Protein AF-0000000076529712 (afdb_homodimer)

Sequence (1008 aa):
MPRIRPVQHPPAPPSTFYTDSRTPSPSPGPHLEVPNSRHLSGILLLMRKHGPDDDAASHISELRLTRFKNFENATIPLGRTSILTGRNSSGKSNILDALDVLHRLTNAEPLSDALDGRRREGGPVRGGASGCVPHGGDSFALGCTVTVTHPHGKYSYDYDVEVTPSPFPHIIQETLRGPQRAAKSGRWNQQVLIDAQPDSGGVGLEAAVSSGRRGPNRRIHLRDDRSVLSQLPTVIPGSNRAERDILDAQRDISASLRRSFHFDPAPSLMRDWVPLRGARLRRSGENLAPILKHLKDQEPGTFSRLEQLAQQIADCDIDSLDFSSTDTGEIMLAIRERRGQEASLTTARSMSDGLLRFLAIATALSSPVSDLDLDALAPAYSSDVTAPSAGVLLAIEEIENGLHPSQAGRLLHLINEATERINVNALITTHSPALLDALSGDQLHDVLVCHHDQVSRLIDLPGYAQAMSGGRLGAVVTSGALEEAAHPGPDPDYSEFLSLIGAQMPRIRPVQHPPAPPSTFYTDSRTPSPSPGPHLEVPNSRHLSGILLLMRKHGPDDDAASHISELRLTRFKNFENATIPLGRTSILTGRNSSGKSNILDALDVLHRLTNAEPLSDALDGRRREGGPVRGGASGCVPHGGDSFALGCTVTVTHPHGKYSYDYDVEVTPSPFPHIIQETLRGPQRAAKSGRWNQQVLIDAQPDSGGVGLEAAVSSGRRGPNRRIHLRDDRSVLSQLPTVIPGSNRAERDILDAQRDISASLRRSFHFDPAPSLMRDWVPLRGARLRRSGENLAPILKHLKDQEPGTFSRLEQLAQQIADCDIDSLDFSSTDTGEIMLAIRERRGQEASLTTARSMSDGLLRFLAIATALSSPVSDLDLDALAPAYSSDVTAPSAGVLLAIEEIENGLHPSQAGRLLHLINEATERINVNALITTHSPALLDALSGDQLHDVLVCHHDQVSRLIDLPGYAQAMSGGRLGAVVTSGALEEAAHPGPDPDYSEFLSLIGAQ

pLDDT: mean 78.97, std 23.89, range [20.06, 98.62]

Solvent-accessible surface area (backbone atoms only — not comparable to full-atom values): 53768 Å² total; per-residue (Å²): 132,84,79,79,77,79,82,78,74,79,81,75,79,79,80,82,81,78,78,75,82,71,72,76,72,75,71,79,67,80,76,73,72,69,77,72,72,62,73,61,50,66,71,57,65,75,62,70,79,74,65,88,85,70,62,29,37,32,40,65,40,30,38,32,30,47,28,34,35,78,25,60,65,25,59,44,78,41,53,55,53,25,37,34,33,53,53,34,63,24,44,66,68,54,55,56,47,50,53,51,51,56,28,43,41,52,38,79,46,47,37,53,54,54,28,50,20,70,83,41,88,85,35,35,45,70,39,24,53,66,40,36,27,21,80,95,54,74,42,23,27,39,33,36,28,32,35,36,42,42,94,88,46,75,50,58,34,41,39,40,42,27,38,20,39,68,94,54,37,30,50,50,34,39,38,33,32,28,62,38,39,28,66,84,81,55,49,77,41,80,42,70,43,33,46,30,32,62,32,91,87,56,88,35,25,34,27,37,37,46,60,40,54,92,70,87,52,54,71,46,81,43,65,22,40,31,44,62,72,43,43,42,77,80,73,50,87,46,87,46,71,29,42,40,38,51,51,49,51,45,48,49,48,42,52,34,35,46,32,42,42,70,43,54,64,38,46,87,54,37,43,46,78,30,59,53,68,66,66,43,44,44,46,40,32,42,47,46,38,33,40,52,52,46,29,47,73,75,35,46,68,61,35,51,49,54,39,50,50,51,38,68,56,35,62,45,56,53,73,41,74,44,69,46,73,48,95,86,49,28,31,28,34,23,34,31,31,52,60,86,92,44,75,37,81,42,44,41,44,64,49,48,56,29,57,48,36,46,51,46,51,52,46,63,48,67,46,60,74,82,36,46,57,45,74,71,76,54,71,83,58,81,76,57,79,74,58,34,73,49,41,36,38,39,35,29,70,46,70,58,65,62,48,35,42,59,47,26,53,59,54,51,50,49,52,51,48,18,36,70,70,68,43,29,25,37,42,34,31,43,60,52,37,48,45,50,50,53,50,50,80,82,48,45,72,32,28,31,35,28,48,91,38,33,55,40,42,43,81,71,35,54,51,34,72,63,36,49,71,76,40,51,57,17,56,26,51,35,69,39,43,52,64,41,38,60,51,70,58,74,82,70,76,46,55,64,59,31,59,70,68,63,55,124,133,83,78,78,75,76,78,74,73,76,79,76,78,79,77,75,75,75,75,74,76,72,68,74,73,74,72,78,66,79,75,71,72,69,76,73,73,63,70,62,50,65,70,58,62,76,62,71,79,75,65,90,86,72,61,29,38,34,41,65,39,30,39,33,31,47,30,33,34,78,26,61,65,24,58,44,77,41,52,57,51,25,38,35,34,52,53,33,62,25,46,66,68,54,55,55,47,50,54,49,51,55,30,44,41,53,37,80,45,47,38,53,53,53,27,50,20,71,83,42,88,86,37,35,44,70,39,25,53,65,40,38,28,20,80,93,52,73,42,24,27,39,34,37,30,33,36,36,41,43,95,89,45,75,49,56,34,41,40,40,41,27,38,22,39,69,94,54,38,30,51,50,33,38,38,34,32,27,62,38,39,28,66,84,81,55,49,75,38,78,42,70,41,34,47,30,32,62,33,92,87,56,88,33,25,35,27,37,36,44,58,41,55,92,72,86,52,54,72,47,81,42,66,21,40,32,43,63,72,42,44,43,79,80,74,51,87,46,86,46,71,29,43,40,39,50,51,50,52,46,48,51,47,41,52,35,36,48,33,42,40,69,42,55,64,38,46,87,54,36,42,46,79,29,58,53,68,68,65,44,44,42,48,40,30,42,48,45,39,34,40,52,52,48,28,48,74,76,35,47,67,62,33,52,50,53,39,51,50,50,39,68,57,34,64,45,56,52,73,40,74,44,71,48,74,48,96,85,49,27,30,28,35,24,34,31,31,51,60,86,93,44,77,36,81,43,44,41,45,63,49,47,57,28,57,48,37,46,51,46,52,52,46,64,49,66,45,61,72,82,36,44,56,46,72,72,76,54,70,82,59,81,76,58,80,74,57,34,74,48,41,34,38,39,34,29,68,46,71,56,66,60,48,34,42,60,47,25,52,57,55,51,48,49,53,51,47,17,36,70,71,68,42,28,25,36,41,34,31,43,59,50,37,48,45,48,49,53,51,51,79,81,49,45,72,32,29,30,34,28,48,92,37,32,56,40,43,45,79,71,36,55,51,34,72,64,36,50,72,74,40,52,57,16,57,27,52,36,70,39,41,54,66,43,36,60,49,69,57,75,83,70,78,48,56,64,59,32,60,71,67,61,56,121

Radius of gyration: 34.39 Å; Cα contacts (8 Å, |Δi|>4): 1915; chains: 2; bounding box: 92×117×98 Å

Organism: NCBI:txid131109

Nearest PDB structures (foldseek):
  6p74-assembly1_A-2  TM=4.990E-01  e=2.902E-08  Thermus scotoductus
  5z69-assembly1_B  TM=4.116E-01  e=1.310E-06  Caldanaerobacter subterraneus subsp. tengcongensis MB4
  3zth-assembly1_A  TM=4.188E-01  e=2.885E-02  Streptococcus thermophilus LMG 18311
  6p74-assembly1_A-2  TM=4.990E-01  e=1.889E-08  Thermus scotoductus
  5z69-assembly1_B  TM=4.120E-01  e=1.194E-06  Caldanaerobacter subterraneus subsp. tengcongensis MB4

Secondary structure (DSSP, 8-state):
------------------------------------GGGGHHHHHT-----GGG--EEEEEEEEEEEETTEEEEEEE--SEEEEEESTTSSHHHHHHHHHHHHHHTSSS-HHHHHH-SSSTT-S-TTHHHHTSPTT-S-EEEEEEEEEEETTEEEEEEEEEEEE-SSS-EEEEEEEEEEEE-TTT--EEEEEEEEEEE-SSSSSEEEEE--SSSSPPEEEEE-SSS-HHHHHHHH----SHHHHHHHHHHHHHHHHHHTEEEE---GGGGGS-EES---SB-TT-TTHHHHHHHHHHH-HHHHHHHHHHHHHH-SS-EEEEEEEE-TTSEEEEEEEEEETTEEEEEEGGGS-HHHHHHHHHHHHHHS-GGGB---TTS-S----TTS--PPEEEEESSTTTT--GGGHHHHHHHHHHHHHHS-EEEEEE---HHHHHT--GGGGGGEEEEETTEEEEGGGSTTHHHHHTTS-HHHHHHHTHHHHHHS--S---THHHHHHTT--/------------------------------------GGGGHHHHHT-----GGG--EEEEEEEEEEEETTEEEEEEE--SEEEEEESTTSSHHHHHHHHHHHHHHTSSS-HHHHHH-SSSTT-S-TTHHHHTSPTT-S-EEEEEEEEEEETTEEEEEEEEEEEE-SSS-EEEEEEEEEEEE-TTT--EEEEEEEEEEE-SSSSSEEEEE--SSSSPPEEEEE-SSS-HHHHHHHH----SHHHHHHHHHHHHHHHHHHTEEEE---GGGGGS-EES---SB-TT-TTHHHHHHHHHHH-HHHHHHHHHHHHHH-SS-EEEEEEEE-TTSEEEEEEEEEETTEEEEEEGGGS-HHHHHHHHHHHHHHS-GGGB---TTS-S----TTS--PPEEEEESSTTTT--GGGHHHHHHHHHHHHHHS-EEEEEE---HHHHHT--GGGGGGEEEEETTEEEEGGGSTTHHHHHTTS-HHHHHHHTHHHHHHS--SS--THHHHHHTT--

Structure (mmCIF, N/CA/C/O backbone):
data_AF-0000000076529712-model_v1
#
loop_
_entity.id
_entity.type
_entity.pdbx_description
1 polymer 'Chromosome segregation protein SMC'
#
loop_
_atom_site.group_PDB
_atom_site.id
_atom_site.type_symbol
_atom_site.label_atom_id
_atom_site.label_alt_id
_atom_site.label_comp_id
_atom_site.label_asym_id
_atom_site.label_entity_id
_atom_site.label_seq_id
_atom_site.pdbx_PDB_ins_code
_atom_site.Cartn_x
_atom_site.Cartn_y
_atom_site.Cartn_z
_atom_site.occupancy
_atom_site.B_iso_or_equiv
_atom_site.auth_seq_id
_atom_site.auth_comp_id
_atom_site.auth_asym_id
_atom_site.auth_atom_id
_atom_site.pdbx_PDB_model_num
ATOM 1 N N . MET A 1 1 ? -14.477 -66.875 43.25 1 23.61 1 MET A N 1
ATOM 2 C CA . MET A 1 1 ? -14.508 -65.5 42.688 1 23.61 1 MET A CA 1
ATOM 3 C C . MET A 1 1 ? -13.648 -64.562 43.5 1 23.61 1 MET A C 1
ATOM 5 O O . MET A 1 1 ? -14.156 -63.781 44.312 1 23.61 1 MET A O 1
ATOM 9 N N . PRO A 1 2 ? -12.477 -64.875 43.844 1 23.08 2 PRO A N 1
ATOM 10 C CA . PRO A 1 2 ? -11.812 -64.188 44.969 1 23.08 2 PRO A CA 1
ATOM 11 C C . PRO A 1 2 ? -11.445 -62.75 44.625 1 23.08 2 PRO A C 1
ATOM 13 O O . PRO A 1 2 ? -11.281 -62.406 43.469 1 23.08 2 PRO A O 1
ATOM 16 N N . ARG A 1 3 ? -11.844 -61.75 45.5 1 22.91 3 ARG A N 1
ATOM 17 C CA . ARG A 1 3 ? -12.008 -60.312 45.656 1 22.91 3 ARG A CA 1
ATOM 18 C C . ARG A 1 3 ? -10.664 -59.594 45.656 1 22.91 3 ARG A C 1
ATOM 20 O O . ARG A 1 3 ? -9.852 -59.812 46.562 1 22.91 3 ARG A O 1
ATOM 27 N N . ILE A 1 4 ? -10.031 -59.531 44.562 1 24.47 4 ILE A N 1
ATOM 28 C CA . ILE A 1 4 ? -8.625 -59.156 44.469 1 24.47 4 ILE A CA 1
ATOM 29 C C . ILE A 1 4 ? -8.43 -57.75 45.031 1 24.47 4 ILE A C 1
ATOM 31 O O . ILE A 1 4 ? -9.078 -56.781 44.594 1 24.47 4 ILE A O 1
ATOM 35 N N . ARG A 1 5 ? -7.961 -57.688 46.219 1 23.81 5 ARG A N 1
ATOM 36 C CA . ARG A 1 5 ? -7.832 -56.562 47.156 1 23.81 5 ARG A CA 1
ATOM 37 C C . ARG A 1 5 ? -7.059 -55.406 46.531 1 23.81 5 ARG A C 1
ATOM 39 O O . ARG A 1 5 ? -6.152 -55.625 45.719 1 23.81 5 ARG A O 1
ATOM 46 N N . PRO A 1 6 ? -7.504 -54.125 46.75 1 25.16 6 PRO A N 1
ATOM 47 C CA . PRO A 1 6 ? -7.328 -52.781 46.188 1 25.16 6 PRO A CA 1
ATOM 48 C C . PRO A 1 6 ? -5.949 -52.219 46.5 1 25.16 6 PRO A C 1
ATOM 50 O O . PRO A 1 6 ? -5.418 -52.406 47.594 1 25.16 6 PRO A O 1
ATOM 53 N N . VAL A 1 7 ? -5.059 -52.344 45.594 1 25.03 7 VAL A N 1
ATOM 54 C CA . VAL A 1 7 ? -3.635 -52.062 45.75 1 25.03 7 VAL A CA 1
ATOM 55 C C . VAL A 1 7 ? -3.439 -50.656 46.281 1 25.03 7 VAL A C 1
ATOM 57 O O . VAL A 1 7 ? -3.955 -49.688 45.719 1 25.03 7 VAL A O 1
ATOM 60 N N . GLN A 1 8 ? -3.254 -50.5 47.531 1 22.31 8 GLN A N 1
ATOM 61 C CA . GLN A 1 8 ? -3.123 -49.375 48.469 1 22.31 8 GLN A CA 1
ATOM 62 C C . GLN A 1 8 ? -1.999 -48.438 48.062 1 22.31 8 GLN A C 1
ATOM 64 O O . GLN A 1 8 ? -0.872 -48.875 47.812 1 22.31 8 GLN A O 1
ATOM 69 N N . HIS A 1 9 ? -2.293 -47.406 47.312 1 24.91 9 HIS A N 1
ATOM 70 C CA . HIS A 1 9 ? -1.47 -46.375 46.688 1 24.91 9 HIS A CA 1
ATOM 71 C C . HIS A 1 9 ? -0.575 -45.688 47.688 1 24.91 9 HIS A C 1
ATOM 73 O O . HIS A 1 9 ? -1.021 -45.375 48.812 1 24.91 9 HIS A O 1
ATOM 79 N N . PRO A 1 10 ? 0.63 -46 47.656 1 24.98 10 PRO A N 1
ATOM 80 C CA . PRO A 1 10 ? 1.547 -45.656 48.75 1 24.98 10 PRO A CA 1
ATOM 81 C C . PRO A 1 10 ? 1.507 -44.188 49.125 1 24.98 10 PRO A C 1
ATOM 83 O O . PRO A 1 10 ? 1.146 -43.344 48.281 1 24.98 10 PRO A O 1
ATOM 86 N N . PRO A 1 11 ? 1.487 -43.812 50.344 1 22.28 11 PRO A N 1
ATOM 87 C CA . PRO A 1 11 ? 1.259 -42.562 51.031 1 22.28 11 PRO A CA 1
ATOM 88 C C . PRO A 1 11 ? 2.215 -41.438 50.594 1 22.28 11 PRO A C 1
ATOM 90 O O . PRO A 1 11 ? 3.279 -41.75 50.031 1 22.28 11 PRO A O 1
ATOM 93 N N . ALA A 1 12 ? 1.808 -40.25 50.469 1 25.34 12 ALA A N 1
ATOM 94 C CA . ALA A 1 12 ? 2.123 -38.906 50 1 25.34 12 ALA A CA 1
ATOM 95 C C . ALA A 1 12 ? 3.334 -38.344 50.75 1 25.34 12 ALA A C 1
ATOM 97 O O . ALA A 1 12 ? 3.395 -38.375 51.969 1 25.34 12 ALA A O 1
ATOM 98 N N . PRO A 1 13 ? 4.398 -38.406 50.125 1 22.02 13 PRO A N 1
ATOM 99 C CA . PRO A 1 13 ? 5.629 -38.156 50.875 1 22.02 13 PRO A CA 1
ATOM 100 C C . PRO A 1 13 ? 5.582 -36.875 51.719 1 22.02 13 PRO A C 1
ATOM 102 O O . PRO A 1 13 ? 4.844 -35.969 51.375 1 22.02 13 PRO A O 1
ATOM 105 N N . PRO A 1 14 ? 5.996 -36.844 52.938 1 21.33 14 PRO A N 1
ATOM 106 C CA . PRO A 1 14 ? 5.781 -35.906 54.031 1 21.33 14 PRO A CA 1
ATOM 107 C C . PRO A 1 14 ? 6.457 -34.562 53.781 1 21.33 14 PRO A C 1
ATOM 109 O O . PRO A 1 14 ? 6.105 -33.562 54.438 1 21.33 14 PRO A O 1
ATOM 112 N N . SER A 1 15 ? 7.367 -34.406 52.875 1 20.38 15 SER A N 1
ATOM 113 C CA . SER A 1 15 ? 8.641 -34 53.469 1 20.38 15 SER A CA 1
ATOM 114 C C . SER A 1 15 ? 8.555 -32.594 54.031 1 20.38 15 SER A C 1
ATOM 116 O O . SER A 1 15 ? 7.59 -31.859 53.75 1 20.38 15 SER A O 1
ATOM 118 N N . THR A 1 16 ? 9.75 -31.797 53.938 1 21.33 16 THR A N 1
ATOM 119 C CA . THR A 1 16 ? 10.656 -31.078 54.812 1 21.33 16 THR A CA 1
ATOM 120 C C . THR A 1 16 ? 10.25 -29.625 54.969 1 21.33 16 THR A C 1
ATOM 122 O O . THR A 1 16 ? 9.742 -29.016 54 1 21.33 16 THR A O 1
ATOM 125 N N . PHE A 1 17 ? 10.383 -29.031 56.125 1 21.2 17 PHE A N 1
ATOM 126 C CA . PHE A 1 17 ? 9.969 -27.875 56.906 1 21.2 17 PHE A CA 1
ATOM 127 C C . PHE A 1 17 ? 10.672 -26.625 56.438 1 21.2 17 PHE A C 1
ATOM 129 O O . PHE A 1 17 ? 11.883 -26.469 56.625 1 21.2 17 PHE A O 1
ATOM 136 N N . TYR A 1 18 ? 10.656 -26.25 55.188 1 21.36 18 TYR A N 1
ATOM 137 C CA . TYR A 1 18 ? 11.484 -25.094 54.875 1 21.36 18 TYR A CA 1
ATOM 138 C C . TYR A 1 18 ? 11.195 -23.922 55.812 1 21.36 18 TYR A C 1
ATOM 140 O O . TYR A 1 18 ? 10.031 -23.609 56.062 1 21.36 18 TYR A O 1
ATOM 148 N N . THR A 1 19 ? 12.133 -23.656 56.656 1 20.31 19 THR A N 1
ATOM 149 C CA . THR A 1 19 ? 12.227 -22.688 57.75 1 20.31 19 THR A CA 1
ATOM 150 C C . THR A 1 19 ? 11.836 -21.297 57.25 1 20.31 19 THR A C 1
ATOM 152 O O . THR A 1 19 ? 11.977 -20.984 56.062 1 20.31 19 THR A O 1
ATOM 155 N N . ASP A 1 20 ? 11.328 -20.453 58.125 1 21.41 20 ASP A N 1
ATOM 156 C CA . ASP A 1 20 ? 10.469 -19.281 58.312 1 21.41 20 ASP A CA 1
ATOM 157 C C . ASP A 1 20 ? 11.219 -17.984 58 1 21.41 20 ASP A C 1
ATOM 159 O O . ASP A 1 20 ? 10.656 -16.891 58.125 1 21.41 20 ASP A O 1
ATOM 163 N N . SER A 1 21 ? 12.453 -17.984 57.438 1 22.62 21 SER A N 1
ATOM 164 C CA . SER A 1 21 ? 13.164 -16.781 57.875 1 22.62 21 SER A CA 1
ATOM 165 C C . SER A 1 21 ? 12.383 -15.523 57.531 1 22.62 21 SER A C 1
ATOM 167 O O . SER A 1 21 ? 11.969 -15.344 56.375 1 22.62 21 SER A O 1
ATOM 169 N N . ARG A 1 22 ? 12.008 -14.727 58.531 1 24.61 22 ARG A N 1
ATOM 170 C CA . ARG A 1 22 ? 11.148 -13.555 58.719 1 24.61 22 ARG A CA 1
ATOM 171 C C . ARG A 1 22 ? 11.75 -12.328 58.031 1 24.61 22 ARG A C 1
ATOM 173 O O . ARG A 1 22 ? 12.727 -11.758 58.531 1 24.61 22 ARG A O 1
ATOM 180 N N . THR A 1 23 ? 12.312 -12.414 56.906 1 26.3 23 THR A N 1
ATOM 181 C CA . THR A 1 23 ? 13.023 -11.164 56.688 1 26.3 23 THR A CA 1
ATOM 182 C C . THR A 1 23 ? 12.109 -9.969 56.938 1 26.3 23 THR A C 1
ATOM 184 O O . THR A 1 23 ? 10.945 -9.977 56.531 1 26.3 23 THR A O 1
ATOM 187 N N . PRO A 1 24 ? 12.469 -9.094 57.844 1 23.95 24 PRO A N 1
ATOM 188 C CA . PRO A 1 24 ? 11.656 -7.996 58.375 1 23.95 24 PRO A CA 1
ATOM 189 C C . PRO A 1 24 ? 11.094 -7.105 57.25 1 23.95 24 PRO A C 1
ATOM 191 O O . PRO A 1 24 ? 11.664 -7.043 56.156 1 23.95 24 PRO A O 1
ATOM 194 N N . SER A 1 25 ? 9.805 -6.93 57.25 1 23.81 25 SER A N 1
ATOM 195 C CA . SER A 1 25 ? 9.008 -6.141 56.312 1 23.81 25 SER A CA 1
ATOM 196 C C . SER A 1 25 ? 9.523 -4.707 56.219 1 23.81 25 SER A C 1
ATOM 198 O O . SER A 1 25 ? 9.727 -4.055 57.25 1 23.81 25 SER A O 1
ATOM 200 N N . PRO A 1 26 ? 10.422 -4.473 55.281 1 26.05 26 PRO A N 1
ATOM 201 C CA . PRO A 1 26 ? 10.906 -3.09 55.281 1 26.05 26 PRO A CA 1
ATOM 202 C C . PRO A 1 26 ? 9.805 -2.08 55.594 1 26.05 26 PRO A C 1
ATOM 204 O O . PRO A 1 26 ? 8.625 -2.352 55.312 1 26.05 26 PRO A O 1
ATOM 207 N N . SER A 1 27 ? 9.938 -1.269 56.625 1 24.25 27 SER A N 1
ATOM 208 C CA . SER A 1 27 ? 9.008 -0.262 57.125 1 24.25 27 SER A CA 1
ATOM 209 C C . SER A 1 27 ? 8.484 0.617 56 1 24.25 27 SER A C 1
ATOM 211 O O . SER A 1 27 ? 9.219 0.935 55.062 1 24.25 27 SER A O 1
ATOM 213 N N . PRO A 1 28 ? 7.125 0.669 55.844 1 27.2 28 PRO A N 1
ATOM 214 C CA . PRO A 1 28 ? 6.477 1.385 54.719 1 27.2 28 PRO A CA 1
ATOM 215 C C . PRO A 1 28 ? 6.938 2.838 54.625 1 27.2 28 PRO A C 1
ATOM 217 O O . PRO A 1 28 ? 7.098 3.516 55.625 1 27.2 28 PRO A O 1
ATOM 220 N N . GLY A 1 29 ? 8.016 3.08 53.906 1 26.06 29 GLY A N 1
ATOM 221 C CA . GLY A 1 29 ? 8.484 4.457 53.844 1 26.06 29 G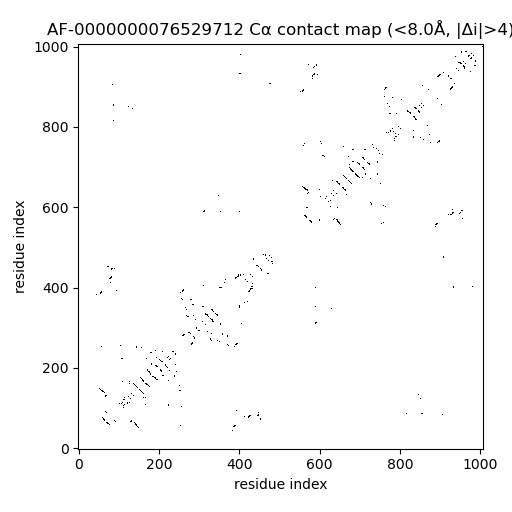LY A CA 1
ATOM 222 C C . GLY A 1 29 ? 7.352 5.469 53.812 1 26.06 29 GLY A C 1
ATOM 223 O O . GLY A 1 29 ? 6.199 5.113 53.531 1 26.06 29 GLY A O 1
ATOM 224 N N . PRO A 1 30 ? 7.539 6.637 54.469 1 26.28 30 PRO A N 1
ATOM 225 C CA . PRO A 1 30 ? 6.473 7.613 54.719 1 26.28 30 PRO A CA 1
ATOM 226 C C . PRO A 1 30 ? 5.648 7.914 53.469 1 26.28 30 PRO A C 1
ATOM 228 O O . PRO A 1 30 ? 6.137 7.754 52.344 1 26.28 30 PRO A O 1
ATOM 231 N N . HIS A 1 31 ? 4.332 7.641 53.562 1 25.98 31 HIS A N 1
ATOM 232 C CA . HIS A 1 31 ? 3.303 7.957 52.562 1 25.98 31 HIS A CA 1
ATOM 233 C C . HIS A 1 31 ? 3.447 9.383 52.062 1 25.98 31 HIS A C 1
ATOM 235 O O . HIS A 1 31 ? 3.463 10.336 52.844 1 25.98 31 HIS A O 1
ATOM 241 N N . LEU A 1 32 ? 4.379 9.516 51.094 1 27.3 32 LEU A N 1
ATOM 242 C CA . LEU A 1 32 ? 4.363 10.867 50.531 1 27.3 32 LEU A CA 1
ATOM 243 C C . LEU A 1 32 ? 2.934 11.352 50.312 1 27.3 32 LEU A C 1
ATOM 245 O O . LEU A 1 32 ? 2.143 10.68 49.656 1 27.3 32 LEU A O 1
ATOM 249 N N . GLU A 1 33 ? 2.443 12.062 51.312 1 25.81 33 GLU A N 1
ATOM 250 C CA . GLU A 1 33 ? 1.136 12.711 51.219 1 25.81 33 GLU A CA 1
ATOM 251 C C . GLU A 1 33 ? 0.905 13.32 49.844 1 25.81 33 GLU A C 1
ATOM 253 O O . GLU A 1 33 ? 1.71 14.133 49.375 1 25.81 33 GLU A O 1
ATOM 258 N N . VAL A 1 34 ? 0.301 12.5 49 1 27.75 34 VAL A N 1
ATOM 259 C CA . VAL A 1 34 ? -0.154 13.023 47.719 1 27.75 34 VAL A CA 1
ATOM 260 C C . VAL A 1 34 ? -0.857 14.359 47.938 1 27.75 34 VAL A C 1
ATOM 262 O O . VAL A 1 34 ? -1.713 14.492 48.812 1 27.75 34 VAL A O 1
ATOM 265 N N . PRO A 1 35 ? -0.172 15.414 47.594 1 26.75 35 PRO A N 1
ATOM 266 C CA . PRO A 1 35 ? -0.808 16.719 47.844 1 26.75 35 PRO A CA 1
ATOM 267 C C . PRO A 1 35 ? -2.309 16.703 47.562 1 26.75 35 PRO A C 1
ATOM 269 O O . PRO A 1 35 ? -2.785 15.867 46.781 1 26.75 35 PRO A O 1
ATOM 272 N N . ASN A 1 36 ? -3.15 17.219 48.469 1 24.94 36 ASN A N 1
ATOM 273 C CA . ASN A 1 36 ? -4.598 17.359 48.562 1 24.94 36 ASN A CA 1
ATOM 274 C C . ASN A 1 36 ? -5.219 17.781 47.25 1 24.94 36 ASN A C 1
ATOM 276 O O . ASN A 1 36 ? -4.637 18.578 46.5 1 24.94 36 ASN A O 1
ATOM 280 N N . SER A 1 37 ? -6.242 17.016 46.812 1 27.77 37 SER A N 1
ATOM 281 C CA . SER A 1 37 ? -7.16 17.062 45.688 1 27.77 37 SER A CA 1
ATOM 282 C C . SER A 1 37 ? -7.793 18.438 45.531 1 27.77 37 SER A C 1
ATOM 284 O O . SER A 1 37 ? -8.602 18.672 44.625 1 27.77 37 SER A O 1
ATOM 286 N N . ARG A 1 38 ? -7.742 19.25 46.594 1 29.02 38 ARG A N 1
ATOM 287 C CA . ARG A 1 38 ? -8.555 20.469 46.656 1 29.02 38 ARG A CA 1
ATOM 288 C C . ARG A 1 38 ? -8.094 21.484 45.594 1 29.02 38 ARG A C 1
ATOM 290 O O . ARG A 1 38 ? -8.805 22.438 45.312 1 29.02 38 ARG A O 1
ATOM 297 N N . HIS A 1 39 ? -6.805 21.469 45.469 1 25.27 39 HIS A N 1
ATOM 298 C CA . HIS A 1 39 ? -6.398 22.531 44.562 1 25.27 39 HIS A CA 1
ATOM 299 C C . HIS A 1 39 ? -6.844 22.234 43.156 1 25.27 39 HIS A C 1
ATOM 301 O O . HIS A 1 39 ? -6.641 23.062 42.25 1 25.27 39 HIS A O 1
ATOM 307 N N . LEU A 1 40 ? -7.277 20.953 42.906 1 27.67 40 LEU A N 1
ATOM 308 C CA . LEU A 1 40 ? -7.789 20.656 41.562 1 27.67 40 LEU A CA 1
ATOM 309 C C . LEU A 1 40 ? -9.188 21.234 41.375 1 27.67 40 LEU A C 1
ATOM 311 O O . LEU A 1 40 ? -9.719 21.266 40.281 1 27.67 40 LEU A O 1
ATOM 315 N N . SER A 1 41 ? -9.938 21.516 42.562 1 28.16 41 SER A N 1
ATOM 316 C CA . SER A 1 41 ? -11.336 21.938 42.5 1 28.16 41 SER A CA 1
ATOM 317 C C . SER A 1 41 ? -11.461 23.328 41.875 1 28.16 41 SER A C 1
ATOM 319 O O . SER A 1 41 ? -12.453 23.609 41.188 1 28.16 41 SER A O 1
ATOM 321 N N . GLY A 1 42 ? -10.617 24.234 42.344 1 24.84 42 GLY A N 1
ATOM 322 C CA . GLY A 1 42 ? -10.805 25.609 41.906 1 24.84 42 GLY A CA 1
ATOM 323 C C . GLY A 1 42 ? -10.633 25.781 40.406 1 24.84 42 GLY A C 1
ATOM 324 O O . GLY A 1 42 ? -11.062 26.781 39.844 1 24.84 42 GLY A O 1
ATOM 325 N N . ILE A 1 43 ? -9.75 24.938 39.875 1 26.59 43 ILE A N 1
ATOM 326 C CA . ILE A 1 43 ? -9.484 25.062 38.438 1 26.59 43 ILE A CA 1
ATOM 327 C C . ILE A 1 43 ? -10.688 24.562 37.625 1 26.59 43 ILE A C 1
ATOM 329 O O . ILE A 1 43 ? -10.914 24.984 36.5 1 26.59 43 ILE A O 1
ATOM 333 N N . LEU A 1 44 ? -11.609 23.75 38.219 1 27.48 44 LEU A N 1
ATOM 334 C CA . LEU A 1 44 ? -12.82 23.234 37.594 1 27.48 44 LEU A CA 1
ATOM 335 C C . LEU A 1 44 ? -13.859 24.344 37.438 1 27.48 44 LEU A C 1
ATOM 337 O O . LEU A 1 44 ? -14.664 24.312 36.5 1 27.48 44 LEU A O 1
ATOM 341 N N . LEU A 1 45 ? -14.031 25.234 38.438 1 27.09 45 LEU A N 1
ATOM 342 C CA . LEU A 1 45 ? -15.164 26.156 38.531 1 27.09 45 LEU A CA 1
ATOM 343 C C . LEU A 1 45 ? -15.094 27.203 37.406 1 27.09 45 LEU A C 1
ATOM 345 O O . LEU A 1 45 ? -16.125 27.766 37.031 1 27.09 45 LEU A O 1
ATOM 349 N N . LEU A 1 46 ? -13.914 27.641 37.031 1 25.17 46 LEU A N 1
ATOM 350 C CA . LEU A 1 46 ? -13.984 28.719 36.062 1 25.17 46 LEU A CA 1
ATOM 351 C C . LEU A 1 46 ? -14.406 28.203 34.688 1 25.17 46 LEU A C 1
ATOM 353 O O . LEU A 1 46 ? -14.094 28.812 33.656 1 25.17 46 LEU A O 1
ATOM 357 N N . MET A 1 47 ? -14.992 27.047 34.625 1 28.92 47 MET A N 1
ATOM 358 C CA . MET A 1 47 ? -15.688 26.484 33.5 1 28.92 47 MET A CA 1
ATOM 359 C C . MET A 1 47 ? -16.906 27.328 33.125 1 28.92 47 MET A C 1
ATOM 361 O O . MET A 1 47 ? -17.984 27.141 33.688 1 28.92 47 MET A O 1
ATOM 365 N N . ARG A 1 48 ? -16.812 28.641 32.906 1 28.19 48 ARG A N 1
ATOM 366 C CA . ARG A 1 48 ? -18.031 29.344 32.531 1 28.19 48 ARG A CA 1
ATOM 367 C C . ARG A 1 48 ? -18.656 28.703 31.297 1 28.19 48 ARG A C 1
ATOM 369 O O . ARG A 1 48 ? -17.938 28.281 30.375 1 28.19 48 ARG A O 1
ATOM 376 N N . LYS A 1 49 ? -19.922 28.391 31.312 1 31.56 49 LYS A N 1
ATOM 377 C CA . LYS A 1 49 ? -20.984 28.016 30.391 1 31.56 49 LYS A CA 1
ATOM 378 C C . LYS A 1 49 ? -20.984 28.906 29.156 1 31.56 49 LYS A C 1
ATOM 380 O O . LYS A 1 49 ? -21.609 29.969 29.141 1 31.56 49 LYS A O 1
ATOM 385 N N . HIS A 1 50 ? -19.953 29.25 28.422 1 32.12 50 HIS A N 1
ATOM 386 C CA . HIS A 1 50 ? -20.359 30.062 27.297 1 32.12 50 HIS A CA 1
ATOM 387 C C . HIS A 1 50 ? -21.328 29.297 26.391 1 32.12 50 HIS A C 1
ATOM 389 O O . HIS A 1 50 ? -21.266 28.078 26.297 1 32.12 50 HIS A O 1
ATOM 395 N N . GLY A 1 51 ? -22.562 29.812 26.047 1 31.91 51 GLY A N 1
ATOM 396 C CA . GLY A 1 51 ? -23.656 29.359 25.203 1 31.91 51 GLY A CA 1
ATOM 397 C C . GLY A 1 51 ? -23.172 28.812 23.859 1 31.91 51 GLY A C 1
ATOM 398 O O . GLY A 1 51 ? -22.031 29.062 23.469 1 31.91 51 GLY A O 1
ATOM 399 N N . PRO A 1 52 ? -23.969 27.969 23.094 1 37.97 52 PRO A N 1
ATOM 400 C CA . PRO A 1 52 ? -23.75 27.328 21.797 1 37.97 52 PRO A CA 1
ATOM 401 C C . PRO A 1 52 ? -23.172 28.281 20.766 1 37.97 52 PRO A C 1
ATOM 403 O O . PRO A 1 52 ? -22.578 27.828 19.781 1 37.97 52 PRO A O 1
ATOM 406 N N . ASP A 1 53 ? -23.594 29.531 20.672 1 37.03 53 ASP A N 1
ATOM 407 C CA . ASP A 1 53 ? -23.453 30.578 19.672 1 37.03 53 ASP A CA 1
ATOM 408 C C . ASP A 1 53 ? -21.984 31.031 19.547 1 37.03 53 ASP A C 1
ATOM 410 O O . ASP A 1 53 ? -21.641 31.797 18.656 1 37.03 53 ASP A O 1
ATOM 414 N N . ASP A 1 54 ? -21.172 31.078 20.562 1 40.66 54 ASP A N 1
ATOM 415 C CA . ASP A 1 54 ? -19.875 31.734 20.656 1 40.66 54 ASP A CA 1
ATOM 416 C C . ASP A 1 54 ? -18.75 30.844 20.141 1 40.66 54 ASP A C 1
ATOM 418 O O . ASP A 1 54 ? -17.578 31.016 20.516 1 40.66 54 ASP A O 1
ATOM 422 N N . ASP A 1 55 ? -18.906 29.688 19.625 1 48.69 55 ASP A N 1
ATOM 423 C CA . ASP A 1 55 ? -17.859 28.672 19.5 1 48.69 55 ASP A CA 1
ATOM 424 C C . ASP A 1 55 ? -16.906 29 18.359 1 48.69 55 ASP A C 1
ATOM 426 O O . ASP A 1 55 ? -17.297 29.062 17.203 1 48.69 55 ASP A O 1
ATOM 430 N N . ALA A 1 56 ? -15.836 29.75 18.562 1 55.47 56 ALA A N 1
ATOM 431 C CA . ALA A 1 56 ? -14.711 30.031 17.656 1 55.47 56 ALA A CA 1
ATOM 432 C C . ALA A 1 56 ? -14.164 28.75 17.047 1 55.47 56 ALA A C 1
ATOM 434 O O . ALA A 1 56 ? -14.164 27.688 17.672 1 55.47 56 ALA A O 1
ATOM 435 N N . ALA A 1 57 ? -14.188 28.688 15.602 1 77.06 57 ALA A N 1
ATOM 436 C CA . ALA A 1 57 ? -13.617 27.578 14.844 1 77.06 57 ALA A CA 1
ATOM 437 C C . ALA A 1 57 ? -12.242 27.938 14.289 1 77.06 57 ALA A C 1
ATOM 439 O O . ALA A 1 57 ? -12.055 29.031 13.742 1 77.06 57 ALA A O 1
ATOM 440 N N . SER A 1 58 ? -11.148 27.297 14.797 1 86.5 58 SER A N 1
ATOM 441 C CA . SER A 1 58 ? -9.82 27.531 14.242 1 86.5 58 SER A CA 1
ATOM 442 C C . SER A 1 58 ? -9.398 26.406 13.305 1 86.5 58 SER A C 1
ATOM 444 O O . SER A 1 58 ? -9.789 25.25 13.5 1 86.5 58 SER A O 1
ATOM 446 N N . HIS A 1 59 ? -8.727 26.781 12.203 1 90.5 59 HIS A N 1
ATOM 447 C CA . HIS A 1 59 ? -8.219 25.797 11.266 1 90.5 59 HIS A CA 1
ATOM 448 C C . HIS A 1 59 ? -6.902 26.25 10.641 1 90.5 59 HIS A C 1
ATOM 450 O O . HIS A 1 59 ? -6.621 27.453 10.586 1 90.5 59 HIS A O 1
ATOM 456 N N . ILE A 1 60 ? -6.117 25.328 10.281 1 95.5 60 ILE A N 1
ATOM 457 C CA . ILE A 1 60 ? -4.895 25.641 9.555 1 95.5 60 ILE A CA 1
ATOM 458 C C . ILE A 1 60 ? -5.238 26.062 8.125 1 95.5 60 ILE A C 1
ATOM 460 O O . ILE A 1 60 ? -5.82 25.281 7.367 1 95.5 60 ILE A O 1
ATOM 464 N N . SER A 1 61 ? -4.844 27.25 7.754 1 95.81 61 SER A N 1
ATOM 465 C CA . SER A 1 61 ? -5.25 27.781 6.453 1 95.81 61 SER A CA 1
ATOM 466 C C . SER A 1 61 ? -4.082 27.797 5.477 1 95.81 61 SER A C 1
ATOM 468 O O . SER A 1 61 ? -4.277 27.938 4.266 1 95.81 61 SER A O 1
ATOM 470 N N . GLU A 1 62 ? -2.908 27.688 6.023 1 97.56 62 GLU A N 1
ATOM 471 C CA . GLU A 1 62 ? -1.727 27.734 5.168 1 97.56 62 GLU A CA 1
ATOM 472 C C . GLU A 1 62 ? -0.546 27.016 5.812 1 97.56 62 GLU A C 1
ATOM 474 O O . GLU A 1 62 ? -0.361 27.078 7.027 1 97.56 62 GLU A O 1
ATOM 479 N N . LEU A 1 63 ? 0.192 26.328 4.992 1 98.12 63 LEU A N 1
ATOM 480 C CA . LEU A 1 63 ? 1.498 25.797 5.371 1 98.12 63 LEU A CA 1
ATOM 481 C C . LEU A 1 63 ? 2.613 26.516 4.625 1 98.12 63 LEU A C 1
ATOM 483 O O . LEU A 1 63 ? 2.484 26.812 3.43 1 98.12 63 LEU A O 1
ATOM 487 N N . ARG A 1 64 ? 3.623 26.812 5.309 1 98.5 64 ARG A N 1
ATOM 488 C CA . ARG A 1 64 ? 4.789 27.453 4.707 1 98.5 64 ARG A CA 1
ATOM 489 C C . ARG A 1 64 ? 6.023 26.562 4.828 1 98.5 64 ARG A C 1
ATOM 491 O O . ARG A 1 64 ? 6.438 26.219 5.934 1 98.5 64 ARG A O 1
ATOM 498 N N . LEU A 1 65 ? 6.477 26.172 3.748 1 98.38 65 LEU A N 1
ATOM 499 C CA . LEU A 1 65 ? 7.707 25.391 3.674 1 98.38 65 LEU A CA 1
ATOM 500 C C . LEU A 1 65 ? 8.867 26.25 3.178 1 98.38 65 LEU A C 1
ATOM 502 O O . LEU A 1 65 ? 9.273 26.141 2.016 1 98.38 65 LEU A O 1
ATOM 506 N N . THR A 1 66 ? 9.477 27.031 4.051 1 97.94 66 THR A N 1
ATOM 507 C CA . THR A 1 66 ? 10.539 27.984 3.729 1 97.94 66 THR A CA 1
ATOM 508 C C . THR A 1 66 ? 11.805 27.25 3.295 1 97.94 66 THR A C 1
ATOM 510 O O . THR A 1 66 ? 12.391 27.578 2.256 1 97.94 66 THR A O 1
ATOM 513 N N . ARG A 1 67 ? 12.266 26.391 4.066 1 97.5 67 ARG A N 1
ATOM 514 C CA . ARG A 1 67 ? 13.328 25.438 3.797 1 97.5 67 ARG A CA 1
ATOM 515 C C . ARG A 1 67 ? 12.992 24.062 4.387 1 97.5 67 ARG A C 1
ATOM 517 O O . ARG A 1 67 ? 13.195 23.828 5.582 1 97.5 67 ARG A O 1
ATOM 524 N N . PHE A 1 68 ? 12.555 23.203 3.605 1 97.56 68 PHE A N 1
ATOM 525 C CA . PHE A 1 68 ? 12.094 21.906 4.109 1 97.56 68 PHE A CA 1
ATOM 526 C C . PHE A 1 68 ? 12.156 20.844 3.02 1 97.56 68 PHE A C 1
ATOM 528 O O . PHE A 1 68 ? 11.406 20.906 2.045 1 97.56 68 PHE A O 1
ATOM 535 N N . LYS A 1 69 ? 12.977 19.938 3.197 1 94.38 69 LYS A N 1
ATOM 536 C CA . LYS A 1 69 ? 13.164 18.844 2.234 1 94.38 69 LYS A CA 1
ATOM 537 C C . LYS A 1 69 ? 13.359 19.391 0.824 1 94.38 69 LYS A C 1
ATOM 539 O O . LYS A 1 69 ? 14.312 20.141 0.568 1 94.38 69 LYS A O 1
ATOM 544 N N . ASN A 1 70 ? 12.484 19.125 -0.106 1 91.31 70 ASN A N 1
ATOM 545 C CA . ASN A 1 70 ? 12.727 19.594 -1.467 1 91.31 70 ASN A CA 1
ATOM 546 C C . ASN A 1 70 ? 12.195 21.016 -1.672 1 91.31 70 ASN A C 1
ATOM 548 O O . ASN A 1 70 ? 12.406 21.609 -2.727 1 91.31 70 ASN A O 1
ATOM 552 N N . PHE A 1 71 ? 11.531 21.578 -0.757 1 95.25 71 PHE A N 1
ATOM 553 C CA . PHE A 1 71 ? 10.852 22.859 -0.938 1 95.25 71 PHE A CA 1
ATOM 554 C C . PHE A 1 71 ? 11.727 24.016 -0.475 1 95.25 71 PHE A C 1
ATOM 556 O O . PHE A 1 71 ? 12.43 23.906 0.533 1 95.25 71 PHE A O 1
ATOM 563 N N . GLU A 1 72 ? 11.68 25.109 -1.187 1 94.5 72 GLU A N 1
ATOM 564 C CA . GLU A 1 72 ? 12.266 26.406 -0.841 1 94.5 72 GLU A CA 1
ATOM 565 C C . GLU A 1 72 ? 11.258 27.531 -1.03 1 94.5 72 GLU A C 1
ATOM 567 O O . GLU A 1 72 ? 10.961 27.922 -2.162 1 94.5 72 GLU A O 1
ATOM 572 N N . ASN A 1 73 ? 10.789 28.031 0.029 1 96.19 73 ASN A N 1
ATOM 573 C CA . ASN A 1 73 ? 9.844 29.141 0.057 1 96.19 73 ASN A CA 1
ATOM 574 C C . ASN A 1 73 ? 8.539 28.781 -0.649 1 96.19 73 ASN A C 1
ATOM 576 O O . ASN A 1 73 ? 8.07 29.531 -1.51 1 96.19 73 ASN A O 1
ATOM 580 N N . ALA A 1 74 ? 8.031 27.625 -0.381 1 96.81 74 ALA A N 1
ATOM 581 C CA . ALA A 1 74 ? 6.738 27.203 -0.91 1 96.81 74 ALA A CA 1
ATOM 582 C C . ALA A 1 74 ? 5.617 27.484 0.087 1 96.81 74 ALA A C 1
ATOM 584 O O . ALA A 1 74 ? 5.785 27.281 1.293 1 96.81 74 ALA A O 1
ATOM 585 N N . THR A 1 75 ? 4.523 28.016 -0.368 1 97 75 THR A N 1
ATOM 586 C CA . THR A 1 75 ? 3.328 28.266 0.429 1 97 75 THR A CA 1
ATOM 587 C C . THR A 1 75 ? 2.168 27.406 -0.06 1 97 75 THR A C 1
ATOM 589 O O . THR A 1 75 ? 1.847 27.406 -1.25 1 97 75 THR A O 1
ATOM 592 N N . ILE A 1 76 ? 1.582 26.656 0.804 1 97.56 76 ILE A N 1
ATOM 593 C CA . ILE A 1 76 ? 0.492 25.75 0.47 1 97.56 76 ILE A CA 1
ATOM 594 C C . ILE A 1 76 ? -0.806 26.234 1.104 1 97.56 76 ILE A C 1
ATOM 596 O O . ILE A 1 76 ? -1.012 26.094 2.311 1 97.56 76 ILE A O 1
ATOM 600 N N . PRO A 1 77 ? -1.687 26.781 0.295 1 96.81 77 PRO A N 1
ATOM 601 C CA . PRO A 1 77 ? -2.998 27.156 0.838 1 96.81 77 PRO A CA 1
ATOM 602 C C . PRO A 1 77 ? -3.865 25.938 1.151 1 96.81 77 PRO A C 1
ATOM 604 O O . PRO A 1 77 ? -3.932 25 0.353 1 96.81 77 PRO A O 1
ATOM 607 N N . LEU A 1 78 ? -4.441 25.938 2.291 1 95.75 78 LEU A N 1
ATOM 608 C CA . LEU A 1 78 ? -5.312 24.844 2.686 1 95.75 78 LEU A CA 1
ATOM 609 C C . LEU A 1 78 ? -6.758 25.312 2.818 1 95.75 78 LEU A C 1
ATOM 611 O O . LEU A 1 78 ? -7.02 26.375 3.391 1 95.75 78 LEU A O 1
ATOM 615 N N . GLY A 1 79 ? -7.652 24.578 2.18 1 92.06 79 GLY A N 1
ATOM 616 C CA . GLY A 1 79 ? -9.078 24.797 2.33 1 92.06 79 GLY A CA 1
ATOM 617 C C . GLY A 1 79 ? -9.789 23.641 3.02 1 92.06 79 GLY A C 1
ATOM 618 O O . GLY A 1 79 ? -9.172 22.891 3.777 1 92.06 79 GLY A O 1
ATOM 619 N N . ARG A 1 80 ? -11.055 23.719 2.883 1 91.06 80 ARG A N 1
ATOM 620 C CA . ARG A 1 80 ? -11.812 22.594 3.434 1 91.06 80 ARG A CA 1
ATOM 621 C C . ARG A 1 80 ? -11.359 21.281 2.82 1 91.06 80 ARG A C 1
ATOM 623 O O . ARG A 1 80 ? -11.227 20.266 3.523 1 91.06 80 ARG A O 1
ATOM 630 N N . THR A 1 81 ? -11.219 21.359 1.575 1 94.38 81 THR A N 1
ATOM 631 C CA . THR A 1 81 ? -10.617 20.234 0.846 1 94.38 81 THR A CA 1
ATOM 632 C C . THR A 1 81 ? -9.406 20.719 0.043 1 94.38 81 THR A C 1
ATOM 634 O O . THR A 1 81 ? -9.484 21.719 -0.669 1 94.38 81 THR A O 1
ATOM 637 N N . SER A 1 82 ? -8.32 20.094 0.24 1 97.31 82 SER A N 1
ATOM 638 C CA . SER A 1 82 ? -7.109 20.328 -0.529 1 97.31 82 SER A CA 1
ATOM 639 C C . SER A 1 82 ? -6.594 19.047 -1.167 1 97.31 82 SER A C 1
ATOM 641 O O . SER A 1 82 ? -6.25 18.094 -0.465 1 97.31 82 SER A O 1
ATOM 643 N N . ILE A 1 83 ? -6.551 19.047 -2.455 1 97.25 83 ILE A N 1
ATOM 644 C CA . ILE A 1 83 ? -6.148 17.875 -3.211 1 97.25 83 ILE A CA 1
ATOM 645 C C . ILE A 1 83 ? -4.793 18.109 -3.869 1 97.25 83 ILE A C 1
ATOM 647 O O . ILE A 1 83 ? -4.668 18.969 -4.75 1 97.25 83 ILE A O 1
ATOM 651 N N . LEU A 1 84 ? -3.812 17.359 -3.439 1 96.69 84 LEU A N 1
ATOM 652 C CA . LEU A 1 84 ? -2.459 17.469 -3.973 1 96.69 84 LEU A CA 1
ATOM 653 C C . LEU A 1 84 ? -2.229 16.453 -5.086 1 96.69 84 LEU A C 1
ATOM 655 O O . LEU A 1 84 ? -2.498 15.266 -4.91 1 96.69 84 LEU A O 1
ATOM 659 N N . THR A 1 85 ? -1.788 16.89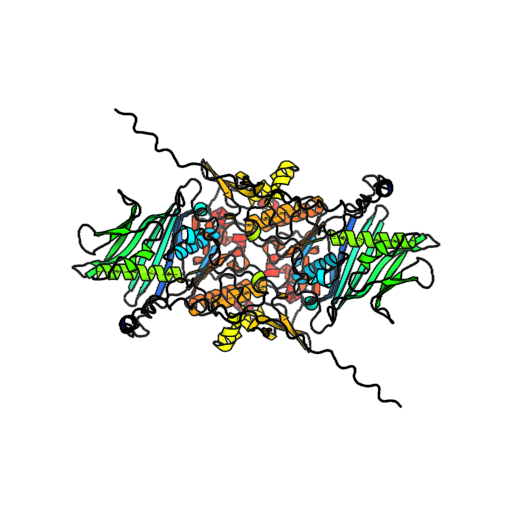1 -6.223 1 93.56 85 THR A N 1
ATOM 660 C CA . THR A 1 85 ? -1.38 16.031 -7.328 1 93.56 85 THR A CA 1
ATOM 661 C C . THR A 1 85 ? -0.036 16.484 -7.895 1 93.56 85 THR A C 1
ATOM 663 O O . THR A 1 85 ? 0.463 17.547 -7.547 1 93.56 85 THR A O 1
ATOM 666 N N . GLY A 1 86 ? 0.61 15.578 -8.625 1 90.56 86 GLY A N 1
ATOM 667 C CA . GLY A 1 86 ? 1.929 15.812 -9.188 1 90.56 86 GLY A CA 1
ATOM 668 C C . GLY A 1 86 ? 2.684 14.539 -9.508 1 90.56 86 GLY A C 1
ATOM 669 O O . GLY A 1 86 ? 2.266 13.453 -9.109 1 90.56 86 GLY A O 1
ATOM 670 N N . ARG A 1 87 ? 3.779 14.703 -10.18 1 88.38 87 ARG A N 1
ATOM 671 C CA . ARG A 1 87 ? 4.586 13.562 -10.602 1 88.38 87 ARG A CA 1
ATOM 672 C C . ARG A 1 87 ? 5.195 12.844 -9.406 1 88.38 87 ARG A C 1
ATOM 674 O O . ARG A 1 87 ? 5.105 13.328 -8.273 1 88.38 87 ARG A O 1
ATOM 681 N N . ASN A 1 88 ? 5.746 11.672 -9.711 1 86.69 88 ASN A N 1
ATOM 682 C CA . ASN A 1 88 ? 6.434 10.953 -8.641 1 86.69 88 ASN A CA 1
ATOM 683 C C . ASN A 1 88 ? 7.613 11.758 -8.094 1 86.69 88 ASN A C 1
ATOM 685 O O . ASN A 1 88 ? 8.375 12.352 -8.859 1 86.69 88 ASN A O 1
ATOM 689 N N . SER A 1 89 ? 7.727 11.797 -6.781 1 87.94 89 SER A N 1
ATOM 690 C CA . SER A 1 89 ? 8.828 12.453 -6.082 1 87.94 89 SER A CA 1
ATOM 691 C C . SER A 1 89 ? 8.773 13.969 -6.27 1 87.94 89 SER A C 1
ATOM 693 O O . SER A 1 89 ? 9.812 14.633 -6.258 1 87.94 89 SER A O 1
ATOM 695 N N . SER A 1 90 ? 7.535 14.492 -6.516 1 88.19 90 SER A N 1
ATOM 696 C CA . SER A 1 90 ? 7.387 15.93 -6.699 1 88.19 90 SER A CA 1
ATOM 697 C C . SER A 1 90 ? 7.273 16.656 -5.359 1 88.19 90 SER A C 1
ATOM 699 O O . SER A 1 90 ? 7.355 17.875 -5.301 1 88.19 90 SER A O 1
ATOM 701 N N . GLY A 1 91 ? 7.02 15.93 -4.309 1 92.69 91 GLY A N 1
ATOM 702 C CA . GLY A 1 91 ? 6.996 16.547 -2.99 1 92.69 91 GLY A CA 1
ATOM 703 C C . GLY A 1 91 ? 5.652 16.422 -2.299 1 92.69 91 GLY A C 1
ATOM 704 O O . GLY A 1 91 ? 5.473 16.922 -1.188 1 92.69 91 GLY A O 1
ATOM 705 N N . LYS A 1 92 ? 4.664 15.727 -2.881 1 94.44 92 LYS A N 1
ATOM 706 C CA . LYS A 1 92 ? 3.338 15.586 -2.287 1 94.44 92 LYS A CA 1
ATOM 707 C C . LYS A 1 92 ? 3.432 15.055 -0.858 1 94.44 92 LYS A C 1
ATOM 709 O O . LYS A 1 92 ? 2.873 15.648 0.067 1 94.44 92 LYS A O 1
ATOM 714 N N . SER A 1 93 ? 4.184 14.039 -0.681 1 93.88 93 SER A N 1
ATOM 715 C CA . SER A 1 93 ? 4.316 13.414 0.634 1 93.88 93 SER A CA 1
ATOM 716 C C . SER A 1 93 ? 5.082 14.32 1.596 1 93.88 93 SER A C 1
ATOM 718 O O . SER A 1 93 ? 4.832 14.305 2.803 1 93.88 93 SER A O 1
ATOM 720 N N . ASN A 1 94 ? 5.996 15.102 1.093 1 96 94 ASN A N 1
ATOM 721 C CA . ASN A 1 94 ? 6.773 16.016 1.932 1 96 94 ASN A CA 1
ATOM 722 C C . ASN A 1 94 ? 5.887 17.078 2.568 1 96 94 ASN A C 1
ATOM 724 O O . ASN A 1 94 ? 6.152 17.531 3.688 1 96 94 ASN A O 1
ATOM 728 N N . ILE A 1 95 ? 4.84 17.469 1.849 1 97.94 95 ILE A N 1
ATOM 729 C CA . ILE A 1 95 ? 3.893 18.422 2.404 1 97.94 95 ILE A CA 1
ATOM 730 C C . ILE A 1 95 ? 3.193 17.812 3.617 1 97.94 95 ILE A C 1
ATOM 732 O O . ILE A 1 95 ? 3.031 18.484 4.645 1 97.94 95 ILE A O 1
ATOM 736 N N . LEU A 1 96 ? 2.809 16.594 3.52 1 96.5 96 LEU A N 1
ATOM 737 C CA . LEU A 1 96 ? 2.193 15.906 4.652 1 96.5 96 LEU A CA 1
ATOM 738 C C . LEU A 1 96 ? 3.193 15.734 5.793 1 96.5 96 LEU A C 1
ATOM 740 O O . LEU A 1 96 ? 2.828 15.836 6.965 1 96.5 96 LEU A O 1
ATOM 744 N N . ASP A 1 97 ? 4.426 15.508 5.445 1 95.94 97 ASP A N 1
ATOM 745 C CA . ASP A 1 97 ? 5.469 15.43 6.461 1 95.94 97 ASP A CA 1
ATOM 746 C C . ASP A 1 97 ? 5.586 16.734 7.234 1 95.94 97 ASP A C 1
ATOM 748 O O . ASP A 1 97 ? 5.805 16.734 8.445 1 95.94 97 ASP A O 1
ATOM 752 N N . ALA A 1 98 ? 5.523 17.797 6.516 1 97.88 98 ALA A N 1
ATOM 753 C CA . ALA A 1 98 ? 5.609 19.109 7.152 1 97.88 98 ALA A CA 1
ATOM 754 C C . ALA A 1 98 ? 4.512 19.297 8.195 1 97.88 98 ALA A C 1
ATOM 756 O O . ALA A 1 98 ? 4.773 19.766 9.305 1 97.88 98 ALA A O 1
ATOM 757 N N . LEU A 1 99 ? 3.367 18.922 7.832 1 96.81 99 LEU A N 1
ATOM 758 C CA . LEU A 1 99 ? 2.254 18.969 8.773 1 96.81 99 LEU A CA 1
ATOM 759 C C . LEU A 1 99 ? 2.531 18.094 9.984 1 96.81 99 LEU A C 1
ATOM 761 O O . LEU A 1 99 ? 2.258 18.484 11.125 1 96.81 99 LEU A O 1
ATOM 765 N N . ASP A 1 100 ? 3.051 16.938 9.734 1 94.31 100 ASP A N 1
ATOM 766 C CA . ASP A 1 100 ? 3.379 16.016 10.812 1 94.31 100 ASP A CA 1
ATOM 767 C C . ASP A 1 100 ? 4.43 16.609 11.75 1 94.31 100 ASP A C 1
ATOM 769 O O . ASP A 1 100 ? 4.32 16.484 12.969 1 94.31 100 ASP A O 1
ATOM 773 N N . VAL A 1 101 ? 5.414 17.234 11.188 1 96.25 101 VAL A N 1
ATOM 774 C CA . VAL A 1 101 ? 6.461 17.859 11.984 1 96.25 101 VAL A CA 1
ATOM 775 C C . VAL A 1 101 ? 5.852 18.938 12.891 1 96.25 101 VAL A C 1
ATOM 777 O O . VAL A 1 101 ? 6.113 18.969 14.094 1 96.25 101 VAL A O 1
ATOM 780 N N . LEU A 1 102 ? 5.027 19.812 12.344 1 96.94 102 LEU A N 1
ATOM 781 C CA . LEU A 1 102 ? 4.391 20.875 13.109 1 96.94 102 LEU A CA 1
ATOM 782 C C . LEU A 1 102 ? 3.514 20.297 14.219 1 96.94 102 LEU A C 1
ATOM 784 O O . LEU A 1 102 ? 3.484 20.828 15.328 1 96.94 102 LEU A O 1
ATOM 788 N N . HIS A 1 103 ? 2.848 19.266 13.867 1 93.25 103 HIS A N 1
ATOM 789 C CA . HIS A 1 103 ? 2.035 18.578 14.859 1 93.25 103 HIS A CA 1
ATOM 790 C C . HIS A 1 103 ? 2.887 18.078 16.031 1 93.25 103 HIS A C 1
ATOM 792 O O . HIS A 1 103 ? 2.529 18.281 17.188 1 93.25 103 HIS A O 1
ATOM 798 N N . ARG A 1 104 ? 3.941 17.5 15.719 1 91.94 104 ARG A N 1
ATOM 799 C CA . ARG A 1 104 ? 4.812 16.906 16.734 1 91.94 104 ARG A CA 1
ATOM 800 C C . ARG A 1 104 ? 5.434 18 17.609 1 91.94 104 ARG A C 1
ATOM 802 O O . ARG A 1 104 ? 5.703 17.766 18.797 1 91.94 104 ARG A O 1
ATOM 809 N N . LEU A 1 105 ? 5.609 19.125 17.078 1 92.12 105 LEU A N 1
ATOM 810 C CA . LEU A 1 105 ? 6.234 20.234 17.797 1 92.12 105 LEU A CA 1
ATOM 811 C C . LEU A 1 105 ? 5.297 20.781 18.875 1 92.12 105 LEU A C 1
ATOM 813 O O . LEU A 1 105 ? 5.727 21.516 19.766 1 92.12 105 LEU A O 1
ATOM 817 N N . THR A 1 106 ? 4.094 20.516 18.734 1 89.62 106 THR A N 1
ATOM 818 C CA . THR A 1 106 ? 3.137 21.016 19.719 1 89.62 106 THR A CA 1
ATOM 819 C C . THR A 1 106 ? 3.289 20.266 21.031 1 89.62 106 THR A C 1
ATOM 821 O O . THR A 1 106 ? 2.832 20.75 22.078 1 89.62 106 THR A O 1
ATOM 824 N N . ASN A 1 107 ? 4.012 19.141 20.797 1 82.88 107 ASN A N 1
ATOM 825 C CA . ASN A 1 107 ? 4.184 18.344 22.016 1 82.88 107 ASN A CA 1
ATOM 826 C C . ASN A 1 107 ? 5.387 18.812 22.828 1 82.88 107 ASN A C 1
ATOM 828 O O . ASN A 1 107 ? 6.348 19.344 22.266 1 82.88 107 ASN A O 1
ATOM 832 N N . ALA A 1 108 ? 5.332 19 24.062 1 84.94 108 ALA A N 1
ATOM 833 C CA . ALA A 1 108 ? 6.383 19.5 24.938 1 84.94 108 ALA A CA 1
ATOM 834 C C . ALA A 1 108 ? 7.512 18.484 25.094 1 84.94 108 ALA A C 1
ATOM 836 O O . ALA A 1 108 ? 8.242 18.5 26.094 1 84.94 108 ALA A O 1
ATOM 837 N N . GLU A 1 109 ? 7.754 17.719 24.094 1 88.56 109 GLU A N 1
ATOM 838 C CA . GLU A 1 109 ? 8.828 16.734 24.172 1 88.56 109 GLU A CA 1
ATOM 839 C C . GLU A 1 109 ? 10.078 17.219 23.438 1 88.56 109 GLU A C 1
ATOM 841 O O . GLU A 1 109 ? 9.992 18.094 22.578 1 88.56 109 GLU A O 1
ATOM 846 N N . PRO A 1 110 ? 11.18 16.641 23.922 1 94 110 PRO A N 1
ATOM 847 C CA . PRO A 1 110 ? 12.398 17 23.188 1 94 110 PRO A CA 1
ATOM 848 C C . PRO A 1 110 ? 12.32 16.672 21.703 1 94 110 PRO A C 1
ATOM 850 O O . PRO A 1 110 ? 11.734 15.656 21.312 1 94 110 PRO A O 1
ATOM 853 N N . LEU A 1 111 ? 12.945 17.547 20.906 1 95.56 111 LEU A N 1
ATOM 854 C CA . LEU A 1 111 ? 12.891 17.422 19.453 1 95.56 111 LEU A CA 1
ATOM 855 C C . LEU A 1 111 ? 13.453 16.078 19 1 95.56 111 LEU A C 1
ATOM 857 O O . LEU A 1 111 ? 12.977 15.484 18.031 1 95.56 111 LEU A O 1
ATOM 861 N N . SER A 1 112 ? 14.477 15.562 19.703 1 94.44 112 SER A N 1
ATOM 862 C CA . SER A 1 112 ? 15.078 14.281 19.344 1 94.44 112 SER A CA 1
ATOM 863 C C . SER A 1 112 ? 14.055 13.148 19.453 1 94.44 112 SER A C 1
ATOM 865 O O . SER A 1 112 ? 14.031 12.25 18.609 1 94.44 112 SER A O 1
ATOM 867 N N . ASP A 1 113 ? 13.242 13.234 20.422 1 92.12 113 ASP A N 1
ATOM 868 C CA . ASP A 1 113 ? 12.188 12.234 20.594 1 92.12 113 ASP A CA 1
ATOM 869 C C . ASP A 1 113 ? 11.047 12.461 19.594 1 92.12 113 ASP A C 1
ATOM 871 O O . ASP A 1 113 ? 10.531 11.508 19.016 1 92.12 113 ASP A O 1
ATOM 875 N N . ALA A 1 114 ? 10.727 13.672 19.391 1 92.12 114 ALA A N 1
ATOM 876 C CA . ALA A 1 114 ? 9.578 14.023 18.547 1 92.12 114 ALA A CA 1
ATOM 877 C C . ALA A 1 114 ? 9.844 13.68 17.094 1 92.12 114 ALA A C 1
ATOM 879 O O . ALA A 1 114 ? 8.961 13.188 16.391 1 92.12 114 ALA A O 1
ATOM 880 N N . LEU A 1 115 ? 11.07 13.914 16.641 1 94.19 115 LEU A N 1
ATOM 881 C CA . LEU A 1 115 ? 11.336 13.82 15.211 1 94.19 115 LEU A CA 1
ATOM 882 C C . LEU A 1 115 ? 12.062 12.523 14.883 1 94.19 115 LEU A C 1
ATOM 884 O O . LEU A 1 115 ? 11.938 12 13.773 1 94.19 115 LEU A O 1
ATOM 888 N N . ASP A 1 116 ? 12.781 11.953 15.867 1 91.81 116 ASP A N 1
ATOM 889 C CA . ASP A 1 116 ? 13.641 10.805 15.578 1 91.81 116 ASP A CA 1
ATOM 890 C C . ASP A 1 116 ? 13.227 9.594 16.406 1 91.81 116 ASP A C 1
ATOM 892 O O . ASP A 1 116 ? 13.781 8.5 16.234 1 91.81 116 ASP A O 1
ATOM 896 N N . GLY A 1 117 ? 12.32 9.797 17.219 1 84.31 117 GLY A N 1
ATOM 897 C CA . GLY A 1 117 ? 11.969 8.734 18.141 1 84.31 117 GLY A CA 1
ATOM 898 C C . GLY A 1 117 ? 11.391 7.512 17.453 1 84.31 117 GLY A C 1
ATOM 899 O O . GLY A 1 117 ? 10.391 7.609 16.734 1 84.31 117 GLY A O 1
ATOM 900 N N . ARG A 1 118 ? 11.906 6.344 17.75 1 71.56 118 ARG A N 1
ATOM 901 C CA . ARG A 1 118 ? 11.492 5.098 17.109 1 71.56 118 ARG A CA 1
ATOM 902 C C . ARG A 1 118 ? 10.305 4.48 17.844 1 71.56 118 ARG A C 1
ATOM 904 O O . ARG A 1 118 ? 9.555 3.691 17.266 1 71.56 118 ARG A O 1
ATOM 911 N N . ARG A 1 119 ? 10.125 4.816 18.984 1 65.69 119 ARG A N 1
ATOM 912 C CA . ARG A 1 119 ? 9.094 4.18 19.797 1 65.69 119 ARG A CA 1
ATOM 913 C C . ARG A 1 119 ? 7.789 4.965 19.734 1 65.69 119 ARG A C 1
ATOM 915 O O . ARG A 1 119 ? 6.785 4.559 20.328 1 65.69 119 ARG A O 1
ATOM 922 N N . ARG A 1 120 ? 7.84 6.004 19.094 1 65.88 120 ARG A N 1
ATOM 923 C CA . ARG A 1 120 ? 6.629 6.805 18.938 1 65.88 120 ARG A CA 1
ATOM 924 C C . ARG A 1 120 ? 5.633 6.125 18.016 1 65.88 120 ARG A C 1
ATOM 926 O O . ARG A 1 120 ? 6.023 5.414 17.094 1 65.88 120 ARG A O 1
ATOM 933 N N . GLU A 1 121 ? 4.352 6.293 18.406 1 65 121 GLU A N 1
ATOM 934 C CA . GLU A 1 121 ? 3.33 5.863 17.469 1 65 121 GLU A CA 1
ATOM 935 C C . GLU A 1 121 ? 3.551 6.496 16.094 1 65 121 GLU A C 1
ATOM 937 O O . GLU A 1 121 ? 3.707 7.711 15.977 1 65 121 GLU A O 1
ATOM 942 N N . GLY A 1 122 ? 3.742 5.723 15.141 1 67.31 122 GLY A N 1
ATOM 943 C CA . GLY A 1 122 ? 3.99 6.195 13.789 1 67.31 122 GLY A CA 1
ATOM 944 C C . GLY A 1 122 ? 5.465 6.258 13.438 1 67.31 122 GLY A C 1
ATOM 945 O O . GLY A 1 122 ? 5.824 6.492 12.281 1 67.31 122 GLY A O 1
ATOM 946 N N . GLY A 1 123 ? 6.266 6.152 14.492 1 78.62 123 GLY A N 1
ATOM 947 C CA . GLY A 1 123 ? 7.695 6.145 14.227 1 78.62 123 GLY A CA 1
ATOM 948 C C . GLY A 1 123 ? 8.266 7.531 13.977 1 78.62 123 GLY A C 1
ATOM 949 O O . GLY A 1 123 ? 7.602 8.539 14.242 1 78.62 123 GLY A O 1
ATOM 950 N N . PRO A 1 124 ? 9.516 7.633 13.602 1 87.19 124 PRO A N 1
ATOM 951 C CA . PRO A 1 124 ? 10.125 8.922 13.258 1 87.19 124 PRO A CA 1
ATOM 952 C C . PRO A 1 124 ? 9.508 9.547 12.016 1 87.19 124 PRO A C 1
ATOM 954 O O . PRO A 1 124 ? 8.82 8.867 11.25 1 87.19 124 PRO A O 1
ATOM 957 N N . VAL A 1 125 ? 9.688 10.852 11.977 1 90.56 125 VAL A N 1
ATOM 958 C CA . VAL A 1 125 ? 9.336 11.477 10.703 1 90.56 125 VAL A CA 1
ATOM 959 C C . VAL A 1 125 ? 10.188 10.883 9.586 1 90.56 125 VAL A C 1
ATOM 961 O O . VAL A 1 125 ? 11.32 10.453 9.82 1 90.56 125 VAL A O 1
ATOM 964 N N . ARG A 1 126 ? 9.633 10.844 8.422 1 87.75 126 ARG A N 1
ATOM 965 C CA . ARG A 1 126 ? 10.336 10.266 7.281 1 87.75 126 ARG A CA 1
ATOM 966 C C . ARG A 1 126 ? 11.695 10.922 7.086 1 87.75 126 ARG A C 1
ATOM 968 O O . ARG A 1 126 ? 11.773 12.125 6.828 1 87.75 126 ARG A O 1
ATOM 975 N N . GLY A 1 127 ? 12.758 10.141 7.254 1 88.06 127 GLY A N 1
ATOM 976 C CA . GLY A 1 127 ? 14.117 10.656 7.113 1 88.06 127 GLY A CA 1
ATOM 977 C C . GLY A 1 127 ? 14.664 11.25 8.398 1 88.06 127 GLY A C 1
ATOM 978 O O . GLY A 1 127 ? 15.828 11.641 8.453 1 88.06 127 GLY A O 1
ATOM 979 N N . GLY A 1 128 ? 13.836 11.359 9.438 1 91.69 128 GLY A N 1
ATOM 980 C CA . GLY A 1 128 ? 14.266 11.969 10.688 1 91.69 128 GLY A CA 1
ATOM 981 C C . GLY A 1 128 ? 14.484 13.469 10.57 1 91.69 128 GLY A C 1
ATOM 982 O O . GLY A 1 128 ? 14.18 14.07 9.531 1 91.69 128 GLY A O 1
ATOM 983 N N . ALA A 1 129 ? 15.039 14.023 11.664 1 95.5 129 ALA A N 1
ATOM 984 C CA . ALA A 1 129 ? 15.312 15.453 11.672 1 95.5 129 ALA A CA 1
ATOM 985 C C . ALA A 1 129 ? 16.281 15.836 10.555 1 95.5 129 ALA A C 1
ATOM 987 O O . ALA A 1 129 ? 16.094 16.859 9.891 1 95.5 129 ALA A O 1
ATOM 988 N N . SER A 1 130 ? 17.234 15.008 10.359 1 93.31 130 SER A N 1
ATOM 989 C CA . SER A 1 130 ? 18.234 15.273 9.328 1 93.31 130 SER A CA 1
ATOM 990 C C . SER A 1 130 ? 17.609 15.25 7.938 1 93.31 130 SER A C 1
ATOM 992 O O . SER A 1 130 ? 18.016 16 7.051 1 93.31 130 SER A O 1
ATOM 994 N N . GLY A 1 131 ? 16.609 14.438 7.797 1 92.5 131 GLY A N 1
ATOM 995 C CA . GLY A 1 131 ? 15.938 14.32 6.512 1 92.5 131 GLY A CA 1
ATOM 996 C C . GLY A 1 131 ? 15.023 15.492 6.195 1 92.5 131 GLY A C 1
ATOM 997 O O . GLY A 1 131 ? 14.594 15.656 5.055 1 92.5 131 GLY A O 1
ATOM 998 N N . CYS A 1 132 ? 14.758 16.266 7.203 1 96.75 132 CYS A N 1
ATOM 999 C CA . CYS A 1 132 ? 13.914 17.438 7 1 96.75 132 CYS A CA 1
ATOM 1000 C C . CYS A 1 132 ? 14.703 18.578 6.379 1 96.75 132 CYS A C 1
ATOM 1002 O O . CYS A 1 132 ? 14.117 19.531 5.855 1 96.75 132 CYS A O 1
ATOM 1004 N N . VAL A 1 133 ? 16.031 18.516 6.406 1 95.88 133 VAL A N 1
ATOM 1005 C CA . VAL A 1 133 ? 16.891 19.594 5.938 1 95.88 133 VAL A CA 1
ATOM 1006 C C . VAL A 1 133 ? 17.078 19.484 4.426 1 95.88 133 VAL A C 1
ATOM 1008 O O . VAL A 1 133 ? 17.391 18.422 3.904 1 95.88 133 VAL A O 1
ATOM 1011 N N . PRO A 1 134 ? 16.797 20.594 3.764 1 92.81 134 PRO A N 1
ATOM 1012 C CA . PRO A 1 134 ? 17.109 20.578 2.332 1 92.81 134 PRO A CA 1
ATOM 1013 C C . PRO A 1 134 ? 18.578 20.219 2.051 1 92.81 134 PRO A C 1
ATOM 1015 O O . PRO A 1 134 ? 19.438 20.484 2.887 1 92.81 134 PRO A O 1
ATOM 1018 N N . HIS A 1 135 ? 18.734 19.703 0.895 1 86.56 135 HIS A N 1
ATOM 1019 C CA . HIS A 1 135 ? 20.109 19.344 0.507 1 86.56 135 HIS A CA 1
ATOM 1020 C C . HIS A 1 135 ? 21.016 20.562 0.54 1 86.56 135 HIS A C 1
ATOM 1022 O O . HIS A 1 135 ? 20.656 21.641 0.049 1 86.56 135 HIS A O 1
ATOM 1028 N N . GLY A 1 136 ? 22.141 20.297 1.136 1 83.88 136 GLY A N 1
ATOM 1029 C CA . GLY A 1 136 ? 23.125 21.359 1.212 1 83.88 136 GLY A CA 1
ATOM 1030 C C . GLY A 1 136 ? 22.859 22.328 2.354 1 83.88 136 GLY A C 1
ATOM 1031 O O . GLY A 1 136 ? 23.656 23.25 2.588 1 83.88 136 GLY A O 1
ATOM 1032 N N . GLY A 1 137 ? 21.781 22.188 3.045 1 90.12 137 GLY A N 1
ATOM 1033 C CA . GLY A 1 137 ? 21.453 23.062 4.156 1 90.12 137 GLY A CA 1
ATOM 1034 C C . GLY A 1 137 ? 21.875 22.5 5.504 1 90.12 137 GLY A C 1
ATOM 1035 O O . GLY A 1 137 ? 22.312 21.359 5.594 1 90.12 137 GLY A O 1
ATOM 1036 N N . ASP A 1 138 ? 21.734 23.422 6.516 1 94.5 138 ASP A N 1
ATOM 1037 C CA . ASP A 1 138 ? 22.094 23 7.863 1 94.5 138 ASP A CA 1
ATOM 1038 C C . ASP A 1 138 ? 20.891 23.047 8.797 1 94.5 138 ASP A C 1
ATOM 1040 O O . ASP A 1 138 ? 20.969 22.609 9.953 1 94.5 138 ASP A O 1
ATOM 1044 N N . SER A 1 139 ? 19.859 23.594 8.289 1 97.5 139 SER A N 1
ATOM 1045 C CA . SER A 1 139 ? 18.641 23.688 9.078 1 97.5 139 SER A CA 1
ATOM 1046 C C . SER A 1 139 ? 17.406 23.656 8.188 1 97.5 139 SER A C 1
ATOM 1048 O O . SER A 1 139 ? 17.516 23.703 6.957 1 97.5 139 SER A O 1
ATOM 1050 N N . PHE A 1 140 ? 16.297 23.406 8.82 1 98.12 140 PHE A N 1
ATOM 1051 C CA . PHE A 1 140 ? 15.023 23.516 8.109 1 98.12 140 PHE A CA 1
ATOM 1052 C C . PHE A 1 140 ? 14.086 24.5 8.805 1 98.12 140 PHE A C 1
ATOM 1054 O O . PHE A 1 140 ? 14.242 24.766 9.992 1 98.12 140 PHE A O 1
ATOM 1061 N N . ALA A 1 141 ? 13.219 25.109 8.016 1 98.62 141 ALA A N 1
ATOM 1062 C CA . ALA A 1 141 ? 12.281 26.125 8.5 1 98.62 141 ALA A CA 1
ATOM 1063 C C . ALA A 1 141 ? 10.898 25.922 7.879 1 98.62 141 ALA A C 1
ATOM 1065 O O . ALA A 1 141 ? 10.781 25.688 6.672 1 98.62 141 ALA A O 1
ATOM 1066 N N . LEU A 1 142 ? 9.898 25.891 8.695 1 98.31 142 LEU A N 1
ATOM 1067 C CA . LEU A 1 142 ? 8.523 25.781 8.227 1 98.31 142 LEU A CA 1
ATOM 1068 C C . LEU A 1 142 ? 7.562 26.484 9.18 1 98.31 142 LEU A C 1
ATOM 1070 O O . LEU A 1 142 ? 7.965 26.938 10.258 1 98.31 142 LEU A O 1
ATOM 1074 N N . GLY A 1 143 ? 6.348 26.672 8.781 1 98.56 143 GLY A N 1
ATOM 1075 C CA . GLY A 1 143 ? 5.336 27.344 9.578 1 98.56 143 GLY A CA 1
ATOM 1076 C C . GLY A 1 143 ? 3.928 27.141 9.047 1 98.56 143 GLY A C 1
ATOM 1077 O O . GLY A 1 143 ? 3.717 26.391 8.094 1 98.56 143 GLY A O 1
ATOM 1078 N N . CYS A 1 144 ? 3.018 27.734 9.766 1 98.31 144 CYS A N 1
ATOM 1079 C CA . CYS A 1 144 ? 1.622 27.656 9.352 1 98.31 144 CYS A CA 1
ATOM 1080 C C . CYS A 1 144 ? 0.865 28.922 9.734 1 98.31 144 CYS A C 1
ATOM 1082 O O . CYS A 1 144 ? 1.353 29.719 10.531 1 98.31 144 CYS A O 1
ATOM 1084 N N . THR A 1 145 ? -0.209 29.125 9.062 1 98.06 145 THR A N 1
ATOM 1085 C CA . THR A 1 145 ? -1.194 30.141 9.422 1 98.06 145 THR A CA 1
ATOM 1086 C C . THR A 1 145 ? -2.473 29.484 9.953 1 98.06 145 THR A C 1
ATOM 1088 O O . THR A 1 145 ? -3.008 28.562 9.328 1 98.06 145 THR A O 1
ATOM 1091 N N . VAL A 1 146 ? -2.855 29.875 11.086 1 96 146 VAL A N 1
ATOM 1092 C CA . VAL A 1 146 ? -4.109 29.406 11.672 1 96 146 VAL A CA 1
ATOM 1093 C C . VAL A 1 146 ? -5.137 30.547 11.656 1 96 146 VAL A C 1
ATOM 1095 O O . VAL A 1 146 ? -4.875 31.641 12.148 1 96 146 VAL A O 1
ATOM 1098 N N . THR A 1 147 ? -6.242 30.266 11.055 1 93.75 147 THR A N 1
ATOM 1099 C CA . THR A 1 147 ? -7.332 31.234 10.992 1 93.75 147 THR A CA 1
ATOM 1100 C C . THR A 1 147 ? -8.406 30.891 12.023 1 93.75 147 THR A C 1
ATOM 1102 O O . THR A 1 147 ? -8.812 29.734 12.156 1 93.75 147 THR A O 1
ATOM 1105 N N . VAL A 1 148 ? -8.773 31.906 12.711 1 89.81 148 VAL A N 1
ATOM 1106 C CA . VAL A 1 148 ? -9.797 31.75 13.742 1 89.81 148 VAL A CA 1
ATOM 1107 C C . VAL A 1 148 ? -11.016 32.625 13.391 1 89.81 148 VAL A C 1
ATOM 1109 O O . VAL A 1 148 ? -10.875 33.812 13.109 1 89.81 148 VAL A O 1
ATOM 1112 N N . THR A 1 149 ? -12.094 31.969 13.344 1 83.56 149 THR A N 1
ATOM 1113 C CA . THR A 1 149 ? -13.336 32.688 13.07 1 83.56 149 THR A CA 1
ATOM 1114 C C . THR A 1 149 ? -14.156 32.844 14.352 1 83.56 149 THR A C 1
ATOM 1116 O O . THR A 1 149 ? -14.438 31.859 15.039 1 83.56 149 THR A O 1
ATOM 1119 N N . HIS A 1 150 ? -14.383 34.094 14.711 1 73.81 150 HIS A N 1
ATOM 1120 C CA . HIS A 1 150 ? -15.25 34.438 15.828 1 73.81 150 HIS A CA 1
ATOM 1121 C C . HIS A 1 150 ? -16.453 35.25 15.352 1 73.81 150 HIS A C 1
ATOM 1123 O O . HIS A 1 150 ? -16.469 35.75 14.227 1 73.81 150 HIS A O 1
ATOM 1129 N N . PRO A 1 151 ? -17.5 35.219 16.156 1 66.75 151 PRO A N 1
ATOM 1130 C CA . PRO A 1 151 ? -18.688 36 15.773 1 66.75 151 PRO A CA 1
ATOM 1131 C C . PRO A 1 151 ? -18.344 37.469 15.414 1 66.75 151 PRO A C 1
ATOM 1133 O O . PRO A 1 151 ? -19.047 38.094 14.625 1 66.75 151 PRO A O 1
ATOM 1136 N N . HIS A 1 152 ? -17.359 37.938 15.984 1 68.75 152 HIS A N 1
ATOM 1137 C CA . HIS A 1 152 ? -17.078 39.344 15.789 1 68.75 152 HIS A CA 1
ATOM 1138 C C . HIS A 1 152 ? -16.047 39.531 14.688 1 68.75 152 HIS A C 1
ATOM 1140 O O . HIS A 1 152 ? -15.688 40.688 14.375 1 68.75 152 HIS A O 1
ATOM 1146 N N . GLY A 1 153 ? -15.523 38.531 14.156 1 78.12 153 GLY A N 1
ATOM 1147 C CA . GLY A 1 153 ? -14.578 38.688 13.062 1 78.12 153 GLY A CA 1
ATOM 1148 C C . GLY A 1 153 ? -13.656 37.5 12.898 1 78.12 153 GLY A C 1
ATOM 1149 O O . GLY A 1 153 ? -13.797 36.5 13.586 1 78.12 153 GLY A O 1
ATOM 1150 N N . LYS A 1 154 ? -12.812 37.656 11.797 1 87.25 154 LYS A N 1
ATOM 1151 C CA . LYS A 1 154 ? -11.812 36.625 11.477 1 87.25 154 LYS A CA 1
ATOM 1152 C C . LYS A 1 154 ? -10.398 37.156 11.695 1 87.25 154 LYS A C 1
ATOM 1154 O O . LYS A 1 154 ? -10.109 38.312 11.383 1 87.25 154 LYS A O 1
ATOM 1159 N N . TYR A 1 155 ? -9.625 36.406 12.406 1 88.75 155 TYR A N 1
ATOM 1160 C CA . TYR A 1 155 ? -8.227 36.781 12.531 1 88.75 155 TYR A CA 1
ATOM 1161 C C . TYR A 1 155 ? -7.32 35.594 12.297 1 88.75 155 TYR A C 1
ATOM 1163 O O . TYR A 1 155 ? -7.793 34.438 12.25 1 88.75 155 TYR A O 1
ATOM 1171 N N . SER A 1 156 ? -6.055 35.875 12.047 1 94.69 156 SER A N 1
ATOM 1172 C CA . SER A 1 156 ? -5.113 34.781 11.734 1 94.69 156 SER A CA 1
ATOM 1173 C C . SER A 1 156 ? -3.838 34.906 12.562 1 94.69 156 SER A C 1
ATOM 1175 O O . SER A 1 156 ? -3.459 36.031 12.969 1 94.69 156 SER A O 1
ATOM 1177 N N . TYR A 1 157 ? -3.293 33.844 12.914 1 96.62 157 TYR A N 1
ATOM 1178 C CA . TYR A 1 157 ? -1.987 33.719 13.555 1 96.62 157 TYR A CA 1
ATOM 1179 C C . TYR A 1 157 ? -0.975 33.094 12.609 1 96.62 157 TYR A C 1
ATOM 1181 O O . TYR A 1 157 ? -1.303 32.156 11.875 1 96.62 157 TYR A O 1
ATOM 1189 N N . ASP A 1 158 ? 0.237 33.625 12.617 1 98.06 158 ASP A N 1
ATOM 1190 C CA . ASP A 1 158 ? 1.347 33.031 11.875 1 98.06 158 ASP A CA 1
ATOM 1191 C C . ASP A 1 158 ? 2.393 32.438 12.82 1 98.06 158 ASP A C 1
ATOM 1193 O O . ASP A 1 158 ? 2.9 33.125 13.695 1 98.06 158 ASP A O 1
ATOM 1197 N N . TYR A 1 159 ? 2.643 31.234 12.68 1 98.31 159 TYR A N 1
ATOM 1198 C CA . TYR A 1 159 ? 3.652 30.516 13.453 1 98.31 159 TYR A CA 1
ATOM 1199 C C . TYR A 1 159 ? 4.77 30 12.555 1 98.31 159 TYR A C 1
ATOM 1201 O O . TYR A 1 159 ? 4.512 29.312 11.562 1 98.31 159 TYR A O 1
ATOM 1209 N N . ASP A 1 160 ? 6.023 30.344 12.781 1 98.5 160 ASP A N 1
ATOM 1210 C CA . ASP A 1 160 ? 7.184 29.906 12.008 1 98.5 160 ASP A CA 1
ATOM 1211 C C . ASP A 1 160 ? 8.297 29.406 12.93 1 98.5 160 ASP A C 1
ATOM 1213 O O . ASP A 1 160 ? 8.547 29.984 13.984 1 98.5 160 ASP A O 1
ATOM 1217 N N . VAL A 1 161 ? 8.977 28.328 12.516 1 98.38 161 VAL A N 1
ATOM 1218 C CA . VAL A 1 161 ? 10.023 27.734 13.344 1 98.38 161 VAL A CA 1
ATOM 1219 C C . VAL A 1 161 ? 11.18 27.281 12.453 1 98.38 161 VAL A C 1
ATOM 1221 O O . VAL A 1 161 ? 10.961 26.828 11.328 1 98.38 161 VAL A O 1
ATOM 1224 N N . GLU A 1 162 ? 12.344 27.438 12.93 1 98.44 162 GLU A N 1
ATOM 1225 C CA . GLU A 1 162 ? 13.555 26.922 12.312 1 98.44 162 GLU A CA 1
ATOM 1226 C C . GLU A 1 162 ? 14.305 25.984 13.25 1 98.44 162 GLU A C 1
ATOM 1228 O O . GLU A 1 162 ? 14.523 26.312 14.414 1 98.44 162 GLU A O 1
ATOM 1233 N N . VAL A 1 163 ? 14.688 24.797 12.75 1 98.06 163 VAL A N 1
ATOM 1234 C CA . VAL A 1 163 ? 15.297 23.75 13.547 1 98.06 163 VAL A CA 1
ATOM 1235 C C . VAL A 1 163 ? 16.578 23.266 12.883 1 98.06 163 VAL A C 1
ATOM 1237 O O . VAL A 1 163 ? 16.656 23.156 11.648 1 98.06 163 VAL A O 1
ATOM 1240 N N . THR A 1 164 ? 17.594 23.016 13.641 1 97.25 164 THR A N 1
ATOM 1241 C CA . THR A 1 164 ? 18.781 22.344 13.141 1 97.25 164 THR A CA 1
ATOM 1242 C C . THR A 1 164 ? 18.938 20.969 13.789 1 97.25 164 THR A C 1
ATOM 1244 O O . THR A 1 164 ? 18.672 20.812 14.984 1 97.25 164 THR A O 1
ATOM 1247 N N . PRO A 1 165 ? 19.234 19.984 12.969 1 95.94 165 PRO A N 1
ATOM 1248 C CA . PRO A 1 165 ? 19.391 18.641 13.523 1 95.94 165 PRO A CA 1
ATOM 1249 C C . PRO A 1 165 ? 20.75 18.438 14.203 1 95.94 165 PRO A C 1
ATOM 1251 O O . PRO A 1 165 ? 20.953 17.453 14.914 1 95.94 165 PRO A O 1
ATOM 1254 N N . SER A 1 166 ? 21.703 19.266 13.93 1 92.31 166 SER A N 1
ATOM 1255 C CA . SER A 1 166 ? 23.078 19.062 14.391 1 92.31 166 SER A CA 1
ATOM 1256 C C . SER A 1 166 ? 23.453 20.078 15.453 1 92.31 166 SER A C 1
ATOM 1258 O O . SER A 1 166 ? 23.141 21.266 15.328 1 92.31 166 SER A O 1
ATOM 1260 N N . PRO A 1 167 ? 24.172 19.703 16.406 1 90.31 167 PRO A N 1
ATOM 1261 C CA . PRO A 1 167 ? 24.609 18.359 16.75 1 90.31 167 PRO A CA 1
ATOM 1262 C C . PRO A 1 167 ? 23.469 17.469 17.266 1 90.31 167 PRO A C 1
ATOM 1264 O O . PRO A 1 167 ? 23.531 16.25 17.125 1 90.31 167 PRO A O 1
ATOM 1267 N N . PHE A 1 168 ? 22.531 18.156 17.938 1 92.38 168 PHE A N 1
ATOM 1268 C CA . PHE A 1 168 ? 21.234 17.578 18.281 1 92.38 168 PHE A CA 1
ATOM 1269 C C . PHE A 1 168 ? 20.094 18.484 17.859 1 92.38 168 PHE A C 1
ATOM 1271 O O . PHE A 1 168 ? 20.266 19.703 17.781 1 92.38 168 PHE A O 1
ATOM 1278 N N . PRO A 1 169 ? 19.062 17.875 17.562 1 96.19 169 PRO A N 1
ATOM 1279 C CA . PRO A 1 169 ? 17.953 18.719 17.094 1 96.19 169 PRO A CA 1
ATOM 1280 C C . PRO A 1 169 ? 17.594 19.812 18.094 1 96.19 169 PRO A C 1
ATOM 1282 O O . PRO A 1 169 ? 17.312 19.516 19.266 1 96.19 169 PRO A O 1
ATOM 1285 N N . HIS A 1 170 ? 17.562 21.031 17.734 1 95.94 170 HIS A N 1
ATOM 1286 C CA . HIS A 1 170 ? 17.172 22.156 18.578 1 95.94 170 HIS A CA 1
ATOM 1287 C C . HIS A 1 170 ? 16.641 23.312 17.75 1 95.94 170 HIS A C 1
ATOM 1289 O O . HIS A 1 170 ? 16.906 23.406 16.547 1 95.94 170 HIS A O 1
ATOM 1295 N N . ILE A 1 171 ? 15.891 24.156 18.344 1 97.19 171 ILE A N 1
ATOM 1296 C CA . ILE A 1 171 ? 15.273 25.328 17.703 1 97.19 171 ILE A CA 1
ATOM 1297 C C . ILE A 1 171 ? 16.297 26.453 17.578 1 97.19 171 ILE A C 1
ATOM 1299 O O . ILE A 1 171 ? 17 26.766 18.547 1 97.19 171 ILE A O 1
ATOM 1303 N N . ILE A 1 172 ? 16.359 27 16.391 1 95.69 172 ILE A N 1
ATOM 1304 C CA . ILE A 1 172 ? 17.219 28.141 16.125 1 95.69 172 ILE A CA 1
ATOM 1305 C C . ILE A 1 172 ? 16.406 29.438 16.25 1 95.69 172 ILE A C 1
ATOM 1307 O O . ILE A 1 172 ? 16.906 30.438 16.75 1 95.69 172 ILE A O 1
ATOM 1311 N N . GLN A 1 173 ? 15.297 29.391 15.727 1 97.06 173 GLN A N 1
ATOM 1312 C CA . GLN A 1 173 ? 14.406 30.547 15.703 1 97.06 173 GLN A CA 1
ATOM 1313 C C . GLN A 1 173 ? 12.945 30.125 15.719 1 97.06 173 GLN A C 1
ATOM 1315 O O . GLN A 1 173 ? 12.586 29.094 15.141 1 97.06 173 GLN A O 1
ATOM 1320 N N . GLU A 1 174 ? 12.156 30.906 16.359 1 98.06 174 GLU A N 1
ATOM 1321 C CA . GLU A 1 174 ? 10.719 30.672 16.438 1 98.06 174 GLU A CA 1
ATOM 1322 C C . GLU A 1 174 ? 9.961 32 16.578 1 98.06 174 GLU A C 1
ATOM 1324 O O . GLU A 1 174 ? 10.32 32.844 17.406 1 98.06 174 GLU A O 1
ATOM 1329 N N . THR A 1 175 ? 9 32.156 15.734 1 98.25 175 THR A N 1
ATOM 1330 C CA . THR A 1 175 ? 8.258 33.438 15.75 1 98.25 175 THR A CA 1
ATOM 1331 C C . THR A 1 175 ? 6.754 33.188 15.742 1 98.25 175 THR A C 1
ATOM 1333 O O . THR A 1 175 ? 6.277 32.281 15.047 1 98.25 175 THR A O 1
ATOM 1336 N N . LEU A 1 176 ? 6.055 33.906 16.516 1 98.06 176 LEU A N 1
ATOM 1337 C CA . LEU A 1 176 ? 4.594 33.906 16.562 1 98.06 176 LEU A CA 1
ATOM 1338 C C . LEU A 1 176 ? 4.066 35.312 16.312 1 98.06 176 LEU A C 1
ATOM 1340 O O . LEU A 1 176 ? 4.449 36.281 16.984 1 98.06 176 LEU A O 1
ATOM 1344 N N . ARG A 1 177 ? 3.209 35.438 15.312 1 97.62 177 ARG A N 1
ATOM 1345 C CA . ARG A 1 177 ? 2.578 36.688 14.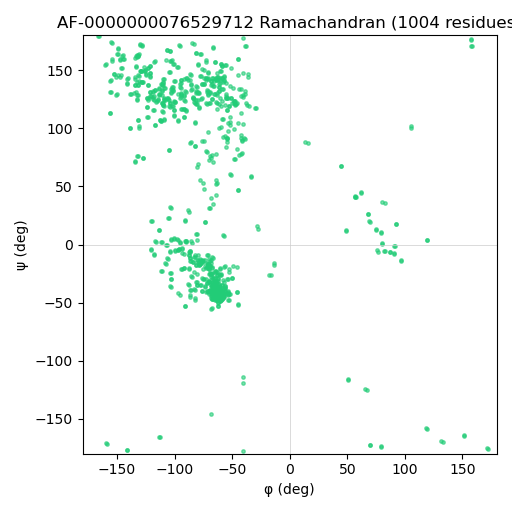969 1 97.62 177 ARG A CA 1
ATOM 1346 C C . ARG A 1 177 ? 1.06 36.594 15.039 1 97.62 177 ARG A C 1
ATOM 1348 O O . ARG A 1 177 ? 0.491 35.531 14.758 1 97.62 177 ARG A O 1
ATOM 1355 N N . GLY A 1 178 ? 0.456 37.656 15.383 1 95.12 178 GLY A N 1
ATOM 1356 C CA . GLY A 1 178 ? -0.996 37.688 15.445 1 95.12 178 GLY A CA 1
ATOM 1357 C C . GLY A 1 178 ? -1.537 38.969 16.062 1 95.12 178 GLY A C 1
ATOM 1358 O O . GLY A 1 178 ? -0.782 39.906 16.328 1 95.12 178 GLY A O 1
ATOM 1359 N N . PRO A 1 179 ? -2.836 39 16.219 1 91.94 179 PRO A N 1
ATOM 1360 C CA . PRO A 1 179 ? -3.467 40.156 16.828 1 91.94 179 PRO A CA 1
ATOM 1361 C C . PRO A 1 179 ? -3.23 40.25 18.344 1 91.94 179 PRO A C 1
ATOM 1363 O O . PRO A 1 179 ? -3.215 39.219 19.016 1 91.94 179 PRO A O 1
ATOM 1366 N N . GLN A 1 180 ? -3.07 41.406 18.797 1 90.94 180 GLN A N 1
ATOM 1367 C CA . GLN A 1 180 ? -2.957 41.719 20.219 1 90.94 180 GLN A CA 1
ATOM 1368 C C . GLN A 1 180 ? -3.562 43.062 20.547 1 90.94 180 GLN A C 1
ATOM 1370 O O . GLN A 1 180 ? -3.432 44 19.766 1 90.94 180 GLN A O 1
ATOM 1375 N N . ARG A 1 181 ? -4.148 43.188 21.703 1 88.88 181 ARG A N 1
ATOM 1376 C CA . ARG A 1 181 ? -4.73 44.438 22.141 1 88.88 181 ARG A CA 1
ATOM 1377 C C . ARG A 1 181 ? -3.664 45.375 22.703 1 88.88 181 ARG A C 1
ATOM 1379 O O . ARG A 1 181 ? -2.848 44.938 23.531 1 88.88 181 ARG A O 1
ATOM 1386 N N . ALA A 1 182 ? -3.729 46.531 22.203 1 86.12 182 ALA A N 1
ATOM 1387 C CA . ALA A 1 182 ? -2.842 47.562 22.75 1 86.12 182 ALA A CA 1
ATOM 1388 C C . ALA A 1 182 ? -3.137 47.781 24.234 1 86.12 182 ALA A C 1
ATOM 1390 O O . ALA A 1 182 ? -4.301 47.812 24.641 1 86.12 182 ALA A O 1
ATOM 1391 N N . ALA A 1 183 ? -2.088 47.938 25 1 82.69 183 ALA A N 1
ATOM 1392 C CA . ALA A 1 183 ? -2.236 48.062 26.453 1 82.69 183 ALA A CA 1
ATOM 1393 C C . ALA A 1 183 ? -3.072 49.312 26.797 1 82.69 183 ALA A C 1
ATOM 1395 O O . ALA A 1 183 ? -3.92 49.25 27.703 1 82.69 183 ALA A O 1
ATOM 1396 N N . LYS A 1 184 ? -2.9 50.406 26.094 1 81.94 184 LYS A N 1
ATOM 1397 C CA . LYS A 1 184 ? -3.562 51.656 26.438 1 81.94 184 LYS A CA 1
ATOM 1398 C C . LYS A 1 184 ? -4.902 51.781 25.719 1 81.94 184 LYS A C 1
ATOM 1400 O O . LYS A 1 184 ? -5.945 51.938 26.359 1 81.94 184 LYS A O 1
ATOM 1405 N N . SER A 1 185 ? -4.941 51.625 24.406 1 82.31 185 SER A N 1
ATOM 1406 C CA . SER A 1 185 ? -6.129 51.906 23.609 1 82.31 185 SER A CA 1
ATOM 1407 C C . SER A 1 185 ? -7.066 50.688 23.562 1 82.31 185 SER A C 1
ATOM 1409 O O . SER A 1 185 ? -8.266 50.844 23.328 1 82.31 185 SER A O 1
ATOM 1411 N N . GLY A 1 186 ? -6.5 49.562 23.703 1 83.94 186 GLY A N 1
ATOM 1412 C CA . GLY A 1 186 ? -7.312 48.344 23.609 1 83.94 186 GLY A CA 1
ATOM 1413 C C . GLY A 1 186 ? -7.594 47.938 22.172 1 83.94 186 GLY A C 1
ATOM 1414 O O . GLY A 1 186 ? -8.297 46.938 21.938 1 83.94 186 GLY A O 1
ATOM 1415 N N . ARG A 1 187 ? -7.082 48.688 21.266 1 84.44 187 ARG A N 1
ATOM 1416 C CA . ARG A 1 187 ? -7.285 48.375 19.859 1 84.44 187 ARG A CA 1
ATOM 1417 C C . ARG A 1 187 ? -6.465 47.156 19.438 1 84.44 187 ARG A C 1
ATOM 1419 O O . ARG A 1 187 ? -5.32 47 19.875 1 84.44 187 ARG A O 1
ATOM 1426 N N . TRP A 1 188 ? -7.066 46.375 18.578 1 87.12 188 TRP A N 1
ATOM 1427 C CA . TRP A 1 188 ? -6.379 45.188 18.078 1 87.12 188 TRP A CA 1
ATOM 1428 C C . TRP A 1 188 ? -5.402 45.562 16.969 1 87.12 188 TRP A C 1
ATOM 1430 O O . TRP A 1 188 ? -5.758 46.281 16.031 1 87.12 188 TRP A O 1
ATOM 1440 N N . ASN A 1 189 ? -4.164 45.062 17.078 1 87.12 189 ASN A N 1
ATOM 1441 C CA . ASN A 1 189 ? -3.143 45.25 16.047 1 87.12 189 ASN A CA 1
ATOM 1442 C C . ASN A 1 189 ? -2.406 43.938 15.75 1 87.12 189 ASN A C 1
ATOM 1444 O O . ASN A 1 189 ? -2.199 43.125 16.641 1 87.12 189 ASN A O 1
ATOM 1448 N N . GLN A 1 190 ? -2.086 43.812 14.484 1 90.12 190 GLN A N 1
ATOM 1449 C CA . GLN A 1 190 ? -1.226 42.688 14.109 1 90.12 190 GLN A CA 1
ATOM 1450 C C . GLN A 1 190 ? 0.231 42.969 14.469 1 90.12 190 GLN A C 1
ATOM 1452 O O . GLN A 1 190 ? 0.775 44.031 14.094 1 90.12 190 GLN A O 1
ATOM 1457 N N . GLN A 1 191 ? 0.837 42.094 15.219 1 91.75 191 GLN A N 1
ATOM 1458 C CA . GLN A 1 191 ? 2.225 42.312 15.609 1 91.75 191 GLN A CA 1
ATOM 1459 C C . GLN A 1 191 ? 2.928 41 15.922 1 91.75 191 GLN A C 1
ATOM 1461 O O . GLN A 1 191 ? 2.303 39.938 15.898 1 91.75 191 GLN A O 1
ATOM 1466 N N . VAL A 1 192 ? 4.207 41.125 16.156 1 95.69 192 VAL A N 1
ATOM 1467 C CA . VAL A 1 192 ? 4.988 39.969 16.594 1 95.69 192 VAL A CA 1
ATOM 1468 C C . VAL A 1 192 ? 4.758 39.719 18.094 1 95.69 192 VAL A C 1
ATOM 1470 O O . VAL A 1 192 ? 5.059 40.594 18.922 1 95.69 192 VAL A O 1
ATOM 1473 N N . LEU A 1 193 ? 4.219 38.594 18.391 1 96.19 193 LEU A N 1
ATOM 1474 C CA . LEU A 1 193 ? 3.898 38.281 19.766 1 96.19 193 LEU A CA 1
ATOM 1475 C C . LEU A 1 193 ? 5.102 37.656 20.484 1 96.19 193 LEU A C 1
ATOM 1477 O O . LEU A 1 193 ? 5.359 37.969 21.641 1 96.19 193 LEU A O 1
ATOM 1481 N N . ILE A 1 194 ? 5.723 36.781 19.781 1 96.94 194 ILE A N 1
ATOM 1482 C CA . ILE A 1 194 ? 6.91 36.094 20.297 1 96.94 194 ILE A CA 1
ATOM 1483 C C . ILE A 1 194 ? 7.988 36.062 19.219 1 96.94 194 ILE A C 1
ATOM 1485 O O . ILE A 1 194 ? 7.707 35.75 18.047 1 96.94 194 ILE A O 1
ATOM 1489 N N . ASP A 1 195 ? 9.148 36.438 19.531 1 97.25 195 ASP A N 1
ATOM 1490 C CA . ASP A 1 195 ? 10.328 36.312 18.688 1 97.25 195 ASP A CA 1
ATOM 1491 C C . ASP A 1 195 ? 11.5 35.688 19.438 1 97.25 195 ASP A C 1
ATOM 1493 O O . ASP A 1 195 ? 12.164 36.375 20.219 1 97.25 195 ASP A O 1
ATOM 1497 N N . ALA A 1 196 ? 11.719 34.469 19.188 1 96.94 196 ALA A N 1
ATOM 1498 C CA . ALA A 1 196 ? 12.773 33.719 19.875 1 96.94 196 ALA A CA 1
ATOM 1499 C C . ALA A 1 196 ? 14 33.531 18.984 1 96.94 196 ALA A C 1
ATOM 1501 O O . ALA A 1 196 ? 13.883 33.125 17.844 1 96.94 196 ALA A O 1
ATOM 1502 N N . GLN A 1 197 ? 15.125 33.844 19.547 1 94.69 197 GLN A N 1
ATOM 1503 C CA . GLN A 1 197 ? 16.422 33.75 18.891 1 94.69 197 GLN A CA 1
ATOM 1504 C C . GLN A 1 197 ? 17.453 33.094 19.797 1 94.69 197 GLN A C 1
ATOM 1506 O O . GLN A 1 197 ? 17.234 32.969 21 1 94.69 197 GLN A O 1
ATOM 1511 N N . PRO A 1 198 ? 18.5 32.625 19.125 1 90.88 198 PRO A N 1
ATOM 1512 C CA . PRO A 1 198 ? 19.516 32.031 19.984 1 90.88 198 PRO A CA 1
ATOM 1513 C C . PRO A 1 198 ? 20.047 33 21.047 1 90.88 198 PRO A C 1
ATOM 1515 O O . PRO A 1 198 ? 20.188 34.188 20.766 1 90.88 198 PRO A O 1
ATOM 1518 N N . ASP A 1 199 ? 20.25 32.438 22.219 1 83.06 199 ASP A N 1
ATOM 1519 C CA . ASP A 1 199 ? 20.781 33.25 23.312 1 83.06 199 ASP A CA 1
ATOM 1520 C C . ASP A 1 199 ? 22.25 33.625 23.062 1 83.06 199 ASP A C 1
ATOM 1522 O O . ASP A 1 199 ? 23.062 32.75 22.75 1 83.06 199 ASP A O 1
ATOM 1526 N N . SER A 1 200 ? 22.594 34.938 23.016 1 70 200 SER A N 1
ATOM 1527 C CA . SER A 1 200 ? 23.953 35.438 22.734 1 70 200 SER A CA 1
ATOM 1528 C C . SER A 1 200 ? 24.953 34.906 23.734 1 70 200 SER A C 1
ATOM 1530 O O . SER A 1 200 ? 26.141 34.75 23.422 1 70 200 SER A O 1
ATOM 1532 N N . GLY A 1 201 ? 24.609 34.656 24.875 1 64.12 201 GLY A N 1
ATOM 1533 C CA . GLY A 1 201 ? 25.578 34.344 25.922 1 64.12 201 GLY A CA 1
ATOM 1534 C C . GLY A 1 201 ? 25.438 32.938 26.469 1 64.12 201 GLY A C 1
ATOM 1535 O O . GLY A 1 201 ? 26.188 32.531 27.359 1 64.12 201 GLY A O 1
ATOM 1536 N N . GLY A 1 202 ? 24.484 32.094 25.938 1 65.88 202 GLY A N 1
ATOM 1537 C CA . GLY A 1 202 ? 24.266 30.844 26.641 1 65.88 202 GLY A CA 1
ATOM 1538 C C . GLY A 1 202 ? 23.609 29.781 25.781 1 65.88 202 GLY A C 1
ATOM 1539 O O . GLY A 1 202 ? 23.734 29.797 24.562 1 65.88 202 GLY A O 1
ATOM 1540 N N . VAL A 1 203 ? 23.25 28.703 26.547 1 81.75 203 VAL A N 1
ATOM 1541 C CA . VAL A 1 203 ? 22.516 27.578 26 1 81.75 203 VAL A CA 1
ATOM 1542 C C . VAL A 1 203 ? 21.016 27.891 25.984 1 81.75 203 VAL A C 1
ATOM 1544 O O . VAL A 1 203 ? 20.5 28.547 26.891 1 81.75 203 VAL A O 1
ATOM 1547 N N . GLY A 1 204 ? 20.453 27.766 24.844 1 92.12 204 GLY A N 1
ATOM 1548 C CA . GLY A 1 204 ? 19.016 27.938 24.781 1 92.12 204 GLY A CA 1
ATOM 1549 C C . GLY A 1 204 ? 18.594 29.094 23.875 1 92.12 204 GLY A C 1
ATOM 1550 O O . GLY A 1 204 ? 19.281 29.406 22.906 1 92.12 204 GLY A O 1
ATOM 1551 N N . LEU A 1 205 ? 17.297 29.578 24.172 1 95.56 205 LEU A N 1
ATOM 1552 C CA . LEU A 1 205 ? 16.719 30.641 23.359 1 95.56 205 LEU A CA 1
ATOM 1553 C C . LEU A 1 205 ? 16.375 31.859 24.219 1 95.56 205 LEU A C 1
ATOM 1555 O O . LEU A 1 205 ? 16.094 31.703 25.422 1 95.56 205 LEU A O 1
ATOM 1559 N N . GLU A 1 206 ? 16.547 33 23.656 1 95.5 206 GLU A N 1
ATOM 1560 C CA . GLU A 1 206 ? 15.977 34.219 24.219 1 95.5 206 GLU A CA 1
ATOM 1561 C C . GLU A 1 206 ? 14.781 34.688 23.391 1 95.5 206 GLU A C 1
ATOM 1563 O O . GLU A 1 206 ? 14.891 34.906 22.188 1 95.5 206 GLU A O 1
ATOM 1568 N N . ALA A 1 207 ? 13.672 34.875 24.109 1 95.62 207 ALA A N 1
ATOM 1569 C CA . ALA A 1 207 ? 12.453 35.25 23.391 1 95.62 207 ALA A CA 1
ATOM 1570 C C . ALA A 1 207 ? 11.953 36.594 23.859 1 95.62 207 ALA A C 1
ATOM 1572 O O . ALA A 1 207 ? 11.805 36.844 25.047 1 95.62 207 ALA A O 1
ATOM 1573 N N . ALA A 1 208 ? 11.742 37.469 22.922 1 95.75 208 ALA A N 1
ATOM 1574 C CA . ALA A 1 208 ? 11.047 38.719 23.203 1 95.75 208 ALA A CA 1
ATOM 1575 C C . ALA A 1 208 ? 9.531 38.5 23.25 1 95.75 208 ALA A C 1
ATOM 1577 O O . ALA A 1 208 ? 8.945 37.969 22.312 1 95.75 208 ALA A O 1
ATOM 1578 N N . VAL A 1 209 ? 8.969 38.875 24.344 1 95 209 VAL A N 1
ATOM 1579 C CA . VAL A 1 209 ? 7.531 38.75 24.547 1 95 209 VAL A CA 1
ATOM 1580 C C . VAL A 1 209 ? 6.852 40.094 24.422 1 95 209 VAL A C 1
ATOM 1582 O O . VAL A 1 209 ? 7.184 41.031 25.141 1 95 209 VAL A O 1
ATOM 1585 N N . SER A 1 210 ? 5.875 40.125 23.516 1 93.94 210 SER A N 1
ATOM 1586 C CA . SER A 1 210 ? 5.188 41.406 23.281 1 93.94 210 SER A CA 1
ATOM 1587 C C . SER A 1 210 ? 4.402 41.812 24.531 1 93.94 210 SER A C 1
ATOM 1589 O O . SER A 1 210 ? 3.688 41 25.125 1 93.94 210 SER A O 1
ATOM 1591 N N . SER A 1 211 ? 4.449 43.094 24.938 1 88.25 211 SER A N 1
ATOM 1592 C CA . SER A 1 211 ? 3.75 43.625 26.094 1 88.25 211 SER A CA 1
ATOM 1593 C C . SER A 1 211 ? 2.512 44.438 25.688 1 88.25 211 SER A C 1
ATOM 1595 O O . SER A 1 211 ? 1.715 44.812 26.531 1 88.25 211 SER A O 1
ATOM 1597 N N . GLY A 1 212 ? 2.355 44.625 24.375 1 84.19 212 GLY A N 1
ATOM 1598 C CA . GLY A 1 212 ? 1.273 45.469 23.922 1 84.19 212 GLY A CA 1
ATOM 1599 C C . GLY A 1 212 ? 1.563 46.969 24.094 1 84.19 212 GLY A C 1
ATOM 1600 O O . GLY A 1 212 ? 0.711 47.812 23.812 1 84.19 212 GLY A O 1
ATOM 1601 N N . ARG A 1 213 ? 2.648 47.25 24.719 1 84.94 213 ARG A N 1
ATOM 1602 C CA . ARG A 1 213 ? 3.049 48.625 24.938 1 84.94 213 ARG A CA 1
ATOM 1603 C C . ARG A 1 213 ? 4.16 49.031 23.969 1 84.94 213 ARG A C 1
ATOM 1605 O O . ARG A 1 213 ? 4.797 48.188 23.359 1 84.94 213 ARG A O 1
ATOM 1612 N N . ARG A 1 214 ? 4.148 50.406 23.859 1 80.5 214 ARG A N 1
ATOM 1613 C CA . ARG A 1 214 ? 5.273 50.938 23.094 1 80.5 214 ARG A CA 1
ATOM 1614 C C . ARG A 1 214 ? 6.574 50.812 23.875 1 80.5 214 ARG A C 1
ATOM 1616 O O . ARG A 1 214 ? 6.594 51.031 25.094 1 80.5 214 ARG A O 1
ATOM 1623 N N . GLY A 1 215 ? 7.648 50.281 23.344 1 81.5 215 GLY A N 1
ATOM 1624 C CA . GLY A 1 215 ? 8.922 50.125 24.031 1 81.5 215 GLY A CA 1
ATOM 1625 C C . GLY A 1 215 ? 9.531 48.75 23.859 1 81.5 215 GLY A C 1
ATOM 1626 O O . GLY A 1 215 ? 9.047 47.969 23.047 1 81.5 215 GLY A O 1
ATOM 1627 N N . PRO A 1 216 ? 10.555 48.625 24.688 1 86.69 216 PRO A N 1
ATOM 1628 C CA . PRO A 1 216 ? 11.242 47.344 24.562 1 86.69 216 PRO A CA 1
ATOM 1629 C C . PRO A 1 216 ? 10.445 46.188 25.188 1 86.69 216 PRO A C 1
ATOM 1631 O O . PRO A 1 216 ? 9.812 46.344 26.234 1 86.69 216 PRO A O 1
ATOM 1634 N N . ASN A 1 217 ? 10.391 45.062 24.547 1 89 217 ASN A N 1
ATOM 1635 C CA . ASN A 1 217 ? 9.711 43.875 25.031 1 89 217 ASN A CA 1
ATOM 1636 C C . ASN A 1 217 ? 10.539 43.156 26.078 1 89 217 ASN A C 1
ATOM 1638 O O . ASN A 1 217 ? 11.766 43.188 26.047 1 89 217 ASN A O 1
ATOM 1642 N N . ARG A 1 218 ? 9.812 42.625 26.969 1 89.38 218 ARG A N 1
ATOM 1643 C CA . ARG A 1 218 ? 10.477 41.75 27.953 1 89.38 218 ARG A CA 1
ATOM 1644 C C . ARG A 1 218 ? 11.055 40.531 27.281 1 89.38 218 ARG A C 1
ATOM 1646 O O . ARG A 1 218 ? 10.445 39.938 26.391 1 89.38 218 ARG A O 1
ATOM 1653 N N . ARG A 1 219 ? 12.258 40.156 27.797 1 92.75 219 ARG A N 1
ATOM 1654 C CA . ARG A 1 219 ? 12.906 38.969 27.266 1 92.75 219 ARG A CA 1
ATOM 1655 C C . ARG A 1 219 ? 12.93 37.844 28.297 1 92.75 219 ARG A C 1
ATOM 1657 O O . ARG A 1 219 ? 13.117 38.094 29.484 1 92.75 219 ARG A O 1
ATOM 1664 N N . ILE A 1 220 ? 12.656 36.656 27.812 1 93.19 220 ILE A N 1
ATOM 1665 C CA . ILE A 1 220 ? 12.68 35.5 28.688 1 93.19 220 ILE A CA 1
ATOM 1666 C C . ILE A 1 220 ? 13.586 34.438 28.094 1 93.19 220 ILE A C 1
ATOM 1668 O O . ILE A 1 220 ? 13.75 34.344 26.875 1 93.19 220 ILE A O 1
ATOM 1672 N N . HIS A 1 221 ? 14.164 33.594 28.984 1 94.12 221 HIS A N 1
ATOM 1673 C CA . HIS A 1 221 ? 15.031 32.5 28.578 1 94.12 221 HIS A CA 1
ATOM 1674 C C . HIS A 1 221 ? 14.266 31.188 28.5 1 94.12 221 HIS A C 1
ATOM 1676 O O . HIS A 1 221 ? 13.531 30.844 29.438 1 94.12 221 HIS A O 1
ATOM 1682 N N . LEU A 1 222 ? 14.438 30.531 27.375 1 95.25 222 LEU A N 1
ATOM 1683 C CA . LEU A 1 222 ? 13.711 29.297 27.141 1 95.25 222 LEU A CA 1
ATOM 1684 C C . LEU A 1 222 ? 14.656 28.203 26.656 1 95.25 222 LEU A C 1
ATOM 1686 O O . LEU A 1 222 ? 15.773 28.484 26.234 1 95.25 222 LEU A O 1
ATOM 1690 N N . ARG A 1 223 ? 14.148 26.953 26.766 1 94.69 223 ARG A N 1
ATOM 1691 C CA . ARG A 1 223 ? 14.898 25.812 26.234 1 94.69 223 ARG A CA 1
ATOM 1692 C C . ARG A 1 223 ? 14.82 25.766 24.719 1 94.69 223 ARG A C 1
ATOM 1694 O O . ARG A 1 223 ? 13.805 26.141 24.125 1 94.69 223 ARG A O 1
ATOM 1701 N N . ASP A 1 224 ? 15.906 25.219 24.094 1 96 224 ASP A N 1
ATOM 1702 C CA . ASP A 1 224 ? 15.914 25.156 22.641 1 96 224 ASP A CA 1
ATOM 1703 C C . ASP A 1 224 ? 15.695 23.734 22.156 1 96 224 ASP A C 1
ATOM 1705 O O . ASP A 1 224 ? 15.602 23.5 20.938 1 96 224 ASP A O 1
ATOM 1709 N N . ASP A 1 225 ? 15.531 22.734 23.047 1 95.31 225 ASP A N 1
ATOM 1710 C CA . ASP A 1 225 ? 15.32 21.344 22.641 1 95.31 225 ASP A CA 1
ATOM 1711 C C . ASP A 1 225 ? 13.836 21.031 22.484 1 95.31 225 ASP A C 1
ATOM 1713 O O . ASP A 1 225 ? 13.453 19.891 22.281 1 95.31 225 ASP A O 1
ATOM 1717 N N . ARG A 1 226 ? 12.992 22.016 22.672 1 95.69 226 ARG A N 1
ATOM 1718 C CA . ARG A 1 226 ? 11.547 21.938 22.453 1 95.69 226 ARG A CA 1
ATOM 1719 C C . ARG A 1 226 ? 11 23.266 21.922 1 95.69 226 ARG A C 1
ATOM 1721 O O . ARG A 1 226 ? 11.672 24.297 22 1 95.69 226 ARG A O 1
ATOM 1728 N N . SER A 1 227 ? 9.844 23.203 21.391 1 96.31 227 SER A N 1
ATOM 1729 C CA . SER A 1 227 ? 9.289 24.406 20.781 1 96.31 227 SER A CA 1
ATOM 1730 C C . SER A 1 227 ? 8.992 25.469 21.844 1 96.31 227 SER A C 1
ATOM 1732 O O . SER A 1 227 ? 8.586 25.125 22.969 1 96.31 227 SER A O 1
ATOM 1734 N N . VAL A 1 228 ? 9.219 26.688 21.5 1 96.75 228 VAL A N 1
ATOM 1735 C CA . VAL A 1 228 ? 8.836 27.812 22.344 1 96.75 228 VAL A CA 1
ATOM 1736 C C . VAL A 1 228 ? 7.324 27.781 22.578 1 96.75 228 VAL A C 1
ATOM 1738 O O . VAL A 1 228 ? 6.863 28 23.703 1 96.75 228 VAL A O 1
ATOM 1741 N N . LEU A 1 229 ? 6.652 27.453 21.516 1 96.81 229 LEU A N 1
ATOM 1742 C CA . LEU A 1 229 ? 5.195 27.375 21.562 1 96.81 229 LEU A CA 1
ATOM 1743 C C . LEU A 1 229 ? 4.738 26.484 22.703 1 96.81 229 LEU A C 1
ATOM 1745 O O . LEU A 1 229 ? 3.822 26.844 23.453 1 96.81 229 LEU A O 1
ATOM 1749 N N . SER A 1 230 ? 5.367 25.406 22.875 1 95.31 230 SER A N 1
ATOM 1750 C CA . SER A 1 230 ? 4.957 24.438 23.891 1 95.31 230 SER A CA 1
ATOM 1751 C C . SER A 1 230 ? 5.344 24.906 25.297 1 95.31 230 SER A C 1
ATOM 1753 O O . SER A 1 230 ? 4.801 24.422 26.281 1 95.31 230 SER A O 1
ATOM 1755 N N . GLN A 1 231 ? 6.184 25.859 25.438 1 96 231 GLN A N 1
ATOM 1756 C CA . GLN A 1 231 ? 6.68 26.328 26.719 1 96 231 GLN A CA 1
ATOM 1757 C C . GLN A 1 231 ? 5.867 27.516 27.219 1 96 231 GLN A C 1
ATOM 1759 O O . GLN A 1 231 ? 5.887 27.828 28.406 1 96 231 GLN A O 1
ATOM 1764 N N . LEU A 1 232 ? 5.184 28.203 26.391 1 95.75 232 LEU A N 1
ATOM 1765 C CA . LEU A 1 232 ? 4.559 29.484 26.672 1 95.75 232 LEU A CA 1
ATOM 1766 C C . LEU A 1 232 ? 3.584 29.375 27.844 1 95.75 232 LEU A C 1
ATOM 1768 O O . LEU A 1 232 ? 3.576 30.219 28.734 1 95.75 232 LEU A O 1
ATOM 1772 N N . PRO A 1 233 ? 2.811 28.297 27.891 1 93.62 233 PRO A N 1
ATOM 1773 C CA . PRO A 1 233 ? 1.853 28.219 29 1 93.62 233 PRO A CA 1
ATOM 1774 C C . PRO A 1 233 ? 2.531 28.141 30.359 1 93.62 233 PRO A C 1
ATOM 1776 O O . PRO A 1 233 ? 1.928 28.5 31.375 1 93.62 233 PRO A O 1
ATOM 1779 N N . THR A 1 234 ? 3.734 27.719 30.391 1 93.12 234 THR A N 1
ATOM 1780 C CA . THR A 1 234 ? 4.426 27.547 31.656 1 93.12 234 THR A CA 1
ATOM 1781 C C . THR A 1 234 ? 5.199 28.797 32.031 1 93.12 234 THR A C 1
ATOM 1783 O O . THR A 1 234 ? 5.496 29.031 33.219 1 93.12 234 THR A O 1
ATOM 1786 N N . VAL A 1 235 ? 5.52 29.688 31.125 1 94.06 235 VAL A N 1
ATOM 1787 C CA . VAL A 1 235 ? 6.438 30.781 31.406 1 94.06 235 VAL A CA 1
ATOM 1788 C C . VAL A 1 235 ? 5.676 32.125 31.391 1 94.06 235 VAL A C 1
ATOM 1790 O O . VAL A 1 235 ? 6.16 33.125 31.891 1 94.06 235 VAL A O 1
ATOM 1793 N N . ILE A 1 236 ? 4.551 32.125 30.703 1 94.06 236 ILE A N 1
ATOM 1794 C CA . ILE A 1 236 ? 3.725 33.312 30.656 1 94.06 236 ILE A CA 1
ATOM 1795 C C . ILE A 1 236 ? 2.557 33.188 31.625 1 94.06 236 ILE A C 1
ATOM 1797 O O . ILE A 1 236 ? 1.636 32.406 31.391 1 94.06 236 ILE A O 1
ATOM 1801 N N . PRO A 1 237 ? 2.449 34 32.656 1 91.44 237 PRO A N 1
ATOM 1802 C CA . PRO A 1 237 ? 1.422 33.875 33.688 1 91.44 237 PRO A CA 1
ATOM 1803 C C . PRO A 1 237 ? 0.037 34.281 33.219 1 91.44 237 PRO A C 1
ATOM 1805 O O . PRO A 1 237 ? -0.976 33.812 33.719 1 91.44 237 PRO A O 1
ATOM 1808 N N . GLY A 1 238 ? -0.026 35.188 32.281 1 90.94 238 GLY A N 1
ATOM 1809 C CA . GLY A 1 238 ? -1.319 35.688 31.844 1 90.94 238 GLY A CA 1
ATOM 1810 C C . GLY A 1 238 ? -1.894 36.75 32.781 1 90.94 238 GLY A C 1
ATOM 1811 O O . GLY A 1 238 ? -3.104 36.812 33 1 90.94 238 GLY A O 1
ATOM 1812 N N . SER A 1 239 ? -1.062 37.562 33.312 1 89.69 239 SER A N 1
ATOM 1813 C CA . SER A 1 239 ? -1.447 38.5 34.344 1 89.69 239 SER A CA 1
ATOM 1814 C C . SER A 1 239 ? -2.061 39.75 33.75 1 89.69 239 SER A C 1
ATOM 1816 O O . SER A 1 239 ? -2.754 40.531 34.438 1 89.69 239 SER A O 1
ATOM 1818 N N . ASN A 1 240 ? -1.773 40.031 32.594 1 88.5 240 ASN A N 1
ATOM 1819 C CA . ASN A 1 240 ? -2.328 41.188 31.891 1 88.5 240 ASN A CA 1
ATOM 1820 C C . ASN A 1 240 ? -2.924 40.812 30.531 1 88.5 240 ASN A C 1
ATOM 1822 O O . ASN A 1 240 ? -2.844 39.656 30.125 1 88.5 240 ASN A O 1
ATOM 1826 N N . ARG A 1 241 ? -3.588 41.75 29.938 1 88.38 241 ARG A N 1
ATOM 1827 C CA . ARG A 1 241 ? -4.324 41.5 28.703 1 88.38 241 ARG A CA 1
ATOM 1828 C C . ARG A 1 241 ? -3.385 41.031 27.594 1 88.38 241 ARG A C 1
ATOM 1830 O O . ARG A 1 241 ? -3.725 40.125 26.828 1 88.38 241 ARG A O 1
ATOM 1837 N N . ALA A 1 242 ? -2.256 41.656 27.453 1 89.94 242 ALA A N 1
ATOM 1838 C CA . ALA A 1 242 ? -1.29 41.312 26.422 1 89.94 242 ALA A CA 1
ATOM 1839 C C . ALA A 1 242 ? -0.836 39.844 26.547 1 89.94 242 ALA A C 1
ATOM 1841 O O . ALA A 1 242 ? -0.759 39.125 25.547 1 89.94 242 ALA A O 1
ATOM 1842 N N . GLU A 1 243 ? -0.571 39.438 27.734 1 92.25 243 GLU A N 1
ATOM 1843 C CA . GLU A 1 243 ? -0.146 38.062 28 1 92.25 243 GLU A CA 1
ATOM 1844 C C . GLU A 1 243 ? -1.271 37.094 27.703 1 92.25 243 GLU A C 1
ATOM 1846 O O . GLU A 1 243 ? -1.029 36 27.188 1 92.25 243 GLU A O 1
ATOM 1851 N N . ARG A 1 244 ? -2.455 37.438 28.016 1 93.44 244 ARG A N 1
ATOM 1852 C CA . ARG A 1 244 ? -3.596 36.562 27.75 1 93.44 244 ARG A CA 1
ATOM 1853 C C . ARG A 1 244 ? -3.799 36.406 26.234 1 93.44 244 ARG A C 1
ATOM 1855 O O . ARG A 1 244 ? -4.141 35.312 25.781 1 93.44 244 ARG A O 1
ATOM 1862 N N . ASP A 1 245 ? -3.574 37.5 25.5 1 93.12 245 ASP A N 1
ATOM 1863 C CA . ASP A 1 245 ? -3.682 37.406 24.047 1 93.12 245 ASP A CA 1
ATOM 1864 C C . ASP A 1 245 ? -2.648 36.438 23.469 1 93.12 245 ASP A C 1
ATOM 1866 O O . ASP A 1 245 ? -2.938 35.719 22.531 1 93.12 245 ASP A O 1
ATOM 1870 N N . ILE A 1 246 ? -1.471 36.406 24.031 1 95.25 246 ILE A N 1
ATOM 1871 C CA . ILE A 1 246 ? -0.411 35.5 23.594 1 95.25 246 ILE A CA 1
ATOM 1872 C C . ILE A 1 246 ? -0.808 34.062 23.906 1 95.25 246 ILE A C 1
ATOM 1874 O O . ILE A 1 246 ? -0.638 33.188 23.078 1 95.25 246 ILE A O 1
ATOM 1878 N N . LEU A 1 247 ? -1.36 33.875 25.047 1 95.12 247 LEU A N 1
ATOM 1879 C CA . LEU A 1 247 ? -1.776 32.531 25.453 1 95.12 247 LEU A CA 1
ATOM 1880 C C . LEU A 1 247 ? -2.938 32.062 24.594 1 95.12 247 LEU A C 1
ATOM 1882 O O . LEU A 1 247 ? -3.029 30.859 24.281 1 95.12 247 LEU A O 1
ATOM 1886 N N . ASP A 1 248 ? -3.801 32.938 24.203 1 91.5 248 ASP A N 1
ATOM 1887 C CA . ASP A 1 248 ? -4.879 32.594 23.281 1 91.5 248 ASP A CA 1
ATOM 1888 C C . ASP A 1 248 ? -4.332 32.156 21.922 1 91.5 248 ASP A C 1
ATOM 1890 O O . ASP A 1 248 ? -4.793 31.172 21.359 1 91.5 248 ASP A O 1
ATOM 1894 N N . ALA A 1 249 ? -3.352 32.906 21.422 1 94.06 249 ALA A N 1
ATOM 1895 C CA . ALA A 1 249 ? -2.699 32.531 20.172 1 94.06 249 ALA A CA 1
ATOM 1896 C C . ALA A 1 249 ? -2.061 31.141 20.266 1 94.06 249 ALA A C 1
ATOM 1898 O O . ALA A 1 249 ? -2.236 30.312 19.375 1 94.06 249 ALA A O 1
ATOM 1899 N N . GLN A 1 250 ? -1.361 30.953 21.359 1 94.81 250 GLN A N 1
ATOM 1900 C CA . GLN A 1 250 ? -0.717 29.672 21.609 1 94.81 250 GLN A CA 1
ATOM 1901 C C . GLN A 1 250 ? -1.739 28.547 21.625 1 94.81 250 GLN A C 1
ATOM 1903 O O . GLN A 1 250 ? -1.52 27.484 21.016 1 94.81 250 GLN A O 1
ATOM 1908 N N . ARG A 1 251 ? -2.807 28.75 22.25 1 92.44 251 ARG A N 1
ATOM 1909 C CA . ARG A 1 251 ? -3.854 27.734 22.375 1 92.44 251 ARG A CA 1
ATOM 1910 C C . ARG A 1 251 ? -4.473 27.422 21.016 1 92.44 251 ARG A C 1
ATOM 1912 O O . ARG A 1 251 ? -4.648 26.25 20.656 1 92.44 251 ARG A O 1
ATOM 1919 N N . ASP A 1 252 ? -4.758 28.453 20.297 1 91.69 252 ASP A N 1
ATOM 1920 C CA . ASP A 1 252 ? -5.414 28.266 19 1 91.69 252 ASP A CA 1
ATOM 1921 C C . ASP A 1 252 ? -4.504 27.531 18.031 1 91.69 252 ASP A C 1
ATOM 1923 O O . ASP A 1 252 ? -4.949 26.609 17.328 1 91.69 252 ASP A O 1
ATOM 1927 N N . ILE A 1 253 ? -3.285 27.875 18.016 1 94.75 253 ILE A N 1
ATOM 1928 C CA . ILE A 1 253 ? -2.328 27.234 17.109 1 94.75 253 ILE A CA 1
ATOM 1929 C C . ILE A 1 253 ? -2.115 25.781 17.531 1 94.75 253 ILE A C 1
ATOM 1931 O O . ILE A 1 253 ? -2.191 24.875 16.703 1 94.75 253 ILE A O 1
ATOM 1935 N N . SER A 1 254 ? -1.919 25.609 18.812 1 93.31 254 SER A N 1
ATOM 1936 C CA . SER A 1 254 ? -1.672 24.266 19.328 1 93.31 254 SER A CA 1
ATOM 1937 C C . SER A 1 254 ? -2.879 23.359 19.094 1 93.31 254 SER A C 1
ATOM 1939 O O . SER A 1 254 ? -2.73 22.203 18.688 1 93.31 254 SER A O 1
ATOM 1941 N N . ALA A 1 255 ? -4 23.875 19.328 1 89.06 255 ALA A N 1
ATOM 1942 C CA . ALA A 1 255 ? -5.219 23.078 19.156 1 89.06 255 ALA A CA 1
ATOM 1943 C C . ALA A 1 255 ? -5.398 22.688 17.688 1 89.06 255 ALA A C 1
ATOM 1945 O O . ALA A 1 255 ? -5.738 21.531 17.391 1 89.06 255 ALA A O 1
ATOM 1946 N N . SER A 1 256 ? -5.16 23.609 16.781 1 91.19 256 SER A N 1
ATOM 1947 C CA . SER A 1 256 ? -5.32 23.328 15.359 1 91.19 256 SER A CA 1
ATOM 1948 C C . SER A 1 256 ? -4.312 22.297 14.883 1 91.19 256 SER A C 1
ATOM 1950 O O . SER A 1 256 ? -4.66 21.391 14.117 1 91.19 256 SER A O 1
ATOM 1952 N N . LEU A 1 257 ? -3.137 22.391 15.344 1 93.25 257 LEU A N 1
ATOM 1953 C CA . LEU A 1 257 ? -2.09 21.469 14.938 1 93.25 257 LEU A CA 1
ATOM 1954 C C . LEU A 1 257 ? -2.301 20.094 15.57 1 93.25 257 LEU A C 1
ATOM 1956 O O . LEU A 1 257 ? -2.072 19.062 14.93 1 93.25 257 LEU A O 1
ATOM 1960 N N . ARG A 1 258 ? -2.766 20.094 16.766 1 89.12 258 ARG A N 1
ATOM 1961 C CA . ARG A 1 258 ? -3.016 18.828 17.453 1 89.12 258 ARG A CA 1
ATOM 1962 C C . ARG A 1 258 ? -4.176 18.078 16.812 1 89.12 258 ARG A C 1
ATOM 1964 O O . ARG A 1 258 ? -4.254 16.844 16.906 1 89.12 258 ARG A O 1
ATOM 1971 N N . ARG A 1 259 ? -4.988 18.812 16.219 1 87.75 259 ARG A N 1
ATOM 1972 C CA . ARG A 1 259 ? -6.156 18.203 15.578 1 87.75 259 ARG A CA 1
ATOM 1973 C C . ARG A 1 259 ? -5.859 17.844 14.133 1 87.75 259 ARG A C 1
ATOM 1975 O O . ARG A 1 259 ? -6.777 17.703 13.32 1 87.75 259 ARG A O 1
ATOM 1982 N N . SER A 1 260 ? -4.691 17.719 13.828 1 89.88 260 SER A N 1
ATOM 1983 C CA . SER A 1 260 ? -4.281 17.156 12.555 1 89.88 260 SER A CA 1
ATOM 1984 C C . SER A 1 260 ? -4.008 15.656 12.68 1 89.88 260 SER A C 1
ATOM 1986 O O . SER A 1 260 ? -3.396 15.211 13.648 1 89.88 260 SER A O 1
ATOM 1988 N N . PHE A 1 261 ? -4.617 14.883 11.781 1 88.12 261 PHE A N 1
ATOM 1989 C CA . PHE A 1 261 ? -4.52 13.422 11.828 1 88.12 261 PHE A CA 1
ATOM 1990 C C . PHE A 1 261 ? -3.988 12.875 10.516 1 88.12 261 PHE A C 1
ATOM 1992 O O . PHE A 1 261 ? -4.66 12.953 9.484 1 88.12 261 PHE A O 1
ATOM 1999 N N . HIS A 1 262 ? -2.762 12.383 10.625 1 91.25 262 HIS A N 1
ATOM 2000 C CA . HIS A 1 262 ? -2.193 11.688 9.477 1 91.25 262 HIS A CA 1
ATOM 2001 C C . HIS A 1 262 ? -2.66 10.234 9.422 1 91.25 262 HIS A C 1
ATOM 2003 O O . HIS A 1 262 ? -2.178 9.398 10.18 1 91.25 262 HIS A O 1
ATOM 2009 N N . PHE A 1 263 ? -3.549 9.992 8.5 1 92.19 263 PHE A N 1
ATOM 2010 C CA . PHE A 1 263 ? -4.152 8.672 8.422 1 92.19 263 PHE A CA 1
ATOM 2011 C C . PHE A 1 263 ? -3.533 7.867 7.281 1 92.19 263 PHE A C 1
ATOM 2013 O O . PHE A 1 263 ? -3.6 8.273 6.117 1 92.19 263 PHE A O 1
ATOM 2020 N N . ASP A 1 264 ? -2.93 6.758 7.609 1 89.81 264 ASP A N 1
ATOM 2021 C CA . ASP A 1 264 ? -2.275 5.867 6.656 1 89.81 264 ASP A CA 1
ATOM 2022 C C . ASP A 1 264 ? -2.686 4.414 6.891 1 89.81 264 ASP A C 1
ATOM 2024 O O . ASP A 1 264 ? -1.894 3.613 7.391 1 89.81 264 ASP A O 1
ATOM 2028 N N . PRO A 1 265 ? -3.896 4.121 6.453 1 93.44 265 PRO A N 1
ATOM 2029 C CA . PRO A 1 265 ? -4.398 2.77 6.719 1 93.44 265 PRO A CA 1
ATOM 2030 C C . PRO A 1 265 ? -3.541 1.686 6.066 1 93.44 265 PRO A C 1
ATOM 2032 O O . PRO A 1 265 ? -3.209 1.784 4.883 1 93.44 265 PRO A O 1
ATOM 2035 N N . ALA A 1 266 ? -3.215 0.685 6.883 1 91.19 266 ALA A N 1
ATOM 2036 C CA . ALA A 1 266 ? -2.438 -0.47 6.441 1 91.19 266 ALA A CA 1
ATOM 2037 C C . ALA A 1 266 ? -3.248 -1.757 6.566 1 91.19 266 ALA A C 1
ATOM 2039 O O . ALA A 1 266 ? -3.299 -2.365 7.637 1 91.19 266 ALA A O 1
ATOM 2040 N N . PRO A 1 267 ? -3.752 -2.246 5.449 1 92.38 267 PRO A N 1
ATOM 2041 C CA . PRO A 1 267 ? -4.621 -3.426 5.496 1 92.38 267 PRO A CA 1
ATOM 2042 C C . PRO A 1 267 ? -3.949 -4.621 6.168 1 92.38 267 PRO A C 1
ATOM 2044 O O . PRO A 1 267 ? -4.609 -5.387 6.875 1 92.38 267 PRO A O 1
ATOM 2047 N N . SER A 1 268 ? -2.65 -4.859 6.027 1 87.69 268 SER A N 1
ATOM 2048 C CA . SER A 1 268 ? -1.952 -6 6.613 1 87.69 268 SER A CA 1
ATOM 2049 C C . SER A 1 268 ? -2.078 -6.004 8.133 1 87.69 268 SER A C 1
ATOM 2051 O O . SER A 1 268 ? -2.068 -7.066 8.758 1 87.69 268 SER A O 1
ATOM 2053 N N . LEU A 1 269 ? -2.271 -4.824 8.742 1 90.44 269 LEU A N 1
ATOM 2054 C CA . LEU A 1 269 ? -2.361 -4.703 10.195 1 90.44 269 LEU A CA 1
ATOM 2055 C C . LEU A 1 269 ? -3.811 -4.797 10.664 1 90.44 269 LEU A C 1
ATOM 2057 O O . LEU A 1 269 ? -4.078 -4.918 11.859 1 90.44 269 LEU A O 1
ATOM 2061 N N . MET A 1 270 ? -4.699 -4.805 9.789 1 94.44 270 MET A N 1
ATOM 2062 C CA . MET A 1 270 ? -6.121 -4.758 10.133 1 94.44 270 MET A CA 1
ATOM 2063 C C . MET A 1 270 ? -6.711 -6.164 10.188 1 94.44 270 MET A C 1
ATOM 2065 O O . MET A 1 270 ? -7.898 -6.328 10.477 1 94.44 270 MET A O 1
ATOM 2069 N N . ARG A 1 271 ? -5.859 -7.18 9.961 1 92.62 271 ARG A N 1
ATOM 2070 C CA . ARG A 1 271 ? -6.34 -8.547 9.789 1 92.62 271 ARG A CA 1
ATOM 2071 C C . ARG A 1 271 ? -6.16 -9.352 11.078 1 92.62 271 ARG A C 1
ATOM 2073 O O . ARG A 1 271 ? -6.453 -10.547 11.109 1 92.62 271 ARG A O 1
ATOM 2080 N N . ASP A 1 272 ? -5.754 -8.75 12.102 1 90.56 272 ASP A N 1
ATOM 2081 C CA . ASP A 1 272 ? -5.449 -9.469 13.336 1 90.56 272 ASP A CA 1
ATOM 2082 C C . ASP A 1 272 ? -6.52 -9.219 14.391 1 90.56 272 ASP A C 1
ATOM 2084 O O . ASP A 1 272 ? -7.363 -8.336 14.234 1 90.56 272 ASP A O 1
ATOM 2088 N N . TRP A 1 273 ? -6.422 -10.062 15.422 1 93.44 273 TRP A N 1
ATOM 2089 C CA . TRP A 1 273 ? -7.254 -9.867 16.609 1 93.44 273 TRP A CA 1
ATOM 2090 C C . TRP A 1 273 ? -6.82 -8.617 17.375 1 93.44 273 TRP A C 1
ATOM 2092 O O . TRP A 1 273 ? -5.629 -8.398 17.594 1 93.44 273 TRP A O 1
ATOM 2102 N N . VAL A 1 274 ? -7.797 -7.793 17.688 1 93.62 274 VAL A N 1
ATOM 2103 C CA . VAL A 1 274 ? -7.504 -6.566 18.422 1 93.62 274 VAL A CA 1
ATOM 2104 C C . VAL A 1 274 ? -8.406 -6.477 19.656 1 93.62 274 VAL A C 1
ATOM 2106 O O . VAL A 1 274 ? -9.578 -6.844 19.609 1 93.62 274 VAL A O 1
ATOM 2109 N N . PRO A 1 275 ? -7.844 -6.02 20.75 1 92.5 275 PRO A N 1
ATOM 2110 C CA . PRO A 1 275 ? -8.688 -5.852 21.938 1 92.5 275 PRO A CA 1
ATOM 2111 C C . PRO A 1 275 ? -9.859 -4.898 21.688 1 92.5 275 PRO A C 1
ATOM 2113 O O . PRO A 1 275 ? -9.711 -3.896 20.984 1 92.5 275 PRO A O 1
ATOM 2116 N N . LEU A 1 276 ? -10.953 -5.207 22.266 1 89.31 276 LEU A N 1
ATOM 2117 C CA . LEU A 1 276 ? -12.164 -4.41 22.109 1 89.31 276 LEU A CA 1
ATOM 2118 C C . LEU A 1 276 ? -12.023 -3.061 22.812 1 89.31 276 LEU A C 1
ATOM 2120 O O . LEU A 1 276 ? -12.648 -2.08 22.406 1 89.31 276 LEU A O 1
ATOM 2124 N N . ARG A 1 277 ? -11.031 -2.955 23.594 1 76.31 277 ARG A N 1
ATOM 2125 C CA . ARG A 1 277 ? -10.859 -1.691 24.312 1 76.31 277 ARG A CA 1
ATOM 2126 C C . ARG A 1 277 ? -10.07 -0.694 23.469 1 76.31 277 ARG A C 1
ATOM 2128 O O . ARG A 1 277 ? -9.414 -1.076 22.484 1 76.31 277 ARG A O 1
ATOM 2135 N N . GLY A 1 278 ? -10.414 0.536 23.641 1 63.84 278 GLY A N 1
ATOM 2136 C CA . GLY A 1 278 ? -9.68 1.583 22.953 1 63.84 278 GLY A CA 1
ATOM 2137 C C . GLY A 1 278 ? -10.43 2.18 21.781 1 63.84 278 GLY A C 1
ATOM 2138 O O . GLY A 1 278 ? -10.594 1.532 20.75 1 63.84 278 GLY A O 1
ATOM 2139 N N . ALA A 1 279 ? -10.992 3.221 21.922 1 67.88 279 ALA A N 1
ATOM 2140 C CA . ALA A 1 279 ? -12.016 3.723 21 1 67.88 279 ALA A CA 1
ATOM 2141 C C . ALA A 1 279 ? -11.469 4.84 20.125 1 67.88 279 ALA A C 1
ATOM 2143 O O . ALA A 1 279 ? -12.219 5.695 19.656 1 67.88 279 ALA A O 1
ATOM 2144 N N . ARG A 1 280 ? -10.148 4.914 19.938 1 85.88 280 ARG A N 1
ATOM 2145 C CA . ARG A 1 280 ? -9.727 5.945 19 1 85.88 280 ARG A CA 1
ATOM 2146 C C . ARG A 1 280 ? -8.992 5.332 17.797 1 85.88 280 ARG A C 1
ATOM 2148 O O . ARG A 1 280 ? -8.125 4.477 17.969 1 85.88 280 ARG A O 1
ATOM 2155 N N . LEU A 1 281 ? -9.398 5.738 16.672 1 89.5 281 LEU A N 1
ATOM 2156 C CA . LEU A 1 281 ? -8.836 5.195 15.438 1 89.5 281 LEU A CA 1
ATOM 2157 C C . LEU A 1 281 ? -7.352 5.512 15.328 1 89.5 281 LEU A C 1
ATOM 2159 O O . LEU A 1 281 ? -6.957 6.68 15.391 1 89.5 281 LEU A O 1
ATOM 2163 N N . ARG A 1 282 ? -6.59 4.559 15.219 1 89.44 282 ARG A N 1
ATOM 2164 C CA . ARG A 1 282 ? -5.141 4.715 15.117 1 89.44 282 ARG A CA 1
ATOM 2165 C C . ARG A 1 282 ? -4.727 5.059 13.688 1 89.44 282 ARG A C 1
ATOM 2167 O O . ARG A 1 282 ? -5.48 4.82 12.742 1 89.44 282 ARG A O 1
ATOM 2174 N N . ARG A 1 283 ? -3.539 5.5 13.555 1 88.31 283 ARG A N 1
ATOM 2175 C CA . ARG A 1 283 ? -3.018 5.988 12.281 1 88.31 283 ARG A CA 1
ATOM 2176 C C . ARG A 1 283 ? -3.033 4.891 11.219 1 88.31 283 ARG A C 1
ATOM 2178 O O . ARG A 1 283 ? -3.322 5.148 10.055 1 88.31 283 ARG A O 1
ATOM 2185 N N . SER A 1 284 ? -2.762 3.676 11.625 1 89.88 284 SER A N 1
ATOM 2186 C CA . SER A 1 284 ? -2.654 2.561 10.688 1 89.88 284 SER A CA 1
ATOM 2187 C C . SER A 1 284 ? -4.016 1.927 10.422 1 89.88 284 SER A C 1
ATOM 2189 O O . SER A 1 284 ? -4.156 1.092 9.531 1 89.88 284 SER A O 1
ATOM 2191 N N . GLY A 1 285 ? -4.969 2.281 11.188 1 92.25 285 GLY A N 1
ATOM 2192 C CA . GLY A 1 285 ? -6.285 1.675 11.07 1 92.25 285 GLY A CA 1
ATOM 2193 C C . GLY A 1 285 ? -6.348 0.272 11.641 1 92.25 285 GLY A C 1
ATOM 2194 O O . GLY A 1 285 ? -7.355 -0.422 11.484 1 92.25 285 GLY A O 1
ATOM 2195 N N . GLU A 1 286 ? -5.332 -0.169 12.406 1 92.19 286 GLU A N 1
ATOM 2196 C CA . GLU A 1 286 ? -5.246 -1.536 12.914 1 92.19 286 GLU A CA 1
ATOM 2197 C C . GLU A 1 286 ? -6.406 -1.851 13.852 1 92.19 286 GLU A C 1
ATOM 2199 O O . GLU A 1 286 ? -6.773 -3.014 14.031 1 92.19 286 GLU A O 1
ATOM 2204 N N . ASN A 1 287 ? -6.961 -0.858 14.484 1 92.88 287 ASN A N 1
ATOM 2205 C CA . ASN A 1 287 ? -8.062 -1.082 15.422 1 92.88 287 ASN A CA 1
ATOM 2206 C C . ASN A 1 287 ? -9.398 -0.694 14.805 1 92.88 287 ASN A C 1
ATOM 2208 O O . ASN A 1 287 ? -10.289 -0.203 15.508 1 92.88 287 ASN A O 1
ATOM 2212 N N . LEU A 1 288 ? -9.508 -0.857 13.531 1 94.62 288 LEU A N 1
ATOM 2213 C CA . LEU A 1 288 ? -10.75 -0.547 12.828 1 94.62 288 LEU A CA 1
ATOM 2214 C C . LEU A 1 288 ? -11.914 -1.339 13.406 1 94.62 288 LEU A C 1
ATOM 2216 O O . LEU A 1 288 ? -13.016 -0.799 13.586 1 94.62 288 LEU A O 1
ATOM 2220 N N . ALA A 1 289 ? -11.695 -2.58 13.781 1 95.5 289 ALA A N 1
ATOM 2221 C CA . ALA A 1 289 ? -12.766 -3.469 14.234 1 95.5 289 ALA A CA 1
ATOM 2222 C C . ALA A 1 289 ? -13.43 -2.93 15.492 1 95.5 289 ALA A C 1
ATOM 2224 O O . ALA A 1 289 ? -14.641 -2.734 15.531 1 95.5 289 ALA A O 1
ATOM 2225 N N . PRO A 1 290 ? -12.688 -2.605 16.547 1 93.62 290 PRO A N 1
ATOM 2226 C CA . PRO A 1 290 ? -13.352 -2.064 17.734 1 93.62 290 PRO A CA 1
ATOM 2227 C C . PRO A 1 290 ? -14.023 -0.718 17.469 1 93.62 290 PRO A C 1
ATOM 2229 O O . PRO A 1 290 ? -15.039 -0.4 18.094 1 93.62 290 PRO A O 1
ATOM 2232 N N . ILE A 1 291 ? -13.5 0.076 16.609 1 93.12 291 ILE A N 1
ATOM 2233 C CA . ILE A 1 291 ? -14.109 1.36 16.281 1 93.12 291 ILE A CA 1
ATOM 2234 C C . ILE A 1 291 ? -15.469 1.134 15.625 1 93.12 291 ILE A C 1
ATOM 2236 O O . ILE A 1 291 ? -16.453 1.773 15.992 1 93.12 291 ILE A O 1
ATOM 2240 N N . LEU A 1 292 ? -15.492 0.255 14.664 1 94 292 LEU A N 1
ATOM 2241 C CA . LEU A 1 292 ? -16.75 -0.056 13.984 1 94 292 LEU A CA 1
ATOM 2242 C C . LEU A 1 292 ? -17.75 -0.649 14.969 1 94 292 LEU A C 1
ATOM 2244 O O . LEU A 1 292 ? -18.953 -0.357 14.883 1 94 292 LEU A O 1
ATOM 2248 N N . LYS A 1 293 ? -17.266 -1.461 15.844 1 93.88 293 LYS A N 1
ATOM 2249 C CA . LYS A 1 293 ? -18.156 -2.027 16.859 1 93.88 293 LYS A CA 1
ATOM 2250 C C . LYS A 1 293 ? -18.734 -0.935 17.75 1 93.88 293 LYS A C 1
ATOM 2252 O O . LYS A 1 293 ? -19.922 -0.965 18.078 1 93.88 293 LYS A O 1
ATOM 2257 N N . HIS A 1 294 ? -17.922 -0.048 18.125 1 90.88 294 HIS A N 1
ATOM 2258 C CA . HIS A 1 294 ? -18.375 1.091 18.922 1 90.88 294 HIS A CA 1
ATOM 2259 C C . HIS A 1 294 ? -19.438 1.896 18.172 1 90.88 294 HIS A C 1
ATOM 2261 O O . HIS A 1 294 ? -20.438 2.289 18.766 1 90.88 294 HIS A O 1
ATOM 2267 N N . LEU A 1 295 ? -19.203 2.139 16.922 1 90.38 295 LEU A N 1
ATOM 2268 C CA . LEU A 1 295 ? -20.172 2.875 16.109 1 90.38 295 LEU A CA 1
ATOM 2269 C C . LEU A 1 295 ? -21.484 2.119 16.016 1 90.38 295 LEU A C 1
ATOM 2271 O O . LEU A 1 295 ? -22.562 2.727 16.047 1 90.38 295 LEU A O 1
ATOM 2275 N N . LYS A 1 296 ? -21.391 0.835 15.852 1 93.56 296 LYS A N 1
ATOM 2276 C CA . LYS A 1 296 ? -22.594 0.015 15.789 1 93.56 296 LYS A CA 1
ATOM 2277 C C . LYS A 1 296 ? -23.453 0.197 17.031 1 93.56 296 LYS A C 1
ATOM 2279 O O . LYS A 1 296 ? -24.672 0.285 16.938 1 93.56 296 LYS A O 1
ATOM 2284 N N . ASP A 1 297 ? -22.812 0.334 18.141 1 91.44 297 ASP A N 1
ATOM 2285 C CA . ASP A 1 297 ? -23.5 0.407 19.422 1 91.44 297 ASP A CA 1
ATOM 2286 C C . ASP A 1 297 ? -23.938 1.838 19.734 1 91.44 297 ASP A C 1
ATOM 2288 O O . ASP A 1 297 ? -25.031 2.064 20.234 1 91.44 297 ASP A O 1
ATOM 2292 N N . GLN A 1 298 ? -23.109 2.816 19.422 1 88.25 298 GLN A N 1
ATOM 2293 C CA . GLN A 1 298 ? -23.344 4.18 19.891 1 88.25 298 GLN A CA 1
ATOM 2294 C C . GLN A 1 298 ? -23.906 5.055 18.781 1 88.25 298 GLN A C 1
ATOM 2296 O O . GLN A 1 298 ? -24.625 6.023 19.047 1 88.25 298 GLN A O 1
ATOM 2301 N N . GLU A 1 299 ? -23.547 4.746 17.578 1 89.81 299 GLU A N 1
ATOM 2302 C CA . GLU A 1 299 ? -24 5.527 16.438 1 89.81 299 GLU A CA 1
ATOM 2303 C C . GLU A 1 299 ? -24.484 4.625 15.305 1 89.81 299 GLU A C 1
ATOM 2305 O O . GLU A 1 299 ? -23.938 4.648 14.203 1 89.81 299 GLU A O 1
ATOM 2310 N N . PRO A 1 300 ? -25.656 3.963 15.484 1 93 300 PRO A N 1
ATOM 2311 C CA . PRO A 1 300 ? -26.125 2.969 14.516 1 93 300 PRO A CA 1
ATOM 2312 C C . PRO A 1 300 ? -26.375 3.564 13.125 1 93 300 PRO A C 1
ATOM 2314 O O . PRO A 1 300 ? -26.219 2.869 12.117 1 93 300 PRO A O 1
ATOM 2317 N N . GLY A 1 301 ? -26.734 4.812 13.102 1 92.12 301 GLY A N 1
ATOM 2318 C CA . GLY A 1 301 ? -26.922 5.453 11.812 1 92.12 301 GLY A CA 1
ATOM 2319 C C . GLY A 1 301 ? -25.641 5.508 10.984 1 92.12 301 GLY A C 1
ATOM 2320 O O . GLY A 1 301 ? -25.641 5.148 9.805 1 92.12 301 GLY A O 1
ATOM 2321 N N . THR A 1 302 ? -24.609 5.984 11.656 1 90.75 302 THR A N 1
ATOM 2322 C CA . THR A 1 302 ? -23.312 6.047 10.984 1 90.75 302 THR A CA 1
ATOM 2323 C C . THR A 1 302 ? -22.844 4.648 10.586 1 90.75 302 THR A C 1
ATOM 2325 O O . THR A 1 302 ? -22.328 4.457 9.477 1 90.75 302 THR A O 1
ATOM 2328 N N . PHE A 1 303 ? -23.062 3.697 11.453 1 94.56 303 PHE A N 1
ATOM 2329 C CA . PHE A 1 303 ? -22.672 2.322 11.164 1 94.56 303 PHE A CA 1
ATOM 2330 C C . PHE A 1 303 ? -23.422 1.791 9.953 1 94.56 303 PHE A C 1
ATOM 2332 O O . PHE A 1 303 ? -22.844 1.164 9.07 1 94.56 303 PHE A O 1
ATOM 2339 N N . SER A 1 304 ? -24.688 2.043 9.898 1 95.31 304 SER A N 1
ATOM 2340 C CA . SER A 1 304 ? -25.516 1.591 8.781 1 95.31 304 SER A CA 1
ATOM 2341 C C . SER A 1 304 ? -25.047 2.197 7.461 1 95.31 304 SER A C 1
ATOM 2343 O O . SER A 1 304 ? -25.047 1.528 6.426 1 95.31 304 SER A O 1
ATOM 2345 N N . ARG A 1 305 ? -24.656 3.375 7.547 1 92.38 305 ARG A N 1
ATOM 2346 C CA . ARG A 1 305 ? -24.141 4.035 6.352 1 92.38 305 ARG A CA 1
ATOM 2347 C C . ARG A 1 305 ? -22.844 3.363 5.879 1 92.38 305 ARG A C 1
ATOM 2349 O O . ARG A 1 305 ? -22.656 3.154 4.68 1 92.38 305 ARG A O 1
ATOM 2356 N N . LEU A 1 306 ? -21.969 3.078 6.777 1 94.25 306 LEU A N 1
ATOM 2357 C CA . LEU A 1 306 ? -20.719 2.404 6.441 1 94.25 306 LEU A CA 1
ATOM 2358 C C . LEU A 1 306 ? -20.984 1.022 5.855 1 94.25 306 LEU A C 1
ATOM 2360 O O . LEU A 1 306 ? -20.312 0.597 4.922 1 94.25 306 LEU A O 1
ATOM 2364 N N . GLU A 1 307 ? -21.969 0.371 6.398 1 95.5 307 GLU A N 1
ATOM 2365 C CA . GLU A 1 307 ? -22.375 -0.925 5.867 1 95.5 307 GLU A CA 1
ATOM 2366 C C . GLU A 1 307 ? -22.875 -0.801 4.43 1 95.5 307 GLU A C 1
ATOM 2368 O O . GLU A 1 307 ? -22.516 -1.613 3.572 1 95.5 307 GLU A O 1
ATOM 2373 N N . GLN A 1 308 ? -23.609 0.156 4.195 1 93.62 308 GLN A N 1
ATOM 2374 C CA . GLN A 1 308 ? -24.125 0.388 2.852 1 93.62 308 GLN A CA 1
ATOM 2375 C C . GLN A 1 308 ? -23 0.693 1.874 1 93.62 308 GLN A C 1
ATOM 2377 O O . GLN A 1 308 ? -23.016 0.217 0.736 1 93.62 308 GLN A O 1
ATOM 2382 N N . LEU A 1 309 ? -22.109 1.476 2.328 1 91.69 309 LEU A N 1
ATOM 2383 C CA . LEU A 1 309 ? -20.953 1.801 1.495 1 91.69 309 LEU A CA 1
ATOM 2384 C C . LEU A 1 309 ? -20.156 0.546 1.155 1 91.69 309 LEU A C 1
ATOM 2386 O O . LEU A 1 309 ? -19.75 0.361 0.01 1 91.69 309 LEU A O 1
ATOM 2390 N N . ALA A 1 310 ? -19.953 -0.292 2.146 1 93.06 310 ALA A N 1
ATOM 2391 C CA . ALA A 1 310 ? -19.25 -1.552 1.914 1 93.06 310 ALA A CA 1
ATOM 2392 C C . ALA A 1 310 ? -19.969 -2.395 0.863 1 93.06 310 ALA A C 1
ATOM 2394 O O . ALA A 1 310 ? -19.328 -2.977 -0.016 1 93.06 310 ALA A O 1
ATOM 2395 N N . GLN A 1 311 ? -21.266 -2.412 0.941 1 91.38 311 GLN A N 1
ATOM 2396 C CA . GLN A 1 311 ? -22.094 -3.184 0.015 1 91.38 311 GLN A CA 1
ATOM 2397 C C . GLN A 1 311 ? -21.969 -2.643 -1.406 1 91.38 311 GLN A C 1
ATOM 2399 O O . GLN A 1 311 ? -22.016 -3.406 -2.373 1 91.38 311 GLN A O 1
ATOM 2404 N N . GLN A 1 312 ? -21.766 -1.435 -1.486 1 86.69 312 GLN A N 1
ATOM 2405 C CA . GLN A 1 312 ? -21.719 -0.797 -2.797 1 86.69 312 GLN A CA 1
ATOM 2406 C C . GLN A 1 312 ? -20.359 -0.995 -3.451 1 86.69 312 GLN A C 1
ATOM 2408 O O . GLN A 1 312 ? -20.25 -1.087 -4.676 1 86.69 312 GLN A O 1
ATOM 2413 N N . ILE A 1 313 ? -19.344 -1.004 -2.674 1 86.81 313 ILE A N 1
ATOM 2414 C CA . ILE A 1 313 ? -17.969 -1.036 -3.201 1 86.81 313 ILE A CA 1
ATOM 2415 C C . ILE A 1 313 ? -17.594 -2.471 -3.551 1 86.81 313 ILE A C 1
ATOM 2417 O O . ILE A 1 313 ? -16.938 -2.715 -4.566 1 86.81 313 ILE A O 1
ATOM 2421 N N . ALA A 1 314 ? -17.984 -3.357 -2.77 1 85.44 314 ALA A N 1
ATOM 2422 C CA . ALA A 1 314 ? -17.562 -4.746 -2.924 1 85.44 314 ALA A CA 1
ATOM 2423 C C . ALA A 1 314 ? -18.391 -5.457 -3.992 1 85.44 314 ALA A C 1
ATOM 2425 O O . ALA A 1 314 ? -19.609 -5.25 -4.086 1 85.44 314 ALA A O 1
ATOM 2426 N N . ASP A 1 315 ? -17.766 -6.195 -4.844 1 78.25 315 ASP A N 1
ATOM 2427 C CA . ASP A 1 315 ? -18.422 -6.992 -5.871 1 78.25 315 ASP A CA 1
ATOM 2428 C C . ASP A 1 315 ? -18.938 -8.305 -5.293 1 78.25 315 ASP A C 1
ATOM 2430 O O . ASP A 1 315 ? -19.344 -9.203 -6.039 1 78.25 315 ASP A O 1
ATOM 2434 N N . CYS A 1 316 ? -18.922 -8.492 -4.051 1 76 316 CYS A N 1
ATOM 2435 C CA . CYS A 1 316 ? -19.547 -9.641 -3.41 1 76 316 CYS A CA 1
ATOM 2436 C C . CYS A 1 316 ? -20.812 -9.234 -2.676 1 76 316 CYS A C 1
ATOM 2438 O O . CYS A 1 316 ? -21.031 -8.055 -2.424 1 76 316 CYS A O 1
ATOM 2440 N N . ASP A 1 317 ? -21.641 -10.18 -2.449 1 82.88 317 ASP A N 1
ATOM 2441 C CA . ASP A 1 317 ? -22.938 -9.898 -1.826 1 82.88 317 ASP A CA 1
ATOM 2442 C C . ASP A 1 317 ? -22.797 -9.805 -0.307 1 82.88 317 ASP A C 1
ATOM 2444 O O . ASP A 1 317 ? -23.078 -10.766 0.406 1 82.88 317 ASP A O 1
ATOM 2448 N N . ILE A 1 318 ? -22.438 -8.625 0.076 1 88.06 318 ILE A N 1
ATOM 2449 C CA . ILE A 1 318 ? -22.312 -8.375 1.509 1 88.06 318 ILE A CA 1
ATOM 2450 C C . ILE A 1 318 ? -23.703 -8.109 2.107 1 88.06 318 ILE A C 1
ATOM 2452 O O . ILE A 1 318 ? -24.391 -7.172 1.704 1 88.06 318 ILE A O 1
ATOM 2456 N N . ASP A 1 319 ? -24.078 -8.914 3.047 1 91.44 319 ASP A N 1
ATOM 2457 C CA . ASP A 1 319 ? -25.328 -8.703 3.764 1 91.44 319 ASP A CA 1
ATOM 2458 C C . ASP A 1 319 ? -25.156 -7.672 4.879 1 91.44 319 ASP A C 1
ATOM 2460 O O . ASP A 1 319 ? -25.984 -6.773 5.031 1 91.44 319 ASP A O 1
ATOM 2464 N N . SER A 1 320 ? -24.094 -7.879 5.641 1 93.62 320 SER A N 1
ATOM 2465 C CA . SER A 1 320 ? -23.844 -6.977 6.758 1 93.62 320 SER A CA 1
ATOM 2466 C C . SER A 1 320 ? -22.391 -7.031 7.203 1 93.62 320 SER A C 1
ATOM 2468 O O . SER A 1 320 ? -21.672 -7.988 6.898 1 93.62 320 SER A O 1
ATOM 2470 N N . LEU A 1 321 ? -21.969 -5.898 7.824 1 95.56 321 LEU A N 1
ATOM 2471 C CA . LEU A 1 321 ? -20.719 -5.938 8.57 1 95.56 321 LEU A CA 1
ATOM 2472 C C . LEU A 1 321 ? -20.906 -6.648 9.906 1 95.56 321 LEU A C 1
ATOM 2474 O O . LEU A 1 321 ? -21.938 -6.477 10.57 1 95.56 321 LEU A O 1
ATOM 2478 N N . ASP A 1 322 ? -19.969 -7.441 10.234 1 95.56 322 ASP A N 1
ATOM 2479 C CA . ASP A 1 322 ? -20.031 -8.227 11.461 1 95.56 322 ASP A CA 1
ATOM 2480 C C . ASP A 1 322 ? -18.656 -8.312 12.125 1 95.56 322 ASP A C 1
ATOM 2482 O O . ASP A 1 322 ? -17.719 -7.629 11.719 1 95.56 322 ASP A O 1
ATOM 2486 N N . PHE A 1 323 ? -18.656 -9.102 13.25 1 95.94 323 PHE A N 1
ATOM 2487 C CA . PHE A 1 323 ? -17.422 -9.234 14.008 1 95.94 323 PHE A CA 1
ATOM 2488 C C . PHE A 1 323 ? -17.25 -10.664 14.516 1 95.94 323 PHE A C 1
ATOM 2490 O O . PHE A 1 323 ? -18.234 -11.328 14.859 1 95.94 323 PHE A O 1
ATOM 2497 N N . SER A 1 324 ? -16.016 -11.094 14.398 1 94.69 324 SER A N 1
ATOM 2498 C CA . SER A 1 324 ? -15.641 -12.297 15.141 1 94.69 324 SER A CA 1
ATOM 2499 C C . SER A 1 324 ? -15.008 -11.945 16.484 1 94.69 324 SER A C 1
ATOM 2501 O O . SER A 1 324 ? -14.227 -10.992 16.562 1 94.69 324 SER A O 1
ATOM 2503 N N . SER A 1 325 ? -15.359 -12.703 17.547 1 93.88 325 SER A N 1
ATOM 2504 C CA . SER A 1 325 ? -14.859 -12.414 18.875 1 93.88 325 SER A CA 1
ATOM 2505 C C . SER A 1 325 ? -14.203 -13.641 19.5 1 93.88 325 SER A C 1
ATOM 2507 O O . SER A 1 325 ? -14.547 -14.781 19.156 1 93.88 325 SER A O 1
ATOM 2509 N N . THR A 1 326 ? -13.25 -13.328 20.312 1 92.38 326 THR A N 1
ATOM 2510 C CA . THR A 1 326 ? -12.625 -14.391 21.109 1 92.38 326 THR A CA 1
ATOM 2511 C C . THR A 1 326 ? -13.109 -14.336 22.547 1 92.38 326 THR A C 1
ATOM 2513 O O . THR A 1 326 ? -13.695 -13.344 22.984 1 92.38 326 THR A O 1
ATOM 2516 N N . ASP A 1 327 ? -12.789 -15.438 23.203 1 90.75 327 ASP A N 1
ATOM 2517 C CA . ASP A 1 327 ? -13.156 -15.508 24.609 1 90.75 327 ASP A CA 1
ATOM 2518 C C . ASP A 1 327 ? -12.32 -14.539 25.453 1 90.75 327 ASP A C 1
ATOM 2520 O O . ASP A 1 327 ? -12.719 -14.164 26.547 1 90.75 327 ASP A O 1
ATOM 2524 N N . THR A 1 328 ? -11.242 -14.117 24.922 1 91 328 THR A N 1
ATOM 2525 C CA . THR A 1 328 ? -10.328 -13.25 25.656 1 91 328 THR A CA 1
ATOM 2526 C C . THR A 1 328 ? -10.68 -11.781 25.422 1 91 328 THR A C 1
ATOM 2528 O O . THR A 1 328 ? -9.969 -10.891 25.891 1 91 328 THR A O 1
ATOM 2531 N N . GLY A 1 329 ? -11.703 -11.508 24.703 1 90.88 329 GLY A N 1
ATOM 2532 C CA . GLY A 1 329 ? -12.172 -10.141 24.547 1 90.88 329 GLY A CA 1
ATOM 2533 C C . GLY A 1 329 ? -11.578 -9.445 23.344 1 90.88 329 GLY A C 1
ATOM 2534 O O . GLY A 1 329 ? -11.547 -8.211 23.281 1 90.88 329 GLY A O 1
ATOM 2535 N N . GLU A 1 330 ? -11.047 -10.156 22.438 1 94.25 330 GLU A N 1
ATOM 2536 C CA . GLU A 1 330 ? -10.539 -9.602 21.188 1 94.25 330 GLU A CA 1
ATOM 2537 C C . GLU A 1 330 ? -11.555 -9.742 20.062 1 94.25 330 GLU A C 1
ATOM 2539 O O . GLU A 1 330 ? -12.438 -10.602 20.109 1 94.25 330 GLU A O 1
ATOM 2544 N N . ILE A 1 331 ? -11.43 -8.812 19.141 1 95.38 331 ILE A N 1
ATOM 2545 C CA . ILE A 1 331 ? -12.406 -8.828 18.047 1 95.38 331 ILE A CA 1
ATOM 2546 C C . ILE A 1 331 ? -11.695 -8.672 16.719 1 95.38 331 ILE A C 1
ATOM 2548 O O . ILE A 1 331 ? -10.594 -8.109 16.656 1 95.38 331 ILE A O 1
ATOM 2552 N N . MET A 1 332 ? -12.289 -9.188 15.68 1 96.25 332 MET A N 1
ATOM 2553 C CA . MET A 1 332 ? -11.852 -9.039 14.297 1 96.25 332 MET A CA 1
ATOM 2554 C C . MET A 1 332 ? -13.031 -8.695 13.391 1 96.25 332 MET A C 1
ATOM 2556 O O . MET A 1 332 ? -14.125 -9.242 13.555 1 96.25 332 MET A O 1
ATOM 2560 N N . LEU A 1 333 ? -12.781 -7.754 12.484 1 96.81 333 LEU A N 1
ATOM 2561 C CA . LEU A 1 333 ? -13.812 -7.371 11.531 1 96.81 333 LEU A CA 1
ATOM 2562 C C . LEU A 1 333 ? -14.188 -8.547 10.633 1 96.81 333 LEU A C 1
ATOM 2564 O O . LEU A 1 333 ? -13.32 -9.336 10.242 1 96.81 333 LEU A O 1
ATOM 2568 N N . ALA A 1 334 ? -15.484 -8.672 10.328 1 96.12 334 ALA A N 1
ATOM 2569 C CA . ALA A 1 334 ? -15.992 -9.703 9.422 1 96.12 334 ALA A CA 1
ATOM 2570 C C . ALA A 1 334 ? -17.156 -9.172 8.586 1 96.12 334 ALA A C 1
ATOM 2572 O O . ALA A 1 334 ? -17.703 -8.109 8.875 1 96.12 334 ALA A O 1
ATOM 2573 N N . ILE A 1 335 ? -17.359 -9.852 7.52 1 94.06 335 ILE A N 1
ATOM 2574 C CA . ILE A 1 335 ? -18.516 -9.555 6.688 1 94.06 335 ILE A CA 1
ATOM 2575 C C . ILE A 1 335 ? -19.375 -10.812 6.535 1 94.06 335 ILE A C 1
ATOM 2577 O O . ILE A 1 335 ? -18.859 -11.922 6.41 1 94.06 335 ILE A O 1
ATOM 2581 N N . ARG A 1 336 ? -20.656 -10.594 6.633 1 92.88 336 ARG A N 1
ATOM 2582 C CA . ARG A 1 336 ? -21.594 -11.656 6.316 1 92.88 336 ARG A CA 1
ATOM 2583 C C . ARG A 1 336 ? -21.984 -11.625 4.844 1 92.88 336 ARG A C 1
ATOM 2585 O O . ARG A 1 336 ? -22.531 -10.625 4.363 1 92.88 336 ARG A O 1
ATOM 2592 N N . GLU A 1 337 ? -21.609 -12.672 4.168 1 87.62 337 GLU A N 1
ATOM 2593 C CA . GLU A 1 337 ? -21.891 -12.781 2.738 1 87.62 337 GLU A CA 1
ATOM 2594 C C . GLU A 1 337 ? -22.953 -13.836 2.461 1 87.62 337 GLU A C 1
ATOM 2596 O O . GLU A 1 337 ? -22.984 -14.883 3.117 1 87.62 337 GLU A O 1
ATOM 2601 N N . ARG A 1 338 ? -23.859 -13.414 1.612 1 78.44 338 ARG A N 1
ATOM 2602 C CA . ARG A 1 338 ? -24.891 -14.367 1.206 1 78.44 338 ARG A CA 1
ATOM 2603 C C . ARG A 1 338 ? -24.547 -15.023 -0.122 1 78.44 338 ARG A C 1
ATOM 2605 O O . ARG A 1 338 ? -24.25 -14.336 -1.103 1 78.44 338 ARG A O 1
ATOM 2612 N N . ARG A 1 339 ? -24.156 -16.25 -0.081 1 69.5 339 ARG A N 1
ATOM 2613 C CA . ARG A 1 339 ? -24 -16.984 -1.326 1 69.5 339 ARG A CA 1
ATOM 2614 C C . ARG A 1 339 ? -25.094 -18.047 -1.468 1 69.5 339 ARG A C 1
ATOM 2616 O O . ARG A 1 339 ? -25.094 -19.047 -0.749 1 69.5 339 ARG A O 1
ATOM 2623 N N . GLY A 1 340 ? -26 -17.812 -2.328 1 65.19 340 GLY A N 1
ATOM 2624 C CA . GLY A 1 340 ? -27.172 -18.656 -2.398 1 65.19 340 GLY A CA 1
ATOM 2625 C C . GLY A 1 340 ? -28.062 -18.547 -1.171 1 65.19 340 GLY A C 1
ATOM 2626 O O . GLY A 1 340 ? -28.484 -17.453 -0.802 1 65.19 340 GLY A O 1
ATOM 2627 N N . GLN A 1 341 ? -28.344 -19.688 -0.532 1 65.25 341 GLN A N 1
ATOM 2628 C CA . GLN A 1 341 ? -29.266 -19.734 0.589 1 65.25 341 GLN A CA 1
ATOM 2629 C C . GLN A 1 341 ? -28.531 -19.672 1.923 1 65.25 341 GLN A C 1
ATOM 2631 O O . GLN A 1 341 ? -29.156 -19.5 2.975 1 65.25 341 GLN A O 1
ATOM 2636 N N . GLU A 1 342 ? -27.203 -19.672 1.845 1 73.94 342 GLU A N 1
ATOM 2637 C CA . GLU A 1 342 ? -26.469 -19.719 3.111 1 73.94 342 GLU A CA 1
ATOM 2638 C C . GLU A 1 342 ? -25.625 -18.469 3.32 1 73.94 342 GLU A C 1
ATOM 2640 O O . GLU A 1 342 ? -25.062 -17.938 2.367 1 73.94 342 GLU A O 1
ATOM 2645 N N . ALA A 1 343 ? -25.781 -17.984 4.547 1 81.75 343 ALA A N 1
ATOM 2646 C CA . ALA A 1 343 ? -24.938 -16.859 4.945 1 81.75 343 ALA A CA 1
ATOM 2647 C C . ALA A 1 343 ? -23.656 -17.344 5.613 1 81.75 343 ALA A C 1
ATOM 2649 O O . ALA A 1 343 ? -23.688 -18.312 6.383 1 81.75 343 ALA A O 1
ATOM 2650 N N . SER A 1 344 ? -22.578 -16.844 5.086 1 86.19 344 SER A N 1
ATOM 2651 C CA . SER A 1 344 ? -21.297 -17.219 5.656 1 86.19 344 SER A CA 1
ATOM 2652 C C . SER A 1 344 ? -20.531 -15.984 6.148 1 86.19 344 SER A C 1
ATOM 2654 O O . SER A 1 344 ? -20.812 -14.859 5.711 1 86.19 344 SER A O 1
ATOM 2656 N N . LEU A 1 345 ? -19.688 -16.297 7.125 1 89.81 345 LEU A N 1
ATOM 2657 C CA . LEU A 1 345 ? -18.906 -15.219 7.715 1 89.81 345 LEU A CA 1
ATOM 2658 C C . LEU A 1 345 ? -17.484 -15.203 7.148 1 89.81 345 LEU A C 1
ATOM 2660 O O . LEU A 1 345 ? -16.812 -16.234 7.133 1 89.81 345 LEU A O 1
ATOM 2664 N N . THR A 1 346 ? -17.078 -14.109 6.586 1 90.25 346 THR A N 1
ATOM 2665 C CA . THR A 1 346 ? -15.727 -13.891 6.086 1 90.25 346 THR A CA 1
ATOM 2666 C C . THR A 1 346 ? -14.992 -12.875 6.949 1 90.25 346 THR A C 1
ATOM 2668 O O . THR A 1 346 ? -15.43 -11.727 7.082 1 90.25 346 THR A O 1
ATOM 2671 N N . THR A 1 347 ? -13.906 -13.273 7.523 1 93.38 347 THR A N 1
ATOM 2672 C CA . THR A 1 347 ? -13.164 -12.383 8.414 1 93.38 347 THR A CA 1
ATOM 2673 C C . THR A 1 347 ? -12.242 -11.461 7.613 1 93.38 347 THR A C 1
ATOM 2675 O O . THR A 1 347 ? -12.086 -11.633 6.402 1 93.38 347 THR A O 1
ATOM 2678 N N . ALA A 1 348 ? -11.609 -10.484 8.32 1 95.31 348 ALA A N 1
ATOM 2679 C CA . ALA A 1 348 ? -10.703 -9.516 7.711 1 95.31 348 ALA A CA 1
ATOM 2680 C C . ALA A 1 348 ? -9.516 -10.211 7.059 1 95.31 348 ALA A C 1
ATOM 2682 O O . ALA A 1 348 ? -8.914 -9.68 6.125 1 95.31 348 ALA A O 1
ATOM 2683 N N . ARG A 1 349 ? -9.211 -11.422 7.441 1 91 349 ARG A N 1
ATOM 2684 C CA . ARG A 1 349 ? -8.078 -12.164 6.902 1 91 349 ARG A CA 1
ATOM 2685 C C . ARG A 1 349 ? -8.289 -12.508 5.434 1 91 349 ARG A C 1
ATOM 2687 O O . ARG A 1 349 ? -7.328 -12.68 4.684 1 91 349 ARG A O 1
ATOM 2694 N N . SER A 1 350 ? -9.531 -12.57 5.059 1 90 350 SER A N 1
ATOM 2695 C CA . SER A 1 350 ? -9.844 -12.977 3.695 1 90 350 SER A CA 1
ATOM 2696 C C . SER A 1 350 ? -10.414 -11.82 2.885 1 90 350 SER A C 1
ATOM 2698 O O . SER A 1 350 ? -10.812 -12 1.73 1 90 350 SER A O 1
ATOM 2700 N N . MET A 1 351 ? -10.492 -10.688 3.496 1 90.94 351 MET A N 1
ATOM 2701 C CA . MET A 1 351 ? -11.039 -9.531 2.801 1 90.94 351 MET A CA 1
ATOM 2702 C C . MET A 1 351 ? -10 -8.898 1.885 1 90.94 351 MET A C 1
ATOM 2704 O O . MET A 1 351 ? -8.797 -9.055 2.104 1 90.94 351 MET A O 1
ATOM 2708 N N . SER A 1 352 ? -10.516 -8.234 0.893 1 90.19 352 SER A N 1
ATOM 2709 C CA . SER A 1 352 ? -9.594 -7.535 0.005 1 90.19 352 SER A CA 1
ATOM 2710 C C . SER A 1 352 ? -8.969 -6.324 0.693 1 90.19 352 SER A C 1
ATOM 2712 O O . SER A 1 352 ? -9.609 -5.691 1.539 1 90.19 352 SER A O 1
ATOM 2714 N N . ASP A 1 353 ? -7.711 -6.008 0.321 1 90.19 353 ASP A N 1
ATOM 2715 C CA . ASP A 1 353 ? -7.023 -4.832 0.839 1 90.19 353 ASP A CA 1
ATOM 2716 C C . ASP A 1 353 ? -7.805 -3.557 0.534 1 90.19 353 ASP A C 1
ATOM 2718 O O . ASP A 1 353 ? -7.93 -2.678 1.389 1 90.19 353 ASP A O 1
ATOM 2722 N N . GLY A 1 354 ? -8.344 -3.49 -0.698 1 90.88 354 GLY A N 1
ATOM 2723 C CA . GLY A 1 354 ? -9.086 -2.307 -1.095 1 90.88 354 GLY A CA 1
ATOM 2724 C C . GLY A 1 354 ? -10.312 -2.053 -0.229 1 90.88 354 GLY A C 1
ATOM 2725 O O . GLY A 1 354 ? -10.594 -0.909 0.13 1 90.88 354 GLY A O 1
ATOM 2726 N N . LEU A 1 355 ? -11 -3.059 0.095 1 92.56 355 LEU A N 1
ATOM 2727 C CA . LEU A 1 355 ? -12.188 -2.916 0.931 1 92.56 355 LEU A CA 1
ATOM 2728 C C . LEU A 1 355 ? -11.812 -2.465 2.338 1 92.56 355 LEU A C 1
ATOM 2730 O O . LEU A 1 355 ? -12.43 -1.551 2.889 1 92.56 355 LEU A O 1
ATOM 2734 N N . LEU A 1 356 ? -10.812 -3.1 2.922 1 95.25 356 LEU A N 1
ATOM 2735 C CA . LEU A 1 356 ? -10.367 -2.734 4.262 1 95.25 356 LEU A CA 1
ATOM 2736 C C . LEU A 1 356 ? -9.914 -1.28 4.305 1 95.25 356 LEU A C 1
ATOM 2738 O O . LEU A 1 356 ? -10.297 -0.532 5.207 1 95.25 356 LEU A O 1
ATOM 2742 N N . ARG A 1 357 ? -9.117 -0.931 3.371 1 94.75 357 ARG A N 1
ATOM 2743 C CA . ARG A 1 357 ? -8.609 0.436 3.312 1 94.75 357 ARG A CA 1
ATOM 2744 C C . ARG A 1 357 ? -9.75 1.435 3.137 1 94.75 357 ARG A C 1
ATOM 2746 O O . ARG A 1 357 ? -9.781 2.473 3.801 1 94.75 357 ARG A O 1
ATOM 2753 N N . PHE A 1 358 ? -10.672 1.086 2.275 1 94.5 358 PHE A N 1
ATOM 2754 C CA . PHE A 1 358 ? -11.812 1.965 2.035 1 94.5 358 PHE A CA 1
ATOM 2755 C C . PHE A 1 358 ? -12.641 2.133 3.301 1 94.5 358 PHE A C 1
ATOM 2757 O O . PHE A 1 358 ? -13.016 3.25 3.658 1 94.5 358 PHE A O 1
ATOM 2764 N N . LEU A 1 359 ? -12.938 1.054 3.955 1 95.31 359 LEU A N 1
ATOM 2765 C CA . LEU A 1 359 ? -13.727 1.107 5.18 1 95.31 359 LEU A CA 1
ATOM 2766 C C . LEU A 1 359 ? -13.039 1.965 6.234 1 95.31 359 LEU A C 1
ATOM 2768 O O . LEU A 1 359 ? -13.695 2.725 6.949 1 95.31 359 LEU A O 1
ATOM 2772 N N . ALA A 1 360 ? -11.758 1.821 6.344 1 96.19 360 ALA A N 1
ATOM 2773 C CA . ALA A 1 360 ? -10.992 2.635 7.285 1 96.19 360 ALA A CA 1
ATOM 2774 C C . ALA A 1 360 ? -11.117 4.121 6.953 1 96.19 360 ALA A C 1
ATOM 2776 O O . ALA A 1 360 ? -11.391 4.938 7.832 1 96.19 360 ALA A O 1
ATOM 2777 N N . ILE A 1 361 ? -10.969 4.48 5.723 1 95.19 361 ILE A N 1
ATOM 2778 C CA . ILE A 1 361 ? -11.047 5.867 5.273 1 95.19 361 ILE A CA 1
ATOM 2779 C C . ILE A 1 361 ? -12.461 6.402 5.492 1 95.19 361 ILE A C 1
ATOM 2781 O O . ILE A 1 361 ? -12.641 7.504 6.023 1 95.19 361 ILE A O 1
ATOM 2785 N N . ALA A 1 362 ? -13.422 5.578 5.098 1 94.44 362 ALA A N 1
ATOM 2786 C CA . ALA A 1 362 ? -14.812 5.984 5.293 1 94.44 362 ALA A CA 1
ATOM 2787 C C . ALA A 1 362 ? -15.117 6.215 6.77 1 94.44 362 ALA A C 1
ATOM 2789 O O . ALA A 1 362 ? -15.82 7.164 7.125 1 94.44 362 ALA A O 1
ATOM 2790 N N . THR A 1 363 ? -14.586 5.352 7.598 1 93.81 363 THR A N 1
ATOM 2791 C CA . THR A 1 363 ? -14.773 5.488 9.039 1 93.81 363 THR A CA 1
ATOM 2792 C C . THR A 1 363 ? -14.148 6.781 9.547 1 93.81 363 THR A C 1
ATOM 2794 O O . THR A 1 363 ? -14.766 7.523 10.305 1 93.81 363 THR A O 1
ATOM 2797 N N . ALA A 1 364 ? -12.961 7.086 9.117 1 91.88 364 ALA A N 1
ATOM 2798 C CA . ALA A 1 364 ? -12.266 8.305 9.523 1 91.88 364 ALA A CA 1
ATOM 2799 C C . ALA A 1 364 ? -13.039 9.547 9.094 1 91.88 364 ALA A C 1
ATOM 2801 O O . ALA A 1 364 ? -13.109 10.531 9.836 1 91.88 364 ALA A O 1
ATOM 2802 N N . LEU A 1 365 ? -13.656 9.469 7.953 1 90.12 365 LEU A N 1
ATOM 2803 C CA . LEU A 1 365 ? -14.367 10.609 7.387 1 90.12 365 LEU A CA 1
ATOM 2804 C C . LEU A 1 365 ? -15.758 10.75 8 1 90.12 365 LEU A C 1
ATOM 2806 O O . LEU A 1 365 ? -16.391 11.797 7.871 1 90.12 365 LEU A O 1
ATOM 2810 N N . SER A 1 366 ? -16.219 9.68 8.625 1 86.19 366 SER A N 1
ATOM 2811 C CA . SER A 1 366 ? -17.578 9.703 9.148 1 86.19 366 SER A CA 1
ATOM 2812 C C . SER A 1 366 ? -17.578 9.836 10.672 1 86.19 366 SER A C 1
ATOM 2814 O O . SER A 1 366 ? -18.641 10.039 11.281 1 86.19 366 SER A O 1
ATOM 2816 N N . SER A 1 367 ? -16.469 9.656 11.227 1 76.88 367 SER A N 1
ATOM 2817 C CA . SER A 1 3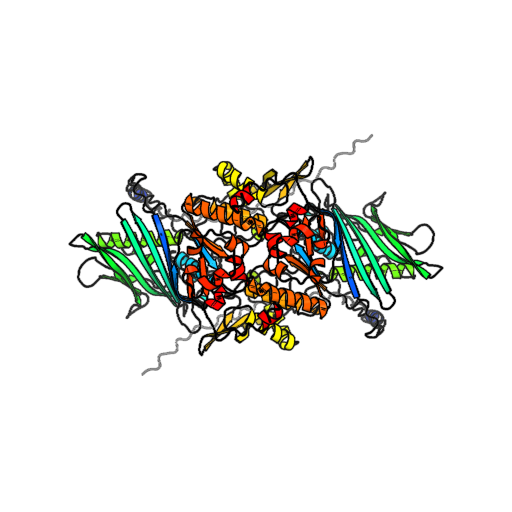67 ? -16.391 9.625 12.688 1 76.88 367 SER A CA 1
ATOM 2818 C C . SER A 1 367 ? -16.219 11.031 13.258 1 76.88 367 SER A C 1
ATOM 2820 O O . SER A 1 367 ? -15.539 11.867 12.664 1 76.88 367 SER A O 1
ATOM 2822 N N . PRO A 1 368 ? -16.938 11.156 14.391 1 65.38 368 PRO A N 1
ATOM 2823 C CA . PRO A 1 368 ? -16.656 12.406 15.102 1 65.38 368 PRO A CA 1
ATOM 2824 C C . PRO A 1 368 ? -15.195 12.539 15.508 1 65.38 368 PRO A C 1
ATOM 2826 O O . PRO A 1 368 ? -14.5 11.531 15.641 1 65.38 368 PRO A O 1
ATOM 2829 N N . VAL A 1 369 ? -14.797 13.68 15.664 1 62.22 369 VAL A N 1
ATOM 2830 C CA . VAL A 1 369 ? -13.414 14.039 15.984 1 62.22 369 VAL A CA 1
ATOM 2831 C C . VAL A 1 369 ? -12.961 13.281 17.234 1 62.22 369 VAL A C 1
ATOM 2833 O O . VAL A 1 369 ? -11.812 12.836 17.312 1 62.22 369 VAL A O 1
ATOM 2836 N N . SER A 1 370 ? -13.836 13 18.062 1 60.12 370 SER A N 1
ATOM 2837 C CA . SER A 1 370 ? -13.523 12.367 19.344 1 60.12 370 SER A CA 1
ATOM 2838 C C . SER A 1 370 ? -13.102 10.914 19.156 1 60.12 370 SER A C 1
ATOM 2840 O O . SER A 1 370 ? -12.484 10.32 20.031 1 60.12 370 SER A O 1
ATOM 2842 N N . ASP A 1 371 ? -13.242 10.414 18.016 1 64.75 371 ASP A N 1
ATOM 2843 C CA . ASP A 1 371 ? -12.969 9 17.781 1 64.75 371 ASP A CA 1
ATOM 2844 C C . ASP A 1 371 ? -11.625 8.812 17.078 1 64.75 371 ASP A C 1
ATOM 2846 O O . ASP A 1 371 ? -11.211 7.68 16.812 1 64.75 371 ASP A O 1
ATOM 2850 N N . LEU A 1 372 ? -10.953 9.914 16.906 1 67.06 372 LEU A N 1
ATOM 2851 C CA . LEU A 1 372 ? -9.641 9.82 16.266 1 67.06 372 LEU A CA 1
ATOM 2852 C C . LEU A 1 372 ? -8.523 9.922 17.297 1 67.06 372 LEU A C 1
ATOM 2854 O O . LEU A 1 372 ? -8.641 10.68 18.266 1 67.06 372 LEU A O 1
ATOM 2858 N N . ASP A 1 373 ? -7.535 9.008 17.188 1 67.88 373 ASP A N 1
ATOM 2859 C CA . ASP A 1 373 ? -6.395 9.039 18.094 1 67.88 373 ASP A CA 1
ATOM 2860 C C . ASP A 1 373 ? -5.477 10.219 17.797 1 67.88 373 ASP A C 1
ATOM 2862 O O . ASP A 1 373 ? -4.477 10.07 17.094 1 67.88 373 ASP A O 1
ATOM 2866 N N . LEU A 1 374 ? -5.926 11.336 18.297 1 51.78 374 LEU A N 1
ATOM 2867 C CA . LEU A 1 374 ? -5.148 12.562 18.156 1 51.78 374 LEU A CA 1
ATOM 2868 C C . LEU A 1 374 ? -4.121 12.688 19.266 1 51.78 374 LEU A C 1
ATOM 2870 O O . LEU A 1 374 ? -4.465 12.625 20.453 1 51.78 374 LEU A O 1
ATOM 2874 N N . ASP A 1 375 ? -2.766 12.039 19.016 1 54.81 375 ASP A N 1
ATOM 2875 C CA . ASP A 1 375 ? -1.634 12.023 19.938 1 54.81 375 ASP A CA 1
ATOM 2876 C C . ASP A 1 375 ? -2.055 12.461 21.344 1 54.81 375 ASP A C 1
ATOM 2878 O O . ASP A 1 375 ? -2.496 13.602 21.531 1 54.81 375 ASP A O 1
ATOM 2882 N N . ALA A 1 376 ? -2.496 11.438 22.141 1 42.75 376 ALA A N 1
ATOM 2883 C CA . ALA A 1 376 ? -2.92 11.516 23.531 1 42.75 376 ALA A CA 1
ATOM 2884 C C . ALA A 1 376 ? -1.858 12.203 24.391 1 42.75 376 ALA A C 1
ATOM 2886 O O . ALA A 1 376 ? -2.025 12.336 25.609 1 42.75 376 ALA A O 1
ATOM 2887 N N . LEU A 1 377 ? -0.605 12.188 23.938 1 40.25 377 LEU A N 1
ATOM 2888 C CA . LEU A 1 377 ? 0.288 12.703 24.969 1 40.25 377 LEU A CA 1
ATOM 2889 C C . LEU A 1 377 ? -0.135 14.102 25.406 1 40.25 377 LEU A C 1
ATOM 2891 O O . LEU A 1 377 ? 0.537 14.727 26.219 1 40.25 377 LEU A O 1
ATOM 2895 N N . ALA A 1 378 ? -0.879 14.648 24.594 1 38.62 378 ALA A N 1
ATOM 2896 C CA . ALA A 1 378 ? -1.113 15.992 25.109 1 38.62 378 ALA A CA 1
ATOM 2897 C C . ALA A 1 378 ? -1.723 15.93 26.516 1 38.62 378 ALA A C 1
ATOM 2899 O O . ALA A 1 378 ? -2.629 15.141 26.766 1 38.62 378 ALA A O 1
ATOM 2900 N N . PRO A 1 379 ? -0.951 16.266 27.484 1 33.66 379 PRO A N 1
ATOM 2901 C CA . PRO A 1 379 ? -1.573 16.391 28.812 1 33.66 379 PRO A CA 1
ATOM 2902 C C . PRO A 1 379 ? -3.039 16.812 28.734 1 33.66 379 PRO A C 1
ATOM 2904 O O . PRO A 1 379 ? -3.445 17.484 27.781 1 33.66 379 PRO A O 1
ATOM 2907 N N . ALA A 1 380 ? -3.889 15.922 29.219 1 32.62 380 ALA A N 1
ATOM 2908 C CA . ALA A 1 380 ? -5.266 16.266 29.562 1 32.62 380 ALA A CA 1
ATOM 2909 C C . ALA A 1 380 ? -5.387 17.734 29.953 1 32.62 380 ALA A C 1
ATOM 2911 O O . ALA A 1 380 ? -5.613 18.047 31.125 1 32.62 380 ALA A O 1
ATOM 2912 N N . TYR A 1 381 ? -4.367 18.531 29.688 1 30.33 381 TYR A N 1
ATOM 2913 C CA . TYR A 1 381 ? -4.66 19.797 30.344 1 30.33 381 TYR A CA 1
ATOM 2914 C C . TYR A 1 381 ? -6.129 20.172 30.188 1 30.33 381 TYR A C 1
ATOM 2916 O O . TYR A 1 381 ? -6.922 20.016 31.109 1 30.33 381 TYR A O 1
ATOM 2924 N N . SER A 1 382 ? -6.332 21.422 29.344 1 31.03 382 SER A N 1
ATOM 2925 C CA . SER A 1 382 ? -7.543 22.188 29.609 1 31.03 382 SER A CA 1
ATOM 2926 C C . SER A 1 382 ? -8.789 21.438 29.141 1 31.03 382 SER A C 1
ATOM 2928 O O . SER A 1 382 ? -8.906 21.109 27.969 1 31.03 382 SER A O 1
ATOM 2930 N N . SER A 1 383 ? -9.203 20.469 29.75 1 32.59 383 SER A N 1
ATOM 2931 C CA . SER A 1 383 ? -10.641 20.219 29.797 1 32.59 383 SER A CA 1
ATOM 2932 C C . SER A 1 383 ? -11.422 21.453 29.328 1 32.59 383 SER A C 1
ATOM 2934 O O . SER A 1 383 ? -12.625 21.547 29.562 1 32.59 383 SER A O 1
ATOM 2936 N N . ASP A 1 384 ? -10.711 22.594 29.297 1 32.72 384 ASP A N 1
ATOM 2937 C CA . ASP A 1 384 ? -11.492 23.812 29.031 1 32.72 384 ASP A CA 1
ATOM 2938 C C . ASP A 1 384 ? -12.297 23.672 27.75 1 32.72 384 ASP A C 1
ATOM 2940 O O . ASP A 1 384 ? -11.719 23.484 26.672 1 32.72 384 ASP A O 1
ATOM 2944 N N . VAL A 1 385 ? -13.438 23.234 27.812 1 35.03 385 VAL A N 1
ATOM 2945 C CA . VAL A 1 385 ? -14.68 23.266 27.047 1 35.03 385 VAL A CA 1
ATOM 2946 C C . VAL A 1 385 ? -14.633 24.406 26.031 1 35.03 385 VAL A C 1
ATOM 2948 O O . VAL A 1 385 ? -15.531 24.531 25.203 1 35.03 385 VAL A O 1
ATOM 2951 N N . THR A 1 386 ? -13.805 25.5 26.328 1 35.94 386 THR A N 1
ATOM 2952 C CA . THR A 1 386 ? -13.977 26.688 25.484 1 35.94 386 THR A CA 1
ATOM 2953 C C . THR A 1 386 ? -13.203 26.531 24.172 1 35.94 386 THR A C 1
ATOM 2955 O O . THR A 1 386 ? -13.023 27.5 23.438 1 35.94 386 THR A O 1
ATOM 2958 N N . ALA A 1 387 ? -12.406 25.516 24.078 1 41.28 387 ALA A N 1
ATOM 2959 C CA . ALA A 1 387 ? -11.656 25.516 22.828 1 41.28 387 ALA A CA 1
ATOM 2960 C C . ALA A 1 387 ? -12.602 25.422 21.625 1 41.28 387 ALA A C 1
ATOM 2962 O O . ALA A 1 387 ? -13.602 24.703 21.672 1 41.28 387 ALA A O 1
ATOM 2963 N N . PRO A 1 388 ? -12.578 26.406 20.703 1 43.16 388 PRO A N 1
ATOM 2964 C CA . PRO A 1 388 ? -13.406 26.359 19.5 1 43.16 388 PRO A CA 1
ATOM 2965 C C . PRO A 1 388 ? -13.539 24.953 18.938 1 43.16 388 PRO A C 1
ATOM 2967 O O . PRO A 1 388 ? -12.656 24.125 19.125 1 43.16 388 PRO A O 1
ATOM 2970 N N . SER A 1 389 ? -14.844 24.469 18.875 1 50.88 389 SER A N 1
ATOM 2971 C CA . SER A 1 389 ? -15.195 23.266 18.125 1 50.88 389 SER A CA 1
ATOM 2972 C C . SER A 1 389 ? -14.336 23.109 16.875 1 50.88 389 SER A C 1
ATOM 2974 O O . SER A 1 389 ? -14.656 23.656 15.828 1 50.88 389 SER A O 1
ATOM 2976 N N . ALA A 1 390 ? -12.977 23.031 17.078 1 58.44 390 ALA A N 1
ATOM 2977 C CA . ALA A 1 390 ? -12.047 23.031 15.953 1 58.44 390 ALA A CA 1
ATOM 2978 C C . ALA A 1 390 ? -12.18 21.75 15.141 1 58.44 390 ALA A C 1
ATOM 2980 O O . ALA A 1 390 ? -12.477 20.688 15.688 1 58.44 390 ALA A O 1
ATOM 2981 N N . GLY A 1 391 ? -12.422 21.969 13.828 1 73.81 391 GLY A N 1
ATOM 2982 C CA . GLY A 1 391 ? -12.453 20.875 12.875 1 73.81 391 GLY A CA 1
ATOM 2983 C C . GLY A 1 391 ? -11.148 20.094 12.82 1 73.81 391 GLY A C 1
ATOM 2984 O O . GLY A 1 391 ? -10.172 20.453 13.477 1 73.81 391 GLY A O 1
ATOM 2985 N N . VAL A 1 392 ? -11.133 18.922 12.477 1 86.44 392 VAL A N 1
ATOM 2986 C CA . VAL A 1 392 ? -9.984 18.031 12.312 1 86.44 392 VAL A CA 1
ATOM 2987 C C . VAL A 1 392 ? -9.461 18.125 10.883 1 86.44 392 VAL A C 1
ATOM 2989 O O . VAL A 1 392 ? -10.234 18.219 9.938 1 86.44 392 VAL A O 1
ATOM 2992 N N . LEU A 1 393 ? -8.148 18.297 10.797 1 92.12 393 LEU A N 1
ATOM 2993 C CA . LEU A 1 393 ? -7.52 18.188 9.492 1 92.12 393 LEU A CA 1
ATOM 2994 C C . LEU A 1 393 ? -7.043 16.75 9.242 1 92.12 393 LEU A C 1
ATOM 2996 O O . LEU A 1 393 ? -6.109 16.281 9.891 1 92.12 393 LEU A O 1
ATOM 3000 N N . LEU A 1 394 ? -7.711 16.078 8.344 1 93.12 394 LEU A N 1
ATOM 3001 C CA . LEU A 1 394 ? -7.371 14.711 7.984 1 93.12 394 LEU A CA 1
ATOM 3002 C C . LEU A 1 394 ? -6.445 14.68 6.773 1 93.12 394 LEU A C 1
ATOM 3004 O O . LEU A 1 394 ? -6.805 15.164 5.699 1 93.12 394 LEU A O 1
ATOM 3008 N N . ALA A 1 395 ? -5.238 14.172 7 1 95.94 395 ALA A N 1
ATOM 3009 C CA . ALA A 1 395 ? -4.27 14.023 5.918 1 95.94 395 ALA A CA 1
ATOM 3010 C C . ALA A 1 395 ? -4.156 12.57 5.469 1 95.94 395 ALA A C 1
ATOM 3012 O O . ALA A 1 395 ? -3.848 11.688 6.273 1 95.94 395 ALA A O 1
ATOM 3013 N N . ILE A 1 396 ? -4.414 12.289 4.168 1 95.75 396 ILE A N 1
ATOM 3014 C CA . ILE A 1 396 ? -4.395 10.93 3.646 1 95.75 396 ILE A CA 1
ATOM 3015 C C . ILE A 1 396 ? -3.592 10.883 2.348 1 95.75 396 ILE A C 1
ATOM 3017 O O . ILE A 1 396 ? -3.891 11.617 1.402 1 95.75 396 ILE A O 1
ATOM 3021 N N . GLU A 1 397 ? -2.611 10.023 2.328 1 94.12 397 GLU A N 1
ATOM 3022 C CA . GLU A 1 397 ? -1.831 9.844 1.108 1 94.12 397 GLU A CA 1
ATOM 3023 C C . GLU A 1 397 ? -2.494 8.844 0.169 1 94.12 397 GLU A C 1
ATOM 3025 O O . GLU A 1 397 ? -3.016 7.816 0.616 1 94.12 397 GLU A O 1
ATOM 3030 N N . GLU A 1 398 ? -2.479 9.188 -1.052 1 93.44 398 GLU A N 1
ATOM 3031 C CA . GLU A 1 398 ? -2.975 8.297 -2.1 1 93.44 398 GLU A CA 1
ATOM 3032 C C . GLU A 1 398 ? -4.301 7.66 -1.698 1 93.44 398 GLU A C 1
ATOM 3034 O O . GLU A 1 398 ? -4.414 6.434 -1.657 1 93.44 398 GLU A O 1
ATOM 3039 N N . ILE A 1 399 ? -5.301 8.445 -1.606 1 95 399 ILE A N 1
ATOM 3040 C CA . ILE A 1 399 ? -6.57 8.07 -0.996 1 95 399 ILE A CA 1
ATOM 3041 C C . ILE A 1 399 ? -7.262 7.012 -1.851 1 95 399 ILE A C 1
ATOM 3043 O O . ILE A 1 399 ? -8.062 6.223 -1.345 1 95 399 ILE A O 1
ATOM 3047 N N . GLU A 1 400 ? -6.898 6.871 -3.154 1 93 400 GLU A N 1
ATOM 3048 C CA . GLU A 1 400 ? -7.57 5.984 -4.102 1 93 400 GLU A CA 1
ATOM 3049 C C . GLU A 1 400 ? -7.004 4.57 -4.027 1 93 400 GLU A C 1
ATOM 3051 O O . GLU A 1 400 ? -7.578 3.637 -4.59 1 93 400 GLU A O 1
ATOM 3056 N N . ASN A 1 401 ? -5.891 4.395 -3.404 1 90.69 401 ASN A N 1
ATOM 3057 C CA . ASN A 1 401 ? -5.188 3.115 -3.453 1 90.69 401 ASN A CA 1
ATOM 3058 C C . ASN A 1 401 ? -6.117 1.952 -3.109 1 90.69 401 ASN A C 1
ATOM 3060 O O . ASN A 1 401 ? -6.824 1.995 -2.102 1 90.69 401 ASN A O 1
ATOM 3064 N N . GLY A 1 402 ? -6.113 1.037 -4.02 1 88.19 402 GLY A N 1
ATOM 3065 C CA . GLY A 1 402 ? -6.875 -0.181 -3.795 1 88.19 402 GLY A CA 1
ATOM 3066 C C . GLY A 1 402 ? -8.297 -0.095 -4.309 1 88.19 402 GLY A C 1
ATOM 3067 O O . GLY A 1 402 ? -9.008 -1.104 -4.363 1 88.19 402 GLY A O 1
ATOM 3068 N N . LEU A 1 403 ? -8.711 1.018 -4.727 1 90.69 403 LEU A N 1
ATOM 3069 C CA . LEU A 1 403 ? -10.102 1.203 -5.133 1 90.69 403 LEU A CA 1
ATOM 3070 C C . LEU A 1 403 ? -10.227 1.201 -6.652 1 90.69 403 LEU A C 1
ATOM 3072 O O . LEU A 1 403 ? -9.391 1.781 -7.352 1 90.69 403 LEU A O 1
ATOM 3076 N N . HIS A 1 404 ? -11.227 0.485 -7.094 1 91 404 HIS A N 1
ATOM 3077 C CA . HIS A 1 404 ? -11.547 0.538 -8.516 1 91 404 HIS A CA 1
ATOM 3078 C C . HIS A 1 404 ? -11.945 1.95 -8.938 1 91 404 HIS A C 1
ATOM 3080 O O . HIS A 1 404 ? -12.641 2.65 -8.203 1 91 404 HIS A O 1
ATOM 3086 N N . PRO A 1 405 ? -11.578 2.346 -10.125 1 90.62 405 PRO A N 1
ATOM 3087 C CA . PRO A 1 405 ? -11.781 3.727 -10.562 1 90.62 405 PRO A CA 1
ATOM 3088 C C . PRO A 1 405 ? -13.258 4.125 -10.586 1 90.62 405 PRO A C 1
ATOM 3090 O O . PRO A 1 405 ? -13.586 5.305 -10.438 1 90.62 405 PRO A O 1
ATOM 3093 N N . SER A 1 406 ? -14.141 3.205 -10.734 1 87.94 406 SER A N 1
ATOM 3094 C CA . SER A 1 406 ? -15.562 3.518 -10.773 1 87.94 406 SER A CA 1
ATOM 3095 C C . SER A 1 406 ? -16.062 4.02 -9.422 1 87.94 406 SER A C 1
ATOM 3097 O O . SER A 1 406 ? -17.156 4.566 -9.328 1 87.94 406 SER A O 1
ATOM 3099 N N . GLN A 1 407 ? -15.242 3.881 -8.422 1 88.94 407 GLN A N 1
ATOM 3100 C CA . GLN A 1 407 ? -15.641 4.277 -7.07 1 88.94 407 GLN A CA 1
ATOM 3101 C C . GLN A 1 407 ? -15.117 5.672 -6.734 1 88.94 407 GLN A C 1
ATOM 3103 O O . GLN A 1 407 ? -15.336 6.172 -5.629 1 88.94 407 GLN A O 1
ATOM 3108 N N . ALA A 1 408 ? -14.516 6.32 -7.66 1 90.56 408 ALA A N 1
ATOM 3109 C CA . ALA A 1 408 ? -13.922 7.637 -7.449 1 90.56 408 ALA A CA 1
ATOM 3110 C C . ALA A 1 408 ? -14.977 8.656 -7.031 1 90.56 408 ALA A C 1
ATOM 3112 O O . ALA A 1 408 ? -14.766 9.43 -6.094 1 90.56 408 ALA A O 1
ATOM 3113 N N . GLY A 1 409 ? -16.062 8.633 -7.727 1 90.38 409 GLY A N 1
ATOM 3114 C CA . GLY A 1 409 ? -17.141 9.555 -7.387 1 90.38 409 GLY A CA 1
ATOM 3115 C C . GLY A 1 409 ? -17.641 9.383 -5.965 1 90.38 409 GLY A C 1
ATOM 3116 O O . GLY A 1 409 ? -17.891 10.367 -5.266 1 90.38 409 GLY A O 1
ATOM 3117 N N . ARG A 1 410 ? -17.781 8.172 -5.605 1 90.56 410 ARG A N 1
ATOM 3118 C CA . ARG A 1 410 ? -18.25 7.859 -4.258 1 90.56 410 ARG A CA 1
ATOM 3119 C C . ARG A 1 410 ? -17.25 8.344 -3.207 1 90.56 410 ARG A C 1
ATOM 3121 O O . ARG A 1 410 ? -17.641 8.898 -2.178 1 90.56 410 ARG A O 1
ATOM 3128 N N . LEU A 1 411 ? -16.062 8.117 -3.43 1 92.06 411 LEU A N 1
ATOM 3129 C CA . LEU A 1 411 ? -15.016 8.578 -2.527 1 92.06 411 LEU A CA 1
ATOM 3130 C C . LEU A 1 411 ? -15.055 10.094 -2.381 1 92.06 411 LEU A C 1
ATOM 3132 O O . LEU A 1 411 ? -15 10.617 -1.265 1 92.06 411 LEU A O 1
ATOM 3136 N N . LEU A 1 412 ? -15.211 10.797 -3.461 1 93.06 412 LEU A N 1
ATOM 3137 C CA . LEU A 1 412 ? -15.281 12.258 -3.436 1 93.06 412 LEU A CA 1
ATOM 3138 C C . LEU A 1 412 ? -16.516 12.727 -2.67 1 93.06 412 LEU A C 1
ATOM 3140 O O . LEU A 1 412 ? -16.453 13.703 -1.923 1 93.06 412 LEU A O 1
ATOM 3144 N N . HIS A 1 413 ? -17.547 12.023 -2.838 1 91.88 413 HIS A N 1
ATOM 3145 C CA . HIS A 1 413 ? -18.781 12.359 -2.119 1 91.88 413 HIS A CA 1
ATOM 3146 C C . HIS A 1 413 ? -18.578 12.227 -0.611 1 91.88 413 HIS A C 1
ATOM 3148 O O . HIS A 1 413 ? -19.031 13.086 0.152 1 91.88 413 HIS A O 1
ATOM 3154 N N . LEU A 1 414 ? -17.906 11.242 -0.185 1 90.31 414 LEU A N 1
ATOM 3155 C CA . LEU A 1 414 ? -17.625 11.047 1.231 1 90.31 414 LEU A CA 1
ATOM 3156 C C . LEU A 1 414 ? -16.781 12.195 1.779 1 90.31 414 LEU A C 1
ATOM 3158 O O . LEU A 1 414 ? -17.047 12.703 2.871 1 90.31 414 LEU A O 1
ATOM 3162 N N . ILE A 1 415 ? -15.828 12.594 1.057 1 91.5 415 ILE A N 1
ATOM 3163 C CA . ILE A 1 415 ? -14.977 13.703 1.458 1 91.5 415 ILE A CA 1
ATOM 3164 C C . ILE A 1 415 ? -15.805 14.977 1.593 1 91.5 415 ILE A C 1
ATOM 3166 O O . ILE A 1 415 ? -15.703 15.695 2.594 1 91.5 415 ILE A O 1
ATOM 3170 N N . ASN A 1 416 ? -16.625 15.195 0.598 1 91.38 416 ASN A N 1
ATOM 3171 C CA . ASN A 1 416 ? -17.453 16.391 0.613 1 91.38 416 ASN A CA 1
ATOM 3172 C C . ASN A 1 416 ? -18.406 16.391 1.803 1 91.38 416 ASN A C 1
ATOM 3174 O O . ASN A 1 416 ? -18.594 17.406 2.461 1 91.38 416 ASN A O 1
ATOM 3178 N N . GLU A 1 417 ? -18.938 15.258 2.039 1 87.5 417 GLU A N 1
ATOM 3179 C CA . GLU A 1 417 ? -19.859 15.141 3.168 1 87.5 417 GLU A CA 1
ATOM 3180 C C . GLU A 1 417 ? -19.141 15.398 4.488 1 87.5 417 GLU A C 1
ATOM 3182 O O . GLU A 1 417 ? -19.672 16.062 5.379 1 87.5 417 GLU A O 1
ATOM 3187 N N . ALA A 1 418 ? -18.016 14.875 4.605 1 86.06 418 ALA A N 1
ATOM 3188 C CA . ALA A 1 418 ? -17.234 15.047 5.828 1 86.06 418 ALA A CA 1
ATOM 3189 C C . ALA A 1 418 ? -16.875 16.516 6.059 1 86.06 418 ALA A C 1
ATOM 3191 O O . ALA A 1 418 ? -16.938 17 7.188 1 86.06 418 ALA A O 1
ATOM 3192 N N . THR A 1 419 ? -16.547 17.188 5.047 1 84.94 419 THR A N 1
ATOM 3193 C CA . THR A 1 419 ? -16.109 18.578 5.164 1 84.94 419 THR A CA 1
ATOM 3194 C C . THR A 1 419 ? -17.297 19.484 5.414 1 84.94 419 THR A C 1
ATOM 3196 O O . THR A 1 419 ? -17.172 20.516 6.098 1 84.94 419 THR A O 1
ATOM 3199 N N . GLU A 1 420 ? -18.422 19.125 4.93 1 82.25 420 GLU A N 1
ATOM 3200 C CA . GLU A 1 420 ? -19.594 19.969 5.047 1 82.25 420 GLU A CA 1
ATOM 3201 C C . GLU A 1 420 ? -20.344 19.703 6.348 1 82.25 420 GLU A C 1
ATOM 3203 O O . GLU A 1 420 ? -20.812 20.625 7.012 1 82.25 420 GLU A O 1
ATOM 3208 N N . ARG A 1 421 ? -20.328 18.484 6.746 1 74.5 421 ARG A N 1
ATOM 3209 C CA . ARG A 1 421 ? -21.25 18.125 7.816 1 74.5 421 ARG A CA 1
ATOM 3210 C C . ARG A 1 421 ? -20.516 18.016 9.148 1 74.5 421 ARG A C 1
ATOM 3212 O O . ARG A 1 421 ? -21.094 18.266 10.211 1 74.5 421 ARG A O 1
ATOM 3219 N N . ILE A 1 422 ? -19.312 17.531 9.195 1 69.62 422 ILE A N 1
ATOM 3220 C CA . ILE A 1 422 ? -18.719 17.234 10.492 1 69.62 422 ILE A CA 1
ATOM 3221 C C . ILE A 1 422 ? -17.453 18.047 10.688 1 69.62 422 ILE A C 1
ATOM 3223 O O . ILE A 1 422 ? -16.625 17.75 11.555 1 69.62 422 ILE A O 1
ATOM 3227 N N . ASN A 1 423 ? -17.188 19.094 10.047 1 76.88 423 ASN A N 1
ATOM 3228 C CA . ASN A 1 423 ? -16.109 20.078 10.188 1 76.88 423 ASN A CA 1
ATOM 3229 C C . ASN A 1 423 ? -14.742 19.406 10.062 1 76.88 423 ASN A C 1
ATOM 3231 O O . ASN A 1 423 ? -13.867 19.625 10.906 1 76.88 423 ASN A O 1
ATOM 3235 N N . VAL A 1 424 ? -14.633 18.547 9.203 1 83.31 424 VAL A N 1
ATOM 3236 C CA . VAL A 1 424 ? -13.359 17.922 8.867 1 83.31 424 VAL A CA 1
ATOM 3237 C C . VAL A 1 424 ? -12.781 18.578 7.613 1 83.31 424 VAL A C 1
ATOM 3239 O O . VAL A 1 424 ? -13.484 18.781 6.625 1 83.31 424 VAL A O 1
ATOM 3242 N N . ASN A 1 425 ? -11.578 19.094 7.797 1 91 425 ASN A N 1
ATOM 3243 C CA . ASN A 1 425 ? -10.812 19.484 6.617 1 91 425 ASN A CA 1
ATOM 3244 C C . ASN A 1 425 ? -9.969 18.328 6.09 1 91 425 ASN A C 1
ATOM 3246 O O . ASN A 1 425 ? -9.516 17.484 6.863 1 91 425 ASN A O 1
ATOM 3250 N N . ALA A 1 426 ? -9.867 18.266 4.793 1 94.25 426 ALA A N 1
ATOM 3251 C CA . ALA A 1 426 ? -9.148 17.125 4.207 1 94.25 426 ALA A CA 1
ATOM 3252 C C . ALA A 1 426 ? -7.969 17.609 3.365 1 94.25 426 ALA A C 1
ATOM 3254 O O . ALA A 1 426 ? -8.109 18.516 2.551 1 94.25 426 ALA A O 1
ATOM 3255 N N . LEU A 1 427 ? -6.816 17.062 3.654 1 97.06 427 LEU A N 1
ATOM 3256 C CA . LEU A 1 427 ? -5.621 17.172 2.822 1 97.06 427 LEU A CA 1
ATOM 3257 C C . LEU A 1 427 ? -5.25 15.812 2.23 1 97.06 427 LEU A C 1
ATOM 3259 O O . LEU A 1 427 ? -4.75 14.938 2.939 1 97.06 427 LEU A O 1
ATOM 3263 N N . ILE A 1 428 ? -5.488 15.664 0.898 1 97.12 428 ILE A N 1
ATOM 3264 C CA . ILE A 1 428 ? -5.297 14.344 0.313 1 97.12 428 ILE A CA 1
ATOM 3265 C C . ILE A 1 428 ? -4.328 14.438 -0.864 1 97.12 428 ILE A C 1
ATOM 3267 O O . ILE A 1 428 ? -4.246 15.469 -1.529 1 97.12 428 ILE A O 1
ATOM 3271 N N . THR A 1 429 ? -3.537 13.414 -1.044 1 96.5 429 THR A N 1
ATOM 3272 C CA . THR A 1 429 ? -2.764 13.281 -2.273 1 96.5 429 THR A CA 1
ATOM 3273 C C . THR A 1 429 ? -3.389 12.234 -3.193 1 96.5 429 THR A C 1
ATOM 3275 O O . THR A 1 429 ? -4.047 11.305 -2.727 1 96.5 429 THR A O 1
ATOM 3278 N N . THR A 1 430 ? -3.254 12.414 -4.488 1 94.88 430 THR A N 1
ATOM 3279 C CA . THR A 1 430 ? -3.824 11.453 -5.422 1 94.88 430 THR A CA 1
ATOM 3280 C C . THR A 1 430 ? -3.045 11.438 -6.734 1 94.88 430 THR A C 1
ATOM 3282 O O . THR A 1 430 ? -2.502 12.469 -7.148 1 94.88 430 THR A O 1
ATOM 3285 N N . HIS A 1 431 ? -2.977 10.281 -7.324 1 90.31 431 HIS A N 1
ATOM 3286 C CA . HIS A 1 431 ? -2.512 10.078 -8.688 1 90.31 431 HIS A CA 1
ATOM 3287 C C . HIS A 1 431 ? -3.645 9.586 -9.586 1 90.31 431 HIS A C 1
ATOM 3289 O O . HIS A 1 431 ? -3.41 9.195 -10.734 1 90.31 431 HIS A O 1
ATOM 3295 N N . SER A 1 432 ? -4.805 9.672 -9.117 1 91.31 432 SER A N 1
ATOM 3296 C CA . SER A 1 432 ? -5.91 8.984 -9.789 1 91.31 432 SER A CA 1
ATOM 3297 C C . SER A 1 432 ? -6.59 9.898 -10.805 1 91.31 432 SER A C 1
ATOM 3299 O O . SER A 1 432 ? -7.254 10.867 -10.43 1 91.31 432 SER A O 1
ATOM 3301 N N . PRO A 1 433 ? -6.535 9.539 -12.094 1 89.94 433 PRO A N 1
ATOM 3302 C CA . PRO A 1 433 ? -7.285 10.312 -13.078 1 89.94 433 PRO A CA 1
ATOM 3303 C C . PRO A 1 433 ? -8.789 10.266 -12.844 1 89.94 433 PRO A C 1
ATOM 3305 O O . PRO A 1 433 ? -9.484 11.273 -13.047 1 89.94 433 PRO A O 1
ATOM 3308 N N . ALA A 1 434 ? -9.266 9.125 -12.414 1 89.88 434 ALA A N 1
ATOM 3309 C CA . ALA A 1 434 ? -10.695 8.961 -12.172 1 89.88 434 ALA A CA 1
ATOM 3310 C C . ALA A 1 434 ? -11.172 9.906 -11.078 1 89.88 434 ALA A C 1
ATOM 3312 O O . ALA A 1 434 ? -12.242 10.516 -11.188 1 89.88 434 ALA A O 1
ATOM 3313 N N . LEU A 1 435 ? -10.414 10.039 -10.047 1 92.56 435 LEU A N 1
ATOM 3314 C CA . LEU A 1 435 ? -10.781 10.938 -8.953 1 92.56 435 LEU A CA 1
ATOM 3315 C C . LEU A 1 435 ? -10.766 12.391 -9.422 1 92.56 435 LEU A C 1
ATOM 3317 O O . LEU A 1 435 ? -11.672 13.156 -9.102 1 92.56 435 LEU A O 1
ATOM 3321 N N . LEU A 1 436 ? -9.766 12.727 -10.156 1 92.56 436 LEU A N 1
ATOM 3322 C CA . LEU A 1 436 ? -9.648 14.086 -10.664 1 92.56 436 LEU A CA 1
ATOM 3323 C C . LEU A 1 436 ? -10.781 14.406 -11.633 1 92.56 436 LEU A C 1
ATOM 3325 O O . LEU A 1 436 ? -11.297 15.531 -11.641 1 92.56 436 LEU A O 1
ATOM 3329 N N . ASP A 1 437 ? -11.172 13.438 -12.406 1 90.06 437 ASP A N 1
ATOM 3330 C CA . ASP A 1 437 ? -12.258 13.625 -13.359 1 90.06 437 ASP A CA 1
ATOM 3331 C C . ASP A 1 437 ? -13.602 13.773 -12.641 1 90.06 437 ASP A C 1
ATOM 3333 O O . ASP A 1 437 ? -14.539 14.352 -13.188 1 90.06 437 ASP A O 1
ATOM 3337 N N . ALA A 1 438 ? -13.672 13.242 -11.484 1 90.44 438 ALA A N 1
ATOM 3338 C CA . ALA A 1 438 ? -14.922 13.273 -10.727 1 90.44 438 ALA A CA 1
ATOM 3339 C C . ALA A 1 438 ? -15.148 14.641 -10.094 1 90.44 438 ALA A C 1
ATOM 3341 O O . ALA A 1 438 ? -16.25 14.945 -9.625 1 90.44 438 ALA A O 1
ATOM 3342 N N . LEU A 1 439 ? -14.18 15.477 -10.078 1 93.12 439 LEU A N 1
ATOM 3343 C CA . LEU A 1 439 ? -14.289 16.797 -9.477 1 93.12 439 LEU A CA 1
ATOM 3344 C C . LEU A 1 439 ? -15.234 17.688 -10.281 1 93.12 439 LEU A C 1
ATOM 3346 O O . LEU A 1 439 ? -15.219 17.656 -11.516 1 93.12 439 LEU A O 1
ATOM 3350 N N . SER A 1 440 ? -16.031 18.391 -9.57 1 89.56 440 SER A N 1
ATOM 3351 C CA . SER A 1 440 ? -16.859 19.406 -10.219 1 89.56 440 SER A CA 1
ATOM 3352 C C . SER A 1 440 ? -16.047 20.656 -10.555 1 89.56 440 SER A C 1
ATOM 3354 O O . SER A 1 440 ? -14.922 20.828 -10.055 1 89.56 440 SER A O 1
ATOM 3356 N N . GLY A 1 441 ? -16.578 21.453 -11.383 1 85.81 441 GLY A N 1
ATOM 3357 C CA . GLY A 1 441 ? -15.883 22.672 -11.781 1 85.81 441 GLY A CA 1
ATOM 3358 C C . GLY A 1 441 ? -15.461 23.531 -10.602 1 85.81 441 GLY A C 1
ATOM 3359 O O . GLY A 1 441 ? -14.344 24.031 -10.562 1 85.81 441 GLY A O 1
ATOM 3360 N N . ASP A 1 442 ? -16.359 23.594 -9.648 1 87.94 442 ASP A N 1
ATOM 3361 C CA . ASP A 1 442 ? -16.094 24.438 -8.492 1 87.94 442 ASP A CA 1
ATOM 3362 C C . ASP A 1 442 ? -14.984 23.844 -7.625 1 87.94 442 ASP A C 1
ATOM 3364 O O . ASP A 1 442 ? -14.32 24.562 -6.871 1 87.94 442 ASP A O 1
ATOM 3368 N N . GLN A 1 443 ? -14.75 22.625 -7.746 1 91.81 443 GLN A N 1
ATOM 3369 C CA . GLN A 1 443 ? -13.773 21.922 -6.91 1 91.81 443 GLN A CA 1
ATOM 3370 C C . GLN A 1 443 ? -12.383 22 -7.523 1 91.81 443 GLN A C 1
ATOM 3372 O O . GLN A 1 443 ? -11.391 21.656 -6.867 1 91.81 443 GLN A O 1
ATOM 3377 N N . LEU A 1 444 ? -12.266 22.469 -8.703 1 90.94 444 LEU A N 1
ATOM 3378 C CA . LEU A 1 444 ? -10.969 22.562 -9.367 1 90.94 444 LEU A CA 1
ATOM 3379 C C . LEU A 1 444 ? -10.055 23.531 -8.641 1 90.94 444 LEU A C 1
ATOM 3381 O O . LEU A 1 444 ? -8.828 23.422 -8.719 1 90.94 444 LEU A O 1
ATOM 3385 N N . HIS A 1 445 ? -10.68 24.469 -7.898 1 91.5 445 HIS A N 1
ATOM 3386 C CA . HIS A 1 445 ? -9.906 25.422 -7.117 1 91.5 445 HIS A CA 1
ATOM 3387 C C . HIS A 1 445 ? -9.234 24.75 -5.926 1 91.5 445 HIS A C 1
ATOM 3389 O O . HIS A 1 445 ? -8.328 25.328 -5.312 1 91.5 445 HIS A O 1
ATOM 3395 N N . ASP A 1 446 ? -9.688 23.562 -5.574 1 93.44 446 ASP A N 1
ATOM 3396 C CA . ASP A 1 446 ? -9.172 22.828 -4.43 1 93.44 446 ASP A CA 1
ATOM 3397 C C . ASP A 1 446 ? -7.949 22 -4.816 1 93.44 446 ASP A C 1
ATOM 3399 O O . ASP A 1 446 ? -7.285 21.422 -3.953 1 93.44 446 ASP A O 1
ATOM 3403 N N . VAL A 1 447 ? -7.633 21.984 -6.082 1 95.06 447 VAL A N 1
ATOM 3404 C CA . VAL A 1 447 ? -6.551 21.125 -6.57 1 95.06 447 VAL A CA 1
ATOM 3405 C C . VAL A 1 447 ? -5.238 21.906 -6.562 1 95.06 447 VAL A C 1
ATOM 3407 O O . VAL A 1 447 ? -5.156 23.016 -7.113 1 95.06 447 VAL A O 1
ATOM 3410 N N . LEU A 1 448 ? -4.281 21.359 -5.887 1 95.88 448 LEU A N 1
ATOM 3411 C CA . LEU A 1 448 ? -2.924 21.891 -5.824 1 95.88 448 LEU A CA 1
ATOM 3412 C C . LEU A 1 448 ? -1.951 20.969 -6.566 1 95.88 448 LEU A C 1
ATOM 3414 O O . LEU A 1 448 ? -1.974 19.75 -6.387 1 95.88 448 LEU A O 1
ATOM 3418 N N . VAL A 1 449 ? -1.108 21.562 -7.402 1 93.06 449 VAL A N 1
ATOM 3419 C CA . VAL A 1 449 ? -0.164 20.781 -8.203 1 93.06 449 VAL A CA 1
ATOM 3420 C C . VAL A 1 449 ? 1.257 21.016 -7.695 1 93.06 449 VAL A C 1
ATOM 3422 O O . VAL A 1 449 ? 1.72 22.156 -7.629 1 93.06 449 VAL A O 1
ATOM 3425 N N . CYS A 1 450 ? 1.894 19.938 -7.273 1 92.88 450 CYS A N 1
ATOM 3426 C CA . CYS A 1 450 ? 3.305 19.984 -6.91 1 92.88 450 CYS A CA 1
ATOM 3427 C C . CYS A 1 450 ? 4.191 19.859 -8.148 1 92.88 450 CYS A C 1
ATOM 3429 O O . CYS A 1 450 ? 4.078 18.891 -8.906 1 92.88 450 CYS A O 1
ATOM 3431 N N . HIS A 1 451 ? 5.004 20.812 -8.336 1 87.06 451 HIS A N 1
ATOM 3432 C CA . HIS A 1 451 ? 5.883 20.844 -9.5 1 87.06 451 HIS A CA 1
ATOM 3433 C C . HIS A 1 451 ? 7.117 21.703 -9.234 1 87.06 451 HIS A C 1
ATOM 3435 O O . HIS A 1 451 ? 7.016 22.781 -8.664 1 87.06 451 HIS A O 1
ATOM 3441 N N . HIS A 1 452 ? 8.32 21.203 -9.531 1 81.75 452 HIS A N 1
ATOM 3442 C CA . HIS A 1 452 ? 9.578 21.938 -9.469 1 81.75 452 HIS A CA 1
ATOM 3443 C C . HIS A 1 452 ? 9.805 22.516 -8.07 1 81.75 452 HIS A C 1
ATOM 3445 O O . HIS A 1 452 ? 10.102 23.703 -7.934 1 81.75 452 HIS A O 1
ATOM 3451 N N . ASP A 1 453 ? 9.516 21.766 -7.102 1 87.25 453 ASP A N 1
ATOM 3452 C CA . ASP A 1 453 ? 9.766 22.109 -5.703 1 87.25 453 ASP A CA 1
ATOM 3453 C C . ASP A 1 453 ? 8.859 23.25 -5.242 1 87.25 453 ASP A C 1
ATOM 3455 O O . ASP A 1 453 ? 9.234 24.016 -4.355 1 87.25 453 ASP A O 1
ATOM 3459 N N . GLN A 1 454 ? 7.801 23.406 -5.996 1 91.25 454 GLN A N 1
ATOM 3460 C CA . GLN A 1 454 ? 6.773 24.375 -5.637 1 91.25 454 GLN A CA 1
ATOM 3461 C C . GLN A 1 454 ? 5.383 23.75 -5.68 1 91.25 454 GLN A C 1
ATOM 3463 O O . GLN A 1 454 ? 5.223 22.609 -6.094 1 91.25 454 GLN A O 1
ATOM 3468 N N . VAL A 1 455 ? 4.438 24.562 -5.195 1 94.31 455 VAL A N 1
ATOM 3469 C CA . VAL A 1 455 ? 3.039 24.156 -5.246 1 94.31 455 VAL A CA 1
ATOM 3470 C C . VAL A 1 455 ? 2.188 25.297 -5.801 1 94.31 455 VAL A C 1
ATOM 3472 O O . VAL A 1 455 ? 2.352 26.453 -5.406 1 94.31 455 VAL A O 1
ATOM 3475 N N . SER A 1 456 ? 1.409 24.984 -6.766 1 92.56 456 SER A N 1
ATOM 3476 C CA . SER A 1 456 ? 0.493 25.969 -7.332 1 92.56 456 SER A CA 1
ATOM 3477 C C . SER A 1 456 ? -0.928 25.422 -7.41 1 92.56 456 SER A C 1
ATOM 3479 O O . SER A 1 456 ? -1.127 24.219 -7.551 1 92.56 456 SER A O 1
ATOM 3481 N N . ARG A 1 457 ? -1.825 26.344 -7.277 1 93.38 457 ARG A N 1
ATOM 3482 C CA . ARG A 1 457 ? -3.189 25.938 -7.598 1 93.38 457 ARG A CA 1
ATOM 3483 C C . ARG A 1 457 ? -3.324 25.578 -9.07 1 93.38 457 ARG A C 1
ATOM 3485 O O . ARG A 1 457 ? -2.738 26.234 -9.938 1 93.38 457 ARG A O 1
ATOM 3492 N N . LEU A 1 458 ? -4.102 24.594 -9.266 1 91.19 458 LEU A N 1
ATOM 3493 C CA . LEU A 1 458 ? -4.301 24.125 -10.625 1 91.19 458 LEU A CA 1
ATOM 3494 C C . LEU A 1 458 ? -4.727 25.266 -11.547 1 91.19 458 LEU A C 1
ATOM 3496 O O . LEU A 1 458 ? -4.164 25.438 -12.625 1 91.19 458 LEU A O 1
ATOM 3500 N N . ILE A 1 459 ? -5.617 26.109 -11.109 1 88.31 459 ILE A N 1
ATOM 3501 C CA . ILE A 1 459 ? -6.238 27.141 -11.93 1 88.31 459 ILE A CA 1
ATOM 3502 C C . ILE A 1 459 ? -5.254 28.297 -12.148 1 88.31 459 ILE A C 1
ATOM 3504 O O . ILE A 1 459 ? -5.449 29.125 -13.047 1 88.31 459 ILE A O 1
ATOM 3508 N N . ASP A 1 460 ? -4.211 28.281 -11.352 1 88.19 460 ASP A N 1
ATOM 3509 C CA . ASP A 1 460 ? -3.232 29.375 -11.438 1 88.19 460 ASP A CA 1
ATOM 3510 C C . ASP A 1 460 ? -2.014 28.938 -12.258 1 88.19 460 ASP A C 1
ATOM 3512 O O . ASP A 1 460 ? -1.109 29.734 -12.5 1 88.19 460 ASP A O 1
ATOM 3516 N N . LEU A 1 461 ? -1.983 27.688 -12.641 1 86.94 461 LEU A N 1
ATOM 3517 C CA . LEU A 1 461 ? -0.841 27.203 -13.398 1 86.94 461 LEU A CA 1
ATOM 3518 C C . LEU A 1 461 ? -0.803 27.828 -14.789 1 86.94 461 LEU A C 1
ATOM 3520 O O . LEU A 1 461 ? -1.843 27.969 -15.438 1 86.94 461 LEU A O 1
ATOM 3524 N N . PRO A 1 462 ? 0.443 28.109 -15.141 1 80.5 462 PRO A N 1
ATOM 3525 C CA . PRO A 1 462 ? 0.552 28.562 -16.531 1 80.5 462 PRO A CA 1
ATOM 3526 C C . PRO A 1 462 ? 0.133 27.484 -17.531 1 80.5 462 PRO A C 1
ATOM 3528 O O . PRO A 1 462 ? 0.468 26.312 -17.359 1 80.5 462 PRO A O 1
ATOM 3531 N N . GLY A 1 463 ? -0.732 27.781 -18.484 1 77.62 463 GLY A N 1
ATOM 3532 C CA . GLY A 1 463 ? -1.166 26.844 -19.5 1 77.62 463 GLY A CA 1
ATOM 3533 C C . GLY A 1 463 ? -2.393 26.047 -19.109 1 77.62 463 GLY A C 1
ATOM 3534 O O . GLY A 1 463 ? -2.797 25.125 -19.812 1 77.62 463 GLY A O 1
ATOM 3535 N N . TYR A 1 464 ? -2.822 26.344 -17.906 1 82.56 464 TYR A N 1
ATOM 3536 C CA . TYR A 1 464 ? -4.004 25.656 -17.406 1 82.56 464 TYR A CA 1
ATOM 3537 C C . TYR A 1 464 ? -5.098 25.609 -18.469 1 82.56 464 TYR A C 1
ATOM 3539 O O . TYR A 1 464 ? -5.621 24.531 -18.797 1 82.56 464 TYR A O 1
ATOM 3547 N N . ALA A 1 465 ? -5.406 26.703 -19.016 1 80.69 465 ALA A N 1
ATOM 3548 C CA . ALA A 1 465 ? -6.484 26.797 -20 1 80.69 465 ALA A CA 1
ATOM 3549 C C . ALA A 1 465 ? -6.195 25.922 -21.219 1 80.69 465 ALA A C 1
ATOM 3551 O O . ALA A 1 465 ? -7.078 25.219 -21.703 1 80.69 465 ALA A O 1
ATOM 3552 N N . GLN A 1 466 ? -4.977 25.922 -21.625 1 80.69 466 GLN A N 1
ATOM 3553 C CA . GLN A 1 466 ? -4.574 25.109 -22.766 1 80.69 466 GLN A CA 1
ATOM 3554 C C . GLN A 1 466 ? -4.641 23.625 -22.438 1 80.69 466 GLN A C 1
ATOM 3556 O O . GLN A 1 466 ? -5.117 22.828 -23.25 1 80.69 466 GLN A O 1
ATOM 3561 N N . ALA A 1 467 ? -4.184 23.328 -21.297 1 79.75 467 ALA A N 1
ATOM 3562 C CA . ALA A 1 467 ? -4.18 21.922 -20.891 1 79.75 467 ALA A CA 1
ATOM 3563 C C . ALA A 1 467 ? -5.605 21.375 -20.766 1 79.75 467 ALA A C 1
ATOM 3565 O O . ALA A 1 467 ? -5.895 20.266 -21.219 1 79.75 467 ALA A O 1
ATOM 3566 N N . MET A 1 468 ? -6.469 22.203 -20.281 1 82.06 468 MET A N 1
ATOM 3567 C CA . MET A 1 468 ? -7.828 21.766 -19.984 1 82.06 468 MET A CA 1
ATOM 3568 C C . MET A 1 468 ? -8.656 21.688 -21.266 1 82.06 468 MET A C 1
ATOM 3570 O O . MET A 1 468 ? -9.719 21.062 -21.281 1 82.06 468 MET A O 1
ATOM 3574 N N . SER A 1 469 ? -8.227 22.281 -22.281 1 78.19 469 SER A N 1
ATOM 3575 C CA . SER A 1 469 ? -8.906 22.156 -23.578 1 78.19 469 SER A CA 1
ATOM 3576 C C . SER A 1 469 ? -8.758 20.766 -24.156 1 78.19 469 SER A C 1
ATOM 3578 O O . SER A 1 469 ? -9.539 20.359 -25.016 1 78.19 469 SER A O 1
ATOM 3580 N N . GLY A 1 470 ? -7.836 20.078 -23.672 1 72.56 470 GLY A N 1
ATOM 3581 C CA . GLY A 1 470 ? -7.543 18.75 -24.188 1 72.56 470 GLY A CA 1
ATOM 3582 C C . GLY A 1 470 ? -8.43 17.672 -23.594 1 72.56 470 GLY A C 1
ATOM 3583 O O . GLY A 1 470 ? -8.414 16.531 -24.047 1 72.56 470 GLY A O 1
ATOM 3584 N N . GLY A 1 471 ? -9.148 18.062 -22.562 1 79.06 471 GLY A N 1
ATOM 3585 C CA . GLY A 1 471 ? -10.016 17.062 -21.969 1 79.06 471 GLY A CA 1
ATOM 3586 C C . GLY A 1 471 ? -10.258 17.281 -20.484 1 79.06 471 GLY A C 1
ATOM 3587 O O . GLY A 1 471 ? -10.086 18.406 -19.984 1 79.06 471 GLY A O 1
ATOM 3588 N N . ARG A 1 472 ? -10.75 16.219 -19.922 1 84.06 472 ARG A N 1
ATOM 3589 C CA . ARG A 1 472 ? -11.008 16.281 -18.484 1 84.06 472 ARG A CA 1
ATOM 3590 C C . ARG A 1 472 ? -9.703 16.25 -17.703 1 84.06 472 ARG A C 1
ATOM 3592 O O . ARG A 1 472 ? -8.664 15.852 -18.219 1 84.06 472 ARG A O 1
ATOM 3599 N N . LEU A 1 473 ? -9.758 16.734 -16.531 1 85.38 473 LEU A N 1
ATOM 3600 C CA . LEU A 1 473 ? -8.562 16.922 -15.711 1 85.38 473 LEU A CA 1
ATOM 3601 C C . LEU A 1 473 ? -7.762 15.633 -15.594 1 85.38 473 LEU A C 1
ATOM 3603 O O . LEU A 1 473 ? -6.531 15.648 -15.703 1 85.38 473 LEU A O 1
ATOM 3607 N N . GLY A 1 474 ? -8.469 14.547 -15.414 1 84.25 474 GLY A N 1
ATOM 3608 C CA . GLY A 1 474 ? -7.777 13.273 -15.312 1 84.25 474 GLY A CA 1
ATOM 3609 C C . GLY A 1 474 ? -6.949 12.945 -16.547 1 84.25 474 GLY A C 1
ATOM 3610 O O . GLY A 1 474 ? -5.82 12.461 -16.422 1 84.25 474 GLY A O 1
ATOM 3611 N N . ALA A 1 475 ? -7.496 13.188 -17.641 1 81.25 475 ALA A N 1
ATOM 3612 C CA . ALA A 1 475 ? -6.793 12.953 -18.891 1 81.25 475 ALA A CA 1
ATOM 3613 C C . ALA A 1 475 ? -5.594 13.883 -19.047 1 81.25 475 ALA A C 1
ATOM 3615 O O . ALA A 1 475 ? -4.523 13.461 -19.484 1 81.25 475 ALA A O 1
ATOM 3616 N N . VAL A 1 476 ? -5.824 15.102 -18.656 1 81.19 476 VAL A N 1
ATOM 3617 C CA . VAL A 1 476 ? -4.773 16.109 -18.734 1 81.19 476 VAL A CA 1
ATOM 3618 C C . VAL A 1 476 ? -3.598 15.703 -17.859 1 81.19 476 VAL A C 1
ATOM 3620 O O . VAL A 1 476 ? -2.441 15.781 -18.266 1 81.19 476 VAL A O 1
ATOM 3623 N N . VAL A 1 477 ? -3.885 15.242 -16.734 1 80.81 477 VAL A N 1
ATOM 3624 C CA . VAL A 1 477 ? -2.863 14.82 -15.781 1 80.81 477 VAL A CA 1
ATOM 3625 C C . VAL A 1 477 ? -2.168 13.562 -16.297 1 80.81 477 VAL A C 1
ATOM 3627 O O . VAL A 1 477 ? -0.946 13.43 -16.172 1 80.81 477 VAL A O 1
ATOM 3630 N N . THR A 1 478 ? -2.928 12.711 -16.844 1 78 478 THR A N 1
ATOM 3631 C CA . THR A 1 478 ? -2.389 11.453 -17.359 1 78 478 THR A CA 1
ATOM 3632 C C . THR A 1 478 ? -1.37 11.719 -18.469 1 78 478 THR A C 1
ATOM 3634 O O . THR A 1 478 ? -0.358 11.016 -18.562 1 78 478 THR A O 1
ATOM 3637 N N . SER A 1 479 ? -1.634 12.711 -19.172 1 76.5 479 SER A N 1
ATOM 3638 C CA . SER A 1 479 ? -0.76 13.023 -20.297 1 76.5 479 SER A CA 1
ATOM 3639 C C . SER A 1 479 ? 0.497 13.758 -19.844 1 76.5 479 SER A C 1
ATOM 3641 O O . SER A 1 479 ? 1.465 13.875 -20.594 1 76.5 479 SER A O 1
ATOM 3643 N N . GLY A 1 480 ? 0.458 14.211 -18.641 1 74.81 480 GLY A N 1
ATOM 3644 C CA . GLY A 1 480 ? 1.569 15 -18.125 1 74.81 480 GLY A CA 1
ATOM 3645 C C . GLY A 1 480 ? 1.547 16.438 -18.594 1 74.81 480 GLY A C 1
ATOM 3646 O O . GLY A 1 480 ? 2.51 17.188 -18.391 1 74.81 480 GLY A O 1
ATOM 3647 N N . ALA A 1 481 ? 0.5 16.812 -19.172 1 73.88 481 ALA A N 1
ATOM 3648 C CA . ALA A 1 481 ? 0.399 18.109 -19.828 1 73.88 481 ALA A CA 1
ATOM 3649 C C . ALA A 1 481 ? 0.454 19.234 -18.797 1 73.88 481 ALA A C 1
ATOM 3651 O O . ALA A 1 481 ? 0.95 20.328 -19.094 1 73.88 481 ALA A O 1
ATOM 3652 N N . LEU A 1 482 ? -0.043 18.984 -17.672 1 73.88 482 LEU A N 1
ATOM 3653 C CA . LEU A 1 482 ? -0.085 20.031 -16.656 1 73.88 482 LEU A CA 1
ATOM 3654 C C . LEU A 1 482 ? 1.321 20.391 -16.172 1 73.88 482 LEU A C 1
ATOM 3656 O O . LEU A 1 482 ? 1.664 21.562 -16.047 1 73.88 482 LEU A O 1
ATOM 3660 N N . GLU A 1 483 ? 2.076 19.375 -15.945 1 71.25 483 GLU A N 1
ATOM 3661 C CA . GLU A 1 483 ? 3.432 19.578 -15.438 1 71.25 483 GLU A CA 1
ATOM 3662 C C . GLU A 1 483 ? 4.34 20.156 -16.516 1 71.25 483 GLU A C 1
ATOM 3664 O O . GLU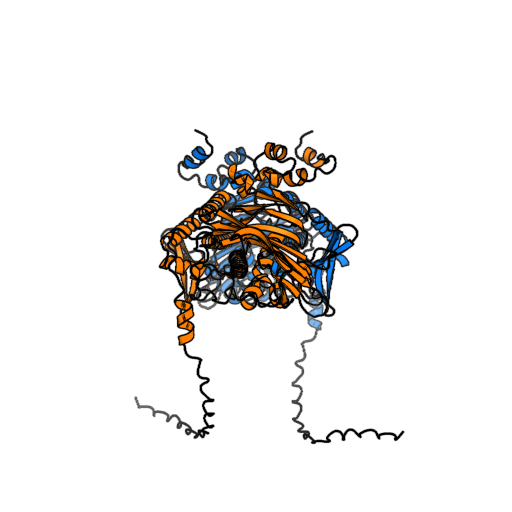 A 1 483 ? 5.238 20.953 -16.234 1 71.25 483 GLU A O 1
ATOM 3669 N N . GLU A 1 484 ? 4.035 19.75 -17.703 1 69.81 484 GLU A N 1
ATOM 3670 C CA . GLU A 1 484 ? 4.789 20.297 -18.828 1 69.81 484 GLU A CA 1
ATOM 3671 C C . GLU A 1 484 ? 4.469 21.781 -19.031 1 69.81 484 GLU A C 1
ATOM 3673 O O . GLU A 1 484 ? 5.355 22.562 -19.359 1 69.81 484 GLU A O 1
ATOM 3678 N N . ALA A 1 485 ? 3.236 21.984 -18.875 1 65.25 485 ALA A N 1
ATOM 3679 C CA . ALA A 1 485 ? 2.795 23.375 -19.078 1 65.25 485 ALA A CA 1
ATOM 3680 C C . ALA A 1 485 ? 3.381 24.297 -18.016 1 65.25 485 ALA A C 1
ATOM 3682 O O . ALA A 1 485 ? 3.625 25.469 -18.281 1 65.25 485 ALA A O 1
ATOM 3683 N N . ALA A 1 486 ? 3.504 23.719 -16.891 1 62.97 486 ALA A N 1
ATOM 3684 C CA . ALA A 1 486 ? 4.027 24.531 -15.805 1 62.97 486 ALA A CA 1
ATOM 3685 C C . ALA A 1 486 ? 5.488 24.906 -16.047 1 62.97 486 ALA A C 1
ATOM 3687 O O . ALA A 1 486 ? 5.988 25.875 -15.484 1 62.97 486 ALA A O 1
ATOM 3688 N N . HIS A 1 487 ? 6.25 24.094 -16.75 1 59.81 487 HIS A N 1
ATOM 3689 C CA . HIS A 1 487 ? 7.605 24.422 -17.172 1 59.81 487 HIS A CA 1
ATOM 3690 C C . HIS A 1 487 ? 7.789 24.219 -18.672 1 59.81 487 HIS A C 1
ATOM 3692 O O . HIS A 1 487 ? 8.266 23.172 -19.094 1 59.81 487 HIS A O 1
ATOM 3698 N N . PRO A 1 488 ? 7.18 25.203 -19.406 1 48.12 488 PRO A N 1
ATOM 3699 C CA . PRO A 1 488 ? 7.359 25.062 -20.844 1 48.12 488 PRO A CA 1
ATOM 3700 C C . PRO A 1 488 ? 8.82 24.875 -21.25 1 48.12 488 PRO A C 1
ATOM 3702 O O . PRO A 1 488 ? 9.648 25.75 -20.984 1 48.12 488 PRO A O 1
ATOM 3705 N N . GLY A 1 489 ? 9.461 23.812 -20.75 1 42.44 489 GLY A N 1
ATOM 3706 C CA . GLY A 1 489 ? 10.797 23.75 -21.328 1 42.44 489 GLY A CA 1
ATOM 3707 C C . GLY A 1 489 ? 10.828 24.125 -22.797 1 42.44 489 GLY A C 1
ATOM 3708 O O . GLY A 1 489 ? 9.781 24.359 -23.406 1 42.44 489 GLY A O 1
ATOM 3709 N N . PRO A 1 490 ? 12.141 24.297 -23.438 1 37.12 490 PRO A N 1
ATOM 3710 C CA . PRO A 1 490 ? 12.141 24.516 -24.891 1 37.12 490 PRO A CA 1
ATOM 3711 C C . PRO A 1 490 ? 11.117 23.641 -25.609 1 37.12 490 PRO A C 1
ATOM 3713 O O . PRO A 1 490 ? 10.586 22.688 -25.031 1 37.12 490 PRO A O 1
ATOM 3716 N N . ASP A 1 491 ? 10.938 23.75 -27.047 1 33.59 491 ASP A N 1
ATOM 3717 C CA . ASP A 1 491 ? 9.992 23.078 -27.938 1 33.59 491 ASP A CA 1
ATOM 3718 C C . ASP A 1 491 ? 9.836 21.609 -27.562 1 33.59 491 ASP A C 1
ATOM 3720 O O . ASP A 1 491 ? 10.805 20.844 -27.625 1 33.59 491 ASP A O 1
ATOM 3724 N N . PRO A 1 492 ? 9.211 21.359 -26.734 1 36.78 492 PRO A N 1
ATOM 3725 C CA . PRO A 1 492 ? 9.062 19.938 -26.438 1 36.78 492 PRO A CA 1
ATOM 3726 C C . PRO A 1 492 ? 8.891 19.094 -27.703 1 36.78 492 PRO A C 1
ATOM 3728 O O . PRO A 1 492 ? 8.086 19.438 -28.578 1 36.78 492 PRO A O 1
ATOM 3731 N N . ASP A 1 493 ? 10.016 18.625 -28.281 1 33.06 493 ASP A N 1
ATOM 3732 C CA . ASP A 1 493 ? 9.914 17.75 -29.438 1 33.06 493 ASP A CA 1
ATOM 3733 C C . ASP A 1 493 ? 8.891 16.641 -29.203 1 33.06 493 ASP A C 1
ATOM 3735 O O . ASP A 1 493 ? 9.133 15.711 -28.422 1 33.06 493 ASP A O 1
ATOM 3739 N N . TYR A 1 494 ? 7.77 17.016 -29.25 1 33.75 494 TYR A N 1
ATOM 3740 C CA . TYR A 1 494 ? 6.621 16.109 -29.266 1 33.75 494 TYR A CA 1
ATOM 3741 C C . TYR A 1 494 ? 6.703 15.156 -30.438 1 33.75 494 TYR A C 1
ATOM 3743 O O . TYR A 1 494 ? 5.703 14.531 -30.812 1 33.75 494 TYR A O 1
ATOM 3751 N N . SER A 1 495 ? 7.816 15.211 -31.078 1 34 495 SER A N 1
ATOM 3752 C CA . SER A 1 495 ? 7.949 14.406 -32.281 1 34 495 SER A CA 1
ATOM 3753 C C . SER A 1 495 ? 7.676 12.938 -32 1 34 495 SER A C 1
ATOM 3755 O O . SER A 1 495 ? 7 12.258 -32.781 1 34 495 SER A O 1
ATOM 3757 N N . GLU A 1 496 ? 8.188 12.586 -30.891 1 32.84 496 GLU A N 1
ATOM 3758 C CA . GLU A 1 496 ? 8.016 11.148 -30.703 1 32.84 496 GLU A CA 1
ATOM 3759 C C . GLU A 1 496 ? 6.594 10.812 -30.266 1 32.84 496 GLU A C 1
ATOM 3761 O O . GLU A 1 496 ? 6.016 9.82 -30.719 1 32.84 496 GLU A O 1
ATOM 3766 N N . PHE A 1 497 ? 5.953 11.609 -29.5 1 32 497 PHE A N 1
ATOM 3767 C CA . PHE A 1 497 ? 4.547 11.383 -29.172 1 32 497 PHE A CA 1
ATOM 3768 C C . PHE A 1 497 ? 3.662 11.648 -30.391 1 32 497 PHE A C 1
ATOM 3770 O O . PHE A 1 497 ? 2.771 10.852 -30.703 1 32 497 PHE A O 1
ATOM 3777 N N . LEU A 1 498 ? 3.906 12.625 -31.141 1 33.34 498 LEU A N 1
ATOM 3778 C CA . LEU A 1 498 ? 3.211 12.898 -32.375 1 33.34 498 LEU A CA 1
ATOM 3779 C C . LEU A 1 498 ? 3.426 11.773 -33.375 1 33.34 498 LEU A C 1
ATOM 3781 O O . LEU A 1 498 ? 2.518 11.43 -34.156 1 33.34 498 LEU A O 1
ATOM 3785 N N . SER A 1 499 ? 4.621 11.219 -33.469 1 35.53 499 SER A N 1
ATOM 3786 C CA . SER A 1 499 ? 4.875 10.062 -34.312 1 35.53 499 SER A CA 1
ATOM 3787 C C . SER A 1 499 ? 4.074 8.852 -33.875 1 35.53 499 SER A C 1
ATOM 3789 O O . SER A 1 499 ? 3.609 8.062 -34.688 1 35.53 499 SER A O 1
ATOM 3791 N N . LEU A 1 500 ? 3.922 8.766 -32.594 1 31.25 500 LEU A N 1
ATOM 3792 C CA . LEU A 1 500 ? 3.219 7.594 -32.094 1 31.25 500 LEU A CA 1
ATOM 3793 C C . LEU A 1 500 ? 1.71 7.758 -32.219 1 31.25 500 LEU A C 1
ATOM 3795 O O . LEU A 1 500 ? 0.989 6.781 -32.438 1 31.25 500 LEU A O 1
ATOM 3799 N N . ILE A 1 501 ? 1.184 9.023 -32.094 1 36.72 501 ILE A N 1
ATOM 3800 C CA . ILE A 1 501 ? -0.24 9.211 -32.344 1 36.72 501 ILE A CA 1
ATOM 3801 C C . ILE A 1 501 ? -0.461 9.484 -33.844 1 36.72 501 ILE A C 1
ATOM 3803 O O . ILE A 1 501 ? -1.593 9.719 -34.25 1 36.72 501 ILE A O 1
ATOM 3807 N N . GLY A 1 502 ? 0.237 9.062 -34.656 1 31.62 502 GLY A N 1
ATOM 3808 C CA . GLY A 1 502 ? 0.087 9.211 -36.094 1 31.62 502 GLY A CA 1
ATOM 3809 C C . GLY A 1 502 ? -0.165 10.648 -36.5 1 31.62 502 GLY A C 1
ATOM 3810 O O . GLY A 1 502 ? -0.708 10.891 -37.594 1 31.62 502 GLY A O 1
ATOM 3811 N N . ALA A 1 503 ? -0.045 11.578 -35.781 1 28.36 503 ALA A N 1
ATOM 3812 C CA . ALA A 1 503 ? -0.289 12.914 -36.312 1 28.36 503 ALA A CA 1
ATOM 3813 C C . ALA A 1 503 ? 0.917 13.422 -37.094 1 28.36 503 ALA A C 1
ATOM 3815 O O . ALA A 1 503 ? 1.978 13.68 -36.531 1 28.36 503 ALA A O 1
ATOM 3816 N N . GLN A 1 504 ? 1.272 12.945 -38.188 1 29.45 504 GLN A N 1
ATOM 3817 C CA . GLN A 1 504 ? 1.92 13.781 -39.188 1 29.45 504 GLN A CA 1
ATOM 3818 C C . GLN A 1 504 ? 1.095 15.031 -39.469 1 29.45 504 GLN A C 1
ATOM 3820 O O . GLN A 1 504 ? -0.129 14.961 -39.625 1 29.45 504 GLN A O 1
ATOM 3825 N N . MET B 1 1 ? 60.562 24.859 43.156 1 22.89 1 MET B N 1
ATOM 3826 C CA . MET B 1 1 ? 59.156 24.438 43.25 1 22.89 1 MET B CA 1
ATOM 3827 C C . MET B 1 1 ? 59.062 22.938 43.531 1 22.89 1 MET B C 1
ATOM 3829 O O . MET B 1 1 ? 59.625 22.125 42.781 1 22.89 1 MET B O 1
ATOM 3833 N N . PRO B 1 2 ? 59.031 22.594 44.781 1 21.86 2 PRO B N 1
ATOM 3834 C CA . PRO B 1 2 ? 59.219 21.234 45.312 1 21.86 2 PRO B CA 1
ATOM 3835 C C . PRO B 1 2 ? 58.156 20.266 44.781 1 21.86 2 PRO B C 1
ATOM 3837 O O . PRO B 1 2 ? 57.094 20.688 44.375 1 21.86 2 PRO B O 1
ATOM 3840 N N . ARG B 1 3 ? 58.594 19.031 44.5 1 22.53 3 ARG B N 1
ATOM 3841 C CA . ARG B 1 3 ? 58.344 17.781 43.781 1 22.53 3 ARG B CA 1
ATOM 3842 C C . ARG B 1 3 ? 57.312 16.938 44.5 1 22.53 3 ARG B C 1
ATOM 3844 O O . ARG B 1 3 ? 57.562 16.422 45.594 1 22.53 3 ARG B O 1
ATOM 3851 N N . ILE B 1 4 ? 56.156 17.672 44.688 1 24.62 4 ILE B N 1
ATOM 3852 C CA . ILE B 1 4 ? 55.188 17.062 45.594 1 24.62 4 ILE B CA 1
ATOM 3853 C C . ILE B 1 4 ? 55.062 15.57 45.281 1 24.62 4 ILE B C 1
ATOM 3855 O O . ILE B 1 4 ? 55.031 15.18 44.094 1 24.62 4 ILE B O 1
ATOM 3859 N N . ARG B 1 5 ? 55.094 14.859 46.281 1 23.39 5 ARG B N 1
ATOM 3860 C CA . ARG B 1 5 ? 55.25 13.461 46.656 1 23.39 5 ARG B CA 1
ATOM 3861 C C . ARG B 1 5 ? 54.125 12.594 46.125 1 23.39 5 ARG B C 1
ATOM 3863 O O . ARG B 1 5 ? 52.938 12.961 46.25 1 23.39 5 ARG B O 1
ATOM 3870 N N . PRO B 1 6 ? 54.375 11.633 45.25 1 24.23 6 PRO B N 1
ATOM 3871 C CA . PRO B 1 6 ? 53.656 10.781 44.312 1 24.23 6 PRO B CA 1
ATOM 3872 C C . PRO B 1 6 ? 52.75 9.766 45 1 24.23 6 PRO B C 1
ATOM 3874 O O . PRO B 1 6 ? 53.188 9.039 45.906 1 24.23 6 PRO B O 1
ATOM 3877 N N . VAL B 1 7 ? 51.594 10.359 45.531 1 25.98 7 VAL B N 1
ATOM 3878 C CA . VAL B 1 7 ? 50.75 9.609 46.469 1 25.98 7 VAL B CA 1
ATOM 3879 C C . VAL B 1 7 ? 50.594 8.172 45.969 1 25.98 7 VAL B C 1
ATOM 3881 O O . VAL B 1 7 ? 50.344 7.945 44.781 1 25.98 7 VAL B O 1
ATOM 3884 N N . GLN B 1 8 ? 51.094 7.293 46.625 1 21.81 8 GLN B N 1
ATOM 3885 C CA . GLN B 1 8 ? 51.375 5.871 46.531 1 21.81 8 GLN B CA 1
ATOM 3886 C C . GLN B 1 8 ? 50.094 5.039 46.438 1 21.81 8 GLN B C 1
ATOM 3888 O O . GLN B 1 8 ? 49.219 5.117 47.281 1 21.81 8 GLN B O 1
ATOM 3893 N N . HIS B 1 9 ? 49.469 4.992 45.281 1 24.73 9 HIS B N 1
ATOM 3894 C CA . HIS B 1 9 ? 48.188 4.363 44.969 1 24.73 9 HIS B CA 1
ATOM 3895 C C . HIS B 1 9 ? 48.156 2.92 45.438 1 24.73 9 HIS B C 1
ATOM 3897 O O . HIS B 1 9 ? 49.125 2.184 45.312 1 24.73 9 HIS B O 1
ATOM 3903 N N . PRO B 1 10 ? 47.469 2.785 46.531 1 26.02 10 PRO B N 1
ATOM 3904 C CA . PRO B 1 10 ? 47.531 1.533 47.312 1 26.02 10 PRO B CA 1
ATOM 3905 C C . PRO B 1 10 ? 47.438 0.297 46.406 1 26.02 10 PRO B C 1
ATOM 3907 O O . PRO B 1 10 ? 46.906 0.37 45.312 1 26.02 10 PRO B O 1
ATOM 3910 N N . PRO B 1 11 ? 48.094 -0.724 46.75 1 21.14 11 PRO B N 1
ATOM 3911 C CA . PRO B 1 11 ? 48.531 -1.947 46.062 1 21.14 11 PRO B CA 1
ATOM 3912 C C . PRO B 1 11 ? 47.344 -2.785 45.594 1 21.14 11 PRO B C 1
ATOM 3914 O O . PRO B 1 11 ? 46.219 -2.621 46.094 1 21.14 11 PRO B O 1
ATOM 3917 N N . ALA B 1 12 ? 47.406 -3.486 44.531 1 25.28 12 ALA B N 1
ATOM 3918 C CA . ALA B 1 12 ? 46.719 -4.258 43.5 1 25.28 12 ALA B CA 1
ATOM 3919 C C . ALA B 1 12 ? 46.125 -5.531 44.062 1 25.28 12 ALA B C 1
ATOM 3921 O O . ALA B 1 12 ? 46.812 -6.348 44.688 1 25.28 12 ALA B O 1
ATOM 3922 N N . PRO B 1 13 ? 45 -5.27 44.75 1 24.12 13 PRO B N 1
ATOM 3923 C CA . PRO B 1 13 ? 44.656 -6.426 45.594 1 24.12 13 PRO B CA 1
ATOM 3924 C C . PRO B 1 13 ? 44.875 -7.754 44.875 1 24.12 13 PRO B C 1
ATOM 3926 O O . PRO B 1 13 ? 44.875 -7.801 43.625 1 24.12 13 PRO B O 1
ATOM 3929 N N . PRO B 1 14 ? 45.219 -8.695 45.562 1 20.06 14 PRO B N 1
ATOM 3930 C CA . PRO B 1 14 ? 45.844 -9.977 45.188 1 20.06 14 PRO B CA 1
ATOM 3931 C C . PRO B 1 14 ? 44.906 -10.812 44.281 1 20.06 14 PRO B C 1
ATOM 3933 O O . PRO B 1 14 ? 43.688 -10.586 44.25 1 20.06 14 PRO B O 1
ATOM 3936 N N . SER B 1 15 ? 45.375 -11.523 43.344 1 21.61 15 SER B N 1
ATOM 3937 C CA . SER B 1 15 ? 45.125 -12.367 42.188 1 21.61 15 SER B CA 1
ATOM 3938 C C . SER B 1 15 ? 44.375 -13.641 42.562 1 21.61 15 SER B C 1
ATOM 3940 O O . SER B 1 15 ? 44.281 -14.578 41.781 1 21.61 15 SER B O 1
ATOM 3942 N N . THR B 1 16 ? 43.375 -13.414 43.438 1 21.52 16 THR B N 1
ATOM 3943 C CA . THR B 1 16 ? 42.875 -14.664 44 1 21.52 16 THR B CA 1
ATOM 3944 C C . THR B 1 16 ? 42.75 -15.742 42.938 1 21.52 16 THR B C 1
ATOM 3946 O O . THR B 1 16 ? 42.375 -15.445 41.781 1 21.52 16 THR B O 1
ATOM 3949 N N . PHE B 1 17 ? 43.188 -16.891 43.188 1 21 17 PHE B N 1
ATOM 3950 C CA . PHE B 1 17 ? 43.625 -18.125 42.531 1 21 17 PHE B CA 1
ATOM 3951 C C . PHE B 1 17 ? 42.406 -18.891 42 1 21 17 PHE B C 1
ATOM 3953 O O . PHE B 1 17 ? 41.625 -19.422 42.75 1 21 17 PHE B O 1
ATOM 3960 N N . TYR B 1 18 ? 41.562 -18.25 41.344 1 21.2 18 TYR B N 1
ATOM 3961 C CA . TYR B 1 18 ? 40.375 -19.016 41 1 21.2 18 TYR B CA 1
ATOM 3962 C C . TYR B 1 18 ? 40.719 -20.359 40.406 1 21.2 18 TYR B C 1
ATOM 3964 O O . TYR B 1 18 ? 41.562 -20.453 39.5 1 21.2 18 TYR B O 1
ATOM 3972 N N . THR B 1 19 ? 40.656 -21.312 41.219 1 20.23 19 THR B N 1
ATOM 3973 C CA . THR B 1 19 ? 41 -22.719 41 1 20.23 19 THR B CA 1
ATOM 3974 C C . THR B 1 19 ? 40.375 -23.234 39.719 1 20.23 19 THR B C 1
ATOM 3976 O O . THR B 1 19 ? 39.25 -22.859 39.375 1 20.23 19 THR B O 1
ATOM 3979 N N . ASP B 1 20 ? 41.062 -23.719 38.844 1 21.08 20 ASP B N 1
ATOM 3980 C CA . ASP B 1 20 ? 41.031 -24.188 37.469 1 21.08 20 ASP B CA 1
ATOM 3981 C C . ASP B 1 20 ? 40.156 -25.422 37.344 1 21.08 20 ASP B C 1
ATOM 3983 O O . ASP B 1 20 ? 40.594 -26.547 37.594 1 21.08 20 ASP B O 1
ATOM 3987 N N . SER B 1 21 ? 39.094 -25.5 38.094 1 22.45 21 SER B N 1
ATOM 3988 C CA . SER B 1 21 ? 38.594 -26.859 38.094 1 22.45 21 SER B CA 1
ATOM 3989 C C . SER B 1 21 ? 38.406 -27.375 36.688 1 22.45 21 SER B C 1
ATOM 3991 O O . SER B 1 21 ? 37.688 -26.766 35.875 1 22.45 21 SER B O 1
ATOM 3993 N N . ARG B 1 22 ? 39.219 -28.203 36.219 1 24.44 22 ARG B N 1
ATOM 3994 C CA . ARG B 1 22 ? 39.438 -28.844 34.938 1 24.44 22 ARG B CA 1
ATOM 3995 C C . ARG B 1 22 ? 38.25 -29.734 34.562 1 24.44 22 ARG B C 1
ATOM 3997 O O . ARG B 1 22 ? 38.031 -30.766 35.219 1 24.44 22 ARG B O 1
ATOM 4004 N N . THR B 1 23 ? 37.156 -29.25 34.594 1 25.75 23 THR B N 1
ATOM 4005 C CA . THR B 1 23 ? 36.094 -30.234 34.375 1 25.75 23 THR B CA 1
ATOM 4006 C C . THR B 1 23 ? 36.438 -31.141 33.188 1 25.75 23 THR B C 1
ATOM 4008 O O . THR B 1 23 ? 36.969 -30.656 32.188 1 25.75 23 THR B O 1
ATOM 4011 N N . PRO B 1 24 ? 36.5 -32.344 33.375 1 23.5 24 PRO B N 1
ATOM 4012 C CA . PRO B 1 24 ? 37.031 -33.281 32.406 1 23.5 24 PRO B CA 1
ATOM 4013 C C . PRO B 1 24 ? 36.375 -33.188 31.047 1 23.5 24 PRO B C 1
ATOM 4015 O O . PRO B 1 24 ? 35.25 -32.719 30.938 1 23.5 24 PRO B O 1
ATOM 4018 N N . SER B 1 25 ? 37.094 -33.031 30.062 1 23.98 25 SER B N 1
ATOM 4019 C CA . SER B 1 25 ? 36.75 -32.844 28.656 1 23.98 25 SER B CA 1
ATOM 4020 C C . SER B 1 25 ? 35.906 -34.031 28.141 1 23.98 25 SER B C 1
ATOM 4022 O O . SER B 1 25 ? 36.25 -35.188 28.359 1 23.98 25 SER B O 1
ATOM 4024 N N . PRO B 1 26 ? 34.625 -33.875 28.219 1 25.66 26 PRO B N 1
ATOM 4025 C CA . PRO B 1 26 ? 33.844 -35.062 27.828 1 25.66 26 PRO B CA 1
ATOM 4026 C C . PRO B 1 26 ? 34.406 -35.781 26.625 1 25.66 26 PRO B C 1
ATOM 4028 O O . PRO B 1 26 ? 35.156 -35.188 25.828 1 25.66 26 PRO B O 1
ATOM 4031 N N . SER B 1 27 ? 34.625 -37.031 26.75 1 24.2 27 SER B N 1
ATOM 4032 C CA . SER B 1 27 ? 35.25 -37.906 25.766 1 24.2 27 SER B CA 1
ATOM 4033 C C . SER B 1 27 ? 34.625 -37.719 24.391 1 24.2 27 SER B C 1
ATOM 4035 O O . SER B 1 27 ? 33.406 -37.531 24.281 1 24.2 27 SER B O 1
ATOM 4037 N N . PRO B 1 28 ? 35.406 -37.406 23.406 1 27.39 28 PRO B N 1
ATOM 4038 C CA . PRO B 1 28 ? 34.938 -37.062 22.062 1 27.39 28 PRO B CA 1
ATOM 4039 C C . PRO B 1 28 ? 34.062 -38.156 21.469 1 27.39 28 PRO B C 1
ATOM 4041 O O . PRO B 1 28 ? 34.375 -39.344 21.578 1 27.39 28 PRO B O 1
ATOM 4044 N N . GLY B 1 29 ? 32.781 -38.125 21.812 1 26.16 29 GLY B N 1
ATOM 4045 C CA . GLY B 1 29 ? 31.953 -39.219 21.328 1 26.16 29 GLY B CA 1
ATOM 4046 C C . GLY B 1 29 ? 32.344 -39.688 19.938 1 26.16 29 GLY B C 1
ATOM 4047 O O . GLY B 1 29 ? 33.062 -39 19.219 1 26.16 29 GLY B O 1
ATOM 4048 N N . PRO B 1 30 ? 32.188 -41 19.703 1 26.73 30 PRO B N 1
ATOM 4049 C CA . PRO B 1 30 ? 32.719 -41.594 18.5 1 26.73 30 PRO B CA 1
ATOM 4050 C C . PRO B 1 30 ? 32.406 -40.812 17.234 1 26.73 30 PRO B C 1
ATOM 4052 O O . PRO B 1 30 ? 31.406 -40.062 17.188 1 26.73 30 PRO B O 1
ATOM 4055 N N . HIS B 1 31 ? 33.438 -40.375 16.516 1 26.16 31 HIS B N 1
ATOM 4056 C CA . HIS B 1 31 ? 33.406 -39.719 15.219 1 26.16 31 HIS B CA 1
ATOM 4057 C C . HIS B 1 31 ? 32.438 -40.438 14.281 1 26.16 31 HIS B C 1
ATOM 4059 O O . HIS B 1 31 ? 32.531 -41.625 14.039 1 26.16 31 HIS B O 1
ATOM 4065 N N . LEU B 1 32 ? 31.125 -40.125 14.57 1 27.3 32 LEU B N 1
ATOM 4066 C CA . LEU B 1 32 ? 30.266 -40.688 13.547 1 27.3 32 LEU B CA 1
ATOM 4067 C C . LEU B 1 32 ? 30.891 -40.562 12.164 1 27.3 32 LEU B C 1
ATOM 4069 O O . LEU B 1 32 ? 31.219 -39.438 11.742 1 27.3 32 LEU B O 1
ATOM 4073 N N . GLU B 1 33 ? 31.609 -41.562 11.805 1 25.27 33 GLU B N 1
ATOM 4074 C CA . GLU B 1 33 ? 32.188 -41.594 10.461 1 25.27 33 GLU B CA 1
ATOM 4075 C C . GLU B 1 33 ? 31.172 -41.125 9.422 1 25.27 33 GLU B C 1
ATOM 4077 O O . GLU B 1 33 ? 30.047 -41.625 9.352 1 25.27 33 GLU B O 1
ATOM 4082 N N . VAL B 1 34 ? 31.25 -39.781 9.188 1 28.25 34 VAL B N 1
ATOM 4083 C CA . VAL B 1 34 ? 30.5 -39.219 8.078 1 28.25 34 VAL B CA 1
ATOM 4084 C C . VAL B 1 34 ? 30.594 -40.156 6.863 1 28.25 34 VAL B C 1
ATOM 4086 O O . VAL B 1 34 ? 31.688 -40.594 6.496 1 28.25 34 VAL B O 1
ATOM 4089 N N . PRO B 1 35 ? 29.547 -40.844 6.656 1 26.56 35 PRO B N 1
ATOM 4090 C CA . PRO B 1 35 ? 29.656 -41.781 5.531 1 26.56 35 PRO B CA 1
ATOM 4091 C C . PRO B 1 35 ? 30.438 -41.188 4.355 1 26.56 35 PRO B C 1
ATOM 4093 O O . PRO B 1 35 ? 30.5 -39.969 4.211 1 26.56 35 PRO B O 1
ATOM 4096 N N . ASN B 1 36 ? 31.438 -41.875 3.812 1 24.83 36 ASN B N 1
ATOM 4097 C CA . ASN B 1 36 ? 32.375 -41.594 2.721 1 24.83 36 ASN B CA 1
ATOM 4098 C C . ASN B 1 36 ? 31.672 -40.906 1.559 1 24.83 36 ASN B C 1
ATOM 4100 O O . ASN B 1 36 ? 30.516 -41.188 1.247 1 24.83 36 ASN B O 1
ATOM 4104 N N . SER B 1 37 ? 32.281 -39.75 1.133 1 27.41 37 SER B N 1
ATOM 4105 C CA . SER B 1 37 ? 32.062 -38.812 0.047 1 27.41 37 SER B CA 1
ATOM 4106 C C . SER B 1 37 ? 31.828 -39.531 -1.279 1 27.41 37 SER B C 1
ATOM 4108 O O . SER B 1 37 ? 31.656 -38.875 -2.316 1 27.41 37 SER B O 1
ATOM 4110 N N . ARG B 1 38 ? 32.25 -40.812 -1.31 1 27.67 38 ARG B N 1
ATOM 4111 C CA . ARG B 1 38 ? 32.344 -41.469 -2.609 1 27.67 38 ARG B CA 1
ATOM 4112 C C . ARG B 1 38 ? 30.969 -41.625 -3.256 1 27.67 38 ARG B C 1
ATOM 4114 O O . ARG B 1 38 ? 30.859 -41.844 -4.461 1 27.67 38 ARG B O 1
ATOM 4121 N N . HIS B 1 39 ? 30.062 -41.906 -2.348 1 25.03 39 HIS B N 1
ATOM 4122 C CA . HIS B 1 39 ? 28.828 -42.25 -3.055 1 25.03 39 HIS B CA 1
ATOM 4123 C C . HIS B 1 39 ? 28.172 -41 -3.65 1 25.03 39 HIS B C 1
ATOM 4125 O O . HIS B 1 39 ? 27.141 -41.094 -4.309 1 25.03 39 HIS B O 1
ATOM 4131 N N . LEU B 1 40 ? 28.672 -39.812 -3.189 1 27.64 40 LEU B N 1
ATOM 4132 C CA . LEU B 1 40 ? 28.125 -38.594 -3.828 1 27.64 40 LEU B CA 1
ATOM 4133 C C . LEU B 1 40 ? 28.672 -38.469 -5.246 1 27.64 40 LEU B C 1
ATOM 4135 O O . LEU B 1 40 ? 28.25 -37.562 -5.988 1 27.64 40 LEU B O 1
ATOM 4139 N N . SER B 1 41 ? 29.875 -39.188 -5.543 1 27.84 41 SER B N 1
ATOM 4140 C CA . SER B 1 41 ? 30.547 -39.031 -6.828 1 27.84 41 SER B CA 1
ATOM 4141 C C . SER B 1 41 ? 29.672 -39.5 -7.977 1 27.84 41 SER B C 1
ATOM 4143 O O . SER B 1 41 ? 29.766 -39 -9.094 1 27.84 41 SER B O 1
ATOM 4145 N N . GLY B 1 42 ? 29.109 -40.719 -7.734 1 24.86 42 GLY B N 1
ATOM 4146 C CA . GLY B 1 42 ? 28.438 -41.312 -8.875 1 24.86 42 GLY B CA 1
ATOM 4147 C C . GLY B 1 42 ? 27.234 -40.531 -9.352 1 24.86 42 GLY B C 1
ATOM 4148 O O . GLY B 1 42 ? 26.75 -40.719 -10.461 1 24.86 42 GLY B O 1
ATOM 4149 N N . ILE B 1 43 ? 26.625 -39.844 -8.375 1 26.64 43 ILE B N 1
ATOM 4150 C CA . ILE B 1 43 ? 25.438 -39.125 -8.75 1 26.64 43 ILE B CA 1
ATOM 4151 C C . ILE B 1 43 ? 25.812 -37.875 -9.578 1 26.64 43 ILE B C 1
ATOM 4153 O O . ILE B 1 43 ? 25.031 -37.406 -10.398 1 26.64 43 ILE B O 1
ATOM 4157 N N . LEU B 1 44 ? 27.094 -37.406 -9.516 1 27.19 44 LEU B N 1
ATOM 4158 C CA . LEU B 1 44 ? 27.609 -36.281 -10.289 1 27.19 44 LEU B CA 1
ATOM 4159 C C . LEU B 1 44 ? 27.766 -36.656 -11.758 1 27.19 44 LEU B C 1
ATOM 4161 O O . LEU B 1 44 ? 27.656 -35.781 -12.633 1 27.19 44 LEU B O 1
ATOM 4165 N N . LEU B 1 45 ? 28.234 -37.875 -12.07 1 27.09 45 LEU B N 1
ATOM 4166 C CA . LEU B 1 45 ? 28.688 -38.219 -13.406 1 27.09 45 LEU B CA 1
ATOM 4167 C C . LEU B 1 45 ? 27.531 -38.25 -14.398 1 27.09 45 LEU B C 1
ATOM 4169 O O . LEU B 1 45 ? 27.734 -38.062 -15.602 1 27.09 45 LEU B O 1
ATOM 4173 N N . LEU B 1 46 ? 26.375 -38.688 -13.961 1 25.09 46 LEU B N 1
ATOM 4174 C CA . LEU B 1 46 ? 25.391 -38.812 -15.039 1 25.09 46 LEU B CA 1
ATOM 4175 C C . LEU B 1 46 ? 24.891 -37.438 -15.484 1 25.09 46 LEU B C 1
ATOM 4177 O O . LEU B 1 46 ? 23.766 -37.312 -15.977 1 25.09 46 LEU B O 1
ATOM 4181 N N . MET B 1 47 ? 25.609 -36.375 -15.188 1 28.34 47 MET B N 1
ATOM 4182 C CA . MET B 1 47 ? 25.422 -35.031 -15.727 1 28.34 47 MET B CA 1
ATOM 4183 C C . MET B 1 47 ? 25.672 -35.031 -17.234 1 28.34 47 MET B C 1
ATOM 4185 O O . MET B 1 47 ? 26.812 -34.875 -17.672 1 28.34 47 MET B O 1
ATOM 4189 N N . ARG B 1 48 ? 25 -35.844 -18.047 1 28.16 48 ARG B N 1
ATOM 4190 C CA . ARG B 1 48 ? 25.281 -35.688 -19.469 1 28.16 48 ARG B CA 1
ATOM 4191 C C . ARG B 1 48 ? 25.047 -34.25 -19.906 1 28.16 48 ARG B C 1
ATOM 4193 O O . ARG B 1 48 ? 24.094 -33.594 -19.469 1 28.16 48 ARG B O 1
ATOM 4200 N N . LYS B 1 49 ? 25.969 -33.625 -20.547 1 31.02 49 LYS B N 1
ATOM 4201 C CA . LYS B 1 49 ? 26.141 -32.406 -21.359 1 31.02 49 LYS B CA 1
ATOM 4202 C C . LYS B 1 49 ? 25 -32.25 -22.359 1 31.02 49 LYS B C 1
ATOM 4204 O O . LYS B 1 49 ? 25.047 -32.812 -23.453 1 31.02 49 LYS B O 1
ATOM 4209 N N . HIS B 1 50 ? 23.734 -32.375 -22.094 1 31.89 50 HIS B N 1
ATOM 4210 C CA . HIS B 1 50 ? 22.922 -32.094 -23.281 1 31.89 50 HIS B CA 1
ATOM 4211 C C . HIS B 1 50 ? 23.188 -30.672 -23.797 1 31.89 50 HIS B C 1
ATOM 4213 O O . HIS B 1 50 ? 23.469 -29.766 -23.016 1 31.89 50 HIS B O 1
ATOM 4219 N N . GLY B 1 51 ? 23.594 -30.453 -25.078 1 31.77 51 GLY B N 1
ATOM 4220 C CA . GLY B 1 51 ? 23.859 -29.25 -25.844 1 31.77 51 GLY B CA 1
ATOM 4221 C C . GLY B 1 51 ? 22.797 -28.172 -25.672 1 31.77 51 GLY B C 1
ATOM 4222 O O . GLY B 1 51 ? 21.703 -28.453 -25.203 1 31.77 51 GLY B O 1
ATOM 4223 N N . PRO B 1 52 ? 23.062 -26.844 -25.969 1 37.53 52 PRO B N 1
ATOM 4224 C CA . PRO B 1 52 ? 22.234 -25.641 -25.891 1 37.53 52 PRO B CA 1
ATOM 4225 C C . PRO B 1 52 ? 20.844 -25.828 -26.469 1 37.53 52 PRO B C 1
ATOM 4227 O O . PRO B 1 52 ? 19.922 -25.094 -26.125 1 37.53 52 PRO B O 1
ATOM 4230 N N . ASP B 1 53 ? 20.656 -26.516 -27.594 1 36.84 53 ASP B N 1
ATOM 4231 C CA . ASP B 1 53 ? 19.547 -26.656 -28.531 1 36.84 53 ASP B CA 1
ATOM 4232 C C . ASP B 1 53 ? 18.375 -27.375 -27.859 1 36.84 53 ASP B C 1
ATOM 4234 O O . ASP B 1 53 ? 17.281 -27.484 -28.453 1 36.84 53 ASP B O 1
ATOM 4238 N N . ASP B 1 54 ? 18.5 -28.328 -26.984 1 40.47 54 ASP B N 1
ATOM 4239 C CA . ASP B 1 54 ? 17.516 -29.297 -26.484 1 40.47 54 ASP B CA 1
ATOM 4240 C C . ASP B 1 54 ? 16.703 -28.703 -25.344 1 40.47 54 ASP B C 1
ATOM 4242 O O . ASP B 1 54 ? 16.156 -29.438 -24.531 1 40.47 54 ASP B O 1
ATOM 4246 N N . ASP B 1 55 ? 16.828 -27.5 -24.891 1 48.31 55 ASP B N 1
ATOM 4247 C CA . ASP B 1 55 ? 16.375 -27.047 -23.578 1 48.31 55 ASP B CA 1
ATOM 4248 C C . ASP B 1 55 ? 14.852 -26.891 -23.547 1 48.31 55 ASP B C 1
ATOM 4250 O O . ASP B 1 55 ? 14.305 -26.062 -24.297 1 48.31 55 ASP B O 1
ATOM 4254 N N . ALA B 1 56 ? 14.047 -27.859 -23.219 1 55.38 56 ALA B N 1
ATOM 4255 C CA . ALA B 1 56 ? 12.617 -27.875 -22.953 1 55.38 56 ALA B CA 1
ATOM 4256 C C . ALA B 1 56 ? 12.234 -26.734 -22 1 55.38 56 ALA B C 1
ATOM 4258 O O . ALA B 1 56 ? 13 -26.391 -21.094 1 55.38 56 ALA B O 1
ATOM 4259 N N . ALA B 1 57 ? 11.281 -25.781 -22.484 1 77 57 ALA B N 1
ATOM 4260 C CA . ALA B 1 57 ? 10.742 -24.688 -21.672 1 77 57 ALA B CA 1
ATOM 4261 C C . ALA B 1 57 ? 9.352 -25.031 -21.156 1 77 57 ALA B C 1
ATOM 4263 O O . ALA B 1 57 ? 8.5 -25.531 -21.906 1 77 57 ALA B O 1
ATOM 4264 N N . SER B 1 58 ? 9.195 -25.266 -19.812 1 86.31 58 SER B N 1
ATOM 4265 C CA . SER B 1 58 ? 7.875 -25.516 -19.234 1 86.31 58 SER B CA 1
ATOM 4266 C C . SER B 1 58 ? 7.316 -24.25 -18.578 1 86.31 58 SER B C 1
ATOM 4268 O O . SER B 1 58 ? 8.07 -23.438 -18.047 1 86.31 58 SER B O 1
ATOM 4270 N N . HIS B 1 59 ? 6 -24.047 -18.75 1 90.5 59 HIS B N 1
ATOM 4271 C CA . HIS B 1 59 ? 5.336 -22.906 -18.109 1 90.5 59 HIS B CA 1
ATOM 4272 C C . HIS B 1 59 ? 3.904 -23.266 -17.719 1 90.5 59 HIS B C 1
ATOM 4274 O O . HIS B 1 59 ? 3.305 -24.172 -18.297 1 90.5 59 HIS B O 1
ATOM 4280 N N . ILE B 1 60 ? 3.443 -22.641 -16.734 1 95.5 60 ILE B N 1
ATOM 4281 C CA . ILE B 1 60 ? 2.043 -22.781 -16.344 1 95.5 60 ILE B CA 1
ATOM 4282 C C . ILE B 1 60 ? 1.151 -22.078 -17.359 1 95.5 60 ILE B C 1
ATOM 4284 O O . ILE B 1 60 ? 1.251 -20.859 -17.547 1 95.5 60 ILE B O 1
ATOM 4288 N N . SER B 1 61 ? 0.262 -22.812 -17.969 1 95.81 61 SER B N 1
ATOM 4289 C CA . SER B 1 61 ? -0.535 -22.234 -19.047 1 95.81 61 SER B CA 1
ATOM 4290 C C . SER B 1 61 ? -1.977 -22.016 -18.609 1 95.81 61 SER B C 1
ATOM 4292 O O . SER B 1 61 ? -2.727 -21.297 -19.281 1 95.81 61 SER B O 1
ATOM 4294 N N . GLU B 1 62 ? -2.324 -22.641 -17.531 1 97.56 62 GLU B N 1
ATOM 4295 C CA . GLU B 1 62 ? -3.701 -22.531 -17.062 1 97.56 62 GLU B CA 1
ATOM 4296 C C . GLU B 1 62 ? -3.795 -22.797 -15.555 1 97.56 62 GLU B C 1
ATOM 4298 O O . GLU B 1 62 ? -3.1 -23.656 -15.031 1 97.56 62 GLU B O 1
ATOM 4303 N N . LEU B 1 63 ? -4.633 -22.031 -14.914 1 98.19 63 LEU B N 1
ATOM 4304 C CA . LEU B 1 63 ? -5.055 -22.312 -13.547 1 98.19 63 LEU B CA 1
ATOM 4305 C C . LEU B 1 63 ? -6.527 -22.719 -13.5 1 98.19 63 LEU B C 1
ATOM 4307 O O . LEU B 1 63 ? -7.355 -22.125 -14.195 1 98.19 63 LEU B O 1
ATOM 4311 N N . ARG B 1 64 ? -6.801 -23.656 -12.75 1 98.5 64 ARG B N 1
ATOM 4312 C CA . ARG B 1 64 ? -8.18 -24.109 -12.562 1 98.5 64 ARG B CA 1
ATOM 4313 C C . ARG B 1 64 ? -8.609 -23.953 -11.109 1 98.5 64 ARG B C 1
ATOM 4315 O O . ARG B 1 64 ? -8 -24.516 -10.203 1 98.5 64 ARG B O 1
ATOM 4322 N N . LEU B 1 65 ? -9.531 -23.141 -10.938 1 98.38 65 LEU B N 1
ATOM 4323 C CA . LEU B 1 65 ? -10.133 -22.938 -9.625 1 98.38 65 LEU B CA 1
ATOM 4324 C C . LEU B 1 65 ? -11.5 -23.594 -9.539 1 98.38 65 LEU B C 1
ATOM 4326 O O . LEU B 1 65 ? -12.531 -22.922 -9.617 1 98.38 65 LEU B O 1
ATOM 4330 N N . THR B 1 66 ? -11.547 -24.891 -9.289 1 97.94 66 THR B N 1
ATOM 4331 C CA . THR B 1 66 ? -12.758 -25.703 -9.273 1 97.94 66 THR B CA 1
ATOM 4332 C C . THR B 1 66 ? -13.648 -25.312 -8.094 1 97.94 66 THR B C 1
ATOM 4334 O O . THR B 1 66 ? -14.844 -25.078 -8.266 1 97.94 66 THR B O 1
ATOM 4337 N N . ARG B 1 67 ? -13.141 -25.344 -6.961 1 97.56 67 ARG B N 1
ATOM 4338 C CA . ARG B 1 67 ? -13.711 -24.828 -5.719 1 97.56 67 ARG B CA 1
ATOM 4339 C C . ARG B 1 67 ? -12.656 -24.125 -4.875 1 97.56 67 ARG B C 1
ATOM 4341 O O . ARG B 1 67 ? -11.898 -24.766 -4.156 1 97.56 67 ARG B O 1
ATOM 4348 N N . PHE B 1 68 ? -12.633 -22.875 -4.922 1 97.62 68 PHE B N 1
ATOM 4349 C CA . PHE B 1 68 ? -11.578 -22.141 -4.254 1 97.62 68 PHE B CA 1
ATOM 4350 C C . PHE B 1 68 ? -12.023 -20.719 -3.934 1 97.62 68 PHE B C 1
ATOM 4352 O O . PHE B 1 68 ? -12.227 -19.906 -4.84 1 97.62 68 PHE B O 1
ATOM 4359 N N . LYS B 1 69 ? -12.156 -20.422 -2.73 1 94.38 69 LYS B N 1
ATOM 4360 C CA . LYS B 1 69 ? -12.594 -19.109 -2.268 1 94.38 69 LYS B CA 1
ATOM 4361 C C . LYS B 1 69 ? -13.867 -18.672 -2.984 1 94.38 69 LYS B C 1
ATOM 4363 O O . LYS B 1 69 ? -14.898 -19.344 -2.893 1 94.38 69 LYS B O 1
ATOM 4368 N N . ASN B 1 70 ? -13.852 -17.625 -3.746 1 91.31 70 ASN B N 1
ATOM 4369 C CA . ASN B 1 70 ? -15.094 -17.172 -4.367 1 91.31 70 ASN B CA 1
ATOM 4370 C C . ASN B 1 70 ? -15.344 -17.891 -5.695 1 91.31 70 ASN B C 1
ATOM 4372 O O . ASN B 1 70 ? -16.406 -17.719 -6.301 1 91.31 70 ASN B O 1
ATOM 4376 N N . PHE B 1 71 ? -14.461 -18.656 -6.176 1 95.31 71 PHE B N 1
ATOM 4377 C CA . PHE B 1 71 ? -14.547 -19.234 -7.516 1 95.31 71 PHE B CA 1
ATOM 4378 C C . PHE B 1 71 ? -15.164 -20.625 -7.465 1 95.31 71 PHE B C 1
ATOM 4380 O O . PHE B 1 71 ? -14.883 -21.406 -6.551 1 95.31 71 PHE B O 1
ATOM 4387 N N . GLU B 1 72 ? -15.977 -20.938 -8.445 1 94.56 72 GLU B N 1
ATOM 4388 C CA . GLU B 1 72 ? -16.531 -22.266 -8.727 1 94.56 72 GLU B CA 1
ATOM 4389 C C . GLU B 1 72 ? -16.375 -22.625 -10.203 1 94.56 72 GLU B C 1
ATOM 4391 O O . GLU B 1 72 ? -17.078 -22.094 -11.055 1 94.56 72 GLU B O 1
ATOM 4396 N N . ASN B 1 73 ? -15.492 -23.5 -10.461 1 96.19 73 ASN B N 1
ATOM 4397 C CA . ASN B 1 73 ? -15.219 -24 -11.797 1 96.19 73 ASN B CA 1
ATOM 4398 C C . ASN B 1 73 ? -14.742 -22.891 -12.734 1 96.19 73 ASN B C 1
ATOM 4400 O O . ASN B 1 73 ? -15.266 -22.734 -13.836 1 96.19 73 ASN B O 1
ATOM 4404 N N . ALA B 1 74 ? -13.859 -22.078 -12.258 1 96.81 74 ALA B N 1
ATOM 4405 C CA . ALA B 1 74 ? -13.242 -21.031 -13.078 1 96.81 74 ALA B CA 1
ATOM 4406 C C . ALA B 1 74 ? -11.922 -21.5 -13.672 1 96.81 74 ALA B C 1
ATOM 4408 O O . ALA B 1 74 ? -11.141 -22.172 -13 1 96.81 74 ALA B O 1
ATOM 4409 N N . THR B 1 75 ? -11.695 -21.25 -14.922 1 97.06 75 THR B N 1
ATOM 4410 C CA . THR B 1 75 ? -10.445 -21.547 -15.617 1 97.06 75 THR B CA 1
ATOM 4411 C C . THR B 1 75 ? -9.75 -20.266 -16.062 1 97.06 75 THR B C 1
ATOM 4413 O O . THR B 1 75 ? -10.359 -19.406 -16.703 1 97.06 75 THR B O 1
ATOM 4416 N N . ILE B 1 76 ? -8.531 -20.078 -15.68 1 97.62 76 ILE B N 1
ATOM 4417 C CA . ILE B 1 76 ? -7.766 -18.875 -15.984 1 97.62 76 ILE B CA 1
ATOM 4418 C C . ILE B 1 76 ? -6.641 -19.219 -16.953 1 97.62 76 ILE B C 1
ATOM 4420 O O . ILE B 1 76 ? -5.629 -19.797 -16.562 1 97.62 76 ILE B O 1
ATOM 4424 N N . PRO B 1 77 ? -6.793 -18.812 -18.203 1 96.81 77 PRO B N 1
ATOM 4425 C CA . PRO B 1 77 ? -5.684 -18.984 -19.141 1 96.81 77 PRO B CA 1
ATOM 4426 C C . PRO B 1 77 ? -4.516 -18.047 -18.859 1 96.81 77 PRO B C 1
ATOM 4428 O O . PRO B 1 77 ? -4.723 -16.859 -18.594 1 96.81 77 PRO B O 1
ATOM 4431 N N . LEU B 1 78 ? -3.355 -18.578 -18.844 1 95.69 78 LEU B N 1
ATOM 4432 C CA . LEU B 1 78 ? -2.166 -17.781 -18.625 1 95.69 78 LEU B CA 1
ATOM 4433 C C . LEU B 1 78 ? -1.285 -17.734 -19.859 1 95.69 78 LEU B C 1
ATOM 4435 O O . LEU B 1 78 ? -1.052 -18.766 -20.5 1 95.69 78 LEU B O 1
ATOM 4439 N N . GLY B 1 79 ? -0.919 -16.516 -20.25 1 92 79 GLY B N 1
ATOM 4440 C CA . GLY B 1 79 ? 0.045 -16.312 -21.312 1 92 79 GLY B CA 1
ATOM 4441 C C . GLY B 1 79 ? 1.35 -15.711 -20.828 1 92 79 GLY B C 1
ATOM 4442 O O . GLY B 1 79 ? 1.709 -15.844 -19.656 1 92 79 GLY B O 1
ATOM 4443 N N . ARG B 1 80 ? 2.057 -15.266 -21.797 1 91 80 ARG B N 1
ATOM 4444 C CA . ARG B 1 80 ? 3.285 -14.578 -21.422 1 91 80 ARG B CA 1
ATOM 4445 C C . ARG B 1 80 ? 2.99 -13.398 -20.484 1 91 80 ARG B C 1
ATOM 4447 O O . ARG B 1 80 ? 3.709 -13.172 -19.516 1 91 80 ARG B O 1
ATOM 4454 N N . THR B 1 81 ? 2.016 -12.719 -20.891 1 94.31 81 THR B N 1
ATOM 4455 C CA . THR B 1 81 ? 1.476 -11.664 -20.031 1 94.31 81 THR B CA 1
ATOM 4456 C C . THR B 1 81 ? -0.015 -11.883 -19.781 1 94.31 81 THR B C 1
ATOM 4458 O O . THR B 1 81 ? -0.777 -12.117 -20.734 1 94.31 81 THR B O 1
ATOM 4461 N N . SER B 1 82 ? -0.386 -11.914 -18.594 1 97.31 82 SER B N 1
ATOM 4462 C CA . SER B 1 82 ? -1.784 -11.984 -18.172 1 97.31 82 SER B CA 1
ATOM 4463 C C . SER B 1 82 ? -2.15 -10.836 -17.25 1 97.31 82 SER B C 1
ATOM 4465 O O . SER B 1 82 ? -1.589 -10.711 -16.156 1 97.31 82 SER B O 1
ATOM 4467 N N . ILE B 1 83 ? -3.072 -10.039 -17.672 1 97.31 83 ILE B N 1
ATOM 4468 C CA . ILE B 1 83 ? -3.477 -8.859 -16.922 1 97.31 83 ILE B CA 1
ATOM 4469 C C . ILE B 1 83 ? -4.887 -9.047 -16.375 1 97.31 83 ILE B C 1
ATOM 4471 O O . ILE B 1 83 ? -5.852 -9.141 -17.141 1 97.31 83 ILE B O 1
ATOM 4475 N N . LEU B 1 84 ? -4.988 -9.094 -15.086 1 96.69 84 LEU B N 1
ATOM 4476 C CA . LEU B 1 84 ? -6.27 -9.273 -14.406 1 96.69 84 LEU B CA 1
ATOM 4477 C C . LEU B 1 84 ? -6.863 -7.922 -14.008 1 96.69 84 LEU B C 1
ATOM 4479 O O . LEU B 1 84 ? -6.188 -7.102 -13.391 1 96.69 84 LEU B O 1
ATOM 4483 N N . THR B 1 85 ? -8.07 -7.652 -14.391 1 93.5 85 THR B N 1
ATOM 4484 C CA . THR B 1 85 ? -8.828 -6.48 -13.961 1 93.5 85 THR B CA 1
ATOM 4485 C C . THR B 1 85 ? -10.234 -6.871 -13.516 1 93.5 85 THR B C 1
ATOM 4487 O O . THR B 1 85 ? -10.648 -8.016 -13.711 1 93.5 85 THR B O 1
ATOM 4490 N N . GLY B 1 86 ? -10.875 -5.977 -12.773 1 90.56 86 GLY B N 1
ATOM 4491 C CA . GLY B 1 86 ? -12.195 -6.215 -12.219 1 90.56 86 GLY B CA 1
ATOM 4492 C C . GLY B 1 86 ? -12.5 -5.352 -11.008 1 90.56 86 GLY B C 1
ATOM 4493 O O . GLY B 1 86 ? -11.609 -4.691 -10.469 1 90.56 86 GLY B O 1
ATOM 4494 N N . ARG B 1 87 ? -13.727 -5.391 -10.594 1 88.25 87 ARG B N 1
ATOM 4495 C CA . ARG B 1 87 ? -14.18 -4.574 -9.477 1 88.25 87 ARG B CA 1
ATOM 4496 C C . ARG B 1 87 ? -13.516 -5.012 -8.172 1 88.25 87 ARG B C 1
ATOM 4498 O O . ARG B 1 87 ? -12.828 -6.031 -8.133 1 88.25 87 ARG B O 1
ATOM 4505 N N . ASN B 1 88 ? -13.719 -4.172 -7.168 1 86.81 88 ASN B N 1
ATOM 4506 C CA . ASN B 1 88 ? -13.203 -4.551 -5.859 1 86.81 88 ASN B CA 1
ATOM 4507 C C . ASN B 1 88 ? -13.844 -5.836 -5.352 1 86.81 88 ASN B C 1
ATOM 4509 O O . ASN B 1 88 ? -15.055 -6.016 -5.469 1 86.81 88 ASN B O 1
ATOM 4513 N N . SER B 1 89 ? -13.008 -6.723 -4.824 1 87.88 89 SER B N 1
ATOM 4514 C CA . SER B 1 89 ? -13.453 -7.977 -4.23 1 87.88 89 SER B CA 1
ATOM 4515 C C . SER B 1 89 ? -14.023 -8.914 -5.285 1 87.88 89 SER B C 1
ATOM 4517 O O . SER B 1 89 ? -14.906 -9.734 -4.984 1 87.88 89 SER B O 1
ATOM 4519 N N . SER B 1 90 ? -13.562 -8.742 -6.559 1 88.12 90 SER B N 1
ATOM 4520 C CA . SER B 1 90 ? -14.055 -9.602 -7.629 1 88.12 90 SER B CA 1
ATOM 4521 C C . SER B 1 90 ? -13.289 -10.914 -7.68 1 88.12 90 SER B C 1
ATOM 4523 O O . SER B 1 90 ? -13.695 -11.852 -8.375 1 88.12 90 SER B O 1
ATOM 4525 N N . GLY B 1 91 ? -12.164 -10.984 -7.027 1 92.69 91 GLY B N 1
ATOM 4526 C CA . GLY B 1 91 ? -11.438 -12.242 -6.957 1 92.69 91 GLY B CA 1
ATOM 4527 C C . GLY B 1 91 ? -10.047 -12.164 -7.559 1 92.69 91 GLY B C 1
ATOM 4528 O O . GLY B 1 91 ? -9.328 -13.164 -7.602 1 92.69 91 GLY B O 1
ATOM 4529 N N . LYS B 1 92 ? -9.586 -10.992 -8.016 1 94.5 92 LYS B N 1
ATOM 4530 C CA . LYS B 1 92 ? -8.266 -10.844 -8.617 1 94.5 92 LYS B CA 1
ATOM 4531 C C . LYS B 1 92 ? -7.172 -11.391 -7.711 1 94.5 92 LYS B C 1
ATOM 4533 O O . LYS B 1 92 ? -6.363 -12.219 -8.133 1 94.5 92 LYS B O 1
ATOM 4538 N N . SER B 1 93 ? -7.219 -11.016 -6.488 1 93.94 93 SER B N 1
ATOM 4539 C CA . SER B 1 93 ? -6.203 -11.445 -5.535 1 93.94 93 SER B CA 1
ATOM 4540 C C . SER B 1 93 ? -6.328 -12.938 -5.23 1 93.94 93 SER B C 1
ATOM 4542 O O . SER B 1 93 ? -5.328 -13.602 -4.957 1 93.94 93 SER B O 1
ATOM 4544 N N . ASN B 1 94 ? -7.52 -13.461 -5.27 1 96 94 ASN B N 1
ATOM 4545 C CA . ASN B 1 94 ? -7.734 -14.883 -5.008 1 96 94 ASN B CA 1
ATOM 4546 C C . ASN B 1 94 ? -7.055 -15.758 -6.059 1 96 94 ASN B C 1
ATOM 4548 O O . ASN B 1 94 ? -6.598 -16.859 -5.754 1 96 94 ASN B O 1
ATOM 4552 N N . ILE B 1 95 ? -7 -15.25 -7.281 1 97.94 95 ILE B N 1
ATOM 4553 C CA . ILE B 1 95 ? -6.305 -15.977 -8.336 1 97.94 95 ILE B CA 1
ATOM 4554 C C . ILE B 1 95 ? -4.82 -16.078 -8 1 97.94 95 ILE B C 1
ATOM 4556 O O . ILE B 1 95 ? -4.215 -17.141 -8.156 1 97.94 95 ILE B O 1
ATOM 4560 N N . LEU B 1 96 ? -4.242 -15.023 -7.527 1 96.5 96 LEU B N 1
ATOM 4561 C CA . LEU B 1 96 ? -2.842 -15.055 -7.113 1 96.5 96 LEU B CA 1
ATOM 4562 C C . LEU B 1 96 ? -2.654 -15.969 -5.906 1 96.5 96 LEU B C 1
ATOM 4564 O O . LEU B 1 96 ? -1.64 -16.672 -5.801 1 96.5 96 LEU B O 1
ATOM 4568 N N . ASP B 1 97 ? -3.625 -15.984 -5.047 1 95.94 97 ASP B N 1
ATOM 4569 C CA . ASP B 1 97 ? -3.574 -16.906 -3.91 1 95.94 97 ASP B CA 1
ATOM 4570 C C . ASP B 1 97 ? -3.539 -18.359 -4.375 1 95.94 97 ASP B C 1
ATOM 4572 O O . ASP B 1 97 ? -2.842 -19.188 -3.787 1 95.94 97 ASP B O 1
ATOM 4576 N N . ALA B 1 98 ? -4.332 -18.641 -5.34 1 97.94 98 ALA B N 1
ATOM 4577 C CA . ALA B 1 98 ? -4.363 -20 -5.875 1 97.94 98 ALA B CA 1
ATOM 4578 C C . ALA B 1 98 ? -2.986 -20.422 -6.363 1 97.94 98 ALA B C 1
ATOM 4580 O O . ALA B 1 98 ? -2.543 -21.547 -6.082 1 97.94 98 ALA B O 1
ATOM 4581 N N . LEU B 1 99 ? -2.379 -19.578 -7.062 1 96.81 99 LEU B N 1
ATOM 4582 C CA . LEU B 1 99 ? -1.021 -19.844 -7.52 1 96.81 99 LEU B CA 1
ATOM 4583 C C . LEU B 1 99 ? -0.084 -20.078 -6.336 1 96.81 99 LEU B C 1
ATOM 4585 O O . LEU B 1 99 ? 0.75 -20.984 -6.363 1 96.81 99 LEU B O 1
ATOM 4589 N N . ASP B 1 100 ? -0.23 -19.266 -5.348 1 94.31 100 ASP B N 1
ATOM 4590 C CA . ASP B 1 100 ? 0.596 -19.391 -4.152 1 94.31 100 ASP B CA 1
ATOM 4591 C C . ASP B 1 100 ? 0.369 -20.734 -3.461 1 94.31 100 ASP B C 1
ATOM 4593 O O . ASP B 1 100 ? 1.322 -21.375 -3.021 1 94.31 100 ASP B O 1
ATOM 4597 N N . VAL B 1 101 ? -0.856 -21.141 -3.377 1 96.31 101 VAL B N 1
ATOM 4598 C CA . VAL B 1 101 ? -1.186 -22.422 -2.762 1 96.31 101 VAL B CA 1
ATOM 4599 C C . VAL B 1 101 ? -0.509 -23.547 -3.533 1 96.31 101 VAL B C 1
ATOM 4601 O O . VAL B 1 101 ? 0.141 -24.406 -2.938 1 96.31 101 VAL B O 1
ATOM 4604 N N . LEU B 1 102 ? -0.629 -23.562 -4.844 1 96.94 102 LEU B N 1
ATOM 4605 C CA . LEU B 1 102 ? -0.025 -24.594 -5.676 1 96.94 102 LEU B CA 1
ATOM 4606 C C . LEU B 1 102 ? 1.492 -24.609 -5.516 1 96.94 102 LEU B C 1
ATOM 4608 O O . LEU B 1 102 ? 2.109 -25.672 -5.469 1 96.94 102 LEU B O 1
ATOM 4612 N N . HIS B 1 103 ? 2.016 -23.438 -5.453 1 93.31 103 HIS B N 1
ATOM 4613 C CA . HIS B 1 103 ? 3.449 -23.312 -5.219 1 93.31 103 HIS B CA 1
ATOM 4614 C C . HIS B 1 103 ? 3.854 -23.969 -3.902 1 93.31 103 HIS B C 1
ATOM 4616 O O . HIS B 1 103 ? 4.824 -24.734 -3.855 1 93.31 103 HIS B O 1
ATOM 4622 N N . ARG B 1 104 ? 3.146 -23.688 -2.92 1 92 104 ARG B N 1
ATOM 4623 C CA . ARG B 1 104 ? 3.465 -24.188 -1.586 1 92 104 ARG B CA 1
ATOM 4624 C C . ARG B 1 104 ? 3.316 -25.703 -1.522 1 92 104 ARG B C 1
ATOM 4626 O O . ARG B 1 104 ? 4.027 -26.375 -0.765 1 92 104 ARG B O 1
ATOM 4633 N N . LEU B 1 105 ? 2.471 -26.25 -2.311 1 92.06 105 LEU B N 1
ATOM 4634 C CA . LEU B 1 105 ? 2.209 -27.688 -2.311 1 92.06 105 LEU B CA 1
ATOM 4635 C C . LEU B 1 105 ? 3.381 -28.453 -2.918 1 92.06 105 LEU B C 1
ATOM 4637 O O . LEU B 1 105 ? 3.482 -29.672 -2.756 1 92.06 105 LEU B O 1
ATOM 4641 N N . THR B 1 106 ? 4.156 -27.797 -3.625 1 89.69 106 THR B N 1
ATOM 4642 C CA . THR B 1 106 ? 5.297 -28.453 -4.242 1 89.69 106 THR B CA 1
ATOM 4643 C C . THR B 1 106 ? 6.348 -28.812 -3.197 1 89.69 106 THR B C 1
ATOM 4645 O O . THR B 1 106 ? 7.211 -29.656 -3.436 1 89.69 106 THR B O 1
ATOM 4648 N N . ASN B 1 107 ? 6.082 -28.078 -2.07 1 83 107 ASN B N 1
ATOM 4649 C CA . ASN B 1 107 ? 7.055 -28.344 -1.014 1 83 107 ASN B CA 1
ATOM 4650 C C . ASN B 1 107 ? 6.684 -29.562 -0.189 1 83 107 ASN B C 1
ATOM 4652 O O . ASN B 1 107 ? 5.504 -29.891 -0.059 1 83 107 ASN B O 1
ATOM 4656 N N . ALA B 1 108 ? 7.52 -30.453 0.115 1 85 108 ALA B N 1
ATOM 4657 C CA . ALA B 1 108 ? 7.273 -31.703 0.839 1 85 108 ALA B CA 1
ATOM 4658 C C . ALA B 1 108 ? 6.965 -31.422 2.309 1 85 108 ALA B C 1
ATOM 4660 O O . ALA B 1 108 ? 7.152 -32.312 3.16 1 85 108 ALA B O 1
ATOM 4661 N N . GLU B 1 109 ? 6.371 -30.328 2.596 1 88.56 109 GLU B N 1
ATOM 4662 C CA . GLU B 1 109 ? 6.031 -30.016 3.98 1 88.56 109 GLU B CA 1
ATOM 4663 C C . GLU B 1 109 ? 4.559 -30.297 4.262 1 88.56 109 GLU B C 1
ATOM 4665 O O . GLU B 1 109 ? 3.742 -30.344 3.342 1 88.56 109 GLU B O 1
ATOM 4670 N N . PRO B 1 110 ? 4.359 -30.531 5.57 1 94 110 PRO B N 1
ATOM 4671 C CA . PRO B 1 110 ? 2.949 -30.719 5.922 1 94 110 PRO B CA 1
ATOM 4672 C C . PRO B 1 110 ? 2.078 -29.531 5.531 1 94 110 PRO B C 1
ATOM 4674 O O . PRO B 1 110 ? 2.516 -28.375 5.625 1 94 110 PRO B O 1
ATOM 4677 N N . LEU B 1 111 ? 0.838 -29.859 5.121 1 95.62 111 LEU B N 1
ATOM 4678 C CA . LEU B 1 111 ? -0.085 -28.844 4.637 1 95.62 111 LEU B CA 1
ATOM 4679 C C . LEU B 1 111 ? -0.336 -27.781 5.711 1 95.62 111 LEU B C 1
ATOM 4681 O O . LEU B 1 111 ? -0.5 -26.594 5.398 1 95.62 111 LEU B O 1
ATOM 4685 N N . SER B 1 112 ? -0.353 -28.172 6.992 1 94.44 112 SER B N 1
ATOM 4686 C CA . SER B 1 112 ? -0.572 -27.234 8.086 1 94.44 112 SER B CA 1
ATOM 4687 C C . SER B 1 112 ? 0.522 -26.172 8.133 1 94.44 112 SER B C 1
ATOM 4689 O O . SER B 1 112 ? 0.242 -24.984 8.359 1 94.44 112 SER B O 1
ATOM 4691 N N . ASP B 1 113 ? 1.688 -26.578 7.867 1 92.12 113 ASP B N 1
ATOM 4692 C CA . ASP B 1 113 ? 2.812 -25.656 7.832 1 92.12 113 ASP B CA 1
ATOM 4693 C C . ASP B 1 113 ? 2.805 -24.828 6.551 1 92.12 113 ASP B C 1
ATOM 4695 O O . ASP B 1 113 ? 3.043 -23.609 6.582 1 92.12 113 ASP B O 1
ATOM 4699 N N . ALA B 1 114 ? 2.48 -25.453 5.492 1 92.12 114 ALA B N 1
ATOM 4700 C CA . ALA B 1 114 ? 2.537 -24.812 4.18 1 92.12 114 ALA B CA 1
ATOM 4701 C C . ALA B 1 114 ? 1.465 -23.734 4.051 1 92.12 114 ALA B C 1
ATOM 4703 O O . ALA B 1 114 ? 1.721 -22.656 3.498 1 92.12 114 ALA B O 1
ATOM 4704 N N . LEU B 1 115 ? 0.288 -24 4.582 1 94.19 115 LEU B N 1
ATOM 4705 C CA . LEU B 1 115 ? -0.841 -23.109 4.312 1 94.19 115 LEU B CA 1
ATOM 4706 C C . LEU B 1 115 ? -1.127 -22.219 5.508 1 94.19 115 LEU B C 1
ATOM 4708 O O . LEU B 1 115 ? -1.642 -21.109 5.348 1 94.19 115 LEU B O 1
ATOM 4712 N N . ASP B 1 116 ? -0.73 -22.656 6.719 1 91.88 116 ASP B N 1
ATOM 4713 C CA . ASP B 1 116 ? -1.121 -21.938 7.922 1 91.88 116 ASP B CA 1
ATOM 4714 C C . ASP B 1 116 ? 0.104 -21.469 8.695 1 91.88 116 ASP B C 1
ATOM 4716 O O . ASP B 1 116 ? -0.025 -20.75 9.703 1 91.88 116 ASP B O 1
ATOM 4720 N N . GLY B 1 117 ? 1.197 -21.828 8.242 1 84.38 117 GLY B N 1
ATOM 4721 C CA . GLY B 1 117 ? 2.402 -21.547 9 1 84.38 117 GLY B CA 1
ATOM 4722 C C . GLY B 1 117 ? 2.689 -20.062 9.117 1 84.38 117 GLY B C 1
ATOM 4723 O O . GLY B 1 117 ? 2.818 -19.359 8.109 1 84.38 117 GLY B O 1
ATOM 4724 N N . ARG B 1 118 ? 2.926 -19.578 10.32 1 71.94 118 ARG B N 1
ATOM 4725 C CA . ARG B 1 118 ? 3.148 -18.156 10.578 1 71.94 118 ARG B CA 1
ATOM 4726 C C . ARG B 1 118 ? 4.621 -17.797 10.422 1 71.94 118 ARG B C 1
ATOM 4728 O O . ARG B 1 118 ? 4.957 -16.641 10.188 1 71.94 118 ARG B O 1
ATOM 4735 N N . ARG B 1 119 ? 5.422 -18.688 10.5 1 66.31 119 ARG B N 1
ATOM 4736 C CA . ARG B 1 119 ? 6.855 -18.406 10.484 1 66.31 119 ARG B CA 1
ATOM 4737 C C . ARG B 1 119 ? 7.414 -18.516 9.07 1 66.31 119 ARG B C 1
ATOM 4739 O O . ARG B 1 119 ? 8.602 -18.281 8.852 1 66.31 119 ARG B O 1
ATOM 4746 N N . ARG B 1 120 ? 6.602 -18.875 8.211 1 66.31 120 ARG B N 1
ATOM 4747 C CA . ARG B 1 120 ? 7.035 -18.969 6.824 1 66.31 120 ARG B CA 1
ATOM 4748 C C . ARG B 1 120 ? 7.258 -17.578 6.219 1 66.31 120 ARG B C 1
ATOM 4750 O O . ARG B 1 120 ? 6.59 -16.625 6.602 1 66.31 120 ARG B O 1
ATOM 4757 N N . GLU B 1 121 ? 8.312 -17.547 5.375 1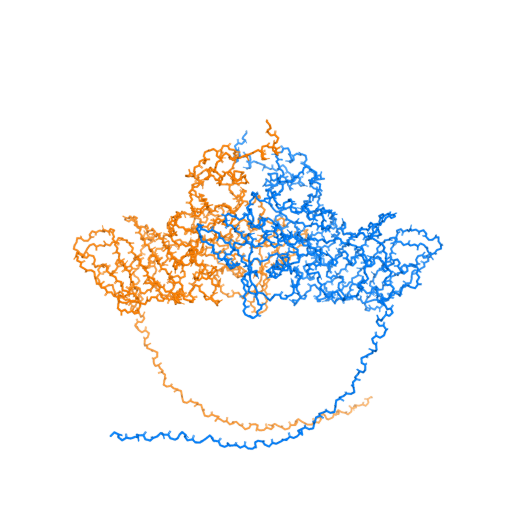 65.31 121 GLU B N 1
ATOM 4758 C CA . GLU B 1 121 ? 8.461 -16.328 4.594 1 65.31 121 GLU B CA 1
ATOM 4759 C C . GLU B 1 121 ? 7.168 -15.984 3.852 1 65.31 121 GLU B C 1
ATOM 4761 O O . GLU B 1 121 ? 6.602 -16.828 3.158 1 65.31 121 GLU B O 1
ATOM 4766 N N . GLY B 1 122 ? 6.633 -14.898 4.133 1 67.69 122 GLY B N 1
ATOM 4767 C CA . GLY B 1 122 ? 5.387 -14.461 3.516 1 67.69 122 GLY B CA 1
ATOM 4768 C C . GLY B 1 122 ? 4.168 -14.758 4.367 1 67.69 122 GLY B C 1
ATOM 4769 O O . GLY B 1 122 ? 3.062 -14.305 4.059 1 67.69 122 GLY B O 1
ATOM 4770 N N . GLY B 1 123 ? 4.41 -15.602 5.355 1 78.62 123 GLY B N 1
ATOM 4771 C CA . GLY B 1 123 ? 3.299 -15.883 6.25 1 78.62 123 GLY B CA 1
ATOM 4772 C C . GLY B 1 123 ? 2.316 -16.891 5.684 1 78.62 123 GLY B C 1
ATOM 4773 O O . GLY B 1 123 ? 2.611 -17.562 4.691 1 78.62 123 GLY B O 1
ATOM 4774 N N . PRO B 1 124 ? 1.208 -17.125 6.359 1 87.31 124 PRO B N 1
ATOM 4775 C CA . PRO B 1 124 ? 0.164 -18.016 5.848 1 87.31 124 PRO B CA 1
ATOM 4776 C C . PRO B 1 124 ? -0.491 -17.484 4.574 1 87.31 124 PRO B C 1
ATOM 4778 O O . PRO B 1 124 ? -0.35 -16.312 4.25 1 87.31 124 PRO B O 1
ATOM 4781 N N . VAL B 1 125 ? -1.054 -18.453 3.867 1 90.69 125 VAL B N 1
ATOM 4782 C CA . VAL B 1 125 ? -1.903 -17.984 2.775 1 90.69 125 VAL B CA 1
ATOM 4783 C C . VAL B 1 125 ? -3.041 -17.141 3.334 1 90.69 125 VAL B C 1
ATOM 4785 O O . VAL B 1 125 ? -3.475 -17.328 4.473 1 90.69 125 VAL B O 1
ATOM 4788 N N . ARG B 1 126 ? -3.463 -16.203 2.549 1 87.75 126 ARG B N 1
ATOM 4789 C CA . ARG B 1 126 ? -4.52 -15.305 2.988 1 87.75 126 ARG B CA 1
ATOM 4790 C C . ARG B 1 126 ? -5.75 -16.078 3.441 1 87.75 126 ARG B C 1
ATOM 4792 O O . ARG B 1 126 ? -6.363 -16.797 2.648 1 87.75 126 ARG B O 1
ATOM 4799 N N . GLY B 1 127 ? -6.082 -15.961 4.727 1 88 127 GLY B N 1
ATOM 4800 C CA . GLY B 1 127 ? -7.223 -16.672 5.281 1 88 127 GLY B CA 1
ATOM 4801 C C . GLY B 1 127 ? -6.887 -18.078 5.758 1 88 127 GLY B C 1
ATOM 4802 O O . GLY B 1 127 ? -7.73 -18.75 6.34 1 88 127 GLY B O 1
ATOM 4803 N N . GLY B 1 128 ? -5.656 -18.547 5.5 1 91.69 128 GLY B N 1
ATOM 4804 C CA . GLY B 1 128 ? -5.27 -19.891 5.863 1 91.69 128 GLY B CA 1
ATOM 4805 C C . GLY B 1 128 ? -5.969 -20.953 5.035 1 91.69 128 GLY B C 1
ATOM 4806 O O . GLY B 1 128 ? -6.68 -20.641 4.078 1 91.69 128 GLY B O 1
ATOM 4807 N N . ALA B 1 129 ? -5.754 -22.219 5.465 1 95.56 129 ALA B N 1
ATOM 4808 C CA . ALA B 1 129 ? -6.383 -23.328 4.758 1 95.56 129 ALA B CA 1
ATOM 4809 C C . ALA B 1 129 ? -7.902 -23.203 4.781 1 95.56 129 ALA B C 1
ATOM 4811 O O . ALA B 1 129 ? -8.57 -23.469 3.777 1 95.56 129 ALA B O 1
ATOM 4812 N N . SER B 1 130 ? -8.398 -22.797 5.887 1 93.38 130 SER B N 1
ATOM 4813 C CA . SER B 1 130 ? -9.844 -22.656 6.035 1 93.38 130 SER B CA 1
ATOM 4814 C C . SER B 1 130 ? -10.383 -21.562 5.117 1 93.38 130 SER B C 1
ATOM 4816 O O . SER B 1 130 ? -11.5 -21.672 4.605 1 93.38 130 SER B O 1
ATOM 4818 N N . GLY B 1 131 ? -9.57 -20.594 4.883 1 92.5 131 GLY B N 1
ATOM 4819 C CA . GLY B 1 131 ? -9.984 -19.484 4.035 1 92.5 131 GLY B CA 1
ATOM 4820 C C . GLY B 1 131 ? -9.992 -19.828 2.559 1 92.5 131 GLY B C 1
ATOM 4821 O O . GLY B 1 131 ? -10.555 -19.094 1.745 1 92.5 131 GLY B O 1
ATOM 4822 N N . CYS B 1 132 ? -9.367 -20.922 2.248 1 96.81 132 CYS B N 1
ATOM 4823 C CA . CYS B 1 132 ? -9.328 -21.344 0.855 1 96.81 132 CYS B CA 1
ATOM 4824 C C . CYS B 1 132 ? -10.633 -22.031 0.458 1 96.81 132 CYS B C 1
ATOM 4826 O O . CYS B 1 132 ? -10.922 -22.188 -0.729 1 96.81 132 CYS B O 1
ATOM 4828 N N . VAL B 1 133 ? -11.461 -22.422 1.423 1 95.88 133 VAL B N 1
ATOM 4829 C CA . VAL B 1 133 ? -12.688 -23.156 1.179 1 95.88 133 VAL B CA 1
ATOM 4830 C C . VAL B 1 133 ? -13.82 -22.203 0.829 1 95.88 133 VAL B C 1
ATOM 4832 O O . VAL B 1 133 ? -14.031 -21.203 1.53 1 95.88 133 VAL B O 1
ATOM 4835 N N . PRO B 1 134 ? -14.445 -22.484 -0.301 1 92.88 134 PRO B N 1
ATOM 4836 C CA . PRO B 1 134 ? -15.625 -21.656 -0.583 1 92.88 134 PRO B CA 1
ATOM 4837 C C . PRO B 1 134 ? -16.656 -21.703 0.538 1 92.88 134 PRO B C 1
ATOM 4839 O O . PRO B 1 134 ? -16.734 -22.703 1.275 1 92.88 134 PRO B O 1
ATOM 4842 N N . HIS B 1 135 ? -17.391 -20.656 0.57 1 86.5 135 HIS B N 1
ATOM 4843 C CA . HIS B 1 135 ? -18.438 -20.609 1.593 1 86.5 135 HIS B CA 1
ATOM 4844 C C . HIS B 1 135 ? -19.391 -21.781 1.472 1 86.5 135 HIS B C 1
ATOM 4846 O O . HIS B 1 135 ? -19.828 -22.125 0.37 1 86.5 135 HIS B O 1
ATOM 4852 N N . GLY B 1 136 ? -19.625 -22.328 2.629 1 83.81 136 GLY B N 1
ATOM 4853 C CA . GLY B 1 136 ? -20.547 -23.438 2.664 1 83.81 136 GLY B CA 1
ATOM 4854 C C . GLY B 1 136 ? -19.906 -24.766 2.291 1 83.81 136 GLY B C 1
ATOM 4855 O O . GLY B 1 136 ? -20.547 -25.812 2.346 1 83.81 136 GLY B O 1
ATOM 4856 N N . GLY B 1 137 ? -18.688 -24.75 1.886 1 90 137 GLY B N 1
ATOM 4857 C CA . GLY B 1 137 ? -18 -25.969 1.508 1 90 137 GLY B CA 1
ATOM 4858 C C . GLY B 1 137 ? -17.156 -26.547 2.629 1 90 137 GLY B C 1
ATOM 4859 O O . GLY B 1 137 ? -17 -25.938 3.684 1 90 137 GLY B O 1
ATOM 4860 N N . ASP B 1 138 ? -16.656 -27.781 2.312 1 94.5 138 ASP B N 1
ATOM 4861 C CA . ASP B 1 138 ? -15.828 -28.453 3.314 1 94.5 138 ASP B CA 1
ATOM 4862 C C . ASP B 1 138 ? -14.406 -28.688 2.791 1 94.5 138 ASP B C 1
ATOM 4864 O O . ASP B 1 138 ? -13.531 -29.125 3.535 1 94.5 138 ASP B O 1
ATOM 4868 N N . SER B 1 139 ? -14.273 -28.438 1.562 1 97.5 139 SER B N 1
ATOM 4869 C CA . SER B 1 139 ? -12.969 -28.609 0.938 1 97.5 139 SER B CA 1
ATOM 4870 C C . SER B 1 139 ? -12.766 -27.625 -0.214 1 97.5 139 SER B C 1
ATOM 4872 O O . SER B 1 139 ? -13.703 -26.938 -0.617 1 97.5 139 SER B O 1
ATOM 4874 N N . PHE B 1 140 ? -11.539 -27.484 -0.606 1 98.19 140 PHE B N 1
ATOM 4875 C CA . PHE B 1 140 ? -11.234 -26.719 -1.805 1 98.19 140 PHE B CA 1
ATOM 4876 C C . PHE B 1 140 ? -10.469 -27.547 -2.814 1 98.19 140 PHE B C 1
ATOM 4878 O O . PHE B 1 140 ? -9.828 -28.547 -2.449 1 98.19 140 PHE B O 1
ATOM 4885 N N . ALA B 1 141 ? -10.617 -27.219 -4.074 1 98.62 141 ALA B N 1
ATOM 4886 C CA . ALA B 1 141 ? -10 -27.938 -5.188 1 98.62 141 ALA B CA 1
ATOM 4887 C C . ALA B 1 141 ? -9.469 -26.969 -6.238 1 98.62 141 ALA B C 1
ATOM 4889 O O . ALA B 1 141 ? -10.148 -26 -6.609 1 98.62 141 ALA B O 1
ATOM 4890 N N . LEU B 1 142 ? -8.25 -27.141 -6.617 1 98.31 142 LEU B N 1
ATOM 4891 C CA . LEU B 1 142 ? -7.645 -26.328 -7.668 1 98.31 142 LEU B CA 1
ATOM 4892 C C . LEU B 1 142 ? -6.59 -27.125 -8.43 1 98.31 142 LEU B C 1
ATOM 4894 O O . LEU B 1 142 ? -6.25 -28.25 -8.039 1 98.31 142 LEU B O 1
ATOM 4898 N N . GLY B 1 143 ? -6.129 -26.609 -9.531 1 98.56 143 GLY B N 1
ATOM 4899 C CA . GLY B 1 143 ? -5.137 -27.281 -10.367 1 98.56 143 GLY B CA 1
ATOM 4900 C C . GLY B 1 143 ? -4.523 -26.359 -11.398 1 98.56 143 GLY B C 1
ATOM 4901 O O . GLY B 1 143 ? -4.797 -25.156 -11.414 1 98.56 143 GLY B O 1
ATOM 4902 N N . CYS B 1 144 ? -3.631 -26.938 -12.141 1 98.31 144 CYS B N 1
ATOM 4903 C CA . CYS B 1 144 ? -2.982 -26.172 -13.203 1 98.31 144 CYS B CA 1
ATOM 4904 C C . CYS B 1 144 ? -2.631 -27.062 -14.383 1 98.31 144 CYS B C 1
ATOM 4906 O O . CYS B 1 144 ? -2.656 -28.297 -14.266 1 98.31 144 CYS B O 1
ATOM 4908 N N . THR B 1 145 ? -2.453 -26.453 -15.492 1 98.06 145 THR B N 1
ATOM 4909 C CA . THR B 1 145 ? -1.887 -27.078 -16.672 1 98.06 145 THR B CA 1
ATOM 4910 C C . THR B 1 145 ? -0.487 -26.547 -16.953 1 98.06 145 THR B C 1
ATOM 4912 O O . THR B 1 145 ? -0.274 -25.328 -16.969 1 98.06 145 THR B O 1
ATOM 4915 N N . VAL B 1 146 ? 0.421 -27.422 -17.062 1 95.94 146 VAL B N 1
ATOM 4916 C CA . VAL B 1 146 ? 1.789 -27.047 -17.422 1 95.94 146 VAL B CA 1
ATOM 4917 C C . VAL B 1 146 ? 2.088 -27.516 -18.844 1 95.94 146 VAL B C 1
ATOM 4919 O O . VAL B 1 146 ? 1.901 -28.688 -19.172 1 95.94 146 VAL B O 1
ATOM 4922 N N . THR B 1 147 ? 2.48 -26.578 -19.641 1 93.75 147 THR B N 1
ATOM 4923 C CA . THR B 1 147 ? 2.842 -26.891 -21.016 1 93.75 147 THR B CA 1
ATOM 4924 C C . THR B 1 147 ? 4.359 -26.953 -21.172 1 93.75 147 THR B C 1
ATOM 4926 O O . THR B 1 147 ? 5.078 -26.078 -20.672 1 93.75 147 THR B O 1
ATOM 4929 N N . VAL B 1 148 ? 4.758 -27.984 -21.812 1 89.75 148 VAL B N 1
ATOM 4930 C CA . VAL B 1 148 ? 6.184 -28.203 -22.062 1 89.75 148 VAL B CA 1
ATOM 4931 C C . VAL B 1 148 ? 6.453 -28.203 -23.562 1 89.75 148 VAL B C 1
ATOM 4933 O O . VAL B 1 148 ? 5.785 -28.922 -24.328 1 89.75 148 VAL B O 1
ATOM 4936 N N . THR B 1 149 ? 7.328 -27.375 -23.922 1 83.56 149 THR B N 1
ATOM 4937 C CA . THR B 1 149 ? 7.727 -27.312 -25.328 1 83.56 149 THR B CA 1
ATOM 4938 C C . THR B 1 149 ? 9.094 -27.969 -25.531 1 83.56 149 THR B C 1
ATOM 4940 O O . THR B 1 149 ? 10.055 -27.609 -24.844 1 83.56 149 THR B O 1
ATOM 4943 N N . HIS B 1 150 ? 9.094 -29.016 -26.344 1 73.62 150 HIS B N 1
ATOM 4944 C CA . HIS B 1 150 ? 10.312 -29.688 -26.75 1 73.62 150 HIS B CA 1
ATOM 4945 C C . HIS B 1 150 ? 10.516 -29.594 -28.266 1 73.62 150 HIS B C 1
ATOM 4947 O O . HIS B 1 150 ? 9.594 -29.219 -29 1 73.62 150 HIS B O 1
ATOM 4953 N N . PRO B 1 151 ? 11.75 -29.734 -28.672 1 66.69 151 PRO B N 1
ATOM 4954 C CA . PRO B 1 151 ? 12.008 -29.672 -30.109 1 66.69 151 PRO B CA 1
ATOM 4955 C C . PRO B 1 151 ? 11.086 -30.578 -30.922 1 66.69 151 PRO B C 1
ATOM 4957 O O . PRO B 1 151 ? 10.797 -30.297 -32.094 1 66.69 151 PRO B O 1
ATOM 4960 N N . HIS B 1 152 ? 10.68 -31.578 -30.344 1 68.69 152 HIS B N 1
ATOM 4961 C CA . HIS B 1 152 ? 9.906 -32.562 -31.109 1 68.69 152 HIS B CA 1
ATOM 4962 C C . HIS B 1 152 ? 8.406 -32.344 -30.922 1 68.69 152 HIS B C 1
ATOM 4964 O O . HIS B 1 152 ? 7.594 -33.062 -31.516 1 68.69 152 HIS B O 1
ATOM 4970 N N . GLY B 1 153 ? 8.039 -31.453 -30.109 1 78.06 153 GLY B N 1
ATOM 4971 C CA . GLY B 1 153 ? 6.617 -31.188 -29.953 1 78.06 153 GLY B CA 1
ATOM 4972 C C . GLY B 1 153 ? 6.273 -30.531 -28.625 1 78.06 153 GLY B C 1
ATOM 4973 O O . GLY B 1 153 ? 7.168 -30.203 -27.844 1 78.06 153 GLY B O 1
ATOM 4974 N N . LYS B 1 154 ? 4.918 -30.203 -28.531 1 87.19 154 LYS B N 1
ATOM 4975 C CA . LYS B 1 154 ? 4.371 -29.594 -27.328 1 87.19 154 LYS B CA 1
ATOM 4976 C C . LYS B 1 154 ? 3.441 -30.562 -26.609 1 87.19 154 LYS B C 1
ATOM 4978 O O . LYS B 1 154 ? 2.666 -31.281 -27.234 1 87.19 154 LYS B O 1
ATOM 4983 N N . TYR B 1 155 ? 3.674 -30.734 -25.344 1 88.69 155 TYR B N 1
ATOM 4984 C CA . TYR B 1 155 ? 2.73 -31.516 -24.562 1 88.69 155 TYR B CA 1
ATOM 4985 C C . TYR B 1 155 ? 2.361 -30.797 -23.266 1 88.69 155 TYR B C 1
ATOM 4987 O O . TYR B 1 155 ? 3.004 -29.812 -22.891 1 88.69 155 TYR B O 1
ATOM 4995 N N . SER B 1 156 ? 1.265 -31.25 -22.688 1 94.62 156 SER B N 1
ATOM 4996 C CA . SER B 1 156 ? 0.775 -30.594 -21.469 1 94.62 156 SER B CA 1
ATOM 4997 C C . SER B 1 156 ? 0.474 -31.609 -20.375 1 94.62 156 SER B C 1
ATOM 4999 O O . SER B 1 156 ? 0.162 -32.75 -20.656 1 94.62 156 SER B O 1
ATOM 5001 N N . TYR B 1 157 ? 0.707 -31.234 -19.188 1 96.56 157 TYR B N 1
ATOM 5002 C CA . TYR B 1 157 ? 0.333 -31.969 -17.984 1 96.56 157 TYR B CA 1
ATOM 5003 C C . TYR B 1 157 ? -0.778 -31.25 -17.234 1 96.56 157 TYR B C 1
ATOM 5005 O O . TYR B 1 157 ? -0.776 -30.016 -17.141 1 96.56 157 TYR B O 1
ATOM 5013 N N . ASP B 1 158 ? -1.725 -32 -16.719 1 98.06 158 ASP B N 1
ATOM 5014 C CA . ASP B 1 158 ? -2.771 -31.484 -15.844 1 98.06 158 ASP B CA 1
ATOM 5015 C C . ASP B 1 158 ? -2.613 -32 -14.414 1 98.06 158 ASP B C 1
ATOM 5017 O O . ASP B 1 158 ? -2.559 -33.219 -14.188 1 98.06 158 ASP B O 1
ATOM 5021 N N . TYR B 1 159 ? -2.486 -31.125 -13.531 1 98.31 159 TYR B N 1
ATOM 5022 C CA . TYR B 1 159 ? -2.381 -31.422 -12.109 1 98.31 159 TYR B CA 1
ATOM 5023 C C . TYR B 1 159 ? -3.566 -30.859 -11.344 1 98.31 159 TYR B C 1
ATOM 5025 O O . TYR B 1 159 ? -3.869 -29.656 -11.453 1 98.31 159 TYR B O 1
ATOM 5033 N N . ASP B 1 160 ? -4.332 -31.641 -10.594 1 98.5 160 ASP B N 1
ATOM 5034 C CA . ASP B 1 160 ? -5.48 -31.219 -9.805 1 98.5 160 ASP B CA 1
ATOM 5035 C C . ASP B 1 160 ? -5.418 -31.797 -8.391 1 98.5 160 ASP B C 1
ATOM 5037 O O . ASP B 1 160 ? -5.035 -32.938 -8.203 1 98.5 160 ASP B O 1
ATOM 5041 N N . VAL B 1 161 ? -5.789 -30.984 -7.402 1 98.38 161 VAL B N 1
ATOM 5042 C CA . VAL B 1 161 ? -5.719 -31.422 -6.012 1 98.38 161 VAL B CA 1
ATOM 5043 C C . VAL B 1 161 ? -6.934 -30.906 -5.246 1 98.38 161 VAL B C 1
ATOM 5045 O O . VAL B 1 161 ? -7.43 -29.812 -5.52 1 98.38 161 VAL B O 1
ATOM 5048 N N . GLU B 1 162 ? -7.414 -31.688 -4.371 1 98.44 162 GLU B N 1
ATOM 5049 C CA . GLU B 1 162 ? -8.469 -31.312 -3.436 1 98.44 162 GLU B CA 1
ATOM 5050 C C . GLU B 1 162 ? -8.008 -31.469 -1.991 1 98.44 162 GLU B C 1
ATOM 5052 O O . GLU B 1 162 ? -7.465 -32.5 -1.616 1 98.44 162 GLU B O 1
ATOM 5057 N N . VAL B 1 163 ? -8.219 -30.438 -1.162 1 98.06 163 VAL B N 1
ATOM 5058 C CA . VAL B 1 163 ? -7.727 -30.391 0.21 1 98.06 163 VAL B CA 1
ATOM 5059 C C . VAL B 1 163 ? -8.867 -30.047 1.158 1 98.06 163 VAL B C 1
ATOM 5061 O O . VAL B 1 163 ? -9.719 -29.203 0.833 1 98.06 163 VAL B O 1
ATOM 5064 N N . THR B 1 164 ? -8.93 -30.656 2.279 1 97.25 164 THR B N 1
ATOM 5065 C CA . THR B 1 164 ? -9.836 -30.25 3.348 1 97.25 164 THR B CA 1
ATOM 5066 C C . THR B 1 164 ? -9.055 -29.734 4.555 1 97.25 164 THR B C 1
ATOM 5068 O O . THR B 1 164 ? -8.008 -30.297 4.906 1 97.25 164 THR B O 1
ATOM 5071 N N . PRO B 1 165 ? -9.492 -28.625 5.082 1 95.94 165 PRO B N 1
ATOM 5072 C CA . PRO B 1 165 ? -8.781 -28.062 6.238 1 95.94 165 PRO B CA 1
ATOM 5073 C C . PRO B 1 165 ? -9.141 -28.766 7.543 1 95.94 165 PRO B C 1
ATOM 5075 O O . PRO B 1 165 ? -8.461 -28.594 8.555 1 95.94 165 PRO B O 1
ATOM 5078 N N . SER B 1 166 ? -10.203 -29.469 7.578 1 92.38 166 SER B N 1
ATOM 5079 C CA . SER B 1 166 ? -10.711 -30.062 8.812 1 92.38 166 SER B CA 1
ATOM 5080 C C . SER B 1 166 ? -10.547 -31.578 8.82 1 92.38 166 SER B C 1
ATOM 5082 O O . SER B 1 166 ? -10.781 -32.25 7.812 1 92.38 166 SER B O 1
ATOM 5084 N N . PRO B 1 167 ? -10.234 -32.125 9.906 1 90.31 167 PRO B N 1
ATOM 5085 C CA . PRO B 1 167 ? -9.852 -31.531 11.188 1 90.31 167 PRO B CA 1
ATOM 5086 C C . PRO B 1 167 ? -8.477 -30.859 11.133 1 90.31 167 PRO B C 1
ATOM 5088 O O . PRO B 1 167 ? -8.219 -29.922 11.883 1 90.31 167 PRO B O 1
ATOM 5091 N N . PHE B 1 168 ? -7.613 -31.469 10.289 1 92.31 168 PHE B N 1
ATOM 5092 C CA . PHE B 1 168 ? -6.348 -30.859 9.891 1 92.31 168 PHE B CA 1
ATOM 5093 C C . PHE B 1 168 ? -6.199 -30.875 8.367 1 92.31 168 PHE B C 1
ATOM 5095 O O . PHE B 1 168 ? -6.742 -31.766 7.699 1 92.31 168 PHE B O 1
ATOM 5102 N N . PRO B 1 169 ? -5.547 -29.938 7.93 1 96.12 169 PRO B N 1
ATOM 5103 C CA . PRO B 1 169 ? -5.418 -29.891 6.473 1 96.12 169 PRO B CA 1
ATOM 5104 C C . PRO B 1 169 ? -4.836 -31.188 5.898 1 96.12 169 PRO B C 1
ATOM 5106 O O . PRO B 1 169 ? -3.762 -31.625 6.316 1 96.12 169 PRO B O 1
ATOM 5109 N N . HIS B 1 170 ? -5.457 -31.797 4.977 1 95.94 170 HIS B N 1
ATOM 5110 C CA . HIS B 1 170 ? -4.973 -33 4.309 1 95.94 170 HIS B CA 1
ATOM 5111 C C . HIS B 1 170 ? -5.57 -33.125 2.912 1 95.94 170 HIS B C 1
ATOM 5113 O O . HIS B 1 170 ? -6.605 -32.531 2.615 1 95.94 170 HIS B O 1
ATOM 5119 N N . ILE B 1 171 ? -4.949 -33.875 2.08 1 97.19 171 ILE B N 1
ATOM 5120 C CA . ILE B 1 171 ? -5.359 -34.094 0.699 1 97.19 171 ILE B CA 1
ATOM 5121 C C . ILE B 1 171 ? -6.469 -35.156 0.654 1 97.19 171 ILE B C 1
ATOM 5123 O O . ILE B 1 171 ? -6.359 -36.219 1.284 1 97.19 171 ILE B O 1
ATOM 5127 N N . ILE B 1 172 ? -7.5 -34.812 -0.086 1 95.69 172 ILE B N 1
ATOM 5128 C CA . ILE B 1 172 ? -8.609 -35.75 -0.309 1 95.69 172 ILE B CA 1
ATOM 5129 C C . ILE B 1 172 ? -8.414 -36.469 -1.638 1 95.69 172 ILE B C 1
ATOM 5131 O O . ILE B 1 172 ? -8.719 -37.656 -1.751 1 95.69 172 ILE B O 1
ATOM 5135 N N . GLN B 1 173 ? -8.023 -35.781 -2.555 1 97.06 173 GLN B N 1
ATOM 5136 C CA . GLN B 1 173 ? -7.844 -36.281 -3.904 1 97.06 173 GLN B CA 1
ATOM 5137 C C . GLN B 1 173 ? -6.742 -35.531 -4.641 1 97.06 173 GLN B C 1
ATOM 5139 O O . GLN B 1 173 ? -6.574 -34.344 -4.453 1 97.06 173 GLN B O 1
ATOM 5144 N N . GLU B 1 174 ? -6.031 -36.25 -5.445 1 98.06 174 GLU B N 1
ATOM 5145 C CA . GLU B 1 174 ? -4.977 -35.656 -6.273 1 98.06 174 GLU B CA 1
ATOM 5146 C C . GLU B 1 174 ? -4.805 -36.438 -7.57 1 98.06 174 GLU B C 1
ATOM 5148 O O . GLU B 1 174 ? -4.734 -37.688 -7.555 1 98.06 174 GLU B O 1
ATOM 5153 N N . THR B 1 175 ? -4.809 -35.75 -8.656 1 98.25 175 THR B N 1
ATOM 5154 C CA . THR B 1 175 ? -4.715 -36.406 -9.945 1 98.25 175 THR B CA 1
ATOM 5155 C C . THR B 1 175 ? -3.664 -35.75 -10.828 1 98.25 175 THR B C 1
ATOM 5157 O O . THR B 1 175 ? -3.543 -34.5 -10.836 1 98.25 175 THR B O 1
ATOM 5160 N N . LEU B 1 176 ? -2.904 -36.531 -11.477 1 98.06 176 LEU B N 1
ATOM 5161 C CA . LEU B 1 176 ? -1.933 -36.094 -12.484 1 98.06 176 LEU B CA 1
ATOM 5162 C C . LEU B 1 176 ? -2.217 -36.781 -13.828 1 98.06 176 LEU B C 1
ATOM 5164 O O . LEU B 1 176 ? -2.305 -38 -13.914 1 98.06 176 LEU B O 1
ATOM 5168 N N . ARG B 1 177 ? -2.365 -35.938 -14.844 1 97.62 177 ARG B N 1
ATOM 5169 C CA . ARG B 1 177 ? -2.598 -36.406 -16.203 1 97.62 177 ARG B CA 1
ATOM 5170 C C . ARG B 1 177 ? -1.526 -35.906 -17.156 1 97.62 177 ARG B C 1
ATOM 5172 O O . ARG B 1 177 ? -1.016 -34.781 -16.984 1 97.62 177 ARG B O 1
ATOM 5179 N N . GLY B 1 178 ? -1.241 -36.688 -18.109 1 95.06 178 GLY B N 1
ATOM 5180 C CA . GLY B 1 178 ? -0.264 -36.281 -19.109 1 95.06 178 GLY B CA 1
ATOM 5181 C C . GLY B 1 178 ? 0.11 -37.406 -20.062 1 95.06 178 GLY B C 1
ATOM 5182 O O . GLY B 1 178 ? -0.498 -38.5 -20.031 1 95.06 178 GLY B O 1
ATOM 5183 N N . PRO B 1 179 ? 1.057 -37.125 -20.906 1 91.88 179 PRO B N 1
ATOM 5184 C CA . PRO B 1 179 ? 1.512 -38.125 -21.859 1 91.88 179 PRO B CA 1
ATOM 5185 C C . PRO B 1 179 ? 2.373 -39.219 -21.203 1 91.88 179 PRO B C 1
ATOM 5187 O O . PRO B 1 179 ? 3.158 -38.906 -20.312 1 91.88 179 PRO B O 1
ATOM 5190 N N . GLN B 1 180 ? 2.209 -40.375 -21.656 1 91 180 GLN B N 1
ATOM 5191 C CA . GLN B 1 180 ? 3.021 -41.5 -21.25 1 91 180 GLN B CA 1
ATOM 5192 C C . GLN B 1 180 ? 3.203 -42.5 -22.406 1 91 180 GLN B C 1
ATOM 5194 O O . GLN B 1 180 ? 2.277 -42.719 -23.203 1 91 180 GLN B O 1
ATOM 5199 N N . ARG B 1 181 ? 4.359 -43.094 -22.469 1 88.94 181 ARG B N 1
ATOM 5200 C CA . ARG B 1 181 ? 4.637 -44.094 -23.5 1 88.94 181 ARG B CA 1
ATOM 5201 C C . ARG B 1 181 ? 4.039 -45.438 -23.156 1 88.94 181 ARG B C 1
ATOM 5203 O O . ARG B 1 181 ? 4.199 -45.938 -22.031 1 88.94 181 ARG B O 1
ATOM 5210 N N . ALA B 1 182 ? 3.359 -45.938 -24.109 1 86.12 182 ALA B N 1
ATOM 5211 C CA . ALA B 1 182 ? 2.846 -47.281 -23.938 1 86.12 182 ALA B CA 1
ATOM 5212 C C . ALA B 1 182 ? 3.982 -48.281 -23.766 1 86.12 182 ALA B C 1
ATOM 5214 O O . ALA B 1 182 ? 5.016 -48.188 -24.422 1 86.12 182 ALA B O 1
ATOM 5215 N N . ALA B 1 183 ? 3.783 -49.188 -22.859 1 82.75 183 ALA B N 1
ATOM 5216 C CA . ALA B 1 183 ? 4.832 -50.156 -22.516 1 82.75 183 ALA B CA 1
ATOM 5217 C C . ALA B 1 183 ? 5.23 -51 -23.734 1 82.75 183 ALA B C 1
ATOM 5219 O O . ALA B 1 183 ? 6.418 -51.25 -23.969 1 82.75 183 ALA B O 1
ATOM 5220 N N . LYS B 1 184 ? 4.285 -51.375 -24.562 1 81.81 184 LYS B N 1
ATOM 5221 C CA . LYS B 1 184 ? 4.555 -52.25 -25.688 1 81.81 184 LYS B CA 1
ATOM 5222 C C . LYS B 1 184 ? 4.895 -51.469 -26.953 1 81.81 184 LYS B C 1
ATOM 5224 O O . LYS B 1 184 ? 5.965 -51.656 -27.531 1 81.81 184 LYS B O 1
ATOM 5229 N N . SER B 1 185 ? 4.059 -50.531 -27.359 1 82.25 185 SER B N 1
ATOM 5230 C CA . SER B 1 185 ? 4.195 -49.844 -28.641 1 82.25 185 SER B CA 1
ATOM 5231 C C . SER B 1 185 ? 5.164 -48.656 -28.531 1 82.25 185 SER B C 1
ATOM 5233 O O . SER B 1 185 ? 5.73 -48.25 -29.547 1 82.25 185 SER B O 1
ATOM 5235 N N . GLY B 1 186 ? 5.25 -48.125 -27.391 1 83.69 186 GLY B N 1
ATOM 5236 C CA . GLY B 1 186 ? 6.094 -46.938 -27.219 1 83.69 186 GLY B CA 1
ATOM 5237 C C . GLY B 1 186 ? 5.422 -45.656 -27.672 1 83.69 186 GLY B C 1
ATOM 5238 O O . GLY B 1 186 ? 6.023 -44.594 -27.609 1 83.69 186 GLY B O 1
ATOM 5239 N N . ARG B 1 187 ? 4.23 -45.781 -28.109 1 84.44 187 ARG B N 1
ATOM 5240 C CA . ARG B 1 187 ? 3.482 -44.625 -28.562 1 84.44 187 ARG B CA 1
ATOM 5241 C C . ARG B 1 187 ? 3.041 -43.75 -27.391 1 84.44 187 ARG B C 1
ATOM 5243 O O . ARG B 1 187 ? 2.648 -44.281 -26.344 1 84.44 187 ARG B O 1
ATOM 5250 N N . TRP B 1 188 ? 3.092 -42.469 -27.609 1 87.12 188 TRP B N 1
ATOM 5251 C CA . TRP B 1 188 ? 2.676 -41.531 -26.578 1 87.12 188 TRP B CA 1
ATOM 5252 C C . TRP B 1 188 ? 1.156 -41.406 -26.531 1 87.12 188 TRP B C 1
ATOM 5254 O O . TRP B 1 188 ? 0.514 -41.219 -27.562 1 87.12 188 TRP B O 1
ATOM 5264 N N . ASN B 1 189 ? 0.578 -41.531 -25.344 1 87.06 189 ASN B N 1
ATOM 5265 C CA . ASN B 1 189 ? -0.852 -41.344 -25.125 1 87.06 189 ASN B CA 1
ATOM 5266 C C . ASN B 1 189 ? -1.121 -40.469 -23.891 1 87.06 189 ASN B C 1
ATOM 5268 O O . ASN B 1 189 ? -0.378 -40.5 -22.922 1 87.06 189 ASN B O 1
ATOM 5272 N N . GLN B 1 190 ? -2.16 -39.656 -24.062 1 89.94 190 GLN B N 1
ATOM 5273 C CA . GLN B 1 190 ? -2.617 -38.906 -22.891 1 89.94 190 GLN B CA 1
ATOM 5274 C C . GLN B 1 190 ? -3.412 -39.812 -21.938 1 89.94 190 GLN B C 1
ATOM 5276 O O . GLN B 1 190 ? -4.359 -40.469 -22.359 1 89.94 190 GLN B O 1
ATOM 5281 N N . GLN B 1 191 ? -2.996 -39.844 -20.688 1 91.5 191 GLN B N 1
ATOM 5282 C CA . GLN B 1 191 ? -3.699 -40.688 -19.734 1 91.5 191 GLN B CA 1
ATOM 5283 C C . GLN B 1 191 ? -3.525 -40.156 -18.312 1 91.5 191 GLN B C 1
ATOM 5285 O O . GLN B 1 191 ? -2.793 -39.219 -18.078 1 91.5 191 GLN B O 1
ATOM 5290 N N . VAL B 1 192 ? -4.258 -40.812 -17.422 1 95.62 192 VAL B N 1
ATOM 5291 C CA . VAL B 1 192 ? -4.09 -40.531 -16 1 95.62 192 VAL B CA 1
ATOM 5292 C C . VAL B 1 192 ? -2.836 -41.25 -15.477 1 95.62 192 VAL B C 1
ATOM 5294 O O . VAL B 1 192 ? -2.738 -42.469 -15.523 1 95.62 192 VAL B O 1
ATOM 5297 N N . LEU B 1 193 ? -1.921 -40.438 -15.016 1 96.06 193 LEU B N 1
ATOM 5298 C CA . LEU B 1 193 ? -0.652 -40.969 -14.539 1 96.06 193 LEU B CA 1
ATOM 5299 C C . LEU B 1 193 ? -0.753 -41.375 -13.07 1 96.06 193 LEU B C 1
ATOM 5301 O O . LEU B 1 193 ? -0.21 -42.406 -12.664 1 96.06 193 LEU B O 1
ATOM 5305 N N . ILE B 1 194 ? -1.351 -40.5 -12.32 1 96.88 194 ILE B N 1
ATOM 5306 C CA . ILE B 1 194 ? -1.559 -40.719 -10.898 1 96.88 194 ILE B CA 1
ATOM 5307 C C . ILE B 1 194 ? -2.998 -40.375 -10.523 1 96.88 194 ILE B C 1
ATOM 5309 O O . ILE B 1 194 ? -3.518 -39.344 -10.945 1 96.88 194 ILE B O 1
ATOM 5313 N N . ASP B 1 195 ? -3.658 -41.188 -9.844 1 97.19 195 ASP B N 1
ATOM 5314 C CA . ASP B 1 195 ? -4.98 -40.969 -9.266 1 97.19 195 ASP B CA 1
ATOM 5315 C C . ASP B 1 195 ? -5.016 -41.375 -7.797 1 97.19 195 ASP B C 1
ATOM 5317 O O . ASP B 1 195 ? -5.102 -42.562 -7.477 1 97.19 195 ASP B O 1
ATOM 5321 N N . ALA B 1 196 ? -4.93 -40.406 -6.953 1 96.88 196 ALA B N 1
ATOM 5322 C CA . ALA B 1 196 ? -4.902 -40.656 -5.516 1 96.88 196 ALA B CA 1
ATOM 5323 C C . ALA B 1 196 ? -6.254 -40.344 -4.875 1 96.88 196 ALA B C 1
ATOM 5325 O O . ALA B 1 196 ? -6.832 -39.281 -5.098 1 96.88 196 ALA B O 1
ATOM 5326 N N . GLN B 1 197 ? -6.707 -41.281 -4.098 1 94.69 197 GLN B N 1
ATOM 5327 C CA . GLN B 1 197 ? -7.973 -41.188 -3.373 1 94.69 197 GLN B CA 1
ATOM 5328 C C . GLN B 1 197 ? -7.801 -41.625 -1.919 1 94.69 197 GLN B C 1
ATOM 5330 O O . GLN B 1 197 ? -6.785 -42.219 -1.559 1 94.69 197 GLN B O 1
ATOM 5335 N N . PRO B 1 198 ? -8.789 -41.219 -1.144 1 90.88 198 PRO B N 1
ATOM 5336 C CA . PRO B 1 198 ? -8.672 -41.656 0.248 1 90.88 198 PRO B CA 1
ATOM 5337 C C . PRO B 1 198 ? -8.602 -43.156 0.382 1 90.88 198 PRO B C 1
ATOM 5339 O O . PRO B 1 198 ? -9.273 -43.875 -0.361 1 90.88 198 PRO B O 1
ATOM 5342 N N . ASP B 1 199 ? -7.746 -43.594 1.286 1 83.19 199 ASP B N 1
ATOM 5343 C CA . ASP B 1 199 ? -7.598 -45 1.543 1 83.19 199 ASP B CA 1
ATOM 5344 C C . ASP B 1 199 ? -8.836 -45.562 2.234 1 83.19 199 ASP B C 1
ATOM 5346 O O . ASP B 1 199 ? -9.312 -45 3.227 1 83.19 199 ASP B O 1
ATOM 5350 N N . SER B 1 200 ? -9.539 -46.594 1.634 1 70.31 200 SER B N 1
ATOM 5351 C CA . SER B 1 200 ? -10.758 -47.219 2.154 1 70.31 200 SER B CA 1
ATOM 5352 C C . SER B 1 200 ? -10.547 -47.781 3.555 1 70.31 200 SER B C 1
ATOM 5354 O O . SER B 1 200 ? -11.484 -47.844 4.355 1 70.31 200 SER B O 1
ATOM 5356 N N . GLY B 1 201 ? -9.461 -48.219 3.881 1 64.19 201 GLY B N 1
ATOM 5357 C CA . GLY B 1 201 ? -9.281 -48.938 5.125 1 64.19 201 GLY B CA 1
ATOM 5358 C C . GLY B 1 201 ? -8.344 -48.25 6.098 1 64.19 201 GLY B C 1
ATOM 5359 O O . GLY B 1 201 ? -8.078 -48.75 7.188 1 64.19 201 GLY B O 1
ATOM 5360 N N . GLY B 1 202 ? -7.816 -47.031 5.773 1 66.06 202 GLY B N 1
ATOM 5361 C CA . GLY B 1 202 ? -6.781 -46.531 6.66 1 66.06 202 GLY B CA 1
ATOM 5362 C C . GLY B 1 202 ? -6.605 -45 6.57 1 66.06 202 GLY B C 1
ATOM 5363 O O . GLY B 1 202 ? -7.539 -44.281 6.211 1 66.06 202 GLY B O 1
ATOM 5364 N N . VAL B 1 203 ? -5.5 -44.625 7.273 1 81.81 203 VAL B N 1
ATOM 5365 C CA . VAL B 1 203 ? -5.039 -43.219 7.277 1 81.81 203 VAL B CA 1
ATOM 5366 C C . VAL B 1 203 ? -4.184 -42.969 6.043 1 81.81 203 VAL B C 1
ATOM 5368 O O . VAL B 1 203 ? -3.434 -43.844 5.602 1 81.81 203 VAL B O 1
ATOM 5371 N N . GLY B 1 204 ? -4.574 -41.969 5.324 1 92.19 204 GLY B N 1
ATOM 5372 C CA . GLY B 1 204 ? -3.736 -41.594 4.191 1 92.19 204 GLY B CA 1
ATOM 5373 C C . GLY B 1 204 ? -4.449 -41.719 2.859 1 92.19 204 GLY B C 1
ATOM 5374 O O . GLY B 1 204 ? -5.668 -41.531 2.781 1 92.19 204 GLY B O 1
ATOM 5375 N N . LEU B 1 205 ? -3.58 -41.844 1.765 1 95.56 205 LEU B N 1
ATOM 5376 C CA . LEU B 1 205 ? -4.094 -41.906 0.402 1 95.56 205 LEU B CA 1
ATOM 5377 C C . LEU B 1 205 ? -3.658 -43.188 -0.283 1 95.56 205 LEU B C 1
ATOM 5379 O O . LEU B 1 205 ? -2.607 -43.75 0.041 1 95.56 205 LEU B O 1
ATOM 5383 N N . GLU B 1 206 ? -4.52 -43.688 -1.088 1 95.56 206 GLU B N 1
ATOM 5384 C CA . GLU B 1 206 ? -4.152 -44.75 -2.047 1 95.56 206 GLU B CA 1
ATOM 5385 C C . GLU B 1 206 ? -4.086 -44.188 -3.465 1 95.56 206 GLU B C 1
ATOM 5387 O O . GLU B 1 206 ? -5.059 -43.594 -3.955 1 95.56 206 GLU B O 1
ATOM 5392 N N . ALA B 1 207 ? -2.949 -44.406 -4.09 1 95.62 207 ALA B N 1
ATOM 5393 C CA . ALA B 1 207 ? -2.758 -43.844 -5.422 1 95.62 207 ALA B CA 1
ATOM 5394 C C . ALA B 1 207 ? -2.551 -44.938 -6.461 1 95.62 207 ALA B C 1
ATOM 5396 O O . ALA B 1 207 ? -1.709 -45.812 -6.281 1 95.62 207 ALA B O 1
ATOM 5397 N N . ALA B 1 208 ? -3.318 -44.875 -7.48 1 95.75 208 ALA B N 1
ATOM 5398 C CA . ALA B 1 208 ? -3.078 -45.719 -8.648 1 95.75 208 ALA B CA 1
ATOM 5399 C C . ALA B 1 208 ? -1.994 -45.125 -9.547 1 95.75 208 ALA B C 1
ATOM 5401 O O . ALA B 1 208 ? -2.082 -43.969 -9.945 1 95.75 208 ALA B O 1
ATOM 5402 N N . VAL B 1 209 ? -1.003 -45.906 -9.781 1 94.94 209 VAL B N 1
ATOM 5403 C CA . VAL B 1 209 ? 0.117 -45.469 -10.609 1 94.94 209 VAL B CA 1
ATOM 5404 C C . VAL B 1 209 ? 0.038 -46.156 -11.977 1 94.94 209 VAL B C 1
ATOM 5406 O O . VAL B 1 209 ? 0.031 -47.375 -12.07 1 94.94 209 VAL B O 1
ATOM 5409 N N . SER B 1 210 ? 0.05 -45.281 -12.992 1 93.94 210 SER B N 1
ATOM 5410 C CA . SER B 1 210 ? -0.059 -45.812 -14.344 1 93.94 210 SER B CA 1
ATOM 5411 C C . SER B 1 210 ? 1.167 -46.656 -14.703 1 93.94 210 SER B C 1
ATOM 5413 O O . SER B 1 210 ? 2.301 -46.219 -14.477 1 93.94 210 SER B O 1
ATOM 5415 N N . SER B 1 211 ? 1.003 -47.812 -15.336 1 88.25 211 SER B N 1
ATOM 5416 C CA . SER B 1 211 ? 2.094 -48.719 -15.734 1 88.25 211 SER B CA 1
ATOM 5417 C C . SER B 1 211 ? 2.367 -48.625 -17.234 1 88.25 211 SER B C 1
ATOM 5419 O O . SER B 1 211 ? 3.344 -49.188 -17.719 1 88.25 211 SER B O 1
ATOM 5421 N N . GLY B 1 212 ? 1.505 -47.875 -17.922 1 84.25 212 GLY B N 1
ATOM 5422 C CA . GLY B 1 212 ? 1.619 -47.844 -19.375 1 84.25 212 GLY B CA 1
ATOM 5423 C C . GLY B 1 212 ? 1.082 -49.094 -20.031 1 84.25 212 GLY B C 1
ATOM 5424 O O . GLY B 1 212 ? 1.177 -49.25 -21.25 1 84.25 212 GLY B O 1
ATOM 5425 N N . ARG B 1 213 ? 0.705 -50.031 -19.25 1 85 213 ARG B N 1
ATOM 5426 C CA . ARG B 1 213 ? 0.147 -51.281 -19.766 1 85 213 ARG B CA 1
ATOM 5427 C C . ARG B 1 213 ? -1.368 -51.312 -19.594 1 85 213 ARG B C 1
ATOM 5429 O O . ARG B 1 213 ? -1.932 -50.531 -18.844 1 85 213 ARG B O 1
ATOM 5436 N N . ARG B 1 214 ? -1.862 -52.219 -20.516 1 80.62 214 ARG B N 1
ATOM 5437 C CA . ARG B 1 214 ? -3.291 -52.469 -20.344 1 80.62 214 ARG B CA 1
ATOM 5438 C C . ARG B 1 214 ? -3.559 -53.281 -19.094 1 80.62 214 ARG B C 1
ATOM 5440 O O . ARG B 1 214 ? -2.801 -54.219 -18.781 1 80.62 214 ARG B O 1
ATOM 5447 N N . GLY B 1 215 ? -4.473 -52.938 -18.219 1 81.75 215 GLY B N 1
ATOM 5448 C CA . GLY B 1 215 ? -4.781 -53.656 -17 1 81.75 215 GLY B CA 1
ATOM 5449 C C . GLY B 1 215 ? -4.855 -52.75 -15.773 1 81.75 215 GLY B C 1
ATOM 5450 O O . GLY B 1 215 ? -4.832 -51.531 -15.898 1 81.75 215 GLY B O 1
ATOM 5451 N N . PRO B 1 216 ? -4.902 -53.531 -14.672 1 86.94 216 PRO B N 1
ATOM 5452 C CA . PRO B 1 216 ? -5.02 -52.75 -13.438 1 86.94 216 PRO B CA 1
ATOM 5453 C C . PRO B 1 216 ? -3.709 -52.062 -13.039 1 86.94 216 PRO B C 1
ATOM 5455 O O . PRO B 1 216 ? -2.633 -52.625 -13.219 1 86.94 216 PRO B O 1
ATOM 5458 N N . ASN B 1 217 ? -3.756 -50.875 -12.609 1 89.25 217 ASN B N 1
ATOM 5459 C CA . ASN B 1 217 ? -2.598 -50.094 -12.148 1 89.25 217 ASN B CA 1
ATOM 5460 C C . ASN B 1 217 ? -2.178 -50.531 -10.742 1 89.25 217 ASN B C 1
ATOM 5462 O O . ASN B 1 217 ? -3.014 -50.906 -9.93 1 89.25 217 ASN B O 1
ATOM 5466 N N . ARG B 1 218 ? -0.916 -50.469 -10.586 1 89.44 218 ARG B N 1
ATOM 5467 C CA . ARG B 1 218 ? -0.399 -50.688 -9.234 1 89.44 218 ARG B CA 1
ATOM 5468 C C . ARG B 1 218 ? -0.841 -49.562 -8.289 1 89.44 218 ARG B C 1
ATOM 5470 O O . ARG B 1 218 ? -0.872 -48.406 -8.672 1 89.44 218 ARG B O 1
ATOM 5477 N N . ARG B 1 219 ? -1.16 -50.031 -7.055 1 92.81 219 ARG B N 1
ATOM 5478 C CA . ARG B 1 219 ? -1.576 -49.062 -6.051 1 92.81 219 ARG B CA 1
ATOM 5479 C C . ARG B 1 219 ? -0.521 -48.906 -4.957 1 92.81 219 ARG B C 1
ATOM 5481 O O . ARG B 1 219 ? 0.105 -49.906 -4.559 1 92.81 219 ARG B O 1
ATOM 5488 N N . ILE B 1 220 ? -0.284 -47.688 -4.578 1 93.12 220 ILE B N 1
ATOM 5489 C CA . ILE B 1 220 ? 0.677 -47.406 -3.514 1 93.12 220 ILE B CA 1
ATOM 5490 C C . ILE B 1 220 ? 0.02 -46.562 -2.426 1 93.12 220 ILE B C 1
ATOM 5492 O O . ILE B 1 220 ? -0.896 -45.781 -2.703 1 93.12 220 ILE B O 1
ATOM 5496 N N . HIS B 1 221 ? 0.504 -46.75 -1.184 1 94.19 221 HIS B N 1
ATOM 5497 C CA . HIS B 1 221 ? 0.005 -45.969 -0.046 1 94.19 221 HIS B CA 1
ATOM 5498 C C . HIS B 1 221 ? 0.876 -44.75 0.22 1 94.19 221 HIS B C 1
ATOM 5500 O O . HIS B 1 221 ? 2.104 -44.844 0.272 1 94.19 221 HIS B O 1
ATOM 5506 N N . LEU B 1 222 ? 0.196 -43.625 0.343 1 95.31 222 LEU B N 1
ATOM 5507 C CA . LEU B 1 222 ? 0.903 -42.375 0.533 1 95.31 222 LEU B CA 1
ATOM 5508 C C . LEU B 1 222 ? 0.306 -41.594 1.694 1 95.31 222 LEU B C 1
ATOM 5510 O O . LEU B 1 222 ? -0.809 -41.875 2.137 1 95.31 222 LEU B O 1
ATOM 5514 N N . ARG B 1 223 ? 1.101 -40.594 2.168 1 94.69 223 ARG B N 1
ATOM 5515 C CA . ARG B 1 223 ? 0.617 -39.719 3.209 1 94.69 223 ARG B CA 1
ATOM 5516 C C . ARG B 1 223 ? -0.366 -38.688 2.641 1 94.69 223 ARG B C 1
ATOM 5518 O O . ARG B 1 223 ? -0.233 -38.25 1.49 1 94.69 223 ARG B O 1
ATOM 5525 N N . ASP B 1 224 ? -1.321 -38.25 3.506 1 96 224 ASP B N 1
ATOM 5526 C CA . ASP B 1 224 ? -2.314 -37.312 3.021 1 96 224 ASP B CA 1
ATOM 5527 C C . ASP B 1 224 ? -2.055 -35.906 3.586 1 96 224 ASP B C 1
ATOM 5529 O O . ASP B 1 224 ? -2.75 -34.969 3.236 1 96 224 ASP B O 1
ATOM 5533 N N . ASP B 1 225 ? -1.008 -35.719 4.426 1 95.31 225 ASP B N 1
ATOM 5534 C CA . ASP B 1 225 ? -0.713 -34.406 5.004 1 95.31 225 ASP B CA 1
ATOM 5535 C C . ASP B 1 225 ? 0.24 -33.625 4.117 1 95.31 225 ASP B C 1
ATOM 5537 O O . ASP B 1 225 ? 0.706 -32.531 4.5 1 95.31 225 ASP B O 1
ATOM 5541 N N . ARG B 1 226 ? 0.611 -34.156 2.986 1 95.75 226 ARG B N 1
ATOM 5542 C CA . ARG B 1 226 ? 1.42 -33.5 1.964 1 95.75 226 ARG B CA 1
ATOM 5543 C C . ARG B 1 226 ? 0.995 -33.938 0.566 1 95.75 226 ARG B C 1
ATOM 5545 O O . ARG B 1 226 ? 0.281 -34.938 0.41 1 95.75 226 ARG B O 1
ATOM 5552 N N . SER B 1 227 ? 1.386 -33.188 -0.384 1 96.31 227 SER B N 1
ATOM 5553 C CA . SER B 1 227 ? 0.947 -33.5 -1.741 1 96.31 227 SER B CA 1
ATOM 5554 C C . SER B 1 227 ? 1.54 -34.812 -2.229 1 96.31 227 SER B C 1
ATOM 5556 O O . SER B 1 227 ? 2.68 -35.156 -1.896 1 96.31 227 SER B O 1
ATOM 5558 N N . VAL B 1 228 ? 0.766 -35.531 -2.965 1 96.75 228 VAL B N 1
ATOM 5559 C CA . VAL B 1 228 ? 1.244 -36.75 -3.631 1 96.75 228 VAL B CA 1
ATOM 5560 C C . VAL B 1 228 ? 2.393 -36.375 -4.574 1 96.75 228 VAL B C 1
ATOM 5562 O O . VAL B 1 228 ? 3.4 -37.094 -4.625 1 96.75 228 VAL B O 1
ATOM 5565 N N . LEU B 1 229 ? 2.203 -35.281 -5.215 1 96.81 229 LEU B N 1
ATOM 5566 C CA . LEU B 1 229 ? 3.207 -34.781 -6.152 1 96.81 229 LEU B CA 1
ATOM 5567 C C . LEU B 1 229 ? 4.582 -34.719 -5.496 1 96.81 229 LEU B C 1
ATOM 5569 O O . LEU B 1 229 ? 5.574 -35.156 -6.09 1 96.81 229 LEU B O 1
ATOM 5573 N N . SER B 1 230 ? 4.637 -34.281 -4.32 1 95.31 230 SER B N 1
ATOM 5574 C CA . SER B 1 230 ? 5.91 -34.094 -3.633 1 95.31 230 SER B CA 1
ATOM 5575 C C . SER B 1 230 ? 6.473 -35.438 -3.154 1 95.31 230 SER B C 1
ATOM 5577 O O . SER B 1 230 ? 7.664 -35.531 -2.863 1 95.31 230 SER B O 1
ATOM 5579 N N . GLN B 1 231 ? 5.719 -36.438 -3.115 1 96 231 GLN B N 1
ATOM 5580 C CA . GLN B 1 231 ? 6.133 -37.75 -2.605 1 96 231 GLN B CA 1
ATOM 5581 C C . GLN B 1 231 ? 6.629 -38.656 -3.732 1 96 231 GLN B C 1
ATOM 5583 O O . GLN B 1 231 ? 7.34 -39.625 -3.488 1 96 231 GLN B O 1
ATOM 5588 N N . LEU B 1 232 ? 6.281 -38.406 -4.941 1 95.75 232 LEU B N 1
ATOM 5589 C CA . LEU B 1 232 ? 6.473 -39.281 -6.078 1 95.75 232 LEU B CA 1
ATOM 5590 C C . LEU B 1 232 ? 7.949 -39.625 -6.262 1 95.75 232 LEU B C 1
ATOM 5592 O O . LEU B 1 232 ? 8.297 -40.781 -6.48 1 95.75 232 LEU B O 1
ATOM 5596 N N . PRO B 1 233 ? 8.828 -38.656 -6.105 1 93.69 233 PRO B N 1
ATOM 5597 C CA . PRO B 1 233 ? 10.242 -38.969 -6.32 1 93.69 233 PRO B CA 1
ATOM 5598 C C . PRO B 1 233 ? 10.766 -40 -5.312 1 93.69 233 PRO B C 1
ATOM 5600 O O . PRO B 1 233 ? 11.742 -40.719 -5.594 1 93.69 233 PRO B O 1
ATOM 5603 N N . THR B 1 234 ? 10.141 -40.094 -4.199 1 93.25 234 THR B N 1
ATOM 5604 C CA . THR B 1 234 ? 10.625 -41 -3.156 1 93.25 234 THR B CA 1
ATOM 5605 C C . THR B 1 234 ? 9.977 -42.375 -3.279 1 93.25 234 THR B C 1
ATOM 5607 O O . THR B 1 234 ? 10.523 -43.375 -2.799 1 93.25 234 THR B O 1
ATOM 5610 N N . VAL B 1 235 ? 8.867 -42.531 -3.936 1 94.06 235 VAL B N 1
ATOM 5611 C CA . VAL B 1 235 ? 8.109 -43.781 -3.893 1 94.06 235 VAL B CA 1
ATOM 5612 C C . VAL B 1 235 ? 8.172 -44.469 -5.258 1 94.06 235 VAL B C 1
ATOM 5614 O O . VAL B 1 235 ? 7.879 -45.656 -5.371 1 94.06 235 VAL B O 1
ATOM 5617 N N . ILE B 1 236 ? 8.43 -43.688 -6.285 1 94 236 ILE B N 1
ATOM 5618 C CA . ILE B 1 236 ? 8.547 -44.25 -7.629 1 94 236 ILE B CA 1
ATOM 5619 C C . ILE B 1 236 ? 10.016 -44.406 -8.008 1 94 236 ILE B C 1
ATOM 5621 O O . ILE B 1 236 ? 10.711 -43.406 -8.227 1 94 236 ILE B O 1
ATOM 5625 N N . PRO B 1 237 ? 10.539 -45.594 -8.219 1 91.5 237 PRO B N 1
ATOM 5626 C CA . PRO B 1 237 ? 11.961 -45.812 -8.461 1 91.5 237 PRO B CA 1
ATOM 5627 C C . PRO B 1 237 ? 12.391 -45.375 -9.859 1 91.5 237 PRO B C 1
ATOM 5629 O O . PRO B 1 237 ? 13.555 -45.031 -10.07 1 91.5 237 PRO B O 1
ATOM 5632 N N . GLY B 1 238 ? 11.516 -45.438 -10.805 1 90.94 238 GLY B N 1
ATOM 5633 C CA . GLY B 1 238 ? 11.891 -45.094 -12.164 1 90.94 238 GLY B CA 1
ATOM 5634 C C . GLY B 1 238 ? 12.57 -46.25 -12.891 1 90.94 238 GLY B C 1
ATOM 5635 O O . GLY B 1 238 ? 13.5 -46.031 -13.664 1 90.94 238 GLY B O 1
ATOM 5636 N N . SER B 1 239 ? 12.141 -47.406 -12.617 1 89.75 239 SER B N 1
ATOM 5637 C CA . SER B 1 239 ? 12.797 -48.625 -13.117 1 89.75 239 SER B CA 1
ATOM 5638 C C . SER B 1 239 ? 12.375 -48.906 -14.547 1 89.75 239 SER B C 1
ATOM 5640 O O . SER B 1 239 ? 13.047 -49.656 -15.25 1 89.75 239 SER B O 1
ATOM 5642 N N . ASN B 1 240 ? 11.297 -48.469 -14.938 1 88.5 240 ASN B N 1
ATOM 5643 C CA . ASN B 1 240 ? 10.812 -48.688 -16.297 1 88.5 240 ASN B CA 1
ATOM 5644 C C . ASN B 1 240 ? 10.398 -47.375 -16.953 1 88.5 240 ASN B C 1
ATOM 5646 O O . ASN B 1 240 ? 10.43 -46.312 -16.312 1 88.5 240 ASN B O 1
ATOM 5650 N N . ARG B 1 241 ? 10.117 -47.469 -18.219 1 88.38 241 ARG B N 1
ATOM 5651 C CA . ARG B 1 241 ? 9.82 -46.25 -19 1 88.38 241 ARG B CA 1
ATOM 5652 C C . ARG B 1 241 ? 8.602 -45.531 -18.469 1 88.38 241 ARG B C 1
ATOM 5654 O O . ARG B 1 241 ? 8.578 -44.312 -18.406 1 88.38 241 ARG B O 1
ATOM 5661 N N . ALA B 1 242 ? 7.566 -46.25 -18.125 1 90 242 ALA B N 1
ATOM 5662 C CA . ALA B 1 242 ? 6.332 -45.656 -17.625 1 90 242 ALA B CA 1
ATOM 5663 C C . ALA B 1 242 ? 6.594 -44.844 -16.344 1 90 242 ALA B C 1
ATOM 5665 O O . ALA B 1 242 ? 6.09 -43.719 -16.188 1 90 242 ALA B O 1
ATOM 5666 N N . GLU B 1 243 ? 7.363 -45.375 -15.484 1 92.19 243 GLU B N 1
ATOM 5667 C CA . GLU B 1 243 ? 7.707 -44.719 -14.234 1 92.19 243 GLU B CA 1
ATOM 5668 C C . GLU B 1 243 ? 8.562 -43.469 -14.492 1 92.19 243 GLU B C 1
ATOM 5670 O O . GLU B 1 243 ? 8.391 -42.438 -13.836 1 92.19 243 GLU B O 1
ATOM 5675 N N . ARG B 1 244 ? 9.43 -43.562 -15.422 1 93.44 244 ARG B N 1
ATOM 5676 C CA . ARG B 1 244 ? 10.258 -42.406 -15.766 1 93.44 244 ARG B CA 1
ATOM 5677 C C . ARG B 1 244 ? 9.414 -41.281 -16.344 1 93.44 244 ARG B C 1
ATOM 5679 O O . ARG B 1 244 ? 9.656 -40.094 -16.062 1 93.44 244 ARG B O 1
ATOM 5686 N N . ASP B 1 245 ? 8.406 -41.656 -17.141 1 93.06 245 ASP B N 1
ATOM 5687 C CA . ASP B 1 245 ? 7.5 -40.656 -17.688 1 93.06 245 ASP B CA 1
ATOM 5688 C C . ASP B 1 245 ? 6.742 -39.938 -16.562 1 93.06 245 ASP B C 1
ATOM 5690 O O . ASP B 1 245 ? 6.516 -38.719 -16.641 1 93.06 245 ASP B O 1
ATOM 5694 N N . ILE B 1 246 ? 6.363 -40.625 -15.539 1 95.25 246 ILE B N 1
ATOM 5695 C CA . ILE B 1 246 ? 5.668 -40.062 -14.391 1 95.25 246 ILE B CA 1
ATOM 5696 C C . ILE B 1 246 ? 6.598 -39.094 -13.648 1 95.25 246 ILE B C 1
ATOM 5698 O O . ILE B 1 246 ? 6.195 -38 -13.273 1 95.25 246 ILE B O 1
ATOM 5702 N N . LEU B 1 247 ? 7.816 -39.5 -13.5 1 95.12 247 LEU B N 1
ATOM 5703 C CA . LEU B 1 247 ? 8.789 -38.688 -12.797 1 95.12 247 LEU B CA 1
ATOM 5704 C C . LEU B 1 247 ? 9.102 -37.406 -13.602 1 95.12 247 LEU B C 1
ATOM 5706 O O . LEU B 1 247 ? 9.328 -36.344 -13.031 1 95.12 247 LEU B O 1
ATOM 5710 N N . ASP B 1 248 ? 9.109 -37.531 -14.906 1 91.56 248 ASP B N 1
ATOM 5711 C CA . ASP B 1 248 ? 9.289 -36.375 -15.766 1 91.56 248 ASP B CA 1
ATOM 5712 C C . ASP B 1 248 ? 8.141 -35.375 -15.594 1 91.56 248 ASP B C 1
ATOM 5714 O O . ASP B 1 248 ? 8.359 -34.188 -15.5 1 91.56 248 ASP B O 1
ATOM 5718 N N . ALA B 1 249 ? 6.914 -35.906 -15.562 1 94.06 249 ALA B N 1
ATOM 5719 C CA . ALA B 1 249 ? 5.742 -35.062 -15.344 1 94.06 249 ALA B CA 1
ATOM 5720 C C . ALA B 1 249 ? 5.828 -34.344 -14 1 94.06 249 ALA B C 1
ATOM 5722 O O . ALA B 1 249 ? 5.594 -33.125 -13.914 1 94.06 249 ALA B O 1
ATOM 5723 N N . GLN B 1 250 ? 6.191 -35.125 -13 1 94.81 250 GLN B N 1
ATOM 5724 C CA . GLN B 1 250 ? 6.352 -34.562 -11.664 1 94.81 250 GLN B CA 1
ATOM 5725 C C . GLN B 1 250 ? 7.387 -33.438 -11.648 1 94.81 250 GLN B C 1
ATOM 5727 O O . GLN B 1 250 ? 7.156 -32.375 -11.055 1 94.81 250 GLN B O 1
ATOM 5732 N N . ARG B 1 251 ? 8.453 -33.625 -12.281 1 92.44 251 ARG B N 1
ATOM 5733 C CA . ARG B 1 251 ? 9.539 -32.656 -12.32 1 92.44 251 ARG B CA 1
ATOM 5734 C C . ARG B 1 251 ? 9.102 -31.391 -13.047 1 92.44 251 ARG B C 1
ATOM 5736 O O . ARG B 1 251 ? 9.344 -30.281 -12.562 1 92.44 251 ARG B O 1
ATOM 5743 N N . ASP B 1 252 ? 8.461 -31.578 -14.148 1 91.69 252 ASP B N 1
ATOM 5744 C CA . ASP B 1 252 ? 8.055 -30.438 -14.953 1 91.69 252 ASP B CA 1
ATOM 5745 C C . ASP B 1 252 ? 7.023 -29.578 -14.211 1 91.69 252 ASP B C 1
ATOM 5747 O O . ASP B 1 252 ? 7.121 -28.344 -14.195 1 91.69 252 ASP B O 1
ATOM 5751 N N . ILE B 1 253 ? 6.113 -30.203 -13.594 1 94.75 253 ILE B N 1
ATOM 5752 C CA . ILE B 1 253 ? 5.07 -29.5 -12.859 1 94.75 253 ILE B CA 1
ATOM 5753 C C . ILE B 1 253 ? 5.684 -28.797 -11.648 1 94.75 253 ILE B C 1
ATOM 5755 O O . ILE B 1 253 ? 5.449 -27.609 -11.43 1 94.75 253 ILE B O 1
ATOM 5759 N N . SER B 1 254 ? 6.496 -29.531 -10.945 1 93.31 254 SER B N 1
ATOM 5760 C CA . SER B 1 254 ? 7.113 -28.969 -9.75 1 93.31 254 SER B CA 1
ATOM 5761 C C . SER B 1 254 ? 8.031 -27.797 -10.094 1 93.31 254 SER B C 1
ATOM 5763 O O . SER B 1 254 ? 8.016 -26.766 -9.414 1 93.31 254 SER B O 1
ATOM 5765 N N . ALA B 1 255 ? 8.766 -27.969 -11.102 1 89 255 ALA B N 1
ATOM 5766 C CA . ALA B 1 255 ? 9.68 -26.906 -11.508 1 89 255 ALA B CA 1
ATOM 5767 C C . ALA B 1 255 ? 8.914 -25.641 -11.914 1 89 255 ALA B C 1
ATOM 5769 O O . ALA B 1 255 ? 9.297 -24.531 -11.531 1 89 255 ALA B O 1
ATOM 5770 N N . SER B 1 256 ? 7.84 -25.812 -12.656 1 91.19 256 SER B N 1
ATOM 5771 C CA . SER B 1 256 ? 7.047 -24.672 -13.102 1 91.19 256 SER B CA 1
ATOM 5772 C C . SER B 1 256 ? 6.395 -23.953 -11.922 1 91.19 256 SER B C 1
ATOM 5774 O O . SER B 1 256 ? 6.383 -22.719 -11.875 1 91.19 256 SER B O 1
ATOM 5776 N N . LEU B 1 257 ? 5.922 -24.688 -11.016 1 93.19 257 LEU B N 1
ATOM 5777 C CA . LEU B 1 257 ? 5.254 -24.109 -9.852 1 93.19 257 LEU B CA 1
ATOM 5778 C C . LEU B 1 257 ? 6.27 -23.469 -8.906 1 93.19 257 LEU B C 1
ATOM 5780 O O . LEU B 1 257 ? 6.008 -22.406 -8.336 1 93.19 257 LEU B O 1
ATOM 5784 N N . ARG B 1 258 ? 7.398 -24.062 -8.797 1 89.12 258 ARG B N 1
ATOM 5785 C CA . ARG B 1 258 ? 8.438 -23.516 -7.93 1 89.12 258 ARG B CA 1
ATOM 5786 C C . ARG B 1 258 ? 9 -22.219 -8.492 1 89.12 258 ARG B C 1
ATOM 5788 O O . ARG B 1 258 ? 9.508 -21.391 -7.738 1 89.12 258 ARG B O 1
ATOM 5795 N N . ARG B 1 259 ? 8.875 -22.094 -9.719 1 87.69 259 ARG B N 1
ATOM 5796 C CA . ARG B 1 259 ? 9.383 -20.906 -10.383 1 87.69 259 ARG B CA 1
ATOM 5797 C C . ARG B 1 259 ? 8.305 -19.828 -10.469 1 87.69 259 ARG B C 1
ATOM 5799 O O . ARG B 1 259 ? 8.406 -18.906 -11.281 1 87.69 259 ARG B O 1
ATOM 5806 N N . SER B 1 260 ? 7.375 -19.922 -9.695 1 89.88 260 SER B N 1
ATOM 5807 C CA . SER B 1 260 ? 6.406 -18.844 -9.508 1 89.88 260 SER B CA 1
ATOM 5808 C C . SER B 1 260 ? 6.793 -17.953 -8.336 1 89.88 260 SER B C 1
ATOM 5810 O O . SER B 1 260 ? 7.203 -18.453 -7.285 1 89.88 260 SER B O 1
ATOM 5812 N N . PHE B 1 261 ? 6.828 -16.641 -8.602 1 88.19 261 PHE B N 1
ATOM 5813 C CA . PHE B 1 261 ? 7.262 -15.672 -7.602 1 88.19 261 PHE B CA 1
ATOM 5814 C C . PHE B 1 261 ? 6.184 -14.625 -7.359 1 88.19 261 PHE B C 1
ATOM 5816 O O . PHE B 1 261 ? 5.883 -13.82 -8.242 1 88.19 261 PHE B O 1
ATOM 5823 N N . HIS B 1 262 ? 5.609 -14.734 -6.164 1 91.31 262 HIS B N 1
ATOM 5824 C CA . HIS B 1 262 ? 4.668 -13.703 -5.746 1 91.31 262 HIS B CA 1
ATOM 5825 C C . HIS B 1 262 ? 5.395 -12.492 -5.176 1 91.31 262 HIS B C 1
ATOM 5827 O O . HIS B 1 262 ? 5.879 -12.531 -4.043 1 91.31 262 HIS B O 1
ATOM 5833 N N . PHE B 1 263 ? 5.43 -11.461 -5.973 1 92.19 263 PHE B N 1
ATOM 5834 C CA . PHE B 1 263 ? 6.184 -10.281 -5.582 1 92.19 263 PHE B CA 1
ATOM 5835 C C . PHE B 1 263 ? 5.258 -9.188 -5.059 1 92.19 263 PHE B C 1
ATOM 5837 O O . PHE B 1 263 ? 4.367 -8.727 -5.777 1 92.19 263 PHE B O 1
ATOM 5844 N N . ASP B 1 264 ? 5.434 -8.797 -3.826 1 89.94 264 ASP B N 1
ATOM 5845 C CA . ASP B 1 264 ? 4.637 -7.773 -3.158 1 89.94 264 ASP B CA 1
ATOM 5846 C C . ASP B 1 264 ? 5.531 -6.762 -2.443 1 89.94 264 ASP B C 1
ATOM 5848 O O . ASP B 1 264 ? 5.617 -6.766 -1.215 1 89.94 264 ASP B O 1
ATOM 5852 N N . PRO B 1 265 ? 6.109 -5.895 -3.254 1 93.56 265 PRO B N 1
ATOM 5853 C CA . PRO B 1 265 ? 7.051 -4.945 -2.654 1 93.56 265 PRO B CA 1
ATOM 5854 C C . PRO B 1 265 ? 6.391 -4.039 -1.616 1 93.56 265 PRO B C 1
ATOM 5856 O O . PRO B 1 265 ? 5.332 -3.467 -1.876 1 93.56 265 PRO B O 1
ATOM 5859 N N . ALA B 1 266 ? 7.059 -3.949 -0.468 1 91.25 266 ALA B N 1
ATOM 5860 C CA . ALA B 1 266 ? 6.621 -3.098 0.635 1 91.25 266 ALA B CA 1
ATOM 5861 C C . ALA B 1 266 ? 7.645 -2.006 0.927 1 91.25 266 ALA B C 1
ATOM 5863 O O . ALA B 1 266 ? 8.609 -2.232 1.659 1 91.25 266 ALA B O 1
ATOM 5864 N N . PRO B 1 267 ? 7.363 -0.796 0.488 1 92.5 267 PRO B N 1
ATOM 5865 C CA . PRO B 1 267 ? 8.336 0.284 0.649 1 92.5 267 PRO B CA 1
ATOM 5866 C C . PRO B 1 267 ? 8.75 0.499 2.105 1 92.5 267 PRO B C 1
ATOM 5868 O O . PRO B 1 267 ? 9.906 0.808 2.385 1 92.5 267 PRO B O 1
ATOM 5871 N N . SER B 1 268 ? 7.879 0.342 3.1 1 87.81 268 SER B N 1
ATOM 5872 C CA . SER B 1 268 ? 8.188 0.559 4.508 1 87.81 268 SER B CA 1
ATOM 5873 C C . SER B 1 268 ? 9.32 -0.352 4.973 1 87.81 268 SER B C 1
ATOM 5875 O O . SER B 1 268 ? 10.078 0.004 5.875 1 87.81 268 SER B O 1
ATOM 5877 N N . LEU B 1 269 ? 9.5 -1.505 4.309 1 90.56 269 LEU B N 1
ATOM 5878 C CA . LEU B 1 269 ? 10.523 -2.475 4.695 1 90.56 269 LEU B CA 1
ATOM 5879 C C . LEU B 1 269 ? 11.812 -2.242 3.918 1 90.56 269 LEU B C 1
ATOM 5881 O O . LEU B 1 269 ? 12.844 -2.838 4.23 1 90.56 269 LEU B O 1
ATOM 5885 N N . MET B 1 270 ? 11.797 -1.4 3 1 94.56 270 MET B N 1
ATOM 5886 C CA . MET B 1 270 ? 12.938 -1.195 2.113 1 94.56 270 MET B CA 1
ATOM 5887 C C . MET B 1 270 ? 13.812 -0.049 2.607 1 94.56 270 MET B C 1
ATOM 5889 O O . MET B 1 270 ? 14.828 0.269 1.994 1 94.56 270 MET B O 1
ATOM 5893 N N . ARG B 1 271 ? 13.43 0.545 3.754 1 92.69 271 ARG B N 1
ATOM 5894 C CA . ARG B 1 271 ? 14.062 1.775 4.223 1 92.69 271 ARG B CA 1
ATOM 5895 C C . ARG B 1 271 ? 15.094 1.483 5.309 1 92.69 271 ARG B C 1
ATOM 5897 O O . ARG B 1 271 ? 15.688 2.404 5.867 1 92.69 271 ARG B O 1
ATOM 5904 N N . ASP B 1 272 ? 15.336 0.285 5.586 1 90.69 272 ASP B N 1
ATOM 5905 C CA . ASP B 1 272 ? 16.219 -0.077 6.691 1 90.69 272 ASP B CA 1
ATOM 5906 C C . ASP B 1 272 ? 17.562 -0.577 6.172 1 90.69 272 ASP B C 1
ATOM 5908 O O . ASP B 1 272 ? 17.719 -0.832 4.977 1 90.69 272 ASP B O 1
ATOM 5912 N N . TRP B 1 273 ? 18.484 -0.654 7.145 1 93.5 273 TRP B N 1
ATOM 5913 C CA . TRP B 1 273 ? 19.766 -1.275 6.871 1 93.5 273 TRP B CA 1
ATOM 5914 C C . TRP B 1 273 ? 19.609 -2.779 6.664 1 93.5 273 TRP B C 1
ATOM 5916 O O . TRP B 1 273 ? 18.922 -3.451 7.426 1 93.5 273 TRP B O 1
ATOM 5926 N N . VAL B 1 274 ? 20.219 -3.258 5.578 1 93.69 274 VAL B N 1
ATOM 5927 C CA . VAL B 1 274 ? 20.141 -4.684 5.277 1 93.69 274 VAL B CA 1
ATOM 5928 C C . VAL B 1 274 ? 21.547 -5.238 5.043 1 93.69 274 VAL B C 1
ATOM 5930 O O . VAL B 1 274 ? 22.391 -4.57 4.441 1 93.69 274 VAL B O 1
ATOM 5933 N N . PRO B 1 275 ? 21.781 -6.414 5.539 1 92.56 275 PRO B N 1
ATOM 5934 C CA . PRO B 1 275 ? 23.094 -7.012 5.277 1 92.56 275 PRO B CA 1
ATOM 5935 C C . PRO B 1 275 ? 23.391 -7.172 3.787 1 92.56 275 PRO B C 1
ATOM 5937 O O . PRO B 1 275 ? 22.484 -7.488 3.01 1 92.56 275 PRO B O 1
ATOM 5940 N N . LEU B 1 276 ? 24.578 -6.973 3.438 1 89.25 276 LEU B N 1
ATOM 5941 C CA . LEU B 1 276 ? 25.016 -7.059 2.045 1 89.25 276 LEU B CA 1
ATOM 5942 C C . LEU B 1 276 ? 24.969 -8.5 1.551 1 89.25 276 LEU B C 1
ATOM 5944 O O . LEU B 1 276 ? 24.797 -8.75 0.355 1 89.25 276 LEU B O 1
ATOM 5948 N N . ARG B 1 277 ? 24.844 -9.375 2.453 1 76.19 277 ARG B N 1
ATOM 5949 C CA . ARG B 1 277 ? 24.812 -10.773 2.039 1 76.19 277 ARG B CA 1
ATOM 5950 C C . ARG B 1 277 ? 23.406 -11.211 1.652 1 76.19 277 ARG B C 1
ATOM 5952 O O . ARG B 1 277 ? 22.438 -10.539 1.992 1 76.19 277 ARG B O 1
ATOM 5959 N N . GLY B 1 278 ? 23.375 -12.086 0.686 1 63.81 278 GLY B N 1
ATOM 5960 C CA . GLY B 1 278 ? 22.094 -12.641 0.288 1 63.81 278 GLY B CA 1
ATOM 5961 C C . GLY B 1 278 ? 21.578 -12.078 -1.025 1 63.81 278 GLY B C 1
ATOM 5962 O O . GLY B 1 278 ? 21.203 -10.906 -1.103 1 63.81 278 GLY B O 1
ATOM 5963 N N . ALA B 1 279 ? 21.688 -12.727 -2.021 1 67.88 279 ALA B N 1
ATOM 5964 C CA . ALA B 1 279 ? 21.562 -12.172 -3.367 1 67.88 279 ALA B CA 1
ATOM 5965 C C . ALA B 1 279 ? 20.234 -12.586 -4 1 67.88 279 ALA B C 1
ATOM 5967 O O . ALA B 1 279 ? 20.109 -12.633 -5.227 1 67.88 279 ALA B O 1
ATOM 5968 N N . ARG B 1 280 ? 19.219 -12.938 -3.209 1 85.94 280 ARG B N 1
ATOM 5969 C CA . ARG B 1 280 ? 17.969 -13.211 -3.906 1 85.94 280 ARG B CA 1
ATOM 5970 C C . ARG B 1 280 ? 16.875 -12.258 -3.447 1 85.94 280 ARG B C 1
ATOM 5972 O O . ARG B 1 280 ? 16.703 -12.031 -2.246 1 85.94 280 ARG B O 1
ATOM 5979 N N . LEU B 1 281 ? 16.219 -11.719 -4.395 1 89.44 281 LEU B N 1
ATOM 5980 C CA . LEU B 1 281 ? 15.18 -10.734 -4.109 1 89.44 281 LEU B CA 1
ATOM 5981 C C . LEU B 1 281 ? 14.039 -11.359 -3.322 1 89.44 281 LEU B C 1
ATOM 5983 O O . LEU B 1 281 ? 13.453 -12.352 -3.762 1 89.44 281 LEU B O 1
ATOM 5987 N N . ARG B 1 282 ? 13.766 -10.852 -2.234 1 89.44 282 ARG B N 1
ATOM 5988 C CA . ARG B 1 282 ? 12.711 -11.359 -1.37 1 89.44 282 ARG B CA 1
ATOM 5989 C C . ARG B 1 282 ? 11.344 -10.844 -1.814 1 89.44 282 ARG B C 1
ATOM 5991 O O . ARG B 1 282 ? 11.258 -9.836 -2.518 1 89.44 282 ARG B O 1
ATOM 5998 N N . ARG B 1 283 ? 10.336 -11.445 -1.325 1 88.38 283 ARG B N 1
ATOM 5999 C CA . ARG B 1 283 ? 8.961 -11.156 -1.727 1 88.38 283 ARG B CA 1
ATOM 6000 C C . ARG B 1 283 ? 8.602 -9.711 -1.422 1 88.38 283 ARG B C 1
ATOM 6002 O O . ARG B 1 283 ? 7.898 -9.062 -2.205 1 88.38 283 ARG B O 1
ATOM 6009 N N . SER B 1 284 ? 9.086 -9.188 -0.323 1 90 284 SER B N 1
ATOM 6010 C CA . SER B 1 284 ? 8.727 -7.844 0.117 1 90 284 SER B CA 1
ATOM 6011 C C . SER B 1 284 ? 9.633 -6.797 -0.521 1 90 284 SER B C 1
ATOM 6013 O O . SER B 1 284 ? 9.367 -5.594 -0.416 1 90 284 SER B O 1
ATOM 6015 N N . GLY B 1 285 ? 10.664 -7.219 -1.121 1 92.38 285 GLY B N 1
ATOM 6016 C CA . GLY B 1 285 ? 11.633 -6.297 -1.692 1 92.38 285 GLY B CA 1
ATOM 6017 C C . GLY B 1 285 ? 12.516 -5.637 -0.651 1 92.38 285 GLY B C 1
ATOM 6018 O O . GLY B 1 285 ? 13.281 -4.723 -0.967 1 92.38 285 GLY B O 1
ATOM 6019 N N . GLU B 1 286 ? 12.523 -6.129 0.592 1 92.25 286 GLU B N 1
ATOM 6020 C CA . GLU B 1 286 ? 13.25 -5.504 1.691 1 92.25 286 GLU B CA 1
ATOM 6021 C C . GLU B 1 286 ? 14.758 -5.504 1.431 1 92.25 286 GLU B C 1
ATOM 6023 O O . GLU B 1 286 ? 15.484 -4.668 1.969 1 92.25 286 GLU B O 1
ATOM 6028 N N . ASN B 1 287 ? 15.234 -6.43 0.646 1 92.81 287 ASN B N 1
ATOM 6029 C CA . ASN B 1 287 ? 16.672 -6.508 0.363 1 92.81 287 ASN B CA 1
ATOM 6030 C C . ASN B 1 287 ? 16.984 -5.973 -1.027 1 92.81 287 ASN B C 1
ATOM 6032 O O . ASN B 1 287 ? 17.891 -6.477 -1.695 1 92.81 287 ASN B O 1
ATOM 6036 N N . LEU B 1 288 ? 16.234 -5.023 -1.457 1 94.62 288 LEU B N 1
ATOM 6037 C CA . LEU B 1 288 ? 16.453 -4.406 -2.76 1 94.62 288 LEU B CA 1
ATOM 6038 C C . LEU B 1 288 ? 17.859 -3.834 -2.859 1 94.62 288 LEU B C 1
ATOM 6040 O O . LEU B 1 288 ? 18.531 -3.98 -3.889 1 94.62 288 LEU B O 1
ATOM 6044 N N . ALA B 1 289 ? 18.375 -3.256 -1.789 1 95.56 289 ALA B N 1
ATOM 6045 C CA . ALA B 1 289 ? 19.656 -2.568 -1.803 1 95.56 289 ALA B CA 1
ATOM 6046 C C . ALA B 1 289 ? 20.797 -3.531 -2.145 1 95.56 289 ALA B C 1
ATOM 6048 O O . ALA B 1 289 ? 21.547 -3.305 -3.096 1 95.56 289 ALA B O 1
ATOM 6049 N N . PRO B 1 290 ? 20.938 -4.652 -1.462 1 93.69 290 PRO B N 1
ATOM 6050 C CA . PRO B 1 290 ? 22.016 -5.566 -1.832 1 93.69 290 PRO B CA 1
ATOM 6051 C C . PRO B 1 290 ? 21.844 -6.148 -3.234 1 93.69 290 PRO B C 1
ATOM 6053 O O . PRO B 1 290 ? 22.844 -6.438 -3.912 1 93.69 290 PRO B O 1
ATOM 6056 N N . ILE B 1 291 ? 20.656 -6.344 -3.688 1 93.19 291 ILE B N 1
ATOM 6057 C CA . ILE B 1 29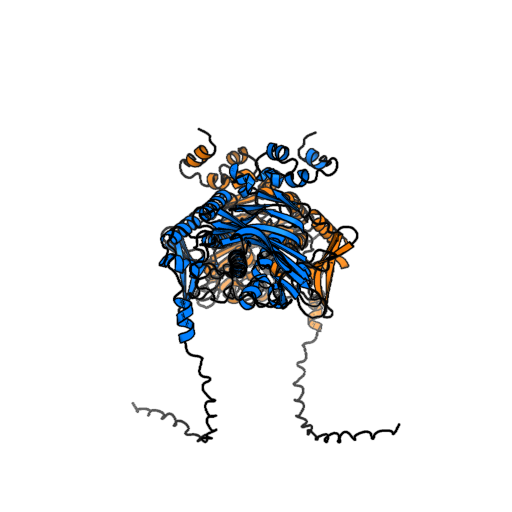1 ? 20.422 -6.859 -5.031 1 93.19 291 ILE B CA 1
ATOM 6058 C C . ILE B 1 291 ? 20.922 -5.855 -6.066 1 93.19 291 ILE B C 1
ATOM 6060 O O . ILE B 1 291 ? 21.625 -6.227 -7.016 1 93.19 291 ILE B O 1
ATOM 6064 N N . LEU B 1 292 ? 20.547 -4.617 -5.875 1 94 292 LEU B N 1
ATOM 6065 C CA . LEU B 1 292 ? 21 -3.572 -6.789 1 94 292 LEU B CA 1
ATOM 6066 C C . LEU B 1 292 ? 22.531 -3.443 -6.758 1 94 292 LEU B C 1
ATOM 6068 O O . LEU B 1 292 ? 23.156 -3.221 -7.797 1 94 292 LEU B O 1
ATOM 6072 N N . LYS B 1 293 ? 23.062 -3.57 -5.598 1 93.94 293 LYS B N 1
ATOM 6073 C CA . LYS B 1 293 ? 24.516 -3.523 -5.484 1 93.94 293 LYS B CA 1
ATOM 6074 C C . LYS B 1 293 ? 25.172 -4.676 -6.25 1 93.94 293 LYS B C 1
ATOM 6076 O O . LYS B 1 293 ? 26.172 -4.484 -6.926 1 93.94 293 LYS B O 1
ATOM 6081 N N . HIS B 1 294 ? 24.625 -5.805 -6.113 1 90.94 294 HIS B N 1
ATOM 6082 C CA . HIS B 1 294 ? 25.094 -6.965 -6.855 1 90.94 294 HIS B CA 1
ATOM 6083 C C . HIS B 1 294 ? 25.016 -6.73 -8.359 1 90.94 294 HIS B C 1
ATOM 6085 O O . HIS B 1 294 ? 25.953 -7.055 -9.094 1 90.94 294 HIS B O 1
ATOM 6091 N N . LEU B 1 295 ? 23.922 -6.191 -8.805 1 90.5 295 LEU B N 1
ATOM 6092 C CA . LEU B 1 295 ? 23.766 -5.895 -10.219 1 90.5 295 LEU B CA 1
ATOM 6093 C C . LEU B 1 295 ? 24.797 -4.875 -10.688 1 90.5 295 LEU B C 1
ATOM 6095 O O . LEU B 1 295 ? 25.312 -4.98 -11.805 1 90.5 295 LEU B O 1
ATOM 6099 N N . LYS B 1 296 ? 25.016 -3.893 -9.867 1 93.56 296 LYS B N 1
ATOM 6100 C CA . LYS B 1 296 ? 26.016 -2.885 -10.203 1 93.56 296 LYS B CA 1
ATOM 6101 C C . LYS B 1 296 ? 27.375 -3.523 -10.461 1 93.56 296 LYS B C 1
ATOM 6103 O O . LYS B 1 296 ? 28.094 -3.139 -11.398 1 93.56 296 LYS B O 1
ATOM 6108 N N . ASP B 1 297 ? 27.688 -4.523 -9.719 1 91.44 297 ASP B N 1
ATOM 6109 C CA . ASP B 1 297 ? 29 -5.16 -9.781 1 91.44 297 ASP B CA 1
ATOM 6110 C C . ASP B 1 297 ? 29.031 -6.234 -10.867 1 91.44 297 ASP B C 1
ATOM 6112 O O . ASP B 1 297 ? 30.016 -6.355 -11.594 1 91.44 297 ASP B O 1
ATOM 6116 N N . GLN B 1 298 ? 27.969 -6.992 -11.023 1 88.31 298 GLN B N 1
ATOM 6117 C CA . GLN B 1 298 ? 28.016 -8.18 -11.867 1 88.31 298 GLN B CA 1
ATOM 6118 C C . GLN B 1 298 ? 27.328 -7.922 -13.211 1 88.31 298 GLN B C 1
ATOM 6120 O O . GLN B 1 298 ? 27.672 -8.555 -14.211 1 88.31 298 GLN B O 1
ATOM 6125 N N . GLU B 1 299 ? 26.375 -7.066 -13.203 1 89.88 299 GLU B N 1
ATOM 6126 C CA . GLU B 1 299 ? 25.641 -6.762 -14.414 1 89.88 299 GLU B CA 1
ATOM 6127 C C . GLU B 1 299 ? 25.453 -5.254 -14.586 1 89.88 299 GLU B C 1
ATOM 6129 O O . GLU B 1 299 ? 24.328 -4.762 -14.617 1 89.88 299 GLU B O 1
ATOM 6134 N N . PRO B 1 300 ? 26.547 -4.523 -14.914 1 93.06 300 PRO B N 1
ATOM 6135 C CA . PRO B 1 300 ? 26.484 -3.062 -14.961 1 93.06 300 PRO B CA 1
ATOM 6136 C C . PRO B 1 300 ? 25.516 -2.537 -16 1 93.06 300 PRO B C 1
ATOM 6138 O O . PRO B 1 300 ? 24.938 -1.456 -15.836 1 93.06 300 PRO B O 1
ATOM 6141 N N . GLY B 1 301 ? 25.328 -3.295 -17.047 1 92.25 301 GLY B N 1
ATOM 6142 C CA . GLY B 1 301 ? 24.344 -2.883 -18.047 1 92.25 301 GLY B CA 1
ATOM 6143 C C . GLY B 1 301 ? 22.938 -2.812 -17.5 1 92.25 301 GLY B C 1
ATOM 6144 O O . GLY B 1 301 ? 22.234 -1.815 -17.703 1 92.25 301 GLY B O 1
ATOM 6145 N N . THR B 1 302 ? 22.578 -3.895 -16.844 1 90.88 302 THR B N 1
ATOM 6146 C CA . THR B 1 302 ? 21.25 -3.932 -16.234 1 90.88 302 THR B CA 1
ATOM 6147 C C . THR B 1 302 ? 21.109 -2.834 -15.18 1 90.88 302 THR B C 1
ATOM 6149 O O . THR B 1 302 ? 20.078 -2.168 -15.102 1 90.88 302 THR B O 1
ATOM 6152 N N . PHE B 1 303 ? 22.156 -2.633 -14.414 1 94.62 303 PHE B N 1
ATOM 6153 C CA . PHE B 1 303 ? 22.141 -1.598 -13.383 1 94.62 303 PHE B CA 1
ATOM 6154 C C . PHE B 1 303 ? 21.969 -0.219 -14.008 1 94.62 303 PHE B C 1
ATOM 6156 O O . PHE B 1 303 ? 21.172 0.592 -13.523 1 94.62 303 PHE B O 1
ATOM 6163 N N . SER B 1 304 ? 22.656 0.033 -15.047 1 95.38 304 SER B N 1
ATOM 6164 C CA . SER B 1 304 ? 22.578 1.317 -15.734 1 95.38 304 SER B CA 1
ATOM 6165 C C . SER B 1 304 ? 21.172 1.564 -16.266 1 95.38 304 SER B C 1
ATOM 6167 O O . SER B 1 304 ? 20.672 2.693 -16.219 1 95.38 304 SER B O 1
ATOM 6169 N N . ARG B 1 305 ? 20.594 0.556 -16.719 1 92.5 305 ARG B N 1
ATOM 6170 C CA . ARG B 1 305 ? 19.234 0.671 -17.203 1 92.5 305 ARG B CA 1
ATOM 6171 C C . ARG B 1 305 ? 18.281 1.035 -16.062 1 92.5 305 ARG B C 1
ATOM 6173 O O . ARG B 1 305 ? 17.391 1.877 -16.234 1 92.5 305 ARG B O 1
ATOM 6180 N N . LEU B 1 306 ? 18.422 0.399 -14.953 1 94.38 306 LEU B N 1
ATOM 6181 C CA . LEU B 1 306 ? 17.594 0.688 -13.789 1 94.38 306 LEU B CA 1
ATOM 6182 C C . LEU B 1 306 ? 17.797 2.121 -13.312 1 94.38 306 LEU B C 1
ATOM 6184 O O . LEU B 1 306 ? 16.844 2.791 -12.906 1 94.38 306 LEU B O 1
ATOM 6188 N N . GLU B 1 307 ? 19.031 2.551 -13.383 1 95.56 307 GLU B N 1
ATOM 6189 C CA . GLU B 1 307 ? 19.344 3.936 -13.039 1 95.56 307 GLU B CA 1
ATOM 6190 C C . GLU B 1 307 ? 18.625 4.91 -13.977 1 95.56 307 GLU B C 1
ATOM 6192 O O . GLU B 1 307 ? 18.062 5.906 -13.531 1 95.56 307 GLU B O 1
ATOM 6197 N N . GLN B 1 308 ? 18.641 4.609 -15.18 1 93.69 308 GLN B N 1
ATOM 6198 C CA . GLN B 1 308 ? 17.984 5.457 -16.172 1 93.69 308 GLN B CA 1
ATOM 6199 C C . GLN B 1 308 ? 16.469 5.496 -15.93 1 93.69 308 GLN B C 1
ATOM 6201 O O . GLN B 1 308 ? 15.852 6.551 -16.047 1 93.69 308 GLN B O 1
ATOM 6206 N N . LEU B 1 309 ? 15.961 4.367 -15.641 1 91.81 309 LEU B N 1
ATOM 6207 C CA . LEU B 1 309 ? 14.531 4.293 -15.352 1 91.81 309 LEU B CA 1
ATOM 6208 C C . LEU B 1 309 ? 14.18 5.145 -14.133 1 91.81 309 LEU B C 1
ATOM 6210 O O . LEU B 1 309 ? 13.18 5.863 -14.148 1 91.81 309 LEU B O 1
ATOM 6214 N N . ALA B 1 310 ? 14.992 5.055 -13.109 1 93.12 310 ALA B N 1
ATOM 6215 C CA . ALA B 1 310 ? 14.773 5.871 -11.914 1 93.12 310 ALA B CA 1
ATOM 6216 C C . ALA B 1 310 ? 14.781 7.359 -12.258 1 93.12 310 ALA B C 1
ATOM 6218 O O . ALA B 1 310 ? 13.945 8.117 -11.773 1 93.12 310 ALA B O 1
ATOM 6219 N N . GLN B 1 311 ? 15.695 7.738 -13.109 1 91.44 311 GLN B N 1
ATOM 6220 C CA . GLN B 1 311 ? 15.844 9.133 -13.523 1 91.44 311 GLN B CA 1
ATOM 6221 C C . GLN B 1 311 ? 14.609 9.602 -14.297 1 91.44 311 GLN B C 1
ATOM 6223 O O . GLN B 1 311 ? 14.227 10.773 -14.203 1 91.44 311 GLN B O 1
ATOM 6228 N N . GLN B 1 312 ? 14.039 8.727 -14.945 1 86.81 312 GLN B N 1
ATOM 6229 C CA . GLN B 1 312 ? 12.898 9.078 -15.789 1 86.81 312 GLN B CA 1
ATOM 6230 C C . GLN B 1 312 ? 11.625 9.195 -14.961 1 86.81 312 GLN B C 1
ATOM 6232 O O . GLN B 1 312 ? 10.742 10 -15.273 1 86.81 312 GLN B O 1
ATOM 6237 N N . ILE B 1 313 ? 11.508 8.391 -13.969 1 86.94 313 ILE B N 1
ATOM 6238 C CA . ILE B 1 313 ? 10.266 8.312 -13.203 1 86.94 313 ILE B CA 1
ATOM 6239 C C . ILE B 1 313 ? 10.234 9.43 -12.156 1 86.94 313 ILE B C 1
ATOM 6241 O O . ILE B 1 313 ? 9.18 10.023 -11.914 1 86.94 313 ILE B O 1
ATOM 6245 N N . ALA B 1 314 ? 11.305 9.695 -11.594 1 85.81 314 ALA B N 1
ATOM 6246 C CA . ALA B 1 314 ? 11.367 10.648 -10.484 1 85.81 314 ALA B CA 1
ATOM 6247 C C . ALA B 1 314 ? 11.398 12.086 -11 1 85.81 314 ALA B C 1
ATOM 6249 O O . ALA B 1 314 ? 12.062 12.383 -11.992 1 85.81 314 ALA B O 1
ATOM 6250 N N . ASP B 1 315 ? 10.648 12.945 -10.398 1 78.88 315 ASP B N 1
ATOM 6251 C CA . ASP B 1 315 ? 10.617 14.367 -10.727 1 78.88 315 ASP B CA 1
ATOM 6252 C C . ASP B 1 315 ? 11.789 15.102 -10.078 1 78.88 315 ASP B C 1
ATOM 6254 O O . ASP B 1 315 ? 11.914 16.312 -10.219 1 78.88 315 ASP B O 1
ATOM 6258 N N . CYS B 1 316 ? 12.641 14.438 -9.43 1 76.12 316 CYS B N 1
ATOM 6259 C CA . CYS B 1 316 ? 13.859 15.055 -8.914 1 76.12 316 CYS B CA 1
ATOM 6260 C C . CYS B 1 316 ? 15.062 14.711 -9.789 1 76.12 316 CYS B C 1
ATOM 6262 O O . CYS B 1 316 ? 15 13.781 -10.594 1 76.12 316 CYS B O 1
ATOM 6264 N N . ASP B 1 317 ? 16.062 15.5 -9.688 1 82.94 317 ASP B N 1
ATOM 6265 C CA . ASP B 1 317 ? 17.25 15.328 -10.531 1 82.94 317 ASP B CA 1
ATOM 6266 C C . ASP B 1 317 ? 18.172 14.266 -9.961 1 82.94 317 ASP B C 1
ATOM 6268 O O . ASP B 1 317 ? 19.156 14.586 -9.289 1 82.94 317 ASP B O 1
ATOM 6272 N N . ILE B 1 318 ? 17.844 13.062 -10.32 1 88.31 318 ILE B N 1
ATOM 6273 C CA . ILE B 1 318 ? 18.672 11.953 -9.875 1 88.31 318 ILE B CA 1
ATOM 6274 C C . ILE B 1 318 ? 19.891 11.828 -10.781 1 88.31 318 ILE B C 1
ATOM 6276 O O . ILE B 1 318 ? 19.766 11.641 -11.992 1 88.31 318 ILE B O 1
ATOM 6280 N N . ASP B 1 319 ? 21.062 11.93 -10.195 1 91.5 319 ASP B N 1
ATOM 6281 C CA . ASP B 1 319 ? 22.297 11.727 -10.938 1 91.5 319 ASP B CA 1
ATOM 6282 C C . ASP B 1 319 ? 22.641 10.242 -11.07 1 91.5 319 ASP B C 1
ATOM 6284 O O . ASP B 1 319 ? 23 9.773 -12.148 1 91.5 319 ASP B O 1
ATOM 6288 N N . SER B 1 320 ? 22.516 9.562 -9.93 1 93.75 320 SER B N 1
ATOM 6289 C CA . SER B 1 320 ? 22.844 8.141 -9.922 1 93.75 320 SER B CA 1
ATOM 6290 C C . SER B 1 320 ? 22.219 7.438 -8.727 1 93.75 320 SER B C 1
ATOM 6292 O O . SER B 1 320 ? 21.844 8.078 -7.742 1 93.75 320 SER B O 1
ATOM 6294 N N . LEU B 1 321 ? 22.016 6.113 -8.93 1 95.62 321 LEU B N 1
ATOM 6295 C CA . LEU B 1 321 ? 21.734 5.273 -7.77 1 95.62 321 LEU B CA 1
ATOM 6296 C C . LEU B 1 321 ? 23 4.992 -6.973 1 95.62 321 LEU B C 1
ATOM 6298 O O . LEU B 1 321 ? 24.062 4.781 -7.555 1 95.62 321 LEU B O 1
ATOM 6302 N N . ASP B 1 322 ? 22.859 5.051 -5.707 1 95.62 322 ASP B N 1
ATOM 6303 C CA . ASP B 1 322 ? 24 4.848 -4.816 1 95.62 322 ASP B CA 1
ATOM 6304 C C . ASP B 1 322 ? 23.594 4.059 -3.576 1 95.62 322 ASP B C 1
ATOM 6306 O O . ASP B 1 322 ? 22.484 3.525 -3.51 1 95.62 322 ASP B O 1
ATOM 6310 N N . PHE B 1 323 ? 24.609 3.904 -2.68 1 95.94 323 PHE B N 1
ATOM 6311 C CA . PHE B 1 323 ? 24.375 3.129 -1.466 1 95.94 323 PHE B CA 1
ATOM 6312 C C . PHE B 1 323 ? 25.078 3.773 -0.272 1 95.94 323 PHE B C 1
ATOM 6314 O O . PHE B 1 323 ? 26.156 4.34 -0.41 1 95.94 323 PHE B O 1
ATOM 6321 N N . SER B 1 324 ? 24.344 3.76 0.806 1 94.69 324 SER B N 1
ATOM 6322 C CA . SER B 1 324 ? 24.984 4.031 2.084 1 94.69 324 SER B CA 1
ATOM 6323 C C . SER B 1 324 ? 25.375 2.738 2.789 1 94.69 324 SER B C 1
ATOM 6325 O O . SER B 1 324 ? 24.641 1.759 2.766 1 94.69 324 SER B O 1
ATOM 6327 N N . SER B 1 325 ? 26.594 2.719 3.406 1 93.88 325 SER B N 1
ATOM 6328 C CA . SER B 1 325 ? 27.094 1.514 4.059 1 93.88 325 SER B CA 1
ATOM 6329 C C . SER B 1 325 ? 27.484 1.789 5.504 1 93.88 325 SER B C 1
ATOM 6331 O O . SER B 1 325 ? 27.844 2.916 5.852 1 93.88 325 SER B O 1
ATOM 6333 N N . THR B 1 326 ? 27.312 0.751 6.254 1 92.5 326 THR B N 1
ATOM 6334 C CA . THR B 1 326 ? 27.797 0.812 7.633 1 92.5 326 THR B CA 1
ATOM 6335 C C . THR B 1 326 ? 29.078 0.02 7.793 1 92.5 326 THR B C 1
ATOM 6337 O O . THR B 1 326 ? 29.453 -0.768 6.918 1 92.5 326 THR B O 1
ATOM 6340 N N . ASP B 1 327 ? 29.672 0.291 8.945 1 90.88 327 ASP B N 1
ATOM 6341 C CA . ASP B 1 327 ? 30.906 -0.427 9.242 1 90.88 327 ASP B CA 1
ATOM 6342 C C . ASP B 1 327 ? 30.625 -1.904 9.516 1 90.88 327 ASP B C 1
ATOM 6344 O O . ASP B 1 327 ? 31.531 -2.74 9.398 1 90.88 327 ASP B O 1
ATOM 6348 N N . THR B 1 328 ? 29.438 -2.217 9.789 1 91.06 328 THR B N 1
ATOM 6349 C CA . THR B 1 328 ? 29.078 -3.586 10.141 1 91.06 328 THR B CA 1
ATOM 6350 C C . THR B 1 328 ? 28.672 -4.371 8.891 1 91.06 328 THR B C 1
ATOM 6352 O O . THR B 1 328 ? 28.25 -5.527 8.984 1 91.06 328 THR B O 1
ATOM 6355 N N . GLY B 1 329 ? 28.75 -3.779 7.75 1 90.88 329 GLY B N 1
ATOM 6356 C CA . GLY B 1 329 ? 28.516 -4.504 6.512 1 90.88 329 GLY B CA 1
ATOM 6357 C C . GLY B 1 329 ? 27.078 -4.438 6.047 1 90.88 329 GLY B C 1
ATOM 6358 O O . GLY B 1 329 ? 26.625 -5.297 5.289 1 90.88 329 GLY B O 1
ATOM 6359 N N . GLU B 1 330 ? 26.328 -3.525 6.531 1 94.31 330 GLU B N 1
ATOM 6360 C CA . GLU B 1 330 ? 24.969 -3.305 6.078 1 94.31 330 GLU B CA 1
ATOM 6361 C C . GLU B 1 330 ? 24.891 -2.164 5.066 1 94.31 330 GLU B C 1
ATOM 6363 O O . GLU B 1 330 ? 25.781 -1.309 5.023 1 94.31 330 GLU B O 1
ATOM 6368 N N . ILE B 1 331 ? 23.891 -2.287 4.238 1 95.44 331 ILE B N 1
ATOM 6369 C CA . ILE B 1 331 ? 23.781 -1.278 3.189 1 95.44 331 ILE B CA 1
ATOM 6370 C C . ILE B 1 331 ? 22.344 -0.778 3.1 1 95.44 331 ILE B C 1
ATOM 6372 O O . ILE B 1 331 ? 21.406 -1.484 3.484 1 95.44 331 ILE B O 1
ATOM 6376 N N . MET B 1 332 ? 22.188 0.425 2.643 1 96.25 332 MET B N 1
ATOM 6377 C CA . MET B 1 332 ? 20.891 1.052 2.352 1 96.25 332 MET B CA 1
ATOM 6378 C C . MET B 1 332 ? 20.938 1.755 0.998 1 96.25 332 MET B C 1
ATOM 6380 O O . MET B 1 332 ? 21.922 2.383 0.643 1 96.25 332 MET B O 1
ATOM 6384 N N . LEU B 1 333 ? 19.844 1.57 0.255 1 96.88 333 LEU B N 1
ATOM 6385 C CA . LEU B 1 333 ? 19.734 2.229 -1.042 1 96.88 333 LEU B CA 1
ATOM 6386 C C . LEU B 1 333 ? 19.734 3.744 -0.884 1 96.88 333 LEU B C 1
ATOM 6388 O O . LEU B 1 333 ? 19.141 4.273 0.068 1 96.88 333 LEU B O 1
ATOM 6392 N N . ALA B 1 334 ? 20.406 4.441 -1.812 1 96.19 334 ALA B N 1
ATOM 6393 C CA . ALA B 1 334 ? 20.438 5.902 -1.84 1 96.19 334 ALA B CA 1
ATOM 6394 C C . ALA B 1 334 ? 20.453 6.422 -3.273 1 96.19 334 ALA B C 1
ATOM 6396 O O . ALA B 1 334 ? 20.672 5.66 -4.219 1 96.19 334 ALA B O 1
ATOM 6397 N N . ILE B 1 335 ? 20.062 7.656 -3.369 1 94.19 335 ILE B N 1
ATOM 6398 C CA . ILE B 1 335 ? 20.156 8.336 -4.656 1 94.19 335 ILE B CA 1
ATOM 6399 C C . ILE B 1 335 ? 21 9.594 -4.52 1 94.19 335 ILE B C 1
ATOM 6401 O O . ILE B 1 335 ? 20.938 10.297 -3.504 1 94.19 335 ILE B O 1
ATOM 6405 N N . ARG B 1 336 ? 21.828 9.773 -5.492 1 92.94 336 ARG B N 1
ATOM 6406 C CA . ARG B 1 336 ? 22.578 11.031 -5.59 1 92.94 336 ARG B CA 1
ATOM 6407 C C . ARG B 1 336 ? 21.797 12.055 -6.41 1 92.94 336 ARG B C 1
ATOM 6409 O O . ARG B 1 336 ? 21.5 11.82 -7.582 1 92.94 336 ARG B O 1
ATOM 6416 N N . GLU B 1 337 ? 21.406 13.102 -5.727 1 87.75 337 GLU B N 1
ATOM 6417 C CA . GLU B 1 337 ? 20.641 14.164 -6.367 1 87.75 337 GLU B CA 1
ATOM 6418 C C . GLU B 1 337 ? 21.469 15.43 -6.539 1 87.75 337 GLU B C 1
ATOM 6420 O O . GLU B 1 337 ? 22.281 15.766 -5.672 1 87.75 337 GLU B O 1
ATOM 6425 N N . ARG B 1 338 ? 21.344 15.953 -7.734 1 78.38 338 ARG B N 1
ATOM 6426 C CA . ARG B 1 338 ? 22.031 17.219 -7.992 1 78.38 338 ARG B CA 1
ATOM 6427 C C . ARG B 1 338 ? 21.094 18.406 -7.82 1 78.38 338 ARG B C 1
ATOM 6429 O O . ARG B 1 338 ? 20.016 18.438 -8.406 1 78.38 338 ARG B O 1
ATOM 6436 N N . ARG B 1 339 ? 21.281 19.109 -6.781 1 69.69 339 ARG B N 1
ATOM 6437 C CA . ARG B 1 339 ? 20.562 20.375 -6.66 1 69.69 339 ARG B CA 1
ATOM 6438 C C . ARG B 1 339 ? 21.5 21.562 -6.801 1 69.69 339 ARG B C 1
ATOM 6440 O O . ARG B 1 339 ? 22.312 21.828 -5.914 1 69.69 339 ARG B O 1
ATOM 6447 N N . GLY B 1 340 ? 21.422 22.234 -7.883 1 65.12 340 GLY B N 1
ATOM 6448 C CA . GLY B 1 340 ? 22.406 23.25 -8.188 1 65.12 340 GLY B CA 1
ATOM 6449 C C . GLY B 1 340 ? 23.797 22.688 -8.414 1 65.12 340 GLY B C 1
ATOM 6450 O O . GLY B 1 340 ? 23.984 21.812 -9.266 1 65.12 340 GLY B O 1
ATOM 6451 N N . GLN B 1 341 ? 24.766 23.172 -7.66 1 65.12 341 GLN B N 1
ATOM 6452 C CA . GLN B 1 341 ? 26.172 22.797 -7.863 1 65.12 341 GLN B CA 1
ATOM 6453 C C . GLN B 1 341 ? 26.578 21.688 -6.91 1 65.12 341 GLN B C 1
ATOM 6455 O O . GLN B 1 341 ? 27.656 21.094 -7.062 1 65.12 341 GLN B O 1
ATOM 6460 N N . GLU B 1 342 ? 25.656 21.328 -6.023 1 73.81 342 GLU B N 1
ATOM 6461 C CA . GLU B 1 342 ? 26.078 20.344 -5.031 1 73.81 342 GLU B CA 1
ATOM 6462 C C . GLU B 1 342 ? 25.281 19.047 -5.16 1 73.81 342 GLU B C 1
ATOM 6464 O O . GLU B 1 342 ? 24.078 19.078 -5.449 1 73.81 342 GLU B O 1
ATOM 6469 N N . ALA B 1 343 ? 26.078 17.984 -5.129 1 81.81 343 ALA B N 1
ATOM 6470 C CA . ALA B 1 343 ? 25.438 16.656 -5.109 1 81.81 343 ALA B CA 1
ATOM 6471 C C . ALA B 1 343 ? 25.234 16.172 -3.68 1 81.81 343 ALA B C 1
ATOM 6473 O O . ALA B 1 343 ? 26.078 16.391 -2.811 1 81.81 343 ALA B O 1
ATOM 6474 N N . SER B 1 344 ? 24.016 15.797 -3.451 1 86.12 344 SER B N 1
ATOM 6475 C CA . SER B 1 344 ? 23.688 15.289 -2.123 1 86.12 344 SER B CA 1
ATOM 6476 C C . SER B 1 344 ? 23.141 13.867 -2.197 1 86.12 344 SER B C 1
ATOM 6478 O O . SER B 1 344 ? 22.656 13.438 -3.246 1 86.12 344 SER B O 1
ATOM 6480 N N . LEU B 1 345 ? 23.359 13.203 -1.074 1 89.81 345 LEU B N 1
ATOM 6481 C CA . LEU B 1 345 ? 22.922 11.812 -0.997 1 89.81 345 LEU B CA 1
ATOM 6482 C C . LEU B 1 345 ? 21.609 11.711 -0.232 1 89.81 345 LEU B C 1
ATOM 6484 O O . LEU B 1 345 ? 21.484 12.234 0.877 1 89.81 345 LEU B O 1
ATOM 6488 N N . THR B 1 346 ? 20.609 11.164 -0.842 1 90.25 346 THR B N 1
ATOM 6489 C CA . THR B 1 346 ? 19.312 10.891 -0.224 1 90.25 346 THR B CA 1
ATOM 6490 C C . THR B 1 346 ? 19.109 9.391 -0.04 1 90.25 346 THR B C 1
ATOM 6492 O O . THR B 1 346 ? 19.109 8.633 -1.013 1 90.25 346 THR B O 1
ATOM 6495 N N . THR B 1 347 ? 18.906 8.969 1.164 1 93.44 347 THR B N 1
ATOM 6496 C CA . THR B 1 347 ? 18.766 7.543 1.438 1 93.44 347 THR B CA 1
ATOM 6497 C C . THR B 1 347 ? 17.312 7.098 1.203 1 93.44 347 THR B C 1
ATOM 6499 O O . THR B 1 347 ? 16.438 7.926 0.979 1 93.44 347 THR B O 1
ATOM 6502 N N . ALA B 1 348 ? 17.078 5.75 1.282 1 95.38 348 ALA B N 1
ATOM 6503 C CA . ALA B 1 348 ? 15.766 5.156 1.075 1 95.38 348 ALA B CA 1
ATOM 6504 C C . ALA B 1 348 ? 14.758 5.684 2.096 1 95.38 348 ALA B C 1
ATOM 6506 O O . ALA B 1 348 ? 13.555 5.695 1.839 1 95.38 348 ALA B O 1
ATOM 6507 N N . ARG B 1 349 ? 15.219 6.215 3.203 1 91 349 ARG B N 1
ATOM 6508 C CA . ARG B 1 349 ? 14.336 6.711 4.258 1 91 349 ARG B CA 1
ATOM 6509 C C . ARG B 1 349 ? 13.57 7.945 3.795 1 91 349 ARG B C 1
ATOM 6511 O O . ARG B 1 349 ? 12.484 8.227 4.293 1 91 349 ARG B O 1
ATOM 6518 N N . SER B 1 350 ? 14.141 8.617 2.844 1 90 350 SER B N 1
ATOM 6519 C CA . SER B 1 350 ? 13.531 9.867 2.393 1 90 350 SER B CA 1
ATOM 6520 C C . SER B 1 350 ? 12.977 9.727 0.978 1 90 350 SER B C 1
ATOM 6522 O O . SER B 1 350 ? 12.492 10.703 0.401 1 90 350 SER B O 1
ATOM 6524 N N . MET B 1 351 ? 13.094 8.562 0.442 1 91.12 351 MET B N 1
ATOM 6525 C CA . MET B 1 351 ? 12.602 8.352 -0.917 1 91.12 351 MET B CA 1
ATOM 6526 C C . MET B 1 351 ? 11.094 8.148 -0.924 1 91.12 351 MET B C 1
ATOM 6528 O O . MET B 1 351 ? 10.516 7.734 0.083 1 91.12 351 MET B O 1
ATOM 6532 N N . SER B 1 352 ? 10.539 8.469 -2.055 1 90.31 352 SER B N 1
ATOM 6533 C CA . SER B 1 352 ? 9.102 8.234 -2.17 1 90.31 352 SER B CA 1
ATOM 6534 C C . SER B 1 352 ? 8.789 6.742 -2.252 1 90.31 352 SER B C 1
ATOM 6536 O O . SER B 1 352 ? 9.586 5.965 -2.779 1 90.31 352 SER B O 1
ATOM 6538 N N . ASP B 1 353 ? 7.594 6.355 -1.718 1 90.38 353 ASP B N 1
ATOM 6539 C CA . ASP B 1 353 ? 7.129 4.973 -1.796 1 90.38 353 ASP B CA 1
ATOM 6540 C C . ASP B 1 353 ? 7.023 4.512 -3.246 1 90.38 353 ASP B C 1
ATOM 6542 O O . ASP B 1 353 ? 7.41 3.387 -3.576 1 90.38 353 ASP B O 1
ATOM 6546 N N . GLY B 1 354 ? 6.508 5.402 -4.102 1 91.06 354 GLY B N 1
ATOM 6547 C CA . GLY B 1 354 ? 6.34 5.047 -5.504 1 91.06 354 GLY B CA 1
ATOM 6548 C C . GLY B 1 354 ? 7.648 4.715 -6.195 1 91.06 354 GLY B C 1
ATOM 6549 O O . GLY B 1 354 ? 7.715 3.768 -6.98 1 91.06 354 GLY B O 1
ATOM 6550 N N . LEU B 1 355 ? 8.648 5.457 -5.922 1 92.69 355 LEU B N 1
ATOM 6551 C CA . LEU B 1 355 ? 9.945 5.207 -6.531 1 92.69 355 LEU B CA 1
ATOM 6552 C C . LEU B 1 355 ? 10.531 3.885 -6.047 1 92.69 355 LEU B C 1
ATOM 6554 O O . LEU B 1 355 ? 11.016 3.086 -6.852 1 92.69 355 LEU B O 1
ATOM 6558 N N . LEU B 1 356 ? 10.484 3.646 -4.754 1 95.38 356 LEU B N 1
ATOM 6559 C CA . LEU B 1 356 ? 11 2.402 -4.195 1 95.38 356 LEU B CA 1
ATOM 6560 C C . LEU B 1 356 ? 10.273 1.198 -4.777 1 95.38 356 LEU B C 1
ATOM 6562 O O . LEU B 1 356 ? 10.906 0.226 -5.195 1 95.38 356 LEU B O 1
ATOM 6566 N N . ARG B 1 357 ? 9 1.283 -4.793 1 94.81 357 ARG B N 1
ATOM 6567 C CA . ARG B 1 357 ? 8.195 0.187 -5.324 1 94.81 357 ARG B CA 1
ATOM 6568 C C . ARG B 1 357 ? 8.492 -0.047 -6.801 1 94.81 357 ARG B C 1
ATOM 6570 O O . ARG B 1 357 ? 8.641 -1.191 -7.234 1 94.81 357 ARG B O 1
ATOM 6577 N N . PHE B 1 358 ? 8.609 1.04 -7.527 1 94.56 358 PHE B N 1
ATOM 6578 C CA . PHE B 1 358 ? 8.898 0.93 -8.953 1 94.56 358 PHE B CA 1
ATOM 6579 C C . PHE B 1 358 ? 10.258 0.277 -9.172 1 94.56 358 PHE B C 1
ATOM 6581 O O . PHE B 1 358 ? 10.398 -0.62 -10.008 1 94.56 358 PHE B O 1
ATOM 6588 N N . LEU B 1 359 ? 11.25 0.734 -8.461 1 95.44 359 LEU B N 1
ATOM 6589 C CA . LEU B 1 359 ? 12.594 0.178 -8.602 1 95.44 359 LEU B CA 1
ATOM 6590 C C . LEU B 1 359 ? 12.602 -1.314 -8.289 1 95.44 359 LEU B C 1
ATOM 6592 O O . LEU B 1 359 ? 13.273 -2.094 -8.961 1 95.44 359 LEU B O 1
ATOM 6596 N N . ALA B 1 360 ? 11.883 -1.696 -7.273 1 96.25 360 ALA B N 1
ATOM 6597 C CA . ALA B 1 360 ? 11.773 -3.109 -6.918 1 96.25 360 ALA B CA 1
ATOM 6598 C C . ALA B 1 360 ? 11.156 -3.914 -8.055 1 96.25 360 ALA B C 1
ATOM 6600 O O . ALA B 1 360 ? 11.68 -4.961 -8.445 1 96.25 360 ALA B O 1
ATOM 6601 N N . ILE B 1 361 ? 10.094 -3.443 -8.625 1 95.31 361 ILE B N 1
ATOM 6602 C CA . ILE B 1 361 ? 9.398 -4.121 -9.711 1 95.31 361 ILE B CA 1
ATOM 6603 C C . ILE B 1 361 ? 10.297 -4.188 -10.938 1 95.31 361 ILE B C 1
ATOM 6605 O O . ILE B 1 361 ? 10.422 -5.246 -11.562 1 95.31 361 ILE B O 1
ATOM 6609 N N . ALA B 1 362 ? 10.914 -3.045 -11.234 1 94.5 362 ALA B N 1
ATOM 6610 C CA . ALA B 1 362 ? 11.82 -3.012 -12.375 1 94.5 362 ALA B CA 1
ATOM 6611 C C . ALA B 1 362 ? 12.961 -4.008 -12.203 1 94.5 362 ALA B C 1
ATOM 6613 O O . ALA B 1 362 ? 13.359 -4.684 -13.156 1 94.5 362 ALA B O 1
ATOM 6614 N N . THR B 1 363 ? 13.461 -4.082 -10.992 1 93.75 363 THR B N 1
ATOM 6615 C CA . THR B 1 363 ? 14.539 -5.023 -10.695 1 93.75 363 THR B CA 1
ATOM 6616 C C . THR B 1 363 ? 14.062 -6.461 -10.891 1 93.75 363 THR B C 1
ATOM 6618 O O . THR B 1 363 ? 14.758 -7.27 -11.508 1 93.75 363 THR B O 1
ATOM 6621 N N . ALA B 1 364 ? 12.898 -6.789 -10.406 1 91.88 364 ALA B N 1
ATOM 6622 C CA . ALA B 1 364 ? 12.344 -8.133 -10.547 1 91.88 364 ALA B CA 1
ATOM 6623 C C . ALA B 1 364 ? 12.156 -8.492 -12.016 1 91.88 364 ALA B C 1
ATOM 6625 O O . ALA B 1 364 ? 12.398 -9.641 -12.414 1 91.88 364 ALA B O 1
ATOM 6626 N N . LEU B 1 365 ? 11.781 -7.527 -12.805 1 90.12 365 LEU B N 1
ATOM 6627 C CA . LEU B 1 365 ? 11.492 -7.758 -14.219 1 90.12 365 LEU B CA 1
ATOM 6628 C C . LEU B 1 365 ? 12.773 -7.797 -15.039 1 90.12 365 LEU B C 1
ATOM 6630 O O . LEU B 1 365 ? 12.766 -8.258 -16.188 1 90.12 365 LEU B O 1
ATOM 6634 N N . SER B 1 366 ? 13.852 -7.281 -14.461 1 86.12 366 SER B N 1
ATOM 6635 C CA . SER B 1 366 ? 15.094 -7.195 -15.234 1 86.12 366 SER B CA 1
ATOM 6636 C C . SER B 1 366 ? 16.094 -8.242 -14.766 1 86.12 366 SER B C 1
ATOM 6638 O O . SER B 1 366 ? 17.125 -8.445 -15.414 1 86.12 366 SER B O 1
ATOM 6640 N N . SER B 1 367 ? 15.805 -8.82 -13.688 1 76.81 367 SER B N 1
ATOM 6641 C CA . SER B 1 367 ? 16.781 -9.734 -13.094 1 76.81 367 SER B CA 1
ATOM 6642 C C . SER B 1 367 ? 16.609 -11.148 -13.641 1 76.81 367 SER B C 1
ATOM 6644 O O . SER B 1 367 ? 15.484 -11.586 -13.906 1 76.81 367 SER B O 1
ATOM 6646 N N . PRO B 1 368 ? 17.812 -11.727 -13.82 1 65.25 368 PRO B N 1
ATOM 6647 C CA . PRO B 1 368 ? 17.719 -13.148 -14.156 1 65.25 368 PRO B CA 1
ATOM 6648 C C . PRO B 1 368 ? 17.016 -13.961 -13.078 1 65.25 368 PRO B C 1
ATOM 6650 O O . PRO B 1 368 ? 16.969 -13.555 -11.922 1 65.25 368 PRO B O 1
ATOM 6653 N N . VAL B 1 369 ? 16.484 -15.008 -13.469 1 61.97 369 VAL B N 1
ATOM 6654 C CA . VAL B 1 369 ? 15.703 -15.898 -12.625 1 61.97 369 VAL B CA 1
ATOM 6655 C C . VAL B 1 369 ? 16.516 -16.297 -11.391 1 61.97 369 VAL B C 1
ATOM 6657 O O . VAL B 1 369 ? 15.961 -16.391 -10.289 1 61.97 369 VAL B O 1
ATOM 6660 N N . SER B 1 370 ? 17.75 -16.344 -11.5 1 60.09 370 SER B N 1
ATOM 6661 C CA . SER B 1 370 ? 18.625 -16.797 -10.43 1 60.09 370 SER B CA 1
ATOM 6662 C C . SER B 1 370 ? 18.688 -15.773 -9.297 1 60.09 370 SER B C 1
ATOM 6664 O O . SER B 1 370 ? 19.078 -16.109 -8.172 1 60.09 370 SER B O 1
ATOM 6666 N N . ASP B 1 371 ? 18.156 -14.656 -9.492 1 64.44 371 ASP B N 1
ATOM 6667 C CA . ASP B 1 371 ? 18.266 -13.594 -8.5 1 64.44 371 ASP B CA 1
ATOM 6668 C C . ASP B 1 371 ? 16.969 -13.438 -7.711 1 64.44 371 ASP B C 1
ATOM 6670 O O . ASP B 1 371 ? 16.875 -12.609 -6.805 1 64.44 371 ASP B O 1
ATOM 6674 N N . LEU B 1 372 ? 16.062 -14.336 -8 1 66.75 372 LEU B N 1
ATOM 6675 C CA . LEU B 1 372 ? 14.797 -14.289 -7.273 1 66.75 372 LEU B CA 1
ATOM 6676 C C . LEU B 1 372 ? 14.75 -15.367 -6.195 1 66.75 372 LEU B C 1
ATOM 6678 O O . LEU B 1 372 ? 15.242 -16.484 -6.402 1 66.75 372 LEU B O 1
ATOM 6682 N N . ASP B 1 373 ? 14.312 -14.953 -4.98 1 67.44 373 ASP B N 1
ATOM 6683 C CA . ASP B 1 373 ? 14.195 -15.906 -3.883 1 67.44 373 ASP B CA 1
ATOM 6684 C C . ASP B 1 373 ? 13.008 -16.844 -4.098 1 67.44 373 ASP B C 1
ATOM 6686 O O . ASP B 1 373 ? 11.922 -16.609 -3.566 1 67.44 373 ASP B O 1
ATOM 6690 N N . LEU B 1 374 ? 13.297 -17.812 -4.93 1 51.38 374 LEU B N 1
ATOM 6691 C CA . LEU B 1 374 ? 12.289 -18.844 -5.215 1 51.38 374 LEU B CA 1
ATOM 6692 C C . LEU B 1 374 ? 12.352 -19.969 -4.188 1 51.38 374 LEU B C 1
ATOM 6694 O O . LEU B 1 374 ? 13.383 -20.625 -4.035 1 51.38 374 LEU B O 1
ATOM 6698 N N . ASP B 1 375 ? 11.523 -19.766 -2.914 1 54.81 375 ASP B N 1
ATOM 6699 C CA . ASP B 1 375 ? 11.414 -20.688 -1.788 1 54.81 375 ASP B CA 1
ATOM 6700 C C . ASP B 1 375 ? 12.523 -21.734 -1.828 1 54.81 375 ASP B C 1
ATOM 6702 O O . ASP B 1 375 ? 12.578 -22.562 -2.744 1 54.81 375 ASP B O 1
ATOM 6706 N N . ALA B 1 376 ? 13.688 -21.359 -1.205 1 42.78 376 ALA B N 1
ATOM 6707 C CA . ALA B 1 376 ? 14.898 -22.156 -1.039 1 42.78 376 ALA B CA 1
ATOM 6708 C C . ALA B 1 376 ? 14.578 -23.516 -0.397 1 42.78 376 ALA B C 1
ATOM 6710 O O . ALA B 1 376 ? 15.477 -24.312 -0.138 1 42.78 376 ALA B O 1
ATOM 6711 N N . LEU B 1 377 ? 13.438 -23.609 0.29 1 40.16 377 LEU B N 1
ATOM 6712 C CA . LEU B 1 377 ? 13.398 -24.906 0.961 1 40.16 377 LEU B CA 1
ATOM 6713 C C . LEU B 1 377 ? 13.531 -26.047 -0.046 1 40.16 377 LEU B C 1
ATOM 6715 O O . LEU B 1 377 ? 13.469 -27.219 0.326 1 40.16 377 LEU B O 1
ATOM 6719 N N . ALA B 1 378 ? 13.273 -25.703 -1.204 1 38.59 378 ALA B N 1
ATOM 6720 C CA . ALA B 1 378 ? 13.359 -26.922 -2.01 1 38.59 378 ALA B CA 1
ATOM 6721 C C . ALA B 1 378 ? 14.742 -27.547 -1.904 1 38.59 378 ALA B C 1
ATOM 6723 O O . ALA B 1 378 ? 15.758 -26.844 -1.956 1 38.59 378 ALA B O 1
ATOM 6724 N N . PRO B 1 379 ? 14.82 -28.625 -1.229 1 33.88 379 PRO B N 1
ATOM 6725 C CA . PRO B 1 379 ? 16.109 -29.344 -1.275 1 33.88 379 PRO B CA 1
ATOM 6726 C C . PRO B 1 379 ? 16.844 -29.125 -2.59 1 33.88 379 PRO B C 1
ATOM 6728 O O . PRO B 1 379 ? 16.219 -28.906 -3.629 1 33.88 379 PRO B O 1
ATOM 6731 N N . ALA B 1 380 ? 18.031 -28.5 -2.465 1 32.31 380 ALA B N 1
ATOM 6732 C CA . ALA B 1 380 ? 19.031 -28.531 -3.525 1 32.31 380 ALA B CA 1
ATOM 6733 C C . ALA B 1 380 ? 18.906 -29.797 -4.363 1 32.31 380 ALA B C 1
ATOM 6735 O O . ALA B 1 380 ? 19.75 -30.688 -4.289 1 32.31 380 ALA B O 1
ATOM 6736 N N . TYR B 1 381 ? 17.781 -30.516 -4.281 1 30.42 381 TYR B N 1
ATOM 6737 C CA . TYR B 1 381 ? 18.031 -31.734 -5.035 1 30.42 381 TYR B CA 1
ATOM 6738 C C . TYR B 1 381 ? 18.812 -31.438 -6.316 1 30.42 381 TYR B C 1
ATOM 6740 O O . TYR B 1 381 ? 20.031 -31.594 -6.355 1 30.42 381 TYR B O 1
ATOM 6748 N N . SER B 1 382 ? 18.031 -31.828 -7.566 1 30.95 382 SER B N 1
ATOM 6749 C CA . SER B 1 382 ? 18.797 -32.156 -8.766 1 30.95 382 SER B CA 1
ATOM 6750 C C . SER B 1 382 ? 19.484 -30.922 -9.344 1 30.95 382 SER B C 1
ATOM 6752 O O . SER B 1 382 ? 18.828 -29.922 -9.656 1 30.95 382 SER B O 1
ATOM 6754 N N . SER B 1 383 ? 20.5 -30.453 -8.828 1 32.41 383 SER B N 1
ATOM 6755 C CA . SER B 1 383 ? 21.516 -29.828 -9.664 1 32.41 383 SER B CA 1
ATOM 6756 C C . SER B 1 383 ? 21.297 -30.141 -11.133 1 32.41 383 SER B C 1
ATOM 6758 O O . SER B 1 383 ? 22.188 -29.953 -11.961 1 32.41 383 SER B O 1
ATOM 6760 N N . ASP B 1 384 ? 20.469 -31.203 -11.375 1 32.31 384 ASP B N 1
ATOM 6761 C CA . ASP B 1 384 ? 20.406 -31.625 -12.773 1 32.31 384 ASP B CA 1
ATOM 6762 C C . ASP B 1 384 ? 20.031 -30.453 -13.68 1 32.31 384 ASP B C 1
ATOM 6764 O O . ASP B 1 384 ? 18.969 -29.859 -13.547 1 32.31 384 ASP B O 1
ATOM 6768 N N . VAL B 1 385 ? 20.953 -29.781 -14.18 1 34.84 385 VAL B N 1
ATOM 6769 C CA . VAL B 1 385 ? 21.188 -28.891 -15.305 1 34.84 385 VAL B CA 1
ATOM 6770 C C . VAL B 1 385 ? 20.078 -29.094 -16.359 1 34.84 385 VAL B C 1
ATOM 6772 O O . VAL B 1 385 ? 20.047 -28.375 -17.359 1 34.84 385 VAL B O 1
ATOM 6775 N N . THR B 1 386 ? 19.453 -30.344 -16.391 1 35.81 386 THR B N 1
ATOM 6776 C CA . THR B 1 386 ? 18.625 -30.594 -17.562 1 35.81 386 THR B CA 1
ATOM 6777 C C . THR B 1 386 ? 17.266 -29.906 -17.406 1 35.81 386 THR B C 1
ATOM 6779 O O . THR B 1 386 ? 16.328 -30.203 -18.172 1 35.81 386 THR B O 1
ATOM 6782 N N . ALA B 1 387 ? 17 -29.391 -16.234 1 41.44 387 ALA B N 1
ATOM 6783 C CA . ALA B 1 387 ? 15.656 -28.828 -16.172 1 41.44 387 ALA B CA 1
ATOM 6784 C C . ALA B 1 387 ? 15.469 -27.719 -17.203 1 41.44 387 ALA B C 1
ATOM 6786 O O . ALA B 1 387 ? 16.375 -26.922 -17.438 1 41.44 387 ALA B O 1
ATOM 6787 N N . PRO B 1 388 ? 14.516 -27.875 -18.156 1 43.22 388 PRO B N 1
ATOM 6788 C CA . PRO B 1 388 ? 14.234 -26.812 -19.125 1 43.22 388 PRO B CA 1
ATOM 6789 C C . PRO B 1 388 ? 14.375 -25.406 -18.547 1 43.22 388 PRO B C 1
ATOM 6791 O O . PRO B 1 388 ? 14.188 -25.219 -17.344 1 43.22 388 PRO B O 1
ATOM 6794 N N . SER B 1 389 ? 15.336 -24.609 -19.156 1 50.66 389 SER B N 1
ATOM 6795 C CA . SER B 1 389 ? 15.445 -23.188 -18.906 1 50.66 389 SER B CA 1
ATOM 6796 C C . SER B 1 389 ? 14.07 -22.562 -18.656 1 50.66 389 SER B C 1
ATOM 6798 O O . SER B 1 389 ? 13.391 -22.156 -19.609 1 50.66 389 SER B O 1
ATOM 6800 N N . ALA B 1 390 ? 13.344 -23.078 -17.609 1 58.28 390 ALA B N 1
ATOM 6801 C CA . ALA B 1 390 ? 11.961 -22.672 -17.375 1 58.28 390 ALA B CA 1
ATOM 6802 C C . ALA B 1 390 ? 11.883 -21.219 -16.938 1 58.28 390 ALA B C 1
ATOM 6804 O O . ALA B 1 390 ? 12.797 -20.703 -16.281 1 58.28 390 ALA B O 1
ATOM 6805 N N . GLY B 1 391 ? 11.055 -20.469 -17.719 1 73.81 391 GLY B N 1
ATOM 6806 C CA . GLY B 1 391 ? 10.758 -19.094 -17.391 1 73.81 391 GLY B CA 1
ATOM 6807 C C . GLY B 1 391 ? 10.125 -18.922 -16.016 1 73.81 391 GLY B C 1
ATOM 6808 O O . GLY B 1 391 ? 9.836 -19.906 -15.336 1 73.81 391 GLY B O 1
ATOM 6809 N N . VAL B 1 392 ? 10.25 -17.875 -15.398 1 86.44 392 VAL B N 1
ATOM 6810 C CA . VAL B 1 392 ? 9.68 -17.516 -14.102 1 86.44 392 VAL B CA 1
ATOM 6811 C C . VAL B 1 392 ? 8.32 -16.844 -14.312 1 86.44 392 VAL B C 1
ATOM 6813 O O . VAL B 1 392 ? 8.133 -16.078 -15.258 1 86.44 392 VAL B O 1
ATOM 6816 N N . LEU B 1 393 ? 7.352 -17.328 -13.539 1 92.12 393 LEU B N 1
ATOM 6817 C CA . LEU B 1 393 ? 6.074 -16.625 -13.5 1 92.12 393 LEU B CA 1
ATOM 6818 C C . LEU B 1 393 ? 6.051 -15.609 -12.367 1 92.12 393 LEU B C 1
ATOM 6820 O O . LEU B 1 393 ? 6.039 -15.984 -11.195 1 92.12 393 LEU B O 1
ATOM 6824 N N . LEU B 1 394 ? 6.078 -14.359 -12.727 1 93.19 394 LEU B N 1
ATOM 6825 C CA . LEU B 1 394 ? 6.047 -13.266 -11.766 1 93.19 394 LEU B CA 1
ATOM 6826 C C . LEU B 1 394 ? 4.621 -12.773 -11.539 1 93.19 394 LEU B C 1
ATOM 6828 O O . LEU B 1 394 ? 3.955 -12.336 -12.477 1 93.19 394 LEU B O 1
ATOM 6832 N N . ALA B 1 395 ? 4.164 -12.938 -10.297 1 95.94 395 ALA B N 1
ATOM 6833 C CA . ALA B 1 395 ? 2.832 -12.461 -9.922 1 95.94 395 ALA B CA 1
ATOM 6834 C C . ALA B 1 395 ? 2.914 -11.188 -9.094 1 95.94 395 ALA B C 1
ATOM 6836 O O . ALA B 1 395 ? 3.551 -11.164 -8.039 1 95.94 395 ALA B O 1
ATOM 6837 N N . ILE B 1 396 ? 2.27 -10.086 -9.57 1 95.75 396 ILE B N 1
ATOM 6838 C CA . ILE B 1 396 ? 2.328 -8.805 -8.891 1 95.75 396 ILE B CA 1
ATOM 6839 C C . ILE B 1 396 ? 0.926 -8.211 -8.781 1 95.75 396 ILE B C 1
ATOM 6841 O O . ILE B 1 396 ? 0.236 -8.039 -9.789 1 95.75 396 ILE B O 1
ATOM 6845 N N . GLU B 1 397 ? 0.547 -7.891 -7.566 1 94.19 397 GLU B N 1
ATOM 6846 C CA . GLU B 1 397 ? -0.747 -7.246 -7.355 1 94.19 397 GLU B CA 1
ATOM 6847 C C . GLU B 1 397 ? -0.642 -5.734 -7.523 1 94.19 397 GLU B C 1
ATOM 6849 O O . GLU B 1 397 ? 0.329 -5.121 -7.074 1 94.19 397 GLU B O 1
ATOM 6854 N N . GLU B 1 398 ? -1.605 -5.219 -8.172 1 93.44 398 GLU B N 1
ATOM 6855 C CA . GLU B 1 398 ? -1.722 -3.771 -8.336 1 93.44 398 GLU B CA 1
ATOM 6856 C C . GLU B 1 398 ? -0.378 -3.146 -8.695 1 93.44 398 GLU B C 1
ATOM 6858 O O . GLU B 1 398 ? 0.117 -2.268 -7.988 1 93.44 398 GLU B O 1
ATOM 6863 N N . ILE B 1 399 ? 0.093 -3.453 -9.859 1 95.06 399 ILE B N 1
ATOM 6864 C CA . ILE B 1 399 ? 1.462 -3.166 -10.273 1 95.06 399 ILE B CA 1
ATOM 6865 C C . ILE B 1 399 ? 1.66 -1.656 -10.391 1 95.06 399 ILE B C 1
ATOM 6867 O O . ILE B 1 399 ? 2.781 -1.16 -10.266 1 95.06 399 ILE B O 1
ATOM 6871 N N . GLU B 1 400 ? 0.568 -0.846 -10.516 1 93 400 GLU B N 1
ATOM 6872 C CA . GLU B 1 400 ? 0.632 0.592 -10.766 1 93 400 GLU B CA 1
ATOM 6873 C C . GLU B 1 400 ? 0.764 1.369 -9.453 1 93 400 GLU B C 1
ATOM 6875 O O . GLU B 1 400 ? 1.043 2.57 -9.469 1 93 400 GLU B O 1
ATOM 6880 N N . ASN B 1 401 ? 0.528 0.744 -8.344 1 90.88 401 ASN B N 1
ATOM 6881 C CA . ASN B 1 401 ? 0.448 1.456 -7.074 1 90.88 401 ASN B CA 1
ATOM 6882 C C . ASN B 1 401 ? 1.657 2.361 -6.863 1 90.88 401 ASN B C 1
ATOM 6884 O O . ASN B 1 401 ? 2.799 1.924 -7.016 1 90.88 401 ASN B O 1
ATOM 6888 N N . GLY B 1 402 ? 1.317 3.584 -6.613 1 88.38 402 GLY B N 1
ATOM 6889 C CA . GLY B 1 402 ? 2.355 4.551 -6.293 1 88.38 402 GLY B CA 1
ATOM 6890 C C . GLY B 1 402 ? 2.898 5.27 -7.512 1 88.38 402 GLY B C 1
ATOM 6891 O O . GLY B 1 402 ? 3.639 6.246 -7.387 1 88.38 402 GLY B O 1
ATOM 6892 N N . LEU B 1 403 ? 2.533 4.867 -8.648 1 90.88 403 LEU B N 1
ATOM 6893 C CA . LEU B 1 403 ? 3.096 5.438 -9.867 1 90.88 403 LEU B CA 1
ATOM 6894 C C . LEU B 1 403 ? 2.131 6.434 -10.5 1 90.88 403 LEU B C 1
ATOM 6896 O O . LEU B 1 403 ? 0.922 6.199 -10.539 1 90.88 403 LEU B O 1
ATOM 6900 N N . HIS B 1 404 ? 2.703 7.543 -10.891 1 91.06 404 HIS B N 1
ATOM 6901 C CA . HIS B 1 404 ? 1.917 8.5 -11.664 1 91.06 404 HIS B CA 1
ATOM 6902 C C . HIS B 1 404 ? 1.431 7.891 -12.969 1 91.06 404 HIS B C 1
ATOM 6904 O O . HIS B 1 404 ? 2.168 7.16 -13.633 1 91.06 404 HIS B O 1
ATOM 6910 N N . PRO B 1 405 ? 0.247 8.234 -13.391 1 90.62 405 PRO B N 1
ATOM 6911 C CA . PRO B 1 405 ? -0.366 7.605 -14.562 1 90.62 405 PRO B CA 1
ATOM 6912 C C . PRO B 1 405 ? 0.452 7.805 -15.836 1 90.62 405 PRO B C 1
ATOM 6914 O O . PRO B 1 405 ? 0.389 6.98 -16.75 1 90.62 405 PRO B O 1
ATOM 6917 N N . SER B 1 406 ? 1.222 8.836 -15.922 1 88 406 SER B N 1
ATOM 6918 C CA . SER B 1 406 ? 2.02 9.094 -17.109 1 88 406 SER B CA 1
ATOM 6919 C C . SER B 1 406 ? 3.111 8.047 -17.297 1 88 406 SER B C 1
ATOM 6921 O O . SER B 1 406 ? 3.721 7.945 -18.359 1 88 406 SER B O 1
ATOM 6923 N N . GLN B 1 407 ? 3.316 7.25 -16.281 1 89.12 407 GLN B N 1
ATOM 6924 C CA . GLN B 1 407 ? 4.375 6.246 -16.312 1 89.12 407 GLN B CA 1
ATOM 6925 C C . GLN B 1 407 ? 3.822 4.883 -16.719 1 89.12 407 GLN B C 1
ATOM 6927 O O . GLN B 1 407 ? 4.57 3.902 -16.797 1 89.12 407 GLN B O 1
ATOM 6932 N N . ALA B 1 408 ? 2.59 4.801 -17.047 1 90.69 408 ALA B N 1
ATOM 6933 C CA . ALA B 1 408 ? 1.93 3.543 -17.375 1 90.69 408 ALA B CA 1
ATOM 6934 C C . ALA B 1 408 ? 2.58 2.895 -18.594 1 90.69 408 ALA B C 1
ATOM 6936 O O . ALA B 1 408 ? 2.842 1.689 -18.594 1 90.69 408 ALA B O 1
ATOM 6937 N N . GLY B 1 409 ? 2.816 3.703 -19.578 1 90.44 409 GLY B N 1
ATOM 6938 C CA . GLY B 1 409 ? 3.453 3.176 -20.781 1 90.44 409 GLY B CA 1
ATOM 6939 C C . GLY B 1 409 ? 4.816 2.568 -20.516 1 90.44 409 GLY B C 1
ATOM 6940 O O . GLY B 1 409 ? 5.148 1.512 -21.047 1 90.44 409 GLY B O 1
ATOM 6941 N N . ARG B 1 410 ? 5.535 3.24 -19.703 1 90.56 410 ARG B N 1
ATOM 6942 C CA . ARG B 1 410 ? 6.867 2.764 -19.359 1 90.56 410 ARG B CA 1
ATOM 6943 C C . ARG B 1 410 ? 6.793 1.443 -18.594 1 90.56 410 ARG B C 1
ATOM 6945 O O . ARG B 1 410 ? 7.582 0.53 -18.844 1 90.56 410 ARG B O 1
ATOM 6952 N N . LEU B 1 411 ? 5.941 1.369 -17.703 1 92.12 411 LEU B N 1
ATOM 6953 C CA . LEU B 1 411 ? 5.738 0.138 -16.953 1 92.12 411 LEU B CA 1
ATOM 6954 C C . LEU B 1 411 ? 5.379 -1.018 -17.875 1 92.12 411 LEU B C 1
ATOM 6956 O O . LEU B 1 411 ? 5.945 -2.107 -17.766 1 92.12 411 LEU B O 1
ATOM 6960 N N . LEU B 1 412 ? 4.512 -0.794 -18.812 1 93.12 412 LEU B N 1
ATOM 6961 C CA . LEU B 1 412 ? 4.109 -1.82 -19.766 1 93.12 412 LEU B CA 1
ATOM 6962 C C . LEU B 1 412 ? 5.285 -2.244 -20.641 1 93.12 412 LEU B C 1
ATOM 6964 O O . LEU B 1 412 ? 5.445 -3.43 -20.938 1 93.12 412 LEU B O 1
ATOM 6968 N N . HIS B 1 413 ? 6.074 -1.304 -20.969 1 92 413 HIS B N 1
ATOM 6969 C CA . HIS B 1 413 ? 7.258 -1.607 -21.766 1 92 413 HIS B CA 1
ATOM 6970 C C . HIS B 1 413 ? 8.211 -2.527 -21.016 1 92 413 HIS B C 1
ATOM 6972 O O . HIS B 1 413 ? 8.758 -3.471 -21.594 1 92 413 HIS B O 1
ATOM 6978 N N . LEU B 1 414 ? 8.383 -2.299 -19.781 1 90.38 414 LEU B N 1
ATOM 6979 C CA . LEU B 1 414 ? 9.234 -3.141 -18.953 1 90.38 414 LEU B CA 1
ATOM 6980 C C . LEU B 1 414 ? 8.695 -4.566 -18.891 1 90.38 414 LEU B C 1
ATOM 6982 O O . LEU B 1 414 ? 9.461 -5.527 -19 1 90.38 414 LEU B O 1
ATOM 6986 N N . ILE B 1 415 ? 7.453 -4.707 -18.75 1 91.56 415 ILE B N 1
ATOM 6987 C CA . ILE B 1 415 ? 6.816 -6.02 -18.703 1 91.56 415 ILE B CA 1
ATOM 6988 C C . ILE B 1 415 ? 7.043 -6.742 -20.031 1 91.56 415 ILE B C 1
ATOM 6990 O O . ILE B 1 415 ? 7.441 -7.91 -20.047 1 91.56 415 ILE B O 1
ATOM 6994 N N . ASN B 1 416 ? 6.82 -6.008 -21.094 1 91.38 416 ASN B N 1
ATOM 6995 C CA . ASN B 1 416 ? 6.996 -6.598 -22.422 1 91.38 416 ASN B CA 1
ATOM 6996 C C . ASN B 1 416 ? 8.438 -7.043 -22.656 1 91.38 416 ASN B C 1
ATOM 6998 O O . ASN B 1 416 ? 8.68 -8.125 -23.172 1 91.38 416 ASN B O 1
ATOM 7002 N N . GLU B 1 417 ? 9.297 -6.223 -22.219 1 87.56 417 GLU B N 1
ATOM 7003 C CA . GLU B 1 417 ? 10.711 -6.562 -22.375 1 87.56 417 GLU B CA 1
ATOM 7004 C C . GLU B 1 417 ? 11.07 -7.805 -21.562 1 87.56 417 GLU B C 1
ATOM 7006 O O . GLU B 1 417 ? 11.828 -8.656 -22.031 1 87.56 417 GLU B O 1
ATOM 7011 N N . ALA B 1 418 ? 10.578 -7.863 -20.422 1 86.06 418 ALA B N 1
ATOM 7012 C CA . ALA B 1 418 ? 10.859 -9 -19.547 1 86.06 418 ALA B CA 1
ATOM 7013 C C . ALA B 1 418 ? 10.312 -10.297 -20.141 1 86.06 418 ALA B C 1
ATOM 7015 O O . ALA B 1 418 ? 10.977 -11.336 -20.078 1 86.06 418 ALA B O 1
ATOM 7016 N N . THR B 1 419 ? 9.188 -10.242 -20.703 1 84.94 419 THR B N 1
ATOM 7017 C CA . THR B 1 419 ? 8.547 -11.438 -21.234 1 84.94 419 THR B CA 1
ATOM 7018 C C . THR B 1 419 ? 9.195 -11.867 -22.547 1 84.94 419 THR B C 1
ATOM 7020 O O . THR B 1 419 ? 9.258 -13.062 -22.844 1 84.94 419 THR B O 1
ATOM 7023 N N . GLU B 1 420 ? 9.703 -10.945 -23.25 1 82.38 420 GLU B N 1
ATOM 7024 C CA . GLU B 1 420 ? 10.273 -11.25 -24.562 1 82.38 420 GLU B CA 1
ATOM 7025 C C . GLU B 1 420 ? 11.742 -11.641 -24.453 1 82.38 420 GLU B C 1
ATOM 7027 O O . GLU B 1 420 ? 12.195 -12.57 -25.109 1 82.38 420 GLU B O 1
ATOM 7032 N N . ARG B 1 421 ? 12.398 -11.047 -23.531 1 74.38 421 ARG B N 1
ATOM 7033 C CA . ARG B 1 421 ? 13.852 -11.172 -23.562 1 74.38 421 ARG B CA 1
ATOM 7034 C C . ARG B 1 421 ? 14.328 -12.156 -22.5 1 74.38 421 ARG B C 1
ATOM 7036 O O . ARG B 1 421 ? 15.359 -12.82 -22.688 1 74.38 421 ARG B O 1
ATOM 7043 N N . ILE B 1 422 ? 13.734 -12.242 -21.344 1 68.88 422 ILE B N 1
ATOM 7044 C CA . ILE B 1 422 ? 14.344 -13.023 -20.281 1 68.88 422 ILE B CA 1
ATOM 7045 C C . ILE B 1 422 ? 13.391 -14.133 -19.844 1 68.88 422 ILE B C 1
ATOM 7047 O O . ILE B 1 422 ? 13.555 -14.719 -18.766 1 68.88 422 ILE B O 1
ATOM 7051 N N . ASN B 1 423 ? 12.438 -14.555 -20.562 1 76.75 423 ASN B N 1
ATOM 7052 C CA . ASN B 1 423 ? 11.523 -15.672 -20.375 1 76.75 423 ASN B CA 1
ATOM 7053 C C . ASN B 1 423 ? 10.766 -15.555 -19.047 1 76.75 423 ASN B C 1
ATOM 7055 O O . ASN B 1 423 ? 10.711 -16.516 -18.281 1 76.75 423 ASN B O 1
ATOM 7059 N N . VAL B 1 424 ? 10.375 -14.438 -18.75 1 83.19 424 VAL B N 1
ATOM 7060 C CA . VAL B 1 424 ? 9.516 -14.18 -17.594 1 83.19 424 VAL B CA 1
ATOM 7061 C C . VAL B 1 424 ? 8.07 -14.047 -18.062 1 83.19 424 VAL B C 1
ATOM 7063 O O . VAL B 1 424 ? 7.777 -13.352 -19.031 1 83.19 424 VAL B O 1
ATOM 7066 N N . ASN B 1 425 ? 7.254 -14.906 -17.469 1 91 425 ASN B N 1
ATOM 7067 C CA . ASN B 1 425 ? 5.82 -14.688 -17.609 1 91 425 ASN B CA 1
ATOM 7068 C C . ASN B 1 425 ? 5.273 -13.805 -16.5 1 91 425 ASN B C 1
ATOM 7070 O O . ASN B 1 425 ? 5.781 -13.844 -15.367 1 91 425 ASN B O 1
ATOM 7074 N N . ALA B 1 426 ? 4.344 -12.977 -16.859 1 94.19 426 ALA B N 1
ATOM 7075 C CA . ALA B 1 426 ? 3.834 -12.031 -15.859 1 94.19 426 ALA B CA 1
ATOM 7076 C C . ALA B 1 426 ? 2.334 -12.219 -15.648 1 94.19 426 ALA B C 1
ATOM 7078 O O . ALA B 1 426 ? 1.57 -12.312 -16.609 1 94.19 426 ALA B O 1
ATOM 7079 N N . LEU B 1 427 ? 1.954 -12.383 -14.406 1 97.06 427 LEU B N 1
ATOM 7080 C CA . LEU B 1 427 ? 0.571 -12.32 -13.945 1 97.06 427 LEU B CA 1
ATOM 7081 C C . LEU B 1 427 ? 0.354 -11.102 -13.055 1 97.06 427 LEU B C 1
ATOM 7083 O O . LEU B 1 427 ? 0.8 -11.078 -11.906 1 97.06 427 LEU B O 1
ATOM 7087 N N . ILE B 1 428 ? -0.366 -10.086 -13.609 1 97.19 428 ILE B N 1
ATOM 7088 C CA . ILE B 1 428 ? -0.472 -8.844 -12.859 1 97.19 428 ILE B CA 1
ATOM 7089 C C . ILE B 1 428 ? -1.943 -8.477 -12.672 1 97.19 428 ILE B C 1
ATOM 7091 O O . ILE B 1 428 ? -2.785 -8.828 -13.5 1 97.19 428 ILE B O 1
ATOM 7095 N N . THR B 1 429 ? -2.252 -7.867 -11.555 1 96.56 429 THR B N 1
ATOM 7096 C CA . THR B 1 429 ? -3.561 -7.246 -11.375 1 96.56 429 THR B CA 1
ATOM 7097 C C . THR B 1 429 ? -3.455 -5.727 -11.477 1 96.56 429 THR B C 1
ATOM 7099 O O . THR B 1 429 ? -2.406 -5.152 -11.188 1 96.56 429 THR B O 1
ATOM 7102 N N . THR B 1 430 ? -4.492 -5.098 -11.961 1 94.88 430 THR B N 1
ATOM 7103 C CA . THR B 1 430 ? -4.457 -3.646 -12.086 1 94.88 430 THR B CA 1
ATOM 7104 C C . THR B 1 430 ? -5.863 -3.062 -12.008 1 94.88 430 THR B C 1
ATOM 7106 O O . THR B 1 430 ? -6.832 -3.707 -12.422 1 94.88 430 THR B O 1
ATOM 7109 N N . HIS B 1 431 ? -5.953 -1.898 -11.445 1 90.31 431 HIS B N 1
ATOM 7110 C CA . HIS B 1 431 ? -7.129 -1.04 -11.484 1 90.31 431 HIS B CA 1
ATOM 7111 C C . HIS B 1 431 ? -6.855 0.231 -12.281 1 90.31 431 HIS B C 1
ATOM 7113 O O . HIS B 1 431 ? -7.68 1.15 -12.297 1 90.31 431 HIS B O 1
ATOM 7119 N N . SER B 1 432 ? -5.809 0.253 -12.969 1 91.31 432 SER B N 1
ATOM 7120 C CA . SER B 1 432 ? -5.332 1.508 -13.539 1 91.31 432 SER B CA 1
ATOM 7121 C C . SER B 1 432 ? -5.879 1.717 -14.945 1 91.31 432 SER B C 1
ATOM 7123 O O . SER B 1 432 ? -5.496 1.006 -15.883 1 91.31 432 SER B O 1
ATOM 7125 N N . PRO B 1 433 ? -6.684 2.764 -15.141 1 89.88 433 PRO B N 1
ATOM 7126 C CA . PRO B 1 433 ? -7.125 3.08 -16.5 1 89.88 433 PRO B CA 1
ATOM 7127 C C . PRO B 1 433 ? -5.965 3.443 -17.438 1 89.88 433 PRO B C 1
ATOM 7129 O O . PRO B 1 433 ? -5.973 3.076 -18.609 1 89.88 433 PRO B O 1
ATOM 7132 N N . ALA B 1 434 ? -4.992 4.133 -16.875 1 89.88 434 ALA B N 1
ATOM 7133 C CA . ALA B 1 434 ? -3.844 4.551 -17.688 1 89.88 434 ALA B CA 1
ATOM 7134 C C . ALA B 1 434 ? -3.078 3.34 -18.219 1 89.88 434 ALA B C 1
ATOM 7136 O O . ALA B 1 434 ? -2.658 3.322 -19.375 1 89.88 434 ALA B O 1
ATOM 7137 N N . LEU B 1 435 ? -2.902 2.361 -17.391 1 92.62 435 LEU B N 1
ATOM 7138 C CA . LEU B 1 435 ? -2.203 1.153 -17.812 1 92.62 435 LEU B CA 1
ATOM 7139 C C . LEU B 1 435 ? -2.998 0.41 -18.891 1 92.62 435 LEU B C 1
ATOM 7141 O O . LEU B 1 435 ? -2.432 -0.049 -19.875 1 92.62 435 LEU B O 1
ATOM 7145 N N . LEU B 1 436 ? -4.266 0.32 -18.688 1 92.56 436 LEU B N 1
ATOM 7146 C CA . LEU B 1 436 ? -5.129 -0.365 -19.641 1 92.56 436 LEU B CA 1
ATOM 7147 C C . LEU B 1 436 ? -5.164 0.378 -20.969 1 92.56 436 LEU B C 1
ATOM 7149 O O . LEU B 1 436 ? -5.188 -0.245 -22.031 1 92.56 436 LEU B O 1
ATOM 7153 N N . ASP B 1 437 ? -5.133 1.677 -20.906 1 90.06 437 ASP B N 1
ATOM 7154 C CA . ASP B 1 437 ? -5.137 2.494 -22.109 1 90.06 437 ASP B CA 1
ATOM 7155 C C . ASP B 1 437 ? -3.818 2.359 -22.875 1 90.06 437 ASP B C 1
ATOM 7157 O O . ASP B 1 437 ? -3.764 2.594 -24.078 1 90.06 437 ASP B O 1
ATOM 7161 N N . ALA B 1 438 ? -2.799 2.033 -22.188 1 90.44 438 ALA B N 1
ATOM 7162 C CA . ALA B 1 438 ? -1.475 1.932 -22.781 1 90.44 438 ALA B CA 1
ATOM 7163 C C . ALA B 1 438 ? -1.331 0.634 -23.578 1 90.44 438 ALA B C 1
ATOM 7165 O O . ALA B 1 438 ? -0.392 0.477 -24.359 1 90.44 438 ALA B O 1
ATOM 7166 N N . LEU B 1 439 ? -2.221 -0.28 -23.422 1 93.12 439 LEU B N 1
ATOM 7167 C CA . LEU B 1 439 ? -2.158 -1.562 -24.125 1 93.12 439 LEU B CA 1
ATOM 7168 C C . LEU B 1 439 ? -2.379 -1.384 -25.625 1 93.12 439 LEU B C 1
ATOM 7170 O O . LEU B 1 439 ? -3.23 -0.596 -26.031 1 93.12 439 LEU B O 1
ATOM 7174 N N . SER B 1 440 ? -1.604 -2.084 -26.344 1 89.5 440 SER B N 1
ATOM 7175 C CA . SER B 1 440 ? -1.833 -2.135 -27.781 1 89.5 440 SER B CA 1
ATOM 7176 C C . SER B 1 440 ? -2.988 -3.068 -28.125 1 89.5 440 SER B C 1
ATOM 7178 O O . SER B 1 440 ? -3.424 -3.859 -27.297 1 89.5 440 SER B O 1
ATOM 7180 N N . GLY B 1 441 ? -3.479 -2.941 -29.297 1 85.69 441 GLY B N 1
ATOM 7181 C CA . GLY B 1 441 ? -4.586 -3.779 -29.734 1 85.69 441 GLY B CA 1
ATOM 7182 C C . GLY B 1 441 ? -4.316 -5.262 -29.562 1 85.69 441 GLY B C 1
ATOM 7183 O O . GLY B 1 441 ? -5.18 -6.004 -29.094 1 85.69 441 GLY B O 1
ATOM 7184 N N . ASP B 1 442 ? -3.107 -5.617 -29.875 1 87.88 442 ASP B N 1
ATOM 7185 C CA . ASP B 1 442 ? -2.748 -7.031 -29.797 1 87.88 442 ASP B CA 1
ATOM 7186 C C . ASP B 1 442 ? -2.678 -7.508 -28.359 1 87.88 442 ASP B C 1
ATOM 7188 O O . ASP B 1 442 ? -2.82 -8.703 -28.078 1 87.88 442 ASP B O 1
ATOM 7192 N N . GLN B 1 443 ? -2.518 -6.633 -27.469 1 91.81 443 GLN B N 1
ATOM 7193 C CA . GLN B 1 443 ? -2.354 -6.98 -26.062 1 91.81 443 GLN B CA 1
ATOM 7194 C C . GLN B 1 443 ? -3.705 -7.09 -25.359 1 91.81 443 GLN B C 1
ATOM 7196 O O . GLN B 1 443 ? -3.789 -7.582 -24.234 1 91.81 443 GLN B O 1
ATOM 7201 N N . LEU B 1 444 ? -4.746 -6.711 -26 1 90.88 444 LEU B N 1
ATOM 7202 C CA . LEU B 1 444 ? -6.074 -6.773 -25.391 1 90.88 444 LEU B CA 1
ATOM 7203 C C . LEU B 1 444 ? -6.48 -8.219 -25.125 1 90.88 444 LEU B C 1
ATOM 7205 O O . LEU B 1 444 ? -7.297 -8.477 -24.234 1 90.88 444 LEU B O 1
ATOM 7209 N N . HIS B 1 445 ? -5.859 -9.141 -25.875 1 91.44 445 HIS B N 1
ATOM 7210 C CA . HIS B 1 445 ? -6.133 -10.555 -25.672 1 91.44 445 HIS B CA 1
ATOM 7211 C C . HIS B 1 445 ? -5.531 -11.047 -24.359 1 91.44 445 HIS B C 1
ATOM 7213 O O . HIS B 1 445 ? -5.883 -12.125 -23.875 1 91.44 445 HIS B O 1
ATOM 7219 N N . ASP B 1 446 ? -4.617 -10.289 -23.797 1 93.44 446 ASP B N 1
ATOM 7220 C CA . ASP B 1 446 ? -3.932 -10.656 -22.562 1 93.44 446 ASP B CA 1
ATOM 7221 C C . ASP B 1 446 ? -4.734 -10.211 -21.328 1 93.44 446 ASP B C 1
ATOM 7223 O O . ASP B 1 446 ? -4.387 -10.547 -20.203 1 93.44 446 ASP B O 1
ATOM 7227 N N . VAL B 1 447 ? -5.797 -9.5 -21.562 1 95.06 447 VAL B N 1
ATOM 7228 C CA . VAL B 1 447 ? -6.566 -8.93 -20.453 1 95.06 447 VAL B CA 1
ATOM 7229 C C . VAL B 1 447 ? -7.668 -9.906 -20.031 1 95.06 447 VAL B C 1
ATOM 7231 O O . VAL B 1 447 ? -8.445 -10.367 -20.875 1 95.06 447 VAL B O 1
ATOM 7234 N N . LEU B 1 448 ? -7.645 -10.242 -18.797 1 95.88 448 LEU B N 1
ATOM 7235 C CA . LEU B 1 448 ? -8.656 -11.086 -18.172 1 95.88 448 LEU B CA 1
ATOM 7236 C C . LEU B 1 448 ? -9.508 -10.289 -17.188 1 95.88 448 LEU B C 1
ATOM 7238 O O . LEU B 1 448 ? -8.984 -9.531 -16.375 1 95.88 448 LEU B O 1
ATOM 7242 N N . VAL B 1 449 ? -10.82 -10.438 -17.281 1 93.06 449 VAL B N 1
ATOM 7243 C CA . VAL B 1 449 ? -11.742 -9.688 -16.438 1 93.06 449 VAL B CA 1
ATOM 7244 C C . VAL B 1 449 ? -12.391 -10.625 -15.414 1 93.06 449 VAL B C 1
ATOM 7246 O O . VAL B 1 449 ? -13.008 -11.625 -15.789 1 93.06 449 VAL B O 1
ATOM 7249 N N . CYS B 1 450 ? -12.164 -10.328 -14.141 1 92.88 450 CYS B N 1
ATOM 7250 C CA . CYS B 1 450 ? -12.844 -11.039 -13.062 1 92.88 450 CYS B CA 1
ATOM 7251 C C . CYS B 1 450 ? -14.234 -10.461 -12.82 1 92.88 450 CYS B C 1
ATOM 7253 O O . CYS B 1 450 ? -14.375 -9.266 -12.562 1 92.88 450 CYS B O 1
ATOM 7255 N N . HIS B 1 451 ? -15.195 -11.281 -12.938 1 87.12 451 HIS B N 1
ATOM 7256 C CA . HIS B 1 451 ? -16.578 -10.844 -12.766 1 87.12 451 HIS B CA 1
ATOM 7257 C C . HIS B 1 451 ? -17.469 -12.008 -12.352 1 87.12 451 HIS B C 1
ATOM 7259 O O . HIS B 1 451 ? -17.359 -13.109 -12.898 1 87.12 451 HIS B O 1
ATOM 7265 N N . HIS B 1 452 ? -18.297 -11.852 -11.312 1 81.75 452 HIS B N 1
ATOM 7266 C CA . HIS B 1 452 ? -19.297 -12.812 -10.891 1 81.75 452 HIS B CA 1
ATOM 7267 C C . HIS B 1 452 ? -18.672 -14.172 -10.594 1 81.75 452 HIS B C 1
ATOM 7269 O O . HIS B 1 452 ? -19.156 -15.195 -11.078 1 81.75 452 HIS B O 1
ATOM 7275 N N . ASP B 1 453 ? -17.578 -14.164 -9.984 1 87.19 453 ASP B N 1
ATOM 7276 C CA . ASP B 1 453 ? -16.891 -15.359 -9.516 1 87.19 453 ASP B CA 1
ATOM 7277 C C . ASP B 1 453 ? -16.344 -16.172 -10.688 1 87.19 453 ASP B C 1
ATOM 7279 O O . ASP B 1 453 ? -16.219 -17.391 -10.602 1 87.19 453 ASP B O 1
ATOM 7283 N N . GLN B 1 454 ? -16.234 -15.484 -11.797 1 91.25 454 GLN B N 1
ATOM 7284 C CA . GLN B 1 454 ? -15.633 -16.078 -12.984 1 91.25 454 GLN B CA 1
ATOM 7285 C C . GLN B 1 454 ? -14.555 -15.164 -13.57 1 91.25 454 GLN B C 1
ATOM 7287 O O . GLN B 1 454 ? -14.359 -14.039 -13.102 1 91.25 454 GLN B O 1
ATOM 7292 N N . VAL B 1 455 ? -13.875 -15.727 -14.555 1 94.25 455 VAL B N 1
ATOM 7293 C CA . VAL B 1 455 ? -12.867 -14.961 -15.281 1 94.25 455 VAL B CA 1
ATOM 7294 C C . VAL B 1 455 ? -13.062 -15.148 -16.781 1 94.25 455 VAL B C 1
ATOM 7296 O O . VAL B 1 455 ? -13.266 -16.266 -17.25 1 94.25 455 VAL B O 1
ATOM 7299 N N . SER B 1 456 ? -13.117 -14.07 -17.484 1 92.56 456 SER B N 1
ATOM 7300 C CA . SER B 1 456 ? -13.227 -14.125 -18.938 1 92.56 456 SER B CA 1
ATOM 7301 C C . SER B 1 456 ? -12.18 -13.234 -19.594 1 92.56 456 SER B C 1
ATOM 7303 O O . SER B 1 456 ? -11.766 -12.227 -19.031 1 92.56 456 SER B O 1
ATOM 7305 N N . ARG B 1 457 ? -11.797 -13.688 -20.75 1 93.38 457 ARG B N 1
ATOM 7306 C CA . ARG B 1 457 ? -11 -12.766 -21.547 1 93.38 457 ARG B CA 1
ATOM 7307 C C . ARG B 1 457 ? -11.812 -11.539 -21.938 1 93.38 457 ARG B C 1
ATOM 7309 O O . ARG B 1 457 ? -12.992 -11.648 -22.266 1 93.38 457 ARG B O 1
ATOM 7316 N N . LEU B 1 458 ? -11.125 -10.469 -21.938 1 91.12 458 LEU B N 1
ATOM 7317 C CA . LEU B 1 458 ? -11.789 -9.211 -22.266 1 91.12 458 LEU B CA 1
ATOM 7318 C C . LEU B 1 458 ? -12.508 -9.305 -23.609 1 91.12 458 LEU B C 1
ATOM 7320 O O . LEU B 1 458 ? -13.672 -8.93 -23.719 1 91.12 458 LEU B O 1
ATOM 7324 N N . ILE B 1 459 ? -11.891 -9.906 -24.594 1 88.12 459 ILE B N 1
ATOM 7325 C CA . ILE B 1 459 ? -12.383 -9.914 -25.969 1 88.12 459 ILE B CA 1
ATOM 7326 C C . ILE B 1 459 ? -13.539 -10.906 -26.078 1 88.12 459 ILE B C 1
ATOM 7328 O O . ILE B 1 459 ? -14.297 -10.875 -27.062 1 88.12 459 ILE B O 1
ATOM 7332 N N . ASP B 1 460 ? -13.672 -11.75 -25.062 1 88.06 460 ASP B N 1
ATOM 7333 C CA . ASP B 1 460 ? -14.719 -12.766 -25.109 1 88.06 460 ASP B CA 1
ATOM 7334 C C . ASP B 1 460 ? -15.938 -12.336 -24.297 1 88.06 460 ASP B C 1
ATOM 7336 O O . ASP B 1 460 ? -16.953 -13.039 -24.266 1 88.06 460 ASP B O 1
ATOM 7340 N N . LEU B 1 461 ? -15.82 -11.219 -23.625 1 86.88 461 LEU B N 1
ATOM 7341 C CA . LEU B 1 461 ? -16.938 -10.758 -22.797 1 86.88 461 LEU B CA 1
ATOM 7342 C C . LEU B 1 461 ? -18.109 -10.336 -23.672 1 86.88 461 LEU B C 1
ATOM 7344 O O . LEU B 1 461 ? -17.938 -9.711 -24.719 1 86.88 461 LEU B O 1
ATOM 7348 N N . PRO B 1 462 ? -19.25 -10.711 -23.125 1 80.56 462 PRO B N 1
ATOM 7349 C CA . PRO B 1 462 ? -20.422 -10.188 -23.828 1 80.56 462 PRO B CA 1
ATOM 7350 C C . PRO B 1 462 ? -20.5 -8.664 -23.797 1 80.56 462 PRO B C 1
ATOM 7352 O O . PRO B 1 462 ? -20.219 -8.047 -22.766 1 80.56 462 PRO B O 1
ATOM 7355 N N . GLY B 1 463 ? -20.672 -8 -24.906 1 77.75 463 GLY B N 1
ATOM 7356 C CA . GLY B 1 463 ? -20.812 -6.555 -24.984 1 77.75 463 GLY B CA 1
ATOM 7357 C C . GLY B 1 463 ? -19.484 -5.848 -25.188 1 77.75 463 GLY B C 1
ATOM 7358 O O . GLY B 1 463 ? -19.406 -4.617 -25.141 1 77.75 463 GLY B O 1
ATOM 7359 N N . TYR B 1 464 ? -18.469 -6.688 -25.234 1 82.56 464 TYR B N 1
ATOM 7360 C CA . TYR B 1 464 ? -17.141 -6.125 -25.453 1 82.56 464 TYR B CA 1
ATOM 7361 C C . TYR B 1 464 ? -17.156 -5.082 -26.562 1 82.56 464 TYR B C 1
ATOM 7363 O O . TYR B 1 464 ? -16.688 -3.955 -26.359 1 82.56 464 TYR B O 1
ATOM 7371 N N . ALA B 1 465 ? -17.672 -5.418 -27.656 1 80.69 465 ALA B N 1
ATOM 7372 C CA . ALA B 1 465 ? -17.672 -4.523 -28.812 1 80.69 465 ALA B CA 1
ATOM 7373 C C . ALA B 1 465 ? -18.422 -3.23 -28.5 1 80.69 465 ALA B C 1
ATOM 7375 O O . ALA B 1 465 ? -17.953 -2.141 -28.828 1 80.69 465 ALA B O 1
ATOM 7376 N N . GLN B 1 466 ? -19.484 -3.354 -27.781 1 80.69 466 GLN B N 1
ATOM 7377 C CA . GLN B 1 466 ? -20.281 -2.188 -27.422 1 80.69 466 GLN B CA 1
ATOM 7378 C C . GLN B 1 466 ? -19.531 -1.312 -26.406 1 80.69 466 GLN B C 1
ATOM 7380 O O . GLN B 1 466 ? -19.531 -0.086 -26.531 1 80.69 466 GLN B O 1
ATOM 7385 N N . ALA B 1 467 ? -18.953 -1.956 -25.5 1 79.75 467 ALA B N 1
ATOM 7386 C CA . ALA B 1 467 ? -18.219 -1.217 -24.469 1 79.75 467 ALA B CA 1
ATOM 7387 C C . ALA B 1 467 ? -17.031 -0.463 -25.078 1 79.75 467 ALA B C 1
ATOM 7389 O O . ALA B 1 467 ? -16.797 0.701 -24.734 1 79.75 467 ALA B O 1
ATOM 7390 N N . MET B 1 468 ? -16.406 -1.084 -26.016 1 82.19 468 MET B N 1
ATOM 7391 C CA . MET B 1 468 ? -15.18 -0.521 -26.578 1 82.19 468 MET B CA 1
ATOM 7392 C C . MET B 1 468 ? -15.492 0.604 -27.547 1 82.19 468 MET B C 1
ATOM 7394 O O . MET B 1 468 ? -14.617 1.397 -27.891 1 82.19 468 MET B O 1
ATOM 7398 N N . SER B 1 469 ? -16.688 0.692 -27.984 1 78.31 469 SER B N 1
ATOM 7399 C CA . SER B 1 469 ? -17.094 1.795 -28.844 1 78.31 469 SER B CA 1
ATOM 7400 C C . SER B 1 469 ? -17.141 3.109 -28.078 1 78.31 469 SER B C 1
ATOM 7402 O O . SER B 1 469 ? -17.109 4.188 -28.672 1 78.31 469 SER B O 1
ATOM 7404 N N . GLY B 1 470 ? -17.203 2.994 -26.844 1 73 470 GLY B N 1
ATOM 7405 C CA . GLY B 1 470 ? -17.312 4.164 -25.984 1 73 470 GLY B CA 1
ATOM 7406 C C . GLY B 1 470 ? -15.977 4.832 -25.703 1 73 470 GLY B C 1
ATOM 7407 O O . GLY B 1 470 ? -15.93 5.926 -25.141 1 73 470 GLY B O 1
ATOM 7408 N N . GLY B 1 471 ? -14.914 4.141 -26.078 1 79.06 471 GLY B N 1
ATOM 7409 C CA . GLY B 1 471 ? -13.625 4.75 -25.828 1 79.06 471 GLY B CA 1
ATOM 7410 C C . GLY B 1 471 ? -12.516 3.736 -25.609 1 79.06 471 GLY B C 1
ATOM 7411 O O . GLY B 1 471 ? -12.633 2.58 -26.016 1 79.06 471 GLY B O 1
ATOM 7412 N N . ARG B 1 472 ? -11.477 4.301 -25.078 1 84.12 472 ARG B N 1
ATOM 7413 C CA . ARG B 1 472 ? -10.344 3.434 -24.781 1 84.12 472 ARG B CA 1
ATOM 7414 C C . ARG B 1 472 ? -10.633 2.537 -23.578 1 84.12 472 ARG B C 1
ATOM 7416 O O . ARG B 1 472 ? -11.547 2.818 -22.797 1 84.12 472 ARG B O 1
ATOM 7423 N N . LEU B 1 473 ? -9.938 1.483 -23.484 1 85.31 473 LEU B N 1
ATOM 7424 C CA . LEU B 1 473 ? -10.219 0.449 -22.5 1 85.31 473 LEU B CA 1
ATOM 7425 C C . LEU B 1 473 ? -10.25 1.037 -21.094 1 85.31 473 LEU B C 1
ATOM 7427 O O . LEU B 1 473 ? -11.133 0.703 -20.297 1 85.31 473 LEU B O 1
ATOM 7431 N N . GLY B 1 474 ? -9.312 1.921 -20.828 1 84.31 474 GLY B N 1
ATOM 7432 C CA . GLY B 1 474 ? -9.289 2.543 -19.516 1 84.31 474 GLY B CA 1
ATOM 7433 C C . GLY B 1 474 ? -10.57 3.287 -19.188 1 84.31 474 GLY B C 1
ATOM 7434 O O . GLY B 1 474 ? -11.07 3.201 -18.062 1 84.31 474 GLY B O 1
ATOM 7435 N N . ALA B 1 475 ? -11.039 3.979 -20.109 1 81.31 475 ALA B N 1
ATOM 7436 C CA . ALA B 1 475 ? -12.289 4.719 -19.938 1 81.31 475 ALA B CA 1
ATOM 7437 C C . ALA B 1 475 ? -13.469 3.768 -19.734 1 81.31 475 ALA B C 1
ATOM 7439 O O . ALA B 1 475 ? -14.336 4.012 -18.906 1 81.31 475 ALA B O 1
ATOM 7440 N N . VAL B 1 476 ? -13.445 2.732 -20.531 1 81.19 476 VAL B N 1
ATOM 7441 C CA . VAL B 1 476 ? -14.508 1.738 -20.469 1 81.19 476 VAL B CA 1
ATOM 7442 C C . VAL B 1 476 ? -14.539 1.088 -19.078 1 81.19 476 VAL B C 1
ATOM 7444 O O . VAL B 1 476 ? -15.602 0.933 -18.484 1 81.19 476 VAL B O 1
ATOM 7447 N N . VAL B 1 477 ? -13.438 0.809 -18.578 1 80.88 477 VAL B N 1
ATOM 7448 C CA . VAL B 1 477 ? -13.305 0.181 -17.281 1 80.88 477 VAL B CA 1
ATOM 7449 C C . VAL B 1 477 ? -13.711 1.172 -16.188 1 80.88 477 VAL B C 1
ATOM 7451 O O . VAL B 1 477 ? -14.391 0.805 -15.219 1 80.88 477 VAL B O 1
ATOM 7454 N N . THR B 1 478 ? -13.32 2.365 -16.375 1 78.19 478 THR B N 1
ATOM 7455 C CA . THR B 1 478 ? -13.617 3.406 -15.398 1 78.19 478 THR B CA 1
ATOM 7456 C C . THR B 1 478 ? -15.125 3.598 -15.258 1 78.19 478 THR B C 1
ATOM 7458 O O . THR B 1 478 ? -15.633 3.832 -14.164 1 78.19 478 THR B O 1
ATOM 7461 N N . SER B 1 479 ? -15.773 3.424 -16.328 1 76.56 479 SER B N 1
ATOM 7462 C CA . SER B 1 479 ? -17.219 3.633 -16.328 1 76.56 479 SER B CA 1
ATOM 7463 C C . SER B 1 479 ? -17.953 2.426 -15.75 1 76.56 479 SER B C 1
ATOM 7465 O O . SER B 1 479 ? -19.141 2.51 -15.43 1 76.56 479 SER B O 1
ATOM 7467 N N . GLY B 1 480 ? -17.234 1.358 -15.625 1 74.81 480 GLY B N 1
ATOM 7468 C CA . GLY B 1 480 ? -17.859 0.127 -15.164 1 74.81 480 GLY B CA 1
ATOM 7469 C C . GLY B 1 480 ? -18.625 -0.594 -16.25 1 74.81 480 GLY B C 1
ATOM 7470 O O . GLY B 1 480 ? -19.359 -1.555 -15.977 1 74.81 480 GLY B O 1
ATOM 7471 N N . ALA B 1 481 ? -18.453 -0.155 -17.422 1 73.69 481 ALA B N 1
ATOM 7472 C CA . ALA B 1 481 ? -19.25 -0.638 -18.547 1 73.69 481 ALA B CA 1
ATOM 7473 C C . ALA B 1 481 ? -18.953 -2.104 -18.844 1 73.69 481 ALA B C 1
ATOM 7475 O O . ALA B 1 481 ? -19.828 -2.846 -19.297 1 73.69 481 ALA B O 1
ATOM 7476 N N . LEU B 1 482 ? -17.781 -2.496 -18.625 1 74 482 LEU B N 1
ATOM 7477 C CA . LEU B 1 482 ? -17.391 -3.867 -18.938 1 74 482 LEU B CA 1
ATOM 7478 C C . LEU B 1 482 ? -18.078 -4.855 -18.016 1 74 482 LEU B C 1
ATOM 7480 O O . LEU B 1 482 ? -18.594 -5.883 -18.469 1 74 482 LEU B O 1
ATOM 7484 N N . GLU B 1 483 ? -18.094 -4.52 -16.781 1 71.06 483 GLU B N 1
ATOM 7485 C CA . GLU B 1 483 ? -18.703 -5.41 -15.789 1 71.06 483 GLU B CA 1
ATOM 7486 C C . GLU B 1 483 ? -20.219 -5.422 -15.914 1 71.06 483 GLU B C 1
ATOM 7488 O O . GLU B 1 483 ? -20.859 -6.453 -15.688 1 71.06 483 GLU B O 1
ATOM 7493 N N . GLU B 1 484 ? -20.703 -4.297 -16.297 1 69.56 484 GLU B N 1
ATOM 7494 C CA . GLU B 1 484 ? -22.141 -4.215 -16.516 1 69.56 484 GLU B CA 1
ATOM 7495 C C . GLU B 1 484 ? -22.547 -5.027 -17.75 1 69.56 484 GLU B C 1
ATOM 7497 O O . GLU B 1 484 ? -23.594 -5.672 -17.75 1 69.56 484 GLU B O 1
ATOM 7502 N N . ALA B 1 485 ? -21.703 -4.902 -18.672 1 65.12 485 ALA B N 1
ATOM 7503 C CA . ALA B 1 485 ? -22 -5.613 -19.922 1 65.12 485 ALA B CA 1
ATOM 7504 C C . ALA B 1 485 ? -21.938 -7.125 -19.703 1 65.12 485 ALA B C 1
ATOM 7506 O O . ALA B 1 485 ? -22.656 -7.875 -20.375 1 65.12 485 ALA B O 1
ATOM 7507 N N . ALA B 1 486 ? -21.062 -7.461 -18.844 1 62.72 486 ALA B N 1
ATOM 7508 C CA . ALA B 1 486 ? -20.906 -8.891 -18.609 1 62.72 486 ALA B CA 1
ATOM 7509 C C . ALA B 1 486 ? -22.141 -9.469 -17.922 1 62.72 486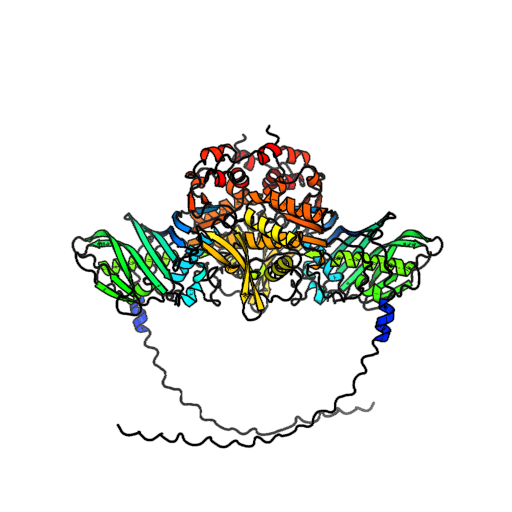 ALA B C 1
ATOM 7511 O O . ALA B 1 486 ? -22.391 -10.672 -17.984 1 62.72 486 ALA B O 1
ATOM 7512 N N . HIS B 1 487 ? -22.875 -8.68 -17.141 1 59.16 487 HIS B N 1
ATOM 7513 C CA . HIS B 1 487 ? -24.156 -9.086 -16.578 1 59.16 487 HIS B CA 1
ATOM 7514 C C . HIS B 1 487 ? -25.25 -8.07 -16.891 1 59.16 487 HIS B C 1
ATOM 7516 O O . HIS B 1 487 ? -25.531 -7.188 -16.078 1 59.16 487 HIS B O 1
ATOM 7522 N N . PRO B 1 488 ? -25.672 -8.125 -18.188 1 48.03 488 PRO B N 1
ATOM 7523 C CA . PRO B 1 488 ? -26.734 -7.18 -18.516 1 48.03 488 PRO B CA 1
ATOM 7524 C C . PRO B 1 488 ? -27.906 -7.266 -17.547 1 48.03 488 PRO B C 1
ATOM 7526 O O . PRO B 1 488 ? -28.547 -8.32 -17.422 1 48.03 488 PRO B O 1
ATOM 7529 N N . GLY B 1 489 ? -27.656 -7.012 -16.25 1 41.97 489 GLY B N 1
ATOM 7530 C CA . GLY B 1 489 ? -28.922 -7.027 -15.523 1 41.97 489 GLY B CA 1
ATOM 7531 C C . GLY B 1 489 ? -30.078 -6.414 -16.297 1 41.97 489 GLY B C 1
ATOM 7532 O O . GLY B 1 489 ? -29.875 -5.887 -17.391 1 41.97 489 GLY B O 1
ATOM 7533 N N . PRO B 1 490 ? -31.438 -6.547 -15.758 1 36.97 490 PRO B N 1
ATOM 7534 C CA . PRO B 1 490 ? -32.5 -5.805 -16.438 1 36.97 490 PRO B CA 1
ATOM 7535 C C . PRO B 1 490 ? -32.062 -4.406 -16.859 1 36.97 490 PRO B C 1
ATOM 7537 O O . PRO B 1 490 ? -31.016 -3.924 -16.438 1 36.97 490 PRO B O 1
ATOM 7540 N N . ASP B 1 491 ? -33 -3.492 -17.516 1 33.66 491 ASP B N 1
ATOM 7541 C CA . ASP B 1 491 ? -32.812 -2.158 -18.078 1 33.66 491 ASP B CA 1
ATOM 7542 C C . ASP B 1 491 ? -31.938 -1.302 -17.156 1 33.66 491 ASP B C 1
ATOM 7544 O O . ASP B 1 491 ? -32.312 -1.032 -16.016 1 33.66 491 ASP B O 1
ATOM 7548 N N . PRO B 1 492 ? -30.875 -1.462 -17.172 1 36.53 492 PRO B N 1
ATOM 7549 C CA . PRO B 1 492 ? -30.078 -0.595 -16.297 1 36.53 492 PRO B CA 1
ATOM 7550 C C . PRO B 1 492 ? -30.562 0.855 -16.312 1 36.53 492 PRO B C 1
ATOM 7552 O O . PRO B 1 492 ? -30.781 1.428 -17.375 1 36.53 492 PRO B O 1
ATOM 7555 N N . ASP B 1 493 ? -31.516 1.197 -15.414 1 33.09 493 ASP B N 1
ATOM 7556 C CA . ASP B 1 493 ? -31.953 2.586 -15.336 1 33.09 493 ASP B CA 1
ATOM 7557 C C . ASP B 1 493 ? -30.766 3.539 -15.266 1 33.09 493 ASP B C 1
ATOM 7559 O O . ASP B 1 493 ? -30.094 3.629 -14.242 1 33.09 493 ASP B O 1
ATOM 7563 N N . TYR B 1 494 ? -30.188 3.67 -16.297 1 33.59 494 TYR B N 1
ATOM 7564 C CA . TYR B 1 494 ? -29.156 4.676 -16.547 1 33.59 494 TYR B CA 1
ATOM 7565 C C . TYR B 1 494 ? -29.703 6.078 -16.281 1 33.59 494 TYR B C 1
ATOM 7567 O O . TYR B 1 494 ? -29.109 7.07 -16.719 1 33.59 494 TYR B O 1
ATOM 7575 N N . SER B 1 495 ? -30.875 6.105 -15.758 1 33.97 495 SER B N 1
ATOM 7576 C CA . SER B 1 495 ? -31.516 7.402 -15.586 1 33.97 495 SER B CA 1
ATOM 7577 C C . SER B 1 495 ? -30.656 8.336 -14.742 1 33.97 495 SER B C 1
ATOM 7579 O O . SER B 1 495 ? -30.531 9.523 -15.055 1 33.97 495 SER B O 1
ATOM 7581 N N . GLU B 1 496 ? -30.125 7.707 -13.758 1 32.78 496 GLU B N 1
ATOM 7582 C CA . GLU B 1 496 ? -29.406 8.648 -12.906 1 32.78 496 GLU B CA 1
ATOM 7583 C C . GLU B 1 496 ? -28.062 9.047 -13.508 1 32.78 496 GLU B C 1
ATOM 7585 O O . GLU B 1 496 ? -27.672 10.211 -13.445 1 32.78 496 GLU B O 1
ATOM 7590 N N . PHE B 1 497 ? -27.375 8.203 -14.188 1 31.67 497 PHE B N 1
ATOM 7591 C CA . PHE B 1 497 ? -26.156 8.586 -14.891 1 31.67 497 PHE B CA 1
ATOM 7592 C C . PHE B 1 497 ? -26.469 9.461 -16.094 1 31.67 497 PHE B C 1
ATOM 7594 O O . PHE B 1 497 ? -25.828 10.492 -16.312 1 31.67 497 PHE B O 1
ATOM 7601 N N . LEU B 1 498 ? -27.469 9.188 -16.812 1 33.31 498 LEU B N 1
ATOM 7602 C CA . LEU B 1 498 ? -27.953 10.023 -17.906 1 33.31 498 LEU B CA 1
ATOM 7603 C C . LEU B 1 498 ? -28.375 11.391 -17.406 1 33.31 498 LEU B C 1
ATOM 7605 O O . LEU B 1 498 ? -28.188 12.398 -18.094 1 33.31 498 LEU B O 1
ATOM 7609 N N . SER B 1 499 ? -29.016 11.453 -16.266 1 35.69 499 SER B N 1
ATOM 7610 C CA . SER B 1 499 ? -29.375 12.734 -15.664 1 35.69 499 SER B CA 1
ATOM 7611 C C . SER B 1 499 ? -28.141 13.531 -15.273 1 35.69 499 SER B C 1
ATOM 7613 O O . SER B 1 499 ? -28.125 14.758 -15.383 1 35.69 499 SER B O 1
ATOM 7615 N N . LEU B 1 500 ? -27.141 12.812 -14.875 1 31.14 500 LEU B N 1
ATOM 7616 C CA . LEU B 1 500 ? -25.953 13.516 -14.43 1 31.14 500 LEU B CA 1
ATOM 7617 C C . LEU B 1 500 ? -25.094 13.953 -15.617 1 31.14 500 LEU B C 1
ATOM 7619 O O . LEU B 1 500 ? -24.422 14.984 -15.555 1 31.14 500 LEU B O 1
ATOM 7623 N N . ILE B 1 501 ? -25.078 13.156 -16.734 1 36.62 501 ILE B N 1
ATOM 7624 C CA . ILE B 1 501 ? -24.375 13.625 -17.922 1 36.62 501 ILE B CA 1
ATOM 7625 C C . ILE B 1 501 ? -25.312 14.469 -18.781 1 36.62 501 ILE B C 1
ATOM 7627 O O . ILE B 1 501 ? -24.938 14.93 -19.859 1 36.62 501 ILE B O 1
ATOM 7631 N N . GLY B 1 502 ? -26.188 15.062 -18.312 1 32.09 502 GLY B N 1
ATOM 7632 C CA . GLY B 1 502 ? -27.109 15.938 -19.031 1 32.09 502 GLY B CA 1
ATOM 7633 C C . GLY B 1 502 ? -27.688 15.297 -20.266 1 32.09 502 GLY B C 1
ATOM 7634 O O . GLY B 1 502 ? -28.156 15.992 -21.172 1 32.09 502 GLY B O 1
ATOM 7635 N N . ALA B 1 503 ? -27.625 14.148 -20.547 1 28.97 503 ALA B N 1
ATOM 7636 C CA . ALA B 1 503 ? -28.25 13.641 -21.75 1 28.97 503 ALA B CA 1
ATOM 7637 C C . ALA B 1 503 ? -29.75 13.422 -21.531 1 28.97 503 ALA B C 1
ATOM 7639 O O . ALA B 1 503 ? -30.156 12.531 -20.781 1 28.97 503 ALA B O 1
ATOM 7640 N N . GLN B 1 504 ? -30.562 14.344 -21.328 1 29.88 504 GLN B N 1
ATOM 7641 C CA . GLN B 1 504 ? -31.938 14.227 -21.781 1 29.88 504 GLN B CA 1
ATOM 7642 C C . GLN B 1 504 ? -32 13.898 -23.266 1 29.88 504 GLN B C 1
ATOM 7644 O O . GLN B 1 504 ? -31.281 14.477 -24.062 1 29.88 504 GLN B O 1
#

Foldseek 3Di:
DDDPDDPPDDDDDDDDDPDDPCPDDPDPPPPPPPPDPVVVVVLVPVLDPDDPQWFKAKAWQKKFWCFWQLFHGFIDGFDLEFEEEEDPPLCLVVVVLSLQLLLLQLDQDFLCCSAQNQPDQVGHRVVGLVNGGYPPDFKTKMWTKMWIDGPVGIWIKIWMWMWGPPPHIWTAWIWIWTWAAAQPPRDIDIDTQKIWHCDPPDAFIKIFGDPSYPDGGDIDGDHGRGDPLNCLPVPQPCPDRSSVVVVVSSLSSNVNSLLEAQAAADLVLCQDWDALDDQAQGRNSNPVFSVLVVCVVPPVPLNVVLQVVLCVQDPFAFPGKDWDADPVRTIWTWTWGDDDPDTDIGTSNPDASLSSLLSSVLSVLSDASVRHPRPVPPPPPDPSPNNRPYAHEYEYEASCPSGDLVCLLVVVVSSVCSSPPRVYRYHYYHLALSNQLNDDPVCQQSYWYRASSYIDRLVPAQCSVVLCVVDGPSVSVVVVVRRCRNPVDPPPCCVVVCVVVVPD/DDDPDDPDPDDDPDPPDPDPPPPDDPDPPPPPPPPDPVVVVVVVPVLPPPDPQWFKAKAWQKKFWCFWQLFHGFIDGFDLEFEEEEDPPLCLVVVVLSLQLLLLQLDQDFLCCSAQNQPDQVGHRVVGLVNGGYPPDFKTKMWTKMWIDGPVGIWIKIWMWMWGPPPHIWTAWIWIWIWAAAQPPRDIDIDTQKTWHCDPPDAFIKIFGDPSYPDGGDIDGDHGRGDPLNCLPVPQPCPDRSSVVVVVSSLSSNVNSLLEAQAAADLVLCQDWDALDDQAQGRNSNPVFNVLVVCVVPPVPLNVVLQVVLCVQDPFAFPGKDWDADPVRTIWTWTWGDDDPDTDIGTSNPDASLSSLLSSVLSVLSDASVRHCSPVPPPPPDPSPSNRLYAHEYEYEASCPSGDLVCLLVVVVSSVCSSPPRVYRYHYYHLALSNQQNDDPVCQQSYWYRASSYIDRLVPAACSVVLCVVDGPSVSVVVVVRRCRNPVDPPPCCVVVCVVVVPD

InterPro domains:
  IPR003959 ATPase, AAA-type, core [PF13304] (83-122)
  IPR003959 ATPase, AAA-type, core [PF13304] (346-437)
  IPR027417 P-loop containing nucleoside triphosphate hydrolase [G3DSA:3.40.50.300] (58-232)
  IPR027417 P-loop containing nucleoside triphosphate hydrolase [G3DSA:3.40.50.300] (280-463)
  IPR027417 P-loop containing nucleoside triphosphate hydrolase [SSF52540] (59-447)